Protein 1HI9 (pdb70)

Sequence (1370 aa):
MKLYMSVDMEGISGLPDDTFVDSGKRNYERGRLIMTEEANYCIAEAFNSGCTEVLVNDSHSKMNNLMVEKLHPEADLISGDVKPFSMVEGLDDTFRGALFLGYHARASTPGVMSHSMIFGVRHFYINDRPVGELGLNAYVAGYYDVPVLMVAGDDRAAKEAEELIPNVTTAAVKQTISRSAVKCLSPAKRGRLLTEKTAFALQNKDKVKPLTPPDRPVLSIEFANYGQAEWANLMPGTEIKTGTTTVQFQAKDMLEAYQAMLVMTELAMRTSFCMKLYMSVDMEGISGLPDDTFVDSGKRNYERGRLIMTEEANYCIAEAFNSGCTEVLVNDSHSKMNNLMVEKLHPEADLISGDVKPFSMVEGLDDTFRGALFLGYHARASTPGVMSHSMIFGVRHFYINDRPVGELGLNAYVAGYYDVPVLMVAGDDRAAKEAEELIPNVTTAAVKQTISRSAVKCLSPAKRGRLLTEKTAFALQNKDKVKPLTPPDRPVLSIEFANYGQAEWANLMPGTEIKTGTTTVQFQAKDMLEAYQAMLVMTELAMRTSFCMKLYMSVDMEGISGLPDDTFVDSGKRNYERGRLIMTEEANYCIAEAFNSGCTEVLVNDSHSKMNNLMVEKLHPEADLISGDVKPFSMVEGLDDTFRGALFLGYHARASTPGVMSHSMIFGVRHFYINDRPVGELGLNAYVAGYYDVPVLMVAGDDRAAKEAEELIPNVTTAAVKQTISRSAVKCLSPAKRGRLLTEKTAFALQNKDKVKPLTPPDRPVLSIEFANYGQAEWANLMPGTEIKTGTTTVQFQAKDMLEAYQAMLVMTELAMRTSFCMKLYMSVDMEGISGLPDDTFVDSGKRNYERGRLIMTEEANYCIAEAFNSGCTEVLVNDSHSKMNNLMVEKLHPEADLISGDVKPFSMVEGLDDTFRGALFLGYHARASTPGVMSHSMIFGVRHFYINDRPVGELGLNAYVAGYYDVPVLMVAGDDRAAKEAEELIPNVTTAAVKQTISRSAVKCLSPAKRGRLLTEKTAFALQNKDKVKPLTPPDRPVLSIEFANYGQAEWANLMPGTEIKTGTTTVQFQAKDMLEAYQAMLVMTELAMRTSFCMKLYMSVDMEGISGLPDDTFVDSGKRNYERGRLIMTEEANYCIAEAFNSGCTEVLVNDSHSKMNNLMVEKLHPEADLISGDVKPFSMVEGLDDTFRGALFLGYHARASTPGVMSHSMIFGVRHFYINDRPVGELGLNAYVAGYYDVPVLMVAGDDRAAKEAEELIPNVTTAAVKQTISRSAVKCLSPAKRGRLLTEKTAFALQNKDKVKPLTPPDRPVLSIEFANYGQAEWANLMPGTEIKTGTTTVQFQAKDMLEAYQAMLVMTELAMRTSFC

Secondary structure (DSSP, 8-state):
-EEEEEE-STTSTT--SGGGT-TTSTTHHHHHHHHHHHHHHHHHHHHHTT-SEEEEEE-STTS--S-TTTS-TTSEEEEES--TTGGGTT--TT-SEEEEEEE-PPTTSSSTT--BSBTTEEEEEETTEEE-HHHHHHHHHHHTT--EEEEEEEHHHHHHHHTTSTT-EEEEEEEEEETTEEEE--HHHHHHHHHHHHHHHHHSGGG----PPPSS-EEEEEESSHHHHHHHTTSTTEEE-TTSSEEEEE-SSHHHHHHHHHHHHHHHTT----/-EEEEEE-STTSTT--STTTT-TTSTTHHHHHHHHHHHHHHHHHHHHHTT-SEEEEEE-STTS--S-TTTS-TTSEEEEES--TTGGGTT--TT-SEEEEEEE-PPTTSSSTT--BSBTTEEEEEETTEEE-HHHHHHHHHHHTT--EEEEEEEHHHHHHHHTTSTT-EEEEEEEEEETTEEEE--HHHHHHHHHHHHHHHHHSGGG----PPPSS-EEEEEESSHHHHHHHTTSTTEEE-TTSSEEEEE-SSHHHHHHHHHHHHHHHTT----/-EEEEEE-STTSTT--SGGGT-TTSTTHHHHHHHHHHHHHHHHHHHHHTT-SEEEEEE-STTS--S-TTTS-TTSEEEEES--TTGGGTT--TT-SEEEEEEE-PPTTSSSTT--BSBTTEEEEEETTEEE-HHHHHHHHHHHTT--EEEEEEEHHHHHHHHTTSTT-EEEEEEEEEETTEEEE--HHHHHHHHHHHHHHHHHSGGG----PPPSS-EEEEEESSHHHHHHHTTSTTEEE-TTSSEEEEE-SSHHHHHHHHHHHHHHHTT----/-EEEEEE-STTSTT--SGGGT-TTSTTHHHHHHHHHHHHHHHHHHHHHTT-SEEEEEE-STTS--S-TTTS-TTSEEEEES--TTGGGTT--TT-SEEEEEEE-PPTTSSSTT--BSBTTEEEEEETTEEE-HHHHHHHHHHHTT--EEEEEEEHHHHHHHHTTSTT-EEEEEEEEEETTEEEE--HHHHHHHHHHHHHHHHHSGGG----PPPSS-EEEEEESSHHHHHHHTTSTTEEE-TTSSEEEEE-SSHHHHHHHHHHHHHHHTT----/-EEEEEE-STTSTT--STTTT-TTSTTHHHHHHHHHHHHHHHHHHHHHTT-SEEEEEE-STTS--S-TTTS-TTSEEEEES--TTGGGTT--TT-SEEEEEEE-PPTTSSSTT--BSBTTEEEEEETTEEE-HHHHHHHHHHHTT--EEEEEEEHHHHHHHHTTSTT-EEEEEEEEEETTEEEE--HHHHHHHHHHHHHHHHHSGGG----PPPSS-EEEEEESSHHHHHHHTTSTTEEE-TTSSEEEEE-SSHHHHHHHHHHHHHHHTT----

Radius of gyration: 36.56 Å; Cα contacts (8 Å, |Δi|>4): 3597; chains: 5; bounding box: 94×98×88 Å

Foldseek 3Di:
DEEEEQEEQQQQFPAQACLCVPPPHDNVLVRLVLSQVLVQLLVVLCVVLPHPAYEYFQQYDQQQRNDPVRHDPRYHYDGGDPALQRRQHPAALVHQAYEYHADWADAPDFTAQHYAPDNFFRFKDWQNDTDGNLVLNLQVNLVRFHWHLEYEGAPNVQVVNCVQWPPHQYFHQWYGPGNRGIHGDPSVVSSVSSSVSSNCSVVVVVRTTRNHGDQWIKIKTFTPDLQLLVQLCVDPQWDDDPPGSMIIHTGRGSSRSSSSVVRSVVRSVPDPDD/DEEEEQEEQQQQFPAQACLCVPPPHDNVLVRLVLSLVLVQLLVVLCVVLPHPAYEYFQQYDQQQRNDPVRHDPRYHYDGGDPALQRRQHPQALVHQAYEYHADWADAPDWTAQHYAPDNFFRFKDWQNDTDGNLVLNLQVNLVRFHWHLEHEGAPNVQVVNCVQWPPHQYQHQWYGPGNRGIHGDPSVVSSVSSSVSSNCSVVVVVRTTRNHGDQWIKIKTATPDLQLLVQLCVDPQWDDDPPGSMIIHTGRGSSRSSSSVVRSVVRSVPGPPD/DEEEEQEEQQFQFPAQACLCVPPPHDNVLVRLVLSQVLVQLLVVLCVVLPHPAYEYFQQYDQQQSNDPVRHDPRYHYDGGDPALQRRQHPQALVHQAYEYHADWADAPDWTAQHYAPDNFFRFKDWQNDTDGNLVLNLQVNLVRFHWHLEYEGAPNVQVVNCVQWPPHQYQHQWYGDGNRGIHGDPSVVSSVSSSVSSNCSVVVVVRTTRNHGDQWIKIKTFTPDLQLLVQLCVDPQWDDDPPGSMIIHTGRGSSRSSSSVVRSVVRSVPDPDD/DEEEEQEEQQQQFPAQACLCVPPPHDNVLVRLVLSQVLVQLLVVLCVVLPHPAYEYFQQYDQQQRNDPVRHDPRYHYDGGDPALQRRQHPAALVHQAYEYHADWADAPDATAQHYAPDNFFRFKDWQNDTDGNLVLNLQVNVVRFHWHLEHEGAPNVQVVNCVQWPPHQYFHQWYGDGNRGIHGDPSVVSSVSSSVSSNCSVVVVVRTTRNHGDQWIKIKTFTPDLQLLVQLCVDPQWDDDPPGSMIIHTGRGSSRSSSSVVRSVVRSVPDPDD/DEEEEQEEQQQQFPAQACLCPPPPHDNVLVRLVLSQVLVQLLVVLCVVLPHPAYEYFQQYDQQQRNDPVRHDPRYHYDGGDPALQRRQHPAALVHQAYEYHADWADAPDWTAQHYAPDNFFRFKDWQNDTDGNLVLNLQVNLVRFHWHLEYEGAPNVQVVNCVQWPPHQYFHQWYGDGNRGIHGDPSVVSSVSSSVSSNCSVVVVVRTTRNHGDQWIKIKTFTPDLQLLVQLCVDPQWDDDPPGSMIIHTGRGSSRSSSSVVRSVVRSVPDPDD

Solvent-accessible surface area: 51537 Å² total; per-residue (Å²): 65,57,2,0,0,0,0,3,0,10,0,0,1,4,0,0,14,59,20,5,10,59,39,72,78,101,0,3,121,41,0,12,64,10,0,0,79,0,0,32,76,0,0,48,17,0,48,115,42,48,6,102,73,1,16,0,0,0,4,13,73,114,14,3,3,5,15,9,68,116,11,45,68,82,3,20,4,2,4,0,31,112,8,62,47,8,3,2,20,32,9,51,102,72,15,91,0,0,5,0,0,0,1,5,1,58,7,59,37,84,4,0,22,7,25,0,51,23,173,7,4,104,33,0,50,2,70,127,100,62,5,0,8,1,2,2,1,0,13,1,0,3,97,49,106,1,5,2,3,0,0,0,0,0,37,94,0,7,107,30,0,80,124,19,2,95,97,14,11,19,0,30,0,1,78,30,45,18,133,25,0,0,76,2,49,9,37,48,57,5,0,128,39,0,46,112,70,0,26,104,4,8,133,28,42,121,134,10,165,37,27,100,12,46,128,137,0,47,0,8,0,40,0,62,43,114,22,11,0,90,96,0,55,121,29,116,62,22,112,24,88,124,90,53,35,17,0,60,19,85,0,127,30,1,32,53,1,1,73,6,1,36,69,0,5,107,38,2,120,157,21,91,213,120,65,58,2,0,0,0,0,4,0,11,0,0,2,3,0,0,14,58,21,5,11,61,39,72,80,98,0,3,123,38,0,11,65,9,0,0,80,0,0,33,78,0,0,47,19,0,50,114,43,47,5,102,71,1,18,0,0,0,3,11,74,114,14,5,3,5,16,10,66,114,11,45,64,86,4,22,3,2,5,0,34,114,8,64,46,10,3,2,21,33,9,50,101,72,14,92,0,0,5,0,0,0,2,5,2,57,6,61,37,86,4,0,22,6,22,0,52,22,175,7,5,106,33,0,50,2,71,129,99,61,5,0,9,2,1,1,1,0,13,1,0,3,97,47,105,1,5,2,4,0,0,0,0,0,40,95,0,7,106,29,0,80,124,19,3,95,95,14,12,19,0,29,0,2,79,32,43,18,134,24,0,0,76,2,48,7,33,46,55,4,1,128,38,0,47,112,70,0,27,104,4,7,134,28,44,121,132,10,166,37,27,100,13,43,129,137,0,48,0,8,0,40,0,61,43,115,21,11,0,92,95,0,55,121,29,117,62,23,112,25,89,124,87,51,35,16,0,60,21,84,0,124,30,1,31,54,1,1,73,5,0,37,69,0,4,109,38,2,120,157,22,92,210,121,65,57,2,0,0,0,0,4,0,10,0,0,2,3,0,1,15,60,20,6,10,60,39,72,82,100,0,2,120,42,0,12,64,10,0,0,80,0,0,31,79,0,0,47,18,0,49,115,45,48,5,102,75,0,17,0,0,0,4,12,72,113,15,4,3,4,15,8,70,114,11,45,68,79,3,21,4,2,4,0,32,111,8,61,47,10,3,2,20,33,8,51,102,72,14,88,0,0,5,0,0,0,1,6,2,57,6,60,36,86,4,0,21,6,24,1,50,21,175,7,5,105,34,0,49,2,69,130,100,62,5,0,8,2,2,1,1,0,12,2,0,3,97,50,107,0,5,2,3,0,0,0,0,0,36,94,0,8,109,29,0,80,122,18,1,96,96,13,11,19,0,29,0,1,78,30,43,18,135,25,0,0,70,3,47,8,34,49,53,5,0,130,38,0,46,111,70,1,26,104,4,8,134,28,44,121,133,12,167,37,28,99,13,46,129,137,0,48,0,9,0,39,0,60,43,115,21,12,0,90,97,0,55,120,28,118,62,22,111,25,90,124,88,51,34,16,0,61,20,84,0,126,31,1,31,53,0,1,72,6,0,38,70,0,5,108,38,2,120,157,20,92,210,120,66,58,2,0,0,0,0,4,0,11,0,0,1,3,0,0,14,59,20,5,10,61,38,73,80,99,0,2,120,37,0,11,64,9,0,0,81,0,0,32,78,0,0,47,18,0,49,114,44,48,5,102,72,0,17,0,0,0,4,12,75,114,14,3,3,4,14,9,66,116,11,43,67,82,3,22,3,2,5,0,32,112,8,62,46,9,3,2,20,32,8,50,103,73,14,87,0,0,5,0,0,0,2,5,1,55,7,61,35,85,4,0,22,7,25,1,51,22,175,7,4,105,34,0,50,2,71,129,101,61,5,0,9,1,2,2,1,0,13,2,0,4,95,47,108,1,5,2,3,0,0,0,0,0,38,96,0,9,106,29,0,80,124,19,2,94,96,13,11,20,0,30,0,1,76,31,45,19,134,26,0,0,78,2,48,7,35,46,57,5,0,124,38,0,46,113,71,0,25,103,4,8,132,29,46,119,133,10,167,38,27,100,13,45,127,140,0,47,0,8,0,41,0,61,44,113,22,12,0,91,95,0,55,123,29,115,62,22,112,25,89,124,89,51,36,16,0,58,21,85,0,127,30,1,32,53,0,1,72,6,0,37,69,0,4,107,38,2,119,159,21,92,209,117,64,58,3,0,0,0,0,4,0,11,0,0,2,3,0,0,13,59,20,5,10,60,41,71,79,99,0,3,121,38,0,14,65,9,0,0,81,0,0,32,79,0,0,47,18,0,49,114,43,48,6,102,73,1,17,0,0,0,4,13,72,116,14,5,4,6,16,10,71,114,12,46,69,82,4,20,3,2,4,0,34,112,8,64,45,10,3,2,20,32,8,51,100,73,14,93,0,0,5,0,0,0,1,6,1,56,7,59,38,86,4,0,22,6,23,1,52,23,178,8,4,106,34,0,49,2,71,127,100,63,5,0,9,1,1,1,1,0,13,2,0,4,95,50,107,0,5,2,4,0,0,0,0,0,37,95,0,8,107,30,0,80,124,19,2,95,98,13,11,19,0,30,0,2,79,29,44,18,134,24,0,0,74,2,47,6,33,47,55,5,1,128,38,0,48,113,69,0,26,103,4,8,132,29,42,121,133,10,165,37,28,101,13,45,129,136,0,48,0,8,0,40,0,61,44,113,22,11,0,91,97,0,56,122,29,116,62,21,111,25,91,125,89,53,35,16,0,61,20,85,0,125,30,1,30,54,1,1,72,6,1,38,70,0,4,108,38,2,121,159,21,92,209,119

B-factor: mean 43.77, std 8.84, range [16.66, 75.38]

Organism: Bacillus subtilis (strain 168) (NCBI:txid224308)

CATH classification: 3.40.50.10780 (+1 more: 3.30.1360.130)

InterPro domains:
  IPR007035 Peptidase M55, D-aminopeptidase [PF04951] (1-262)
  IPR007035 Peptidase M55, D-aminopeptidase [PIRSF015853] (1-270)
  IPR027476 D-aminopeptidase, N-terminal [G3DSA:3.40.50.10780] (1-213)
  IPR033824 D-aminopeptidase DppA [cd00281] (1-264)
  IPR036177 Peptidase M55, D-aminopeptidase superfamily [SSF63992] (1-274)

Nearest PDB structures (foldseek):
  1hi9-assembly1_A  TM=1.004E+00  e=4.219E-64  Bacillus subtilis
  5jlt-assembly1_A  TM=4.305E-01  e=3.348E+00  Tequatrovirus T4
  6k4y-assembly1_M  TM=3.274E-01  e=1.906E+00  Tequatrovirus T4
  3e9k-assembly1_A-2  TM=1.609E-01  e=3.305E-01  Homo sapiens
  1hi9-assembly1_A  TM=1.004E+00  e=3.326E-64  Bacillus subtilis

Structure (mmCIF, N/CA/C/O backbone):
data_1HI9
#
_entry.id   1HI9
#
_cell.length_a   145.110
_cell.length_b   165.860
_cell.length_c   109.930
_cell.angle_alpha   90.00
_cell.angle_beta   90.00
_cell.angle_gamma   90.00
#
_symmetry.space_group_name_H-M   'C 2 2 21'
#
loop_
_entity.id
_entity.type
_entity.pdbx_description
1 p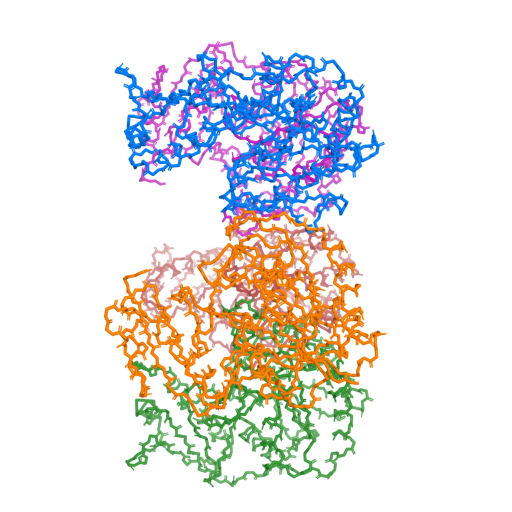olymer 'DIPEPTIDE TRANSPORT PROTEIN DPPA'
2 non-polymer 'ZINC ION'
3 water water
#
loop_
_atom_site.group_PDB
_atom_site.id
_atom_site.type_symbol
_atom_site.label_atom_id
_atom_site.label_alt_id
_atom_site.label_comp_id
_atom_site.label_asym_id
_atom_site.label_entity_id
_atom_site.label_seq_id
_atom_site.pdbx_PDB_ins_code
_atom_site.Cartn_x
_atom_site.Cartn_y
_atom_site.Cartn_z
_atom_site.occupancy
_atom_site.B_iso_or_equiv
_atom_site.auth_seq_id
_atom_site.auth_comp_id
_atom_site.auth_asym_id
_atom_site.auth_atom_id
_atom_site.pdbx_PDB_model_num
ATOM 1 N N . MET A 1 1 ? 19.495 30.432 30.936 1.00 62.97 1 MET A N 1
ATOM 2 C CA . MET A 1 1 ? 19.917 30.949 29.601 1.00 61.54 1 MET A CA 1
ATOM 3 C C . MET A 1 1 ? 21.439 31.061 29.549 1.00 60.13 1 MET A C 1
ATOM 4 O O . MET A 1 1 ? 22.067 31.512 30.504 1.00 59.31 1 MET A O 1
ATOM 9 N N . LYS A 1 2 ? 22.024 30.628 28.436 1.00 58.25 2 LYS A N 1
ATOM 10 C CA . LYS A 1 2 ? 23.473 30.679 28.258 1.00 56.38 2 LYS A CA 1
ATOM 11 C C . LYS A 1 2 ? 23.930 32.000 27.648 1.00 54.54 2 LYS A C 1
ATOM 12 O O . LYS A 1 2 ? 23.394 32.453 26.637 1.00 53.00 2 LYS A O 1
ATOM 18 N N . LEU A 1 3 ? 24.927 32.613 28.274 1.00 53.03 3 LEU A N 1
ATOM 19 C CA . LEU A 1 3 ? 25.468 33.869 27.793 1.00 50.84 3 LEU A CA 1
ATOM 20 C C . LEU A 1 3 ? 26.942 33.684 27.412 1.00 49.10 3 LEU A C 1
ATOM 21 O O . LEU A 1 3 ? 27.718 33.076 28.151 1.00 47.31 3 LEU A O 1
ATOM 26 N N . TYR A 1 4 ? 27.310 34.188 26.237 1.00 47.76 4 TYR A N 1
ATOM 27 C CA . TYR A 1 4 ? 28.680 34.094 25.744 1.00 45.35 4 TYR A CA 1
ATOM 28 C C . TYR A 1 4 ? 29.414 35.411 25.937 1.00 44.64 4 TYR A C 1
ATOM 29 O O . TYR A 1 4 ? 28.887 36.478 25.613 1.00 43.30 4 TYR A O 1
ATOM 38 N N . MET A 1 5 ? 30.645 35.331 26.434 1.00 43.40 5 MET A N 1
ATOM 39 C CA . MET A 1 5 ? 31.452 36.525 26.660 1.00 42.24 5 MET A CA 1
ATOM 40 C C . MET A 1 5 ? 32.809 36.477 25.969 1.00 40.97 5 MET A C 1
ATOM 41 O O . MET A 1 5 ? 33.556 35.512 26.096 1.00 40.89 5 MET A O 1
ATOM 46 N N . SER A 1 6 ? 33.113 37.531 25.224 1.00 40.16 6 SER A N 1
ATOM 47 C CA . SER A 1 6 ? 34.391 37.650 24.543 1.00 37.02 6 SER A CA 1
ATOM 48 C C . SER A 1 6 ? 35.052 38.834 25.217 1.00 36.87 6 SER A C 1
ATOM 49 O O . SER A 1 6 ? 34.526 39.948 25.172 1.00 37.29 6 SER A O 1
ATOM 52 N N . VAL A 1 7 ? 36.197 38.599 25.852 1.00 35.72 7 VAL A N 1
ATOM 53 C CA . VAL A 1 7 ? 36.887 39.676 26.546 1.00 35.48 7 VAL A CA 1
ATOM 54 C C . VAL A 1 7 ? 38.244 40.044 25.954 1.00 36.38 7 VAL A C 1
ATOM 55 O O . VAL A 1 7 ? 39.168 39.230 25.937 1.00 36.11 7 VAL A O 1
ATOM 59 N N . ASP A 1 8 ? 38.349 41.283 25.477 1.00 35.87 8 ASP A N 1
ATOM 60 C CA . ASP A 1 8 ? 39.588 41.808 24.919 1.00 35.08 8 ASP A CA 1
ATOM 61 C C . ASP A 1 8 ? 40.207 42.680 26.016 1.00 34.72 8 ASP A C 1
ATOM 62 O O . ASP A 1 8 ? 39.626 42.823 27.096 1.00 34.21 8 ASP A O 1
ATOM 67 N N . MET A 1 9 ? 41.366 43.274 25.747 1.00 33.39 9 MET A N 1
ATOM 68 C CA . MET A 1 9 ? 42.034 44.101 26.762 1.00 32.44 9 MET A CA 1
ATOM 69 C C . MET A 1 9 ? 42.135 45.602 26.525 1.00 31.94 9 MET A C 1
ATOM 70 O O . MET A 1 9 ? 41.989 46.378 27.464 1.00 32.36 9 MET A O 1
ATOM 75 N N . GLU A 1 10 ? 42.420 46.009 25.290 1.00 30.55 10 GLU A N 1
ATOM 76 C CA . GLU A 1 10 ? 42.599 47.423 24.985 1.00 30.90 10 GLU A CA 1
ATOM 77 C C . GLU A 1 10 ? 41.462 48.321 25.446 1.00 29.39 10 GLU A C 1
ATOM 78 O O . GLU A 1 10 ? 41.682 49.477 25.806 1.00 28.51 10 GLU A O 1
ATOM 84 N N . GLY A 1 11 ? 40.251 47.787 25.435 1.00 28.97 11 GLY A N 1
ATOM 85 C CA . GLY A 1 11 ? 39.106 48.564 25.849 1.00 29.14 11 GLY A CA 1
ATOM 86 C C . GLY A 1 11 ? 38.790 48.475 27.328 1.00 31.74 11 GLY A C 1
ATOM 87 O O . GLY A 1 11 ? 37.856 49.115 27.795 1.00 32.27 11 GLY A O 1
ATOM 88 N N . ILE A 1 12 ? 39.552 47.686 28.081 1.00 33.41 12 ILE A N 1
ATOM 89 C CA . ILE A 1 12 ? 39.305 47.568 29.510 1.00 33.30 12 ILE A CA 1
ATOM 90 C C . ILE A 1 12 ? 39.453 48.939 30.146 1.00 34.78 12 ILE A C 1
ATOM 91 O O . ILE A 1 12 ? 40.240 49.783 29.689 1.00 34.10 12 ILE A O 1
ATOM 96 N N . SER A 1 13 ? 38.699 49.159 31.212 1.00 34.49 13 SER A N 1
ATOM 97 C CA . SER A 1 13 ? 38.727 50.455 31.867 1.00 36.65 13 SER A CA 1
ATOM 98 C C . SER A 1 13 ? 40.045 50.759 32.560 1.00 35.96 13 SER A C 1
ATOM 99 O O . SER A 1 13 ? 40.722 49.857 33.036 1.00 36.58 13 SER A O 1
ATOM 102 N N . GLY A 1 14 ? 40.405 52.038 32.585 1.00 35.72 14 GLY A N 1
ATOM 103 C CA . GLY A 1 14 ? 41.633 52.461 33.228 1.00 35.09 14 GLY A CA 1
ATOM 104 C C . GLY A 1 14 ? 42.914 52.269 32.431 1.00 34.89 14 GLY A C 1
ATOM 105 O O . GLY A 1 14 ? 43.923 52.905 32.732 1.00 35.80 14 GLY A O 1
ATOM 106 N N . LEU A 1 15 ? 42.892 51.409 31.418 1.00 32.88 15 LEU A N 1
ATOM 107 C CA . LEU A 1 15 ? 44.093 51.153 30.622 1.00 32.27 15 LEU A CA 1
ATOM 108 C C . LEU A 1 15 ? 44.291 52.183 29.491 1.00 33.11 15 LEU A C 1
ATOM 109 O O . LEU A 1 15 ? 43.509 52.250 28.553 1.00 32.13 15 LEU A O 1
ATOM 114 N N . PRO A 1 16 ? 45.351 52.997 29.578 1.00 33.15 16 PRO A N 1
ATOM 115 C CA . PRO A 1 16 ? 45.639 54.020 28.569 1.00 34.35 16 PRO A CA 1
ATOM 116 C C . PRO A 1 16 ? 46.539 53.615 27.414 1.00 35.93 16 PRO A C 1
ATOM 117 O O . PRO A 1 16 ? 46.376 54.109 26.298 1.00 37.02 16 PRO A O 1
ATOM 121 N N . ASP A 1 17 ? 47.496 52.730 27.675 1.00 35.86 17 ASP A N 1
ATOM 122 C CA . ASP A 1 17 ? 48.441 52.325 26.633 1.00 35.47 17 ASP A CA 1
ATOM 123 C C . ASP A 1 17 ? 48.834 50.854 26.686 1.00 33.54 17 ASP A C 1
ATOM 124 O O . ASP A 1 17 ? 48.366 50.113 27.540 1.00 34.21 17 ASP A O 1
ATOM 129 N N . ASP A 1 18 ? 49.716 50.443 25.787 1.00 34.36 18 ASP A N 1
ATOM 130 C CA . ASP A 1 18 ? 50.104 49.046 25.718 1.00 34.50 18 ASP A CA 1
ATOM 131 C C . ASP A 1 18 ? 50.974 48.516 26.855 1.00 33.92 18 ASP A C 1
ATOM 132 O O . ASP A 1 18 ? 51.195 47.313 26.937 1.00 33.93 18 ASP A O 1
ATOM 137 N N . THR A 1 19 ? 51.464 49.385 27.733 1.00 32.16 19 THR A N 1
ATOM 138 C CA . THR A 1 19 ? 52.260 48.902 28.847 1.00 32.78 19 THR A CA 1
ATOM 139 C C . THR A 1 19 ? 51.339 48.085 29.765 1.00 33.46 19 THR A C 1
ATOM 140 O O . THR A 1 19 ? 51.812 47.328 30.602 1.00 33.01 19 THR A O 1
ATOM 144 N N . PHE A 1 20 ? 50.026 48.250 29.603 1.00 32.95 20 PHE A N 1
ATOM 145 C CA . PHE A 1 20 ? 49.048 47.519 30.393 1.00 31.90 20 PHE A CA 1
ATOM 146 C C . PHE A 1 20 ? 48.502 46.270 29.674 1.00 32.45 20 PHE A C 1
ATOM 147 O O . PHE A 1 20 ? 47.849 45.441 30.300 1.00 33.42 20 PHE A O 1
ATOM 155 N N . VAL A 1 21 ? 48.748 46.126 28.375 1.00 32.78 21 VAL A N 1
ATOM 156 C CA . VAL A 1 21 ? 48.210 44.973 27.646 1.00 32.73 21 VAL A CA 1
ATOM 157 C C . VAL A 1 21 ? 49.256 44.067 27.012 1.00 33.64 21 VAL A C 1
ATOM 158 O O . VAL A 1 21 ? 48.935 42.991 26.531 1.00 33.94 21 VAL A O 1
ATOM 162 N N . ASP A 1 22 ? 50.504 44.503 27.001 1.00 36.12 22 ASP A N 1
ATOM 163 C CA . ASP A 1 22 ? 51.574 43.711 26.408 1.00 37.89 22 ASP A CA 1
ATOM 164 C C . ASP A 1 22 ? 52.183 42.863 27.528 1.00 38.06 22 ASP A C 1
ATOM 165 O O . ASP A 1 22 ? 52.784 43.415 28.446 1.00 37.14 22 ASP A O 1
ATOM 170 N N . SER A 1 23 ? 52.027 41.538 27.457 1.00 37.27 23 SER A N 1
ATOM 171 C CA . SER A 1 23 ? 52.556 40.652 28.497 1.00 37.74 23 SER A CA 1
ATOM 172 C C . SER A 1 23 ? 54.028 40.901 28.820 1.00 37.80 23 SER A C 1
ATOM 173 O O . SER A 1 23 ? 54.496 40.584 29.916 1.00 38.09 23 SER A O 1
ATOM 176 N N . GLY A 1 24 ? 54.759 41.481 27.875 1.00 37.70 24 GLY A N 1
ATOM 177 C CA . GLY A 1 24 ? 56.161 41.761 28.122 1.00 37.46 24 GLY A CA 1
ATOM 178 C C . GLY A 1 24 ? 56.442 43.136 28.709 1.00 37.55 24 GLY A C 1
ATOM 179 O O . GLY A 1 24 ? 57.605 43.518 28.812 1.00 37.65 24 GLY A O 1
ATOM 180 N N . LYS A 1 25 ? 55.407 43.876 29.110 1.00 37.02 25 LYS A N 1
ATOM 181 C CA . LYS A 1 25 ? 55.622 45.216 29.658 1.00 37.34 25 LYS A CA 1
ATOM 182 C C . LYS A 1 25 ? 55.261 45.428 31.125 1.00 38.49 25 LYS A C 1
ATOM 183 O O . LYS A 1 25 ? 54.432 44.713 31.699 1.00 38.77 25 LYS A O 1
ATOM 189 N N . ARG A 1 26 ? 55.887 46.451 31.700 1.00 39.18 26 ARG A N 1
ATOM 190 C CA . ARG A 1 26 ? 55.761 46.843 33.107 1.00 40.77 26 ARG A CA 1
ATOM 191 C C . ARG A 1 26 ? 54.399 46.872 33.791 1.00 39.10 26 ARG A C 1
ATOM 192 O O . ARG A 1 26 ? 54.288 46.492 34.957 1.00 36.78 26 ARG A O 1
ATOM 200 N N . ASN A 1 27 ? 53.359 47.307 33.090 1.00 37.89 27 ASN A N 1
ATOM 201 C CA . ASN A 1 27 ? 52.055 47.375 33.736 1.00 37.11 27 ASN A CA 1
ATOM 202 C C . ASN A 1 27 ? 51.091 46.267 33.394 1.00 37.19 27 ASN A C 1
ATOM 203 O O . ASN A 1 27 ? 49.908 46.333 33.740 1.00 37.25 27 ASN A O 1
ATOM 208 N N . TYR A 1 28 ? 51.601 45.231 32.734 1.00 38.22 28 TYR A N 1
ATOM 209 C CA . TYR A 1 28 ? 50.763 44.104 32.328 1.00 38.80 28 TYR A CA 1
ATOM 210 C C . TYR A 1 28 ? 50.058 43.384 33.485 1.00 39.91 28 TYR A C 1
ATOM 211 O O . TYR A 1 28 ? 48.851 43.127 33.412 1.00 39.91 28 TYR A O 1
ATOM 220 N N . GLU A 1 29 ? 50.804 43.052 34.539 1.00 40.87 29 GLU A N 1
ATOM 221 C CA . GLU A 1 29 ? 50.219 42.344 35.675 1.00 42.75 29 GLU A CA 1
ATOM 222 C C . GLU A 1 29 ? 49.050 43.101 36.307 1.00 41.90 29 GLU A C 1
ATOM 223 O O . GLU A 1 29 ? 48.063 42.492 36.721 1.00 40.84 29 GLU A O 1
ATOM 229 N N . ARG A 1 30 ? 49.152 44.426 36.373 1.00 40.04 30 ARG A N 1
ATOM 230 C CA . ARG A 1 30 ? 48.060 45.224 36.917 1.00 38.48 30 ARG A CA 1
ATOM 231 C C . ARG A 1 30 ? 46.912 45.181 35.922 1.00 37.37 30 ARG A C 1
ATOM 232 O O . ARG A 1 30 ? 45.745 45.110 36.306 1.00 37.58 30 ARG A O 1
ATOM 240 N N . GLY A 1 31 ? 47.259 45.222 34.639 1.00 36.89 31 GLY A N 1
ATOM 241 C CA . GLY A 1 31 ? 46.259 45.186 33.592 1.00 36.27 31 GLY A CA 1
ATOM 242 C C . GLY A 1 31 ? 45.377 43.953 33.616 1.00 36.78 31 GLY A C 1
ATOM 243 O O . GLY A 1 31 ? 44.157 44.072 33.556 1.00 36.52 31 GLY A O 1
ATOM 244 N N . ARG A 1 32 ? 45.977 42.769 33.705 1.00 37.76 32 ARG A N 1
ATOM 245 C CA . ARG A 1 32 ? 45.180 41.549 33.703 1.00 37.90 32 ARG A CA 1
ATOM 246 C C . ARG A 1 32 ? 44.362 41.401 34.976 1.00 38.21 32 ARG A C 1
ATOM 247 O O . ARG A 1 32 ? 43.348 40.704 34.994 1.00 37.14 32 ARG A O 1
ATOM 255 N N . LEU A 1 33 ? 44.791 42.081 36.033 1.00 39.29 33 LEU A N 1
ATOM 256 C CA . LEU A 1 33 ? 44.065 42.033 37.286 1.00 40.97 33 LEU A CA 1
ATOM 257 C C . LEU A 1 33 ? 42.785 42.837 37.078 1.00 40.56 33 LEU A C 1
ATOM 258 O O . LEU A 1 33 ? 41.679 42.373 37.366 1.00 41.67 33 LEU A O 1
ATOM 263 N N . ILE A 1 34 ? 42.940 44.048 36.559 1.00 40.04 34 ILE A N 1
ATOM 264 C CA . ILE A 1 34 ? 41.793 44.911 36.297 1.00 38.10 34 ILE A CA 1
ATOM 265 C C . ILE A 1 34 ? 40.853 44.242 35.286 1.00 37.20 34 ILE A C 1
ATOM 266 O O . ILE A 1 34 ? 39.631 44.279 35.439 1.00 35.42 34 ILE A O 1
ATOM 271 N N . MET A 1 35 ? 41.436 43.619 34.265 1.00 36.33 35 MET A N 1
ATOM 272 C CA . MET A 1 35 ? 40.671 42.928 33.231 1.00 35.89 35 MET A CA 1
ATOM 273 C C . MET A 1 35 ? 39.808 41.811 33.813 1.00 36.24 35 MET A C 1
ATOM 274 O O . MET A 1 35 ? 38.640 41.671 33.467 1.00 36.03 35 MET A O 1
ATOM 279 N N . THR A 1 36 ? 40.404 41.001 34.682 1.00 37.53 36 THR A N 1
ATOM 280 C CA . THR A 1 36 ? 39.681 39.905 35.300 1.00 37.80 36 THR A CA 1
ATOM 281 C C . THR A 1 36 ? 38.539 40.447 36.152 1.00 38.67 36 THR A C 1
ATOM 282 O O . THR A 1 36 ? 37.417 39.945 36.097 1.00 37.11 36 THR A O 1
ATOM 286 N N . GLU A 1 37 ? 38.814 41.491 36.923 1.00 40.73 37 GLU A N 1
ATOM 287 C CA . GLU A 1 37 ? 37.780 42.066 37.763 1.00 43.25 37 GLU A CA 1
ATOM 288 C C . GLU A 1 37 ? 36.670 42.706 36.949 1.00 42.89 37 GLU A C 1
ATOM 289 O O . GLU A 1 37 ? 35.501 42.613 37.324 1.00 44.03 37 GLU A O 1
ATOM 295 N N . GLU A 1 38 ? 37.031 43.336 35.833 1.00 43.06 38 GLU A N 1
ATOM 296 C CA . GLU A 1 38 ? 36.045 43.966 34.964 1.00 42.43 38 GLU A CA 1
ATOM 297 C C . GLU A 1 38 ? 35.069 42.909 34.466 1.00 41.84 38 GLU A C 1
ATOM 298 O O . GLU A 1 38 ? 33.864 43.122 34.465 1.00 40.78 38 GLU A O 1
ATOM 304 N N . ALA A 1 39 ? 35.605 41.767 34.055 1.00 40.83 39 ALA A N 1
ATOM 305 C CA . ALA A 1 39 ? 34.777 40.678 33.572 1.00 41.21 39 ALA A CA 1
ATOM 306 C C . ALA A 1 39 ? 33.867 40.148 34.684 1.00 41.93 39 ALA A C 1
ATOM 307 O O . ALA A 1 39 ? 32.714 39.792 34.429 1.00 41.40 39 ALA A O 1
ATOM 309 N N . ASN A 1 40 ? 34.385 40.089 35.911 1.00 41.28 40 ASN A N 1
ATOM 310 C CA . ASN A 1 40 ? 33.589 39.595 37.024 1.00 42.00 40 ASN A CA 1
ATOM 311 C C . ASN A 1 40 ? 32.336 40.433 37.224 1.00 41.89 40 ASN A C 1
ATOM 312 O O . ASN A 1 40 ? 31.273 39.891 37.523 1.00 41.22 40 ASN A O 1
ATOM 317 N N . TYR A 1 41 ? 32.441 41.745 37.042 1.00 42.09 41 TYR A N 1
ATOM 318 C CA . TYR A 1 41 ? 31.261 42.584 37.219 1.00 42.90 41 TYR A CA 1
ATOM 319 C C . TYR A 1 41 ? 30.140 42.113 36.294 1.00 43.14 41 TYR A C 1
ATOM 320 O O . TYR A 1 41 ? 28.996 41.949 36.723 1.00 42.87 41 TYR A O 1
ATOM 329 N N . CYS A 1 42 ? 30.474 41.871 35.029 1.00 43.22 42 CYS A N 1
ATOM 330 C CA . CYS A 1 42 ? 29.476 41.418 34.064 1.00 43.62 42 CYS A CA 1
ATOM 331 C C . CYS A 1 42 ? 28.977 40.012 34.357 1.00 43.44 42 CYS A C 1
ATOM 332 O O . CYS A 1 42 ? 27.780 39.734 34.262 1.00 45.79 42 CYS A O 1
ATOM 335 N N . ILE A 1 43 ? 29.893 39.122 34.705 1.00 42.16 43 ILE A N 1
ATOM 336 C CA . ILE A 1 43 ? 29.525 37.756 35.024 1.00 43.11 43 ILE A CA 1
ATOM 337 C C . ILE A 1 43 ? 28.561 37.730 36.215 1.00 43.94 43 ILE A C 1
ATOM 338 O O . ILE A 1 43 ? 27.526 37.071 36.164 1.00 44.14 43 ILE A O 1
ATOM 343 N N . ALA A 1 44 ? 28.910 38.452 37.277 1.00 44.10 44 ALA A N 1
ATOM 344 C CA . ALA A 1 44 ? 28.087 38.515 38.474 1.00 44.04 44 ALA A CA 1
ATOM 345 C C . ALA A 1 44 ? 26.694 38.995 38.132 1.00 45.35 44 ALA A C 1
ATOM 346 O O . ALA A 1 44 ? 25.705 38.411 38.565 1.00 46.67 44 ALA A O 1
ATOM 348 N N . GLU A 1 45 ? 26.607 40.059 37.345 1.00 46.91 45 GLU A N 1
ATOM 349 C CA . GLU A 1 45 ? 25.307 40.588 36.977 1.00 48.08 45 GLU A CA 1
ATOM 350 C C . GLU A 1 45 ? 24.585 39.672 36.005 1.00 48.60 45 GLU A C 1
ATOM 351 O O . GLU A 1 45 ? 23.359 39.659 35.952 1.00 47.76 45 GLU A O 1
ATOM 357 N N . ALA A 1 46 ? 25.340 38.900 35.235 1.00 50.71 46 ALA A N 1
ATOM 358 C CA . ALA A 1 46 ? 24.727 37.979 34.280 1.00 52.33 46 ALA A CA 1
ATOM 359 C C . ALA A 1 46 ? 23.926 36.934 35.040 1.00 53.21 46 ALA A C 1
ATOM 360 O O . ALA A 1 46 ? 22.762 36.683 34.728 1.00 53.16 46 ALA A O 1
ATOM 362 N N . PHE A 1 47 ? 24.569 36.317 36.027 1.00 53.73 47 PHE A N 1
ATOM 363 C CA . PHE A 1 47 ? 23.926 35.303 36.850 1.00 54.55 47 PHE A CA 1
ATOM 364 C C . PHE A 1 47 ? 22.784 35.933 37.633 1.00 55.38 47 PHE A C 1
ATOM 365 O O . PHE A 1 47 ? 21.694 35.368 37.717 1.00 56.74 47 PHE A O 1
ATOM 373 N N . ASN A 1 48 ? 23.037 37.109 38.197 1.00 55.54 48 ASN A N 1
ATOM 374 C CA . ASN A 1 48 ? 22.030 37.811 38.972 1.00 56.65 48 ASN A CA 1
ATOM 375 C C . ASN A 1 48 ? 20.806 38.128 38.133 1.00 57.32 48 ASN A C 1
ATOM 376 O O . ASN A 1 48 ? 19.726 38.344 38.675 1.00 58.03 48 ASN A O 1
ATOM 381 N N . SER A 1 49 ? 20.974 38.155 36.814 1.00 57.79 49 SER A N 1
ATOM 382 C CA . SER A 1 49 ? 19.867 38.465 35.921 1.00 58.29 49 SER A CA 1
ATOM 383 C C . SER A 1 49 ? 19.188 37.239 35.327 1.00 58.87 49 SER A C 1
ATOM 384 O O . SER A 1 49 ? 18.420 37.354 34.370 1.00 59.26 49 SER A O 1
ATOM 387 N N . GLY A 1 50 ? 19.472 36.065 35.882 1.00 59.23 50 GLY A N 1
ATOM 388 C CA . GLY A 1 50 ? 18.832 34.861 35.388 1.00 59.81 50 GLY A CA 1
ATOM 389 C C . GLY A 1 50 ? 19.693 33.868 34.636 1.00 60.79 50 GLY A C 1
ATOM 390 O O . GLY A 1 50 ? 19.382 32.676 34.619 1.00 62.03 50 GLY A O 1
ATOM 391 N N . CYS A 1 51 ? 20.767 34.336 34.008 1.00 60.18 51 CYS A N 1
ATOM 392 C CA . CYS A 1 51 ? 21.639 33.435 33.258 1.00 59.04 51 CYS A CA 1
ATOM 393 C C . CYS A 1 51 ? 22.083 32.241 34.099 1.00 58.29 51 CYS A C 1
ATOM 394 O O . CYS A 1 51 ? 22.460 32.381 35.264 1.00 57.35 51 CYS A O 1
ATOM 397 N N . THR A 1 52 ? 22.025 31.061 33.493 1.00 57.98 52 THR A N 1
ATOM 398 C CA . THR A 1 52 ? 22.409 29.822 34.162 1.00 57.25 52 THR A CA 1
ATOM 399 C C . THR A 1 52 ? 23.822 29.389 33.791 1.00 57.02 52 THR A C 1
ATOM 400 O O . THR A 1 52 ? 24.436 28.579 34.488 1.00 56.86 52 THR A O 1
ATOM 404 N N . GLU A 1 53 ? 24.324 29.931 32.684 1.00 56.53 53 GLU A N 1
ATOM 405 C CA . GLU A 1 53 ? 25.665 29.618 32.192 1.00 55.05 53 GLU A CA 1
ATOM 406 C C . GLU A 1 53 ? 26.326 30.839 31.567 1.00 53.54 53 GLU A C 1
ATOM 407 O O . GLU A 1 53 ? 25.685 31.608 30.847 1.00 54.97 53 GLU A O 1
ATOM 413 N N . VAL A 1 54 ? 27.610 31.017 31.850 1.00 51.13 54 VAL A N 1
ATOM 414 C CA . VAL A 1 54 ? 28.368 32.131 31.296 1.00 47.62 54 VAL A CA 1
ATOM 415 C C . VAL A 1 54 ? 29.727 31.620 30.838 1.00 46.91 54 VAL A C 1
ATOM 416 O O . VAL A 1 54 ? 30.577 31.277 31.658 1.00 45.66 54 VAL A O 1
ATOM 420 N N . LEU A 1 55 ? 29.910 31.556 29.520 1.00 44.80 55 LEU A N 1
ATOM 421 C CA . LEU A 1 55 ? 31.158 31.098 28.925 1.00 43.41 55 LEU A CA 1
ATOM 422 C C . LEU A 1 55 ? 32.015 32.327 28.660 1.00 43.14 55 LEU A C 1
ATOM 423 O O . LEU A 1 55 ? 31.600 33.231 27.926 1.00 42.30 55 LEU A O 1
ATOM 428 N N . VAL A 1 56 ? 33.207 32.353 29.249 1.00 42.07 56 VAL A N 1
ATOM 429 C CA . VAL A 1 56 ? 34.119 33.480 29.093 1.00 41.29 56 VAL A CA 1
ATOM 430 C C . VAL A 1 56 ? 35.338 33.093 28.266 1.00 42.54 56 VAL A C 1
ATOM 431 O O . VAL A 1 56 ? 36.135 32.245 28.670 1.00 43.82 56 VAL A O 1
ATOM 435 N N . ASN A 1 57 ? 35.472 33.729 27.103 1.00 41.95 57 ASN A N 1
ATOM 436 C CA . ASN A 1 57 ? 36.574 33.470 26.181 1.00 40.60 57 ASN A CA 1
ATOM 437 C C . ASN A 1 57 ? 37.580 34.624 26.187 1.00 40.72 57 ASN A C 1
ATOM 438 O O . ASN A 1 57 ? 37.255 35.752 25.801 1.00 41.57 57 ASN A O 1
ATOM 443 N N . ASP A 1 58 ? 38.799 34.339 26.631 1.00 39.12 58 ASP A N 1
ATOM 444 C CA . ASP A 1 58 ? 39.858 35.341 26.666 1.00 36.89 58 ASP A CA 1
ATOM 445 C C . ASP A 1 58 ? 40.165 35.596 25.201 1.00 36.87 58 ASP A C 1
ATOM 446 O O . ASP A 1 58 ? 40.602 34.683 24.492 1.00 33.74 58 ASP A O 1
ATOM 451 N N . SER A 1 59 ? 39.949 36.829 24.746 1.00 36.32 59 SER A N 1
ATOM 452 C CA . SER A 1 59 ? 40.163 37.159 23.332 1.00 37.57 59 SER A CA 1
ATOM 453 C C . SER A 1 59 ? 41.300 38.115 23.021 1.00 37.08 59 SER A C 1
ATOM 454 O O . SER A 1 59 ? 41.288 38.759 21.979 1.00 37.57 59 SER A O 1
ATOM 457 N N . HIS A 1 60 ? 42.294 38.187 23.893 1.00 36.99 60 HIS A N 1
ATOM 458 C CA . HIS A 1 60 ? 43.394 39.109 23.673 1.00 36.38 60 HIS A CA 1
ATOM 459 C C . HIS A 1 60 ? 44.765 38.451 23.515 1.00 36.70 60 HIS A C 1
ATOM 460 O O . HIS A 1 60 ? 45.160 37.624 24.334 1.00 36.37 60 HIS A O 1
ATOM 467 N N . SER A 1 61 ? 45.482 38.827 22.460 1.00 37.32 61 SER A N 1
ATOM 468 C CA . SER A 1 61 ? 46.833 38.322 22.226 1.00 38.53 61 SER A CA 1
ATOM 469 C C . SER A 1 61 ? 46.980 36.800 22.419 1.00 39.93 61 SER A C 1
ATOM 470 O O . SER A 1 61 ? 46.405 36.021 21.653 1.00 39.43 61 SER A O 1
ATOM 473 N N . LYS A 1 62 ? 47.750 36.380 23.427 1.00 40.28 62 LYS A N 1
ATOM 474 C CA . LYS A 1 62 ? 47.954 34.955 23.696 1.00 41.78 62 LYS A CA 1
ATOM 475 C C . LYS A 1 62 ? 46.771 34.367 24.439 1.00 41.30 62 LYS A C 1
ATOM 476 O O . LYS A 1 62 ? 46.756 33.181 24.754 1.00 43.15 62 LYS A O 1
ATOM 482 N N . MET A 1 63 ? 45.793 35.217 24.729 1.00 40.42 63 MET A N 1
ATOM 483 C CA . MET A 1 63 ? 44.559 34.817 25.401 1.00 40.17 63 MET A CA 1
ATOM 484 C C . MET A 1 63 ? 44.748 34.017 26.690 1.00 39.30 63 MET A C 1
ATOM 485 O O . MET A 1 63 ? 43.979 33.106 26.999 1.00 38.30 63 MET A O 1
ATOM 490 N N . ASN A 1 64 ? 45.780 34.379 27.440 1.00 38.82 64 ASN A N 1
ATOM 491 C CA . ASN A 1 64 ? 46.076 33.747 28.717 1.00 38.46 64 ASN A CA 1
ATOM 492 C C . ASN A 1 64 ? 46.207 34.869 29.755 1.00 37.91 64 ASN A C 1
ATOM 493 O O . ASN A 1 64 ? 47.005 34.794 30.702 1.00 36.67 64 ASN A O 1
ATOM 498 N N . ASN A 1 65 ? 45.386 35.900 29.561 1.00 36.64 65 ASN A N 1
ATOM 499 C CA . ASN A 1 65 ? 45.373 37.097 30.404 1.00 36.19 65 ASN A CA 1
ATOM 500 C C . ASN A 1 65 ? 44.431 37.000 31.602 1.00 36.23 65 ASN A C 1
ATOM 501 O O . ASN A 1 65 ? 44.815 37.301 32.733 1.00 34.81 65 ASN A O 1
ATOM 506 N N . LEU A 1 66 ? 43.186 36.609 31.352 1.00 35.44 66 LEU A N 1
ATOM 507 C CA . LEU A 1 66 ? 42.232 36.469 32.443 1.00 35.98 66 LEU A CA 1
ATOM 508 C C . LEU A 1 66 ? 42.822 35.484 33.447 1.00 36.34 66 LEU A C 1
ATOM 509 O O . LEU A 1 66 ? 43.326 34.428 33.065 1.00 35.78 66 LEU A O 1
ATOM 514 N N . MET A 1 67 ? 42.768 35.834 34.726 1.00 37.07 67 MET A N 1
ATOM 515 C CA . MET A 1 67 ? 43.342 34.978 35.763 1.00 40.14 67 MET A CA 1
ATOM 516 C C . MET A 1 67 ? 42.336 33.961 36.265 1.00 40.59 67 MET A C 1
ATOM 517 O O . MET A 1 67 ? 41.367 34.304 36.940 1.00 41.05 67 MET A O 1
ATOM 522 N N . VAL A 1 68 ? 42.581 32.699 35.935 1.00 41.41 68 VAL A N 1
ATOM 523 C CA . VAL A 1 68 ? 41.671 31.626 36.308 1.00 43.47 68 VAL A CA 1
ATOM 524 C C . VAL A 1 68 ? 41.421 31.527 37.815 1.00 43.84 68 VAL A C 1
ATOM 525 O O . VAL A 1 68 ? 40.335 31.143 38.236 1.00 43.13 68 VAL A O 1
ATOM 529 N N . GLU A 1 69 ? 42.414 31.896 38.619 1.00 45.42 69 GLU A N 1
ATOM 530 C CA . GLU A 1 69 ? 42.266 31.833 40.065 1.00 47.53 69 GLU A CA 1
ATOM 531 C C . GLU A 1 69 ? 41.475 32.999 40.666 1.00 47.97 69 GLU A C 1
ATOM 532 O O . GLU A 1 69 ? 41.150 32.987 41.857 1.00 49.31 69 GLU A O 1
ATOM 538 N N . LYS A 1 70 ? 41.158 34.005 39.856 1.00 47.13 70 LYS A N 1
ATOM 539 C CA . LYS A 1 70 ? 40.398 35.151 40.352 1.00 46.10 70 LYS A CA 1
ATOM 540 C C . LYS A 1 70 ? 39.097 35.404 39.606 1.00 45.00 70 LYS A C 1
ATOM 541 O O . LYS A 1 70 ? 38.313 36.261 40.002 1.00 44.53 70 LYS A O 1
ATOM 547 N N . LEU A 1 71 ? 38.860 34.659 38.534 1.00 44.49 71 LEU A N 1
ATOM 548 C CA . LEU A 1 71 ? 37.637 34.837 37.768 1.00 45.70 71 LEU A CA 1
ATOM 549 C C . LEU A 1 71 ? 36.473 34.273 38.571 1.00 46.49 71 LEU A C 1
ATOM 550 O O . LEU A 1 71 ? 36.676 33.432 39.444 1.00 46.64 71 LEU A O 1
ATOM 555 N N . HIS A 1 72 ? 35.261 34.742 38.281 1.00 48.44 72 HIS A N 1
ATOM 556 C CA . HIS A 1 72 ? 34.065 34.275 38.979 1.00 50.53 72 HIS A CA 1
ATOM 557 C C . HIS A 1 72 ? 34.063 32.755 38.896 1.00 52.01 72 HIS A C 1
ATOM 558 O O . HIS A 1 72 ? 34.064 32.182 37.804 1.00 51.37 72 HIS A O 1
ATOM 565 N N . PRO A 1 73 ? 34.053 32.082 40.058 1.00 52.84 73 PRO A N 1
ATOM 566 C CA . PRO A 1 73 ? 34.062 30.621 40.169 1.00 53.68 73 PRO A CA 1
ATOM 567 C C . PRO A 1 73 ? 32.953 29.881 39.426 1.00 54.41 73 PRO A C 1
ATOM 568 O O . PRO A 1 73 ? 33.146 28.744 39.002 1.00 54.87 73 PRO A O 1
ATOM 572 N N . GLU A 1 74 ? 31.801 30.520 39.262 1.00 54.77 74 GLU A N 1
ATOM 573 C CA . GLU A 1 74 ? 30.693 29.887 38.564 1.00 55.70 74 GLU A CA 1
ATOM 574 C C . GLU A 1 74 ? 30.732 30.078 37.051 1.00 55.50 74 GLU A C 1
ATOM 575 O O . GLU A 1 74 ? 29.807 29.681 36.333 1.00 56.09 74 GLU A O 1
ATOM 581 N N . ALA A 1 75 ? 31.801 30.685 36.557 1.00 53.64 75 ALA A N 1
ATOM 582 C CA . ALA A 1 75 ? 31.921 30.900 35.126 1.00 50.89 75 ALA A CA 1
ATOM 583 C C . ALA A 1 75 ? 32.895 29.896 34.540 1.00 49.12 75 ALA A C 1
ATOM 584 O O . ALA A 1 75 ? 33.749 29.371 35.246 1.00 47.44 75 ALA A O 1
ATOM 586 N N . ASP A 1 76 ? 32.748 29.618 33.250 1.00 48.89 76 ASP A N 1
ATOM 587 C CA . ASP A 1 76 ? 33.629 28.690 32.551 1.00 48.76 76 ASP A CA 1
ATOM 588 C C . ASP A 1 76 ? 34.569 29.506 31.673 1.00 47.85 76 ASP A C 1
ATOM 589 O O . ASP A 1 76 ? 34.119 30.252 30.792 1.00 48.19 76 ASP A O 1
ATOM 594 N N . LEU A 1 77 ? 35.872 29.346 31.903 1.00 45.11 77 LEU A N 1
ATOM 595 C CA . LEU A 1 77 ? 36.885 30.096 31.169 1.00 42.97 77 LEU A CA 1
ATOM 596 C C . LEU A 1 77 ? 37.603 29.334 30.073 1.00 41.96 77 LEU A C 1
ATOM 597 O O . LEU A 1 77 ? 38.048 28.210 30.269 1.00 41.58 77 LEU A O 1
ATOM 602 N N . ILE A 1 78 ? 37.702 29.965 28.909 1.00 40.95 78 ILE A N 1
ATOM 603 C CA . ILE A 1 78 ? 38.410 29.387 27.777 1.00 39.79 78 ILE A CA 1
ATOM 604 C C . ILE A 1 78 ? 39.699 30.180 27.734 1.00 40.64 78 ILE A C 1
ATOM 605 O O . ILE A 1 78 ? 39.690 31.378 27.441 1.00 41.54 78 ILE A O 1
ATOM 610 N N . SER A 1 79 ? 40.806 29.515 28.037 1.00 40.29 79 SER A N 1
ATOM 611 C CA . SER A 1 79 ? 42.099 30.174 28.064 1.00 39.32 79 SER A CA 1
ATOM 612 C C . SER A 1 79 ? 43.044 29.507 27.077 1.00 39.22 79 SER A C 1
ATOM 613 O O . SER A 1 79 ? 43.006 28.292 26.890 1.00 38.96 79 SER A O 1
ATOM 616 N N . GLY A 1 80 ? 43.889 30.307 26.437 1.00 39.75 80 GLY A N 1
ATOM 617 C CA . GLY A 1 80 ? 44.823 29.758 25.472 1.00 40.76 80 GLY A CA 1
ATOM 618 C C . GLY A 1 80 ? 44.556 30.225 24.050 1.00 41.74 80 GLY A C 1
ATOM 619 O O . GLY A 1 80 ? 43.477 30.733 23.748 1.00 42.48 80 GLY A O 1
ATOM 620 N N . ASP A 1 81 ? 45.536 30.042 23.171 1.00 42.10 81 ASP A N 1
ATOM 621 C CA . ASP A 1 81 ? 45.400 30.477 21.795 1.00 42.91 81 ASP A CA 1
ATOM 622 C C . ASP A 1 81 ? 45.402 29.318 20.794 1.00 43.38 81 ASP A C 1
ATOM 623 O O . ASP A 1 81 ? 45.324 28.139 21.168 1.00 44.16 81 ASP A O 1
ATOM 628 N N . VAL A 1 82 ? 45.499 29.666 19.517 1.00 41.29 82 VAL A N 1
ATOM 629 C CA . VAL A 1 82 ? 45.466 28.693 18.444 1.00 40.94 82 VAL A CA 1
ATOM 630 C C . VAL A 1 82 ? 44.106 27.982 18.478 1.00 41.17 82 VAL A C 1
ATOM 631 O O . VAL A 1 82 ? 44.004 26.775 18.229 1.00 40.94 82 VAL A O 1
ATOM 635 N N . LYS A 1 83 ? 43.061 28.738 18.812 1.00 40.09 83 LYS A N 1
ATOM 636 C CA . LYS A 1 83 ? 41.700 28.203 18.838 1.00 39.34 83 LYS A CA 1
ATOM 637 C C . LYS A 1 83 ? 41.093 28.377 17.447 1.00 39.13 83 LYS A C 1
ATOM 638 O O . LYS A 1 83 ? 41.221 29.435 16.832 1.00 38.33 83 LYS A O 1
ATOM 644 N N . PRO A 1 84 ? 40.426 27.334 16.936 1.00 38.58 84 PRO A N 1
ATOM 645 C CA . PRO A 1 84 ? 39.793 27.357 15.612 1.00 38.38 84 PRO A CA 1
ATOM 646 C C . PRO A 1 84 ? 39.081 28.682 15.273 1.00 38.45 84 PRO A C 1
ATOM 647 O O . PRO A 1 84 ? 39.174 29.166 14.138 1.00 37.71 84 PRO A O 1
ATOM 651 N N . PHE A 1 85 ? 38.386 29.271 16.247 1.00 36.64 85 PHE A N 1
ATOM 652 C CA . PHE A 1 85 ? 37.683 30.523 15.996 1.00 36.28 85 PHE A CA 1
ATOM 653 C C . PHE A 1 85 ? 38.099 31.725 16.845 1.00 36.32 85 PHE A C 1
ATOM 654 O O . PHE A 1 85 ? 37.308 32.627 17.094 1.00 34.59 85 PHE A O 1
ATOM 662 N N . SER A 1 86 ? 39.356 31.708 17.276 1.00 37.75 86 SER A N 1
ATOM 663 C CA . SER A 1 86 ? 39.969 32.799 18.020 1.00 36.75 86 SER A CA 1
ATOM 664 C C . SER A 1 86 ? 39.070 33.517 19.022 1.00 36.90 86 SER A C 1
ATOM 665 O O . SER A 1 86 ? 38.672 32.929 20.030 1.00 37.54 86 SER A O 1
ATOM 668 N N . MET A 1 87 ? 38.770 34.787 18.744 1.00 33.90 87 MET A N 1
ATOM 669 C CA . MET A 1 87 ? 37.938 35.608 19.614 1.00 34.24 87 MET A CA 1
ATOM 670 C C . MET A 1 87 ? 36.504 35.118 19.847 1.00 34.36 87 MET A C 1
ATOM 671 O O . MET A 1 87 ? 35.870 35.518 20.823 1.00 32.62 87 MET A O 1
ATOM 676 N N . VAL A 1 88 ? 35.984 34.269 18.964 1.00 34.52 88 VAL A N 1
ATOM 677 C CA . VAL A 1 88 ? 34.629 33.760 19.151 1.00 36.49 88 VAL A CA 1
ATOM 678 C C . VAL A 1 88 ? 34.580 32.243 19.355 1.00 37.03 88 VAL A C 1
ATOM 679 O O . VAL A 1 88 ? 33.555 31.606 19.127 1.00 36.62 88 VAL A O 1
ATOM 683 N N . GLU A 1 89 ? 35.698 31.676 19.794 1.00 38.09 89 GLU A N 1
ATOM 684 C CA . GLU A 1 89 ? 35.786 30.252 20.070 1.00 38.64 89 GLU A CA 1
ATOM 685 C C . GLU A 1 89 ? 34.773 29.865 21.151 1.00 39.60 89 GLU A C 1
ATOM 686 O O . GLU A 1 89 ? 34.658 30.532 22.184 1.00 37.24 89 GLU A O 1
ATOM 692 N N . GLY A 1 90 ? 34.031 28.792 20.900 1.00 41.28 90 GLY A N 1
ATOM 693 C CA . GLY A 1 90 ? 33.052 28.329 21.867 1.00 42.78 90 GLY A CA 1
ATOM 694 C C . GLY A 1 90 ? 31.647 28.869 21.677 1.00 43.61 90 GLY A C 1
ATOM 695 O O . GLY A 1 90 ? 30.717 28.447 22.361 1.00 43.79 90 GLY A O 1
ATOM 696 N N . LEU A 1 91 ? 31.482 29.798 20.747 1.00 45.99 91 LEU A N 1
ATOM 697 C CA . LEU A 1 91 ? 30.171 30.388 20.486 1.00 48.15 91 LEU A CA 1
ATOM 698 C C . LEU A 1 91 ? 29.384 29.558 19.457 1.00 48.58 91 LEU A C 1
ATOM 699 O O . LEU A 1 91 ? 29.840 29.374 18.330 1.00 49.19 91 LEU A O 1
ATOM 704 N N . ASP A 1 92 ? 28.218 29.051 19.854 1.00 49.41 92 ASP A N 1
ATOM 705 C CA . ASP A 1 92 ? 27.363 28.274 18.955 1.00 50.77 92 ASP A CA 1
ATOM 706 C C . ASP A 1 92 ? 25.919 28.781 19.047 1.00 51.33 92 ASP A C 1
ATOM 707 O O . ASP A 1 92 ? 25.655 29.776 19.721 1.00 50.72 92 ASP A O 1
ATOM 712 N N . ASP A 1 93 ? 24.991 28.089 18.387 1.00 52.66 93 ASP A N 1
ATOM 713 C CA . ASP A 1 93 ? 23.586 28.499 18.379 1.00 54.47 93 ASP A CA 1
ATOM 714 C C . ASP A 1 93 ? 22.812 28.204 19.661 1.00 52.84 93 ASP A C 1
ATOM 715 O O . ASP A 1 93 ? 21.615 28.459 19.740 1.00 53.14 93 ASP A O 1
ATOM 720 N N . THR A 1 94 ? 23.492 27.678 20.667 1.00 52.69 94 THR A N 1
ATOM 721 C CA . THR A 1 94 ? 22.827 27.360 21.923 1.00 52.52 94 THR A CA 1
ATOM 722 C C . THR A 1 94 ? 22.897 28.520 22.917 1.00 52.38 94 THR A C 1
ATOM 723 O O . THR A 1 94 ? 22.449 28.392 24.052 1.00 52.55 94 THR A O 1
ATOM 727 N N . PHE A 1 95 ? 23.470 29.643 22.496 1.00 51.76 95 PHE A N 1
ATOM 728 C CA . PHE A 1 95 ? 23.576 30.797 23.370 1.00 51.17 95 PHE A CA 1
ATOM 729 C C . PHE A 1 95 ? 22.465 31.814 23.117 1.00 51.87 95 PHE A C 1
ATOM 730 O O . PHE A 1 95 ? 22.075 32.067 21.971 1.00 50.62 95 PHE A O 1
ATOM 738 N N . ARG A 1 96 ? 21.960 32.382 24.208 1.00 51.53 96 ARG A N 1
ATOM 739 C CA . ARG A 1 96 ? 20.890 33.368 24.166 1.00 52.93 96 ARG A CA 1
ATOM 740 C C . ARG A 1 96 ? 21.424 34.695 23.633 1.00 52.29 96 ARG A C 1
ATOM 741 O O . ARG A 1 96 ? 20.706 35.445 22.973 1.00 52.70 96 ARG A O 1
ATOM 749 N N . GLY A 1 97 ? 22.691 34.979 23.912 1.00 50.94 97 GLY A N 1
ATOM 750 C CA . GLY A 1 97 ? 23.271 36.222 23.450 1.00 49.56 97 GLY A CA 1
ATOM 751 C C . GLY A 1 97 ? 24.758 36.296 23.715 1.00 48.74 97 GLY A C 1
ATOM 752 O O . GLY A 1 97 ? 25.326 35.451 24.414 1.00 48.93 97 GLY A O 1
ATOM 753 N N . ALA A 1 98 ? 25.388 37.318 23.151 1.00 47.00 98 ALA A N 1
ATOM 754 C CA . ALA A 1 98 ? 26.812 37.515 23.315 1.00 46.29 98 ALA A CA 1
ATOM 755 C C . ALA A 1 98 ? 27.097 38.872 23.929 1.00 45.30 98 ALA A C 1
ATOM 756 O O . ALA A 1 98 ? 26.341 39.822 23.732 1.00 44.22 98 ALA A O 1
ATOM 758 N N . LEU A 1 99 ? 28.193 38.946 24.681 1.00 44.97 99 LEU A N 1
ATOM 759 C CA . LEU A 1 99 ? 28.608 40.180 25.342 1.00 43.88 99 LEU A CA 1
ATOM 760 C C . LEU A 1 99 ? 30.093 40.415 25.055 1.00 42.61 99 LEU A C 1
ATOM 761 O O . LEU A 1 99 ? 30.939 39.600 25.421 1.00 41.90 99 LEU A O 1
ATOM 766 N N . PHE A 1 100 ? 30.402 41.523 24.388 1.00 40.93 100 PHE A N 1
ATOM 767 C CA . PHE A 1 100 ? 31.789 41.860 24.062 1.00 39.72 100 PHE A CA 1
ATOM 768 C C . PHE A 1 100 ? 32.300 42.842 25.109 1.00 38.40 100 PHE A C 1
ATOM 769 O O . PHE A 1 100 ? 31.721 43.914 25.287 1.00 38.85 100 PHE A O 1
ATOM 777 N N . LEU A 1 101 ? 33.384 42.474 25.788 1.00 38.34 101 LEU A N 1
ATOM 778 C CA . LEU A 1 101 ? 33.967 43.296 26.856 1.00 37.55 101 LEU A CA 1
ATOM 779 C C . LEU A 1 101 ? 35.393 43.734 26.553 1.00 36.35 101 LEU A C 1
ATOM 780 O O . LEU A 1 101 ? 36.184 42.971 26.003 1.00 36.30 101 LEU A O 1
ATOM 785 N N . GLY A 1 102 ? 35.720 44.960 26.942 1.00 34.73 102 GLY A N 1
ATOM 786 C CA . GLY A 1 102 ? 37.053 45.473 26.713 1.00 34.11 102 GLY A CA 1
ATOM 787 C C . GLY A 1 102 ? 37.404 45.631 25.250 1.00 34.24 102 GLY A C 1
ATOM 788 O O . GLY A 1 102 ? 38.571 45.512 24.867 1.00 32.61 102 GLY A O 1
ATOM 789 N N . TYR A 1 103 ? 36.396 45.890 24.422 1.00 33.23 103 TYR A N 1
ATOM 790 C CA . TYR A 1 103 ? 36.643 46.074 23.004 1.00 33.13 103 TYR A CA 1
ATOM 791 C C . TYR A 1 103 ? 37.176 47.462 22.675 1.00 32.79 103 TYR A C 1
ATOM 792 O O . TYR A 1 103 ? 37.091 48.400 23.474 1.00 31.64 103 TYR A O 1
ATOM 801 N N . HIS A 1 104 ? 37.735 47.573 21.478 1.00 33.99 104 HIS A N 1
ATOM 802 C CA . HIS A 1 104 ? 38.331 48.821 21.008 1.00 33.47 104 HIS A CA 1
ATOM 803 C C . HIS A 1 104 ? 37.898 49.112 19.587 1.00 32.55 104 HIS A C 1
ATOM 804 O O . HIS A 1 104 ? 37.306 48.269 18.935 1.00 32.60 104 HIS A O 1
ATOM 811 N N . ALA A 1 105 ? 38.222 50.314 19.121 1.00 33.21 105 ALA A N 1
ATOM 812 C CA . ALA A 1 105 ? 37.880 50.747 17.781 1.00 32.60 105 ALA A CA 1
ATOM 813 C C . ALA A 1 105 ? 38.687 49.987 16.737 1.00 32.83 105 ALA A C 1
ATOM 814 O O . ALA A 1 105 ? 39.811 49.522 17.009 1.00 31.25 105 ALA A O 1
ATOM 816 N N . ARG A 1 106 ? 38.111 49.863 15.541 1.00 32.43 106 ARG A N 1
ATOM 817 C CA . ARG A 1 106 ? 38.776 49.167 14.435 1.00 32.49 106 ARG A CA 1
ATOM 818 C C . ARG A 1 106 ? 39.929 50.025 13.918 1.00 31.77 106 ARG A C 1
ATOM 819 O O . ARG A 1 106 ? 39.991 51.226 14.183 1.00 32.41 106 ARG A O 1
ATOM 827 N N . ALA A 1 107 ? 40.842 49.403 13.189 1.00 32.26 107 ALA A N 1
ATOM 828 C CA . ALA A 1 107 ? 42.012 50.088 12.642 1.00 32.30 107 ALA A CA 1
ATOM 829 C C . ALA A 1 107 ? 41.679 51.304 11.785 1.00 32.08 107 ALA A C 1
ATOM 830 O O . ALA A 1 107 ? 40.608 51.379 11.186 1.00 32.29 107 ALA A O 1
ATOM 832 N N . SER A 1 108 ? 42.603 52.257 11.754 1.00 33.04 108 SER A N 1
ATOM 833 C CA . SER A 1 108 ? 42.459 53.453 10.944 1.00 33.79 108 SER A CA 1
ATOM 834 C C . SER A 1 108 ? 41.388 54.447 11.396 1.00 34.54 108 SER A C 1
ATOM 835 O O . SER A 1 108 ? 41.062 55.369 10.658 1.00 35.69 108 SER A O 1
ATOM 838 N N . THR A 1 109 ? 40.836 54.274 12.592 1.00 34.04 109 THR A N 1
ATOM 839 C CA . THR A 1 109 ? 39.821 55.208 13.076 1.00 33.38 109 THR A CA 1
ATOM 840 C C . THR A 1 109 ? 40.178 55.717 14.484 1.00 34.77 109 THR A C 1
ATOM 841 O O . THR A 1 109 ? 41.044 55.150 15.161 1.00 34.13 109 THR A O 1
ATOM 845 N N . PRO A 1 110 ? 39.526 56.807 14.933 1.00 34.66 110 PRO A N 1
ATOM 846 C CA . PRO A 1 110 ? 39.781 57.374 16.262 1.00 35.07 110 PRO A CA 1
ATOM 847 C C . PRO A 1 110 ? 39.470 56.322 17.323 1.00 34.18 110 PRO A C 1
ATOM 848 O O . PRO A 1 110 ? 38.583 55.500 17.129 1.00 34.27 110 PRO A O 1
ATOM 852 N N . GLY A 1 111 ? 40.186 56.359 18.441 1.00 34.37 111 GLY A N 1
ATOM 853 C CA . GLY A 1 111 ? 39.963 55.381 19.491 1.00 33.43 111 GLY A CA 1
ATOM 854 C C . GLY A 1 111 ? 41.278 54.906 20.084 1.00 34.03 111 GLY A C 1
ATOM 855 O O . GLY A 1 111 ? 42.262 54.680 19.369 1.00 33.01 111 GLY A O 1
ATOM 856 N N . VAL A 1 112 ? 41.301 54.772 21.404 1.00 33.04 112 VAL A N 1
ATOM 857 C CA . VAL A 1 112 ? 42.496 54.319 22.095 1.00 31.18 112 VAL A CA 1
ATOM 858 C C . VAL A 1 112 ? 42.916 52.927 21.606 1.00 31.45 112 VAL A C 1
ATOM 859 O O . VAL A 1 112 ? 42.083 52.033 21.458 1.00 29.84 112 VAL A O 1
ATOM 863 N N . MET A 1 113 ? 44.212 52.766 21.340 1.00 31.62 113 MET A N 1
ATOM 864 C CA . MET A 1 113 ? 44.784 51.505 20.871 1.00 32.73 113 MET A CA 1
ATOM 865 C C . MET A 1 113 ? 44.013 50.863 19.726 1.00 31.96 113 MET A C 1
ATOM 866 O O . MET A 1 113 ? 43.865 49.648 19.673 1.00 31.81 113 MET A O 1
ATOM 871 N N . SER A 1 114 ? 43.532 51.690 18.805 1.00 32.23 114 SER A N 1
ATOM 872 C CA . SER A 1 114 ? 42.773 51.200 17.659 1.00 32.47 114 SER A CA 1
ATOM 873 C C . SER A 1 114 ? 43.604 50.277 16.754 1.00 32.44 114 SER A C 1
ATOM 874 O O . SER A 1 114 ? 44.766 50.556 16.450 1.00 31.75 114 SER A O 1
ATOM 877 N N . HIS A 1 115 ? 42.989 49.176 16.336 1.00 32.41 115 HIS A N 1
ATOM 878 C CA . HIS A 1 115 ? 43.624 48.211 15.438 1.00 33.05 115 HIS A CA 1
ATOM 879 C C . HIS A 1 115 ? 42.629 47.097 15.169 1.00 31.91 115 HIS A C 1
ATOM 880 O O . HIS A 1 115 ? 41.548 47.095 15.746 1.00 30.96 115 HIS A O 1
ATOM 887 N N . SER A 1 116 ? 42.997 46.177 14.281 1.00 32.33 116 SER A N 1
ATOM 888 C CA . SER A 1 116 ? 42.158 45.036 13.923 1.00 32.91 116 SER A CA 1
ATOM 889 C C . SER A 1 116 ? 43.002 43.765 13.809 1.00 32.97 116 SER A C 1
ATOM 890 O O . SER A 1 116 ? 43.642 43.537 12.786 1.00 33.69 116 SER A O 1
ATOM 893 N N . MET A 1 117 ? 42.984 42.950 14.863 1.00 34.41 117 MET A N 1
ATOM 894 C CA . MET A 1 117 ? 43.738 41.694 14.949 1.00 35.50 117 MET A CA 1
ATOM 895 C C . MET A 1 117 ? 45.255 41.894 14.988 1.00 36.21 117 MET A C 1
ATOM 896 O O . MET A 1 117 ? 45.895 41.547 15.973 1.00 35.28 117 MET A O 1
ATOM 901 N N . ILE A 1 118 ? 45.834 42.440 13.921 1.00 36.70 118 ILE A N 1
ATOM 902 C CA . ILE A 1 118 ? 47.278 42.685 13.889 1.00 36.50 118 ILE A CA 1
ATOM 903 C C . ILE A 1 118 ? 47.525 44.127 13.479 1.00 36.84 118 ILE A C 1
ATOM 904 O O . ILE A 1 118 ? 46.660 44.757 12.874 1.00 36.43 118 ILE A O 1
ATOM 909 N N . PHE A 1 119 ? 48.704 44.644 13.809 1.00 37.60 119 PHE A N 1
ATOM 910 C CA . PHE A 1 119 ? 49.055 46.022 13.477 1.00 38.53 119 PHE A CA 1
ATOM 911 C C . PHE A 1 119 ? 49.018 46.255 11.976 1.00 38.85 119 PHE A C 1
ATOM 912 O O . PHE A 1 119 ? 48.738 47.362 11.515 1.00 38.80 119 PHE A O 1
ATOM 920 N N . GLY A 1 120 ? 49.284 45.198 11.217 1.00 37.93 120 GLY A N 1
ATOM 921 C CA . GLY A 1 120 ? 49.314 45.317 9.773 1.00 37.35 120 GLY A CA 1
ATOM 922 C C . GLY A 1 120 ? 48.031 45.557 8.992 1.00 36.75 120 GLY A C 1
ATOM 923 O O . GLY A 1 120 ? 48.099 45.916 7.816 1.00 36.89 120 GLY A O 1
ATOM 924 N N . VAL A 1 121 ? 46.862 45.369 9.593 1.00 35.67 121 VAL A N 1
ATOM 925 C CA . VAL A 1 121 ? 45.654 45.586 8.811 1.00 37.17 121 VAL A CA 1
ATOM 926 C C . VAL A 1 121 ? 45.103 46.992 8.960 1.00 38.01 121 VAL A C 1
ATOM 927 O O . VAL A 1 121 ? 45.129 47.584 10.049 1.00 38.01 121 VAL A O 1
ATOM 931 N N . ARG A 1 122 ? 44.617 47.539 7.854 1.00 36.81 122 ARG A N 1
ATOM 932 C CA . ARG A 1 122 ? 44.029 48.869 7.880 1.00 37.17 122 ARG A CA 1
ATOM 933 C C . ARG A 1 122 ? 42.521 48.760 7.916 1.00 35.81 122 ARG A C 1
ATOM 934 O O . ARG A 1 122 ? 41.869 49.529 8.613 1.00 34.80 122 ARG A O 1
ATOM 942 N N . HIS A 1 123 ? 41.976 47.804 7.166 1.00 34.84 123 HIS A N 1
ATOM 943 C CA . HIS A 1 123 ? 40.532 47.587 7.127 1.00 35.80 123 HIS A CA 1
ATOM 944 C C . HIS A 1 123 ? 40.164 46.136 6.826 1.00 36.21 123 HIS A C 1
ATOM 945 O O . HIS A 1 123 ? 40.876 45.427 6.114 1.00 36.63 123 HIS A O 1
ATOM 952 N N . PHE A 1 124 ? 39.037 45.715 7.382 1.00 36.84 124 PHE A N 1
ATOM 953 C CA . PHE A 1 124 ? 38.470 44.398 7.150 1.00 37.02 124 PHE A CA 1
ATOM 954 C C . PHE A 1 124 ? 37.171 44.700 6.401 1.00 39.48 124 PHE A C 1
ATOM 955 O O . PHE A 1 124 ? 36.500 45.696 6.693 1.00 39.18 124 PHE A O 1
ATOM 963 N N . TYR A 1 125 ? 36.808 43.856 5.442 1.00 41.63 125 TYR A N 1
ATOM 964 C CA . TYR A 1 125 ? 35.574 44.053 4.691 1.00 41.18 125 TYR A CA 1
ATOM 965 C C . TYR A 1 125 ? 34.814 42.742 4.514 1.00 42.55 125 TYR A C 1
ATOM 966 O O . TYR A 1 125 ? 35.379 41.700 4.158 1.00 40.81 125 TYR A O 1
ATOM 975 N N . ILE A 1 126 ? 33.519 42.810 4.772 1.00 43.14 126 ILE A N 1
ATOM 976 C CA . ILE A 1 126 ? 32.641 41.674 4.583 1.00 43.58 126 ILE A CA 1
ATOM 977 C C . ILE A 1 126 ? 31.618 42.195 3.583 1.00 44.95 126 ILE A C 1
ATOM 978 O O . ILE A 1 126 ? 30.687 42.909 3.957 1.00 43.51 126 ILE A O 1
ATOM 983 N N . ASN A 1 127 ? 31.827 41.856 2.310 1.00 46.45 127 ASN A N 1
ATOM 984 C CA . ASN A 1 127 ? 30.960 42.314 1.225 1.00 49.22 127 ASN A CA 1
ATOM 985 C C . ASN A 1 127 ? 30.945 43.852 1.177 1.00 49.80 127 ASN A C 1
ATOM 986 O O . ASN A 1 127 ? 29.891 44.490 1.234 1.00 50.80 127 ASN A O 1
ATOM 991 N N . ASP A 1 128 ? 32.130 44.440 1.101 1.00 50.14 128 ASP A N 1
ATOM 992 C CA . ASP A 1 128 ? 32.265 45.892 1.022 1.00 52.41 128 ASP A CA 1
ATOM 993 C C . ASP A 1 128 ? 31.897 46.693 2.268 1.00 52.07 128 ASP A C 1
ATOM 994 O O . ASP A 1 128 ? 31.989 47.920 2.264 1.00 51.87 128 ASP A O 1
ATOM 999 N N . ARG A 1 129 ? 31.476 46.026 3.335 1.00 50.69 129 ARG A N 1
ATOM 1000 C CA . ARG A 1 129 ? 31.154 46.772 4.534 1.00 49.35 129 ARG A CA 1
ATOM 1001 C C . ARG A 1 129 ? 32.321 46.815 5.518 1.00 48.36 129 ARG A C 1
ATOM 1002 O O . ARG A 1 129 ? 32.805 45.776 5.969 1.00 48.05 129 ARG A O 1
ATOM 1010 N N . PRO A 1 130 ? 32.779 48.029 5.875 1.00 46.31 130 PRO A N 1
ATOM 1011 C CA . PRO A 1 130 ? 33.890 48.238 6.806 1.00 43.86 130 PRO A CA 1
ATOM 1012 C C . PRO A 1 130 ? 33.620 47.660 8.190 1.00 42.39 130 PRO A C 1
ATOM 1013 O O . PRO A 1 130 ? 32.617 47.995 8.815 1.00 42.99 130 PRO A O 1
ATOM 1017 N N . VAL A 1 131 ? 34.498 46.780 8.660 1.00 41.14 131 VAL A N 1
ATOM 1018 C CA . VAL A 1 131 ? 34.362 46.212 10.003 1.00 38.56 131 VAL A CA 1
ATOM 1019 C C . VAL A 1 131 ? 35.724 45.921 10.638 1.00 38.01 131 VAL A C 1
ATOM 1020 O O . VAL A 1 131 ? 36.749 45.813 9.958 1.00 35.82 131 VAL A O 1
ATOM 1024 N N . GLY A 1 132 ? 35.721 45.809 11.958 1.00 39.17 132 GLY A N 1
ATOM 1025 C CA . GLY A 1 132 ? 36.935 45.491 12.680 1.00 38.01 132 GLY A CA 1
ATOM 1026 C C . GLY A 1 132 ? 36.656 44.204 13.420 1.00 37.68 132 GLY A C 1
ATOM 1027 O O . GLY A 1 132 ? 35.788 43.425 13.009 1.00 38.24 132 GLY A O 1
ATOM 1028 N N . GLU A 1 133 ? 37.380 43.974 14.508 1.00 37.13 133 GLU A N 1
ATOM 1029 C CA . GLU A 1 133 ? 37.174 42.774 15.316 1.00 36.05 133 GLU A CA 1
ATOM 1030 C C . GLU A 1 133 ? 35.713 42.700 15.749 1.00 36.89 133 GLU A C 1
ATOM 1031 O O . GLU A 1 133 ? 35.079 41.646 15.690 1.00 35.96 133 GLU A O 1
ATOM 1037 N N . LEU A 1 134 ? 35.189 43.841 16.181 1.00 36.73 134 LEU A N 1
ATOM 1038 C CA . LEU A 1 134 ? 33.814 43.932 16.642 1.00 37.50 134 LEU A CA 1
ATOM 1039 C C . LEU A 1 134 ? 32.842 43.424 15.584 1.00 37.35 134 LEU A C 1
ATOM 1040 O O . LEU A 1 134 ? 31.995 42.575 15.865 1.00 36.62 134 LEU A O 1
ATOM 1045 N N . GLY A 1 135 ? 32.992 43.934 14.367 1.00 36.94 135 GLY A N 1
ATOM 1046 C CA . GLY A 1 135 ? 32.120 43.545 13.280 1.00 36.94 135 GLY A CA 1
ATOM 1047 C C . GLY A 1 135 ? 32.264 42.095 12.900 1.00 36.65 135 GLY A C 1
ATOM 1048 O O . GLY A 1 135 ? 31.266 41.386 12.809 1.00 37.63 135 GLY A O 1
ATOM 1049 N N . LEU A 1 136 ? 33.492 41.642 12.672 1.00 36.72 136 LEU A N 1
ATOM 1050 C CA . LEU A 1 136 ? 33.697 40.248 12.308 1.00 36.82 136 LEU A CA 1
ATOM 1051 C C . LEU A 1 136 ? 33.126 39.307 13.366 1.00 37.52 136 LEU A C 1
ATOM 1052 O O . LEU A 1 136 ? 32.471 38.323 13.028 1.00 36.84 136 LEU A O 1
ATOM 1057 N N . ASN A 1 137 ? 33.371 39.601 14.641 1.00 36.76 137 ASN A N 1
ATOM 1058 C CA . ASN A 1 137 ? 32.867 38.728 15.693 1.00 36.92 137 ASN A CA 1
ATOM 1059 C C . ASN A 1 137 ? 31.334 38.757 15.752 1.00 37.71 137 ASN A C 1
ATOM 1060 O O . ASN A 1 137 ? 30.691 37.737 16.036 1.00 36.09 137 ASN A O 1
ATOM 1065 N N . ALA A 1 138 ? 30.751 39.916 15.452 1.00 36.07 138 ALA A N 1
ATOM 1066 C CA . ALA A 1 138 ? 29.304 40.045 15.462 1.00 35.62 138 ALA A CA 1
ATOM 1067 C C . ALA A 1 138 ? 28.733 39.195 14.334 1.00 35.88 138 ALA A C 1
ATOM 1068 O O . ALA A 1 138 ? 27.725 38.507 14.508 1.00 34.42 138 ALA A O 1
ATOM 1070 N N . TYR A 1 139 ? 29.396 39.226 13.179 1.00 37.07 139 TYR A N 1
ATOM 1071 C CA . TYR A 1 139 ? 28.949 38.444 12.033 1.00 36.31 139 TYR A CA 1
ATOM 1072 C C . TYR A 1 139 ? 29.017 36.947 12.319 1.00 37.63 139 TYR A C 1
ATOM 1073 O O . TYR A 1 139 ? 28.141 36.193 11.887 1.00 37.34 139 TYR A O 1
ATOM 1082 N N . VAL A 1 140 ? 30.053 36.504 13.033 1.00 37.27 140 VAL A N 1
ATOM 1083 C CA . VAL A 1 140 ? 30.156 35.083 13.351 1.00 36.68 140 VAL A CA 1
ATOM 1084 C C . VAL A 1 140 ? 29.038 34.742 14.331 1.00 36.49 140 VAL A C 1
ATOM 1085 O O . VAL A 1 140 ? 28.480 33.659 14.284 1.00 37.89 140 VAL A O 1
ATOM 1089 N N . ALA A 1 141 ? 28.716 35.676 15.214 1.00 36.23 141 ALA A N 1
ATOM 1090 C CA . ALA A 1 141 ? 27.644 35.461 16.166 1.00 37.79 141 ALA A CA 1
ATOM 1091 C C . ALA A 1 141 ? 26.346 35.334 15.366 1.00 41.25 141 ALA A C 1
ATOM 1092 O O . ALA A 1 141 ? 25.484 34.509 15.680 1.00 41.60 141 ALA A O 1
ATOM 1094 N N . GLY A 1 142 ? 26.224 36.154 14.322 1.00 40.92 142 GLY A N 1
ATOM 1095 C CA . GLY A 1 142 ? 25.043 36.134 13.481 1.00 42.07 142 GLY A CA 1
ATOM 1096 C C . GLY A 1 142 ? 24.847 34.801 12.786 1.00 42.99 142 GLY A C 1
ATOM 1097 O O . GLY A 1 142 ? 23.722 34.331 12.631 1.00 42.70 142 GLY A O 1
ATOM 1098 N N . TYR A 1 143 ? 25.949 34.191 12.365 1.00 43.29 143 TYR A N 1
ATOM 1099 C CA . TYR A 1 143 ? 25.902 32.901 11.697 1.00 43.54 143 TYR A CA 1
ATOM 1100 C C . TYR A 1 143 ? 25.167 31.888 12.562 1.00 43.78 143 TYR A C 1
ATOM 1101 O O . TYR A 1 143 ? 24.504 30.998 12.047 1.00 43.38 143 TYR A O 1
ATOM 1110 N N . TYR A 1 144 ? 25.300 32.019 13.879 1.00 45.38 144 TYR A N 1
ATOM 1111 C CA . TYR A 1 144 ? 24.641 31.104 14.802 1.00 46.56 144 TYR A CA 1
ATOM 1112 C C . TYR A 1 144 ? 23.335 31.683 15.320 1.00 47.06 144 TYR A C 1
ATOM 1113 O O . TYR A 1 144 ? 22.743 31.145 16.250 1.00 47.57 144 TYR A O 1
ATOM 1122 N N . ASP A 1 145 ? 22.890 32.776 14.707 1.00 48.03 145 ASP A N 1
ATOM 1123 C CA . ASP A 1 145 ? 21.656 33.439 15.107 1.00 48.90 145 ASP A CA 1
ATOM 1124 C C . ASP A 1 145 ? 21.696 33.924 16.539 1.00 47.54 145 ASP A C 1
ATOM 1125 O O . ASP A 1 145 ? 20.677 33.939 17.229 1.00 47.58 145 ASP A O 1
ATOM 1130 N N . VAL A 1 146 ? 22.882 34.316 16.983 1.00 45.78 146 VAL A N 1
ATOM 1131 C CA . VAL A 1 146 ? 23.039 34.819 18.331 1.00 43.89 146 VAL A CA 1
ATOM 1132 C C . VAL A 1 146 ? 23.265 36.310 18.238 1.00 43.53 146 VAL A C 1
ATOM 1133 O O . VAL A 1 146 ? 24.118 36.775 17.493 1.00 43.98 146 VAL A O 1
ATOM 1137 N N . PRO A 1 147 ? 22.470 37.085 18.975 1.00 43.86 147 PRO A N 1
ATOM 1138 C CA . PRO A 1 147 ? 22.589 38.545 18.971 1.00 43.10 147 PRO A CA 1
ATOM 1139 C C . PRO A 1 147 ? 23.622 39.080 19.965 1.00 42.77 147 PRO A C 1
ATOM 1140 O O . PRO A 1 147 ? 23.828 38.511 21.037 1.00 41.97 147 PRO A O 1
ATOM 1144 N N . VAL A 1 148 ? 24.270 40.177 19.588 1.00 42.16 148 VAL A N 1
ATOM 1145 C CA . VAL A 1 148 ? 25.257 40.813 20.436 1.00 42.12 148 VAL A CA 1
ATOM 1146 C C . VAL A 1 148 ? 24.465 41.783 21.307 1.00 43.28 148 VAL A C 1
ATOM 1147 O O . VAL A 1 148 ? 24.120 42.887 20.883 1.00 43.56 148 VAL A O 1
ATOM 1151 N N . LEU A 1 149 ? 24.170 41.358 22.528 1.00 43.71 149 LEU A N 1
ATOM 1152 C CA . LEU A 1 149 ? 23.376 42.156 23.447 1.00 43.64 149 LEU A CA 1
ATOM 1153 C C . LEU A 1 149 ? 24.065 43.391 23.993 1.00 42.45 149 LEU A C 1
ATOM 1154 O O . LEU A 1 149 ? 23.439 44.438 24.165 1.00 42.40 149 LEU A O 1
ATOM 1159 N N . MET A 1 150 ? 25.358 43.269 24.265 1.00 42.09 150 MET A N 1
ATOM 1160 C CA . MET A 1 150 ? 26.112 44.372 24.839 1.00 39.86 150 MET A CA 1
ATOM 1161 C C . MET A 1 150 ? 27.555 44.415 24.347 1.00 38.87 150 MET A C 1
ATOM 1162 O O . MET A 1 150 ? 28.147 43.387 24.024 1.00 39.63 150 MET A O 1
ATOM 1167 N N . VAL A 1 151 ? 28.109 45.619 24.307 1.00 37.21 151 VAL A N 1
ATOM 1168 C CA . VAL A 1 151 ? 29.485 45.837 23.897 1.00 36.85 151 VAL A CA 1
ATOM 1169 C C . VAL A 1 151 ? 30.060 46.906 24.824 1.00 37.36 151 VAL A C 1
ATOM 1170 O O . VAL A 1 151 ? 29.507 47.999 24.923 1.00 35.96 151 VAL A O 1
ATOM 1174 N N . ALA A 1 152 ? 31.151 46.580 25.518 1.00 36.56 152 ALA A N 1
ATOM 1175 C CA . ALA A 1 152 ? 31.792 47.521 26.428 1.00 36.10 152 ALA A CA 1
ATOM 1176 C C . ALA A 1 152 ? 33.215 47.810 25.977 1.00 37.00 152 ALA A C 1
ATOM 1177 O O . ALA A 1 152 ? 33.892 46.951 25.407 1.00 37.40 152 ALA A O 1
ATOM 1179 N N . GLY A 1 153 ? 33.663 49.031 26.236 1.00 35.88 153 GLY A N 1
ATOM 1180 C CA . GLY A 1 153 ? 35.000 49.437 25.849 1.00 35.76 153 GLY A CA 1
ATOM 1181 C C . GLY A 1 153 ? 35.069 50.946 25.954 1.00 36.10 153 GLY A C 1
ATOM 1182 O O . GLY A 1 153 ? 34.440 51.532 26.837 1.00 38.95 153 GLY A O 1
ATOM 1183 N N . ASP A 1 154 ? 35.829 51.588 25.075 1.00 35.03 154 ASP A N 1
ATOM 1184 C CA . ASP A 1 154 ? 35.917 53.041 25.103 1.00 35.49 154 ASP A CA 1
ATOM 1185 C C . ASP A 1 154 ? 34.708 53.621 24.362 1.00 36.30 154 ASP A C 1
ATOM 1186 O O . ASP A 1 154 ? 33.899 52.881 23.806 1.00 33.64 154 ASP A O 1
ATOM 1191 N N . ASP A 1 155 ? 34.591 54.944 24.357 1.00 37.39 155 ASP A N 1
ATOM 1192 C CA . ASP A 1 155 ? 33.480 55.602 23.696 1.00 38.67 155 ASP A CA 1
ATOM 1193 C C . ASP A 1 155 ? 33.468 55.331 22.204 1.00 38.96 155 ASP A C 1
ATOM 1194 O O . ASP A 1 155 ? 32.399 55.230 21.625 1.00 39.68 155 ASP A O 1
ATOM 1199 N N . ARG A 1 156 ? 34.639 55.202 21.579 1.00 39.58 156 ARG A N 1
ATOM 1200 C CA . ARG A 1 156 ? 34.681 54.945 20.136 1.00 40.49 156 ARG A CA 1
ATOM 1201 C C . ARG A 1 156 ? 34.220 53.540 19.755 1.00 39.94 156 ARG A C 1
ATOM 1202 O O . ARG A 1 156 ? 33.618 53.342 18.694 1.00 39.30 156 ARG A O 1
ATOM 1210 N N . ALA A 1 157 ? 34.513 52.563 20.607 1.00 39.29 157 ALA A N 1
ATOM 1211 C CA . ALA A 1 157 ? 34.102 51.188 20.338 1.00 37.89 157 ALA A CA 1
ATOM 1212 C C . ALA A 1 157 ? 32.596 51.114 20.488 1.00 37.67 157 ALA A C 1
ATOM 1213 O O . ALA A 1 157 ? 31.921 50.400 19.749 1.00 36.95 157 ALA A O 1
ATOM 1215 N N . ALA A 1 158 ? 32.072 51.866 21.450 1.00 37.03 158 ALA A N 1
ATOM 1216 C CA . ALA A 1 158 ? 30.639 51.877 21.699 1.00 38.60 158 ALA A CA 1
ATOM 1217 C C . ALA A 1 158 ? 29.918 52.452 20.486 1.00 37.86 158 ALA A C 1
ATOM 1218 O O . ALA A 1 158 ? 28.927 51.901 20.031 1.00 35.81 158 ALA A O 1
ATOM 1220 N N . LYS A 1 159 ? 30.439 53.563 19.973 1.00 40.24 159 LYS A N 1
ATOM 1221 C CA . LYS A 1 159 ? 29.864 54.237 18.819 1.00 42.23 159 LYS A CA 1
ATOM 1222 C C . LYS A 1 159 ? 29.901 53.308 17.616 1.00 41.89 159 LYS A C 1
ATOM 1223 O O . LYS A 1 159 ? 28.937 53.217 16.853 1.00 40.11 159 LYS A O 1
ATOM 1229 N N . GLU A 1 160 ? 31.029 52.622 17.452 1.00 41.26 160 GLU A N 1
ATOM 1230 C CA . GLU A 1 160 ? 31.203 51.691 16.344 1.00 42.28 160 GLU A CA 1
ATOM 1231 C C . GLU A 1 160 ? 30.182 50.553 16.458 1.00 42.03 160 GLU A C 1
ATOM 1232 O O . GLU A 1 160 ? 29.588 50.141 15.462 1.00 41.89 160 GLU A O 1
ATOM 1238 N N . ALA A 1 161 ? 29.957 50.072 17.679 1.00 42.14 161 ALA A N 1
ATOM 1239 C CA . ALA A 1 161 ? 29.004 48.989 17.913 1.00 42.25 161 ALA A CA 1
ATOM 1240 C C . ALA A 1 161 ? 27.579 49.385 17.543 1.00 42.85 161 ALA A C 1
ATOM 1241 O O . ALA A 1 161 ? 26.913 48.703 16.765 1.00 40.89 161 ALA A O 1
ATOM 1243 N N . GLU A 1 162 ? 27.115 50.497 18.093 1.00 45.65 162 GLU A N 1
ATOM 1244 C CA . GLU A 1 162 ? 25.758 50.931 17.817 1.00 49.70 162 GLU A CA 1
ATOM 1245 C C . GLU A 1 162 ? 25.478 51.330 16.364 1.00 50.28 162 GLU A C 1
ATOM 1246 O O . GLU A 1 162 ? 24.326 51.321 15.935 1.00 50.04 162 GLU A O 1
ATOM 1252 N N . GLU A 1 163 ? 26.521 51.657 15.607 1.00 50.62 163 GLU A N 1
ATOM 1253 C CA . GLU A 1 163 ? 26.345 52.023 14.209 1.00 51.01 163 GLU A CA 1
ATOM 1254 C C . GLU A 1 163 ? 26.248 50.774 13.352 1.00 50.83 163 GLU A C 1
ATOM 1255 O O . GLU A 1 163 ? 25.946 50.851 12.162 1.00 52.23 163 GLU A O 1
ATOM 1261 N N . LEU A 1 164 ? 26.496 49.622 13.966 1.00 49.50 164 LEU A N 1
ATOM 1262 C CA . LEU A 1 164 ? 26.455 48.348 13.271 1.00 47.69 164 LEU A CA 1
ATOM 1263 C C . LEU A 1 164 ? 25.303 47.476 13.749 1.00 47.54 164 LEU A C 1
ATOM 1264 O O . LEU A 1 164 ? 24.640 46.825 12.949 1.00 47.76 164 LEU A O 1
ATOM 1269 N N . ILE A 1 165 ? 25.066 47.472 15.055 1.00 47.92 165 ILE A N 1
ATOM 1270 C CA . ILE A 1 165 ? 24.008 46.663 15.648 1.00 46.93 165 ILE A CA 1
ATOM 1271 C C . ILE A 1 165 ? 22.906 47.528 16.263 1.00 47.26 165 ILE A C 1
ATOM 1272 O O . ILE A 1 165 ? 23.101 48.168 17.297 1.00 45.89 165 ILE A O 1
ATOM 1277 N N . PRO A 1 166 ? 21.726 47.545 15.638 1.00 46.96 166 PRO A N 1
ATOM 1278 C CA . PRO A 1 166 ? 20.595 48.336 16.136 1.00 47.23 166 PRO A CA 1
ATOM 1279 C C . PRO A 1 166 ? 20.140 47.961 17.554 1.00 47.94 166 PRO A C 1
ATOM 1280 O O . PRO A 1 166 ? 19.995 46.780 17.884 1.00 48.07 166 PRO A O 1
ATOM 1284 N N . ASN A 1 167 ? 19.911 48.978 18.382 1.00 46.61 167 ASN A N 1
ATOM 1285 C CA . ASN A 1 167 ? 19.453 48.802 19.760 1.00 45.65 167 ASN A CA 1
ATOM 1286 C C . ASN A 1 167 ? 20.445 48.123 20.693 1.00 45.35 167 ASN A C 1
ATOM 1287 O O . ASN A 1 167 ? 20.108 47.799 21.832 1.00 46.00 167 ASN A O 1
ATOM 1292 N N . VAL A 1 168 ? 21.664 47.900 20.225 1.00 44.25 168 VAL A N 1
ATOM 1293 C CA . VAL A 1 168 ? 22.660 47.254 21.062 1.00 43.20 168 VAL A CA 1
ATOM 1294 C C . VAL A 1 168 ? 22.959 48.135 22.272 1.00 43.40 168 VAL A C 1
ATOM 1295 O O . VAL A 1 168 ? 22.909 49.361 22.184 1.00 43.55 168 VAL A O 1
ATOM 1299 N N . THR A 1 169 ? 23.244 47.514 23.410 1.00 42.53 169 THR A N 1
ATOM 1300 C CA . THR A 1 169 ? 23.568 48.269 24.613 1.00 41.31 169 THR A CA 1
ATOM 1301 C C . THR A 1 169 ? 25.089 48.421 24.681 1.00 41.08 169 THR A C 1
ATOM 1302 O O . THR A 1 169 ? 25.830 47.454 24.501 1.00 39.49 169 THR A O 1
ATOM 1306 N N . THR A 1 170 ? 25.550 49.639 24.932 1.00 40.71 170 THR A N 1
ATOM 1307 C CA . THR A 1 170 ? 26.978 49.888 25.007 1.00 40.75 170 THR A CA 1
ATOM 1308 C C . THR A 1 170 ? 27.358 50.497 26.346 1.00 41.91 170 THR A C 1
ATOM 1309 O O . THR A 1 170 ? 26.568 51.210 26.970 1.00 41.90 170 THR A O 1
ATOM 1313 N N . ALA A 1 171 ? 28.581 50.211 26.781 1.00 41.38 171 ALA A N 1
ATOM 1314 C CA . ALA A 1 171 ? 29.085 50.726 28.044 1.00 40.80 171 ALA A CA 1
ATOM 1315 C C . ALA A 1 171 ? 30.468 51.319 27.816 1.00 40.90 171 ALA A C 1
ATOM 1316 O O . ALA A 1 171 ? 31.443 50.594 27.623 1.00 40.57 171 ALA A O 1
ATOM 1318 N N . ALA A 1 172 ? 30.539 52.645 27.836 1.00 40.60 172 ALA A N 1
ATOM 1319 C CA . ALA A 1 172 ? 31.790 53.354 27.623 1.00 39.77 172 ALA A CA 1
ATOM 1320 C C . ALA A 1 172 ? 32.507 53.561 28.944 1.00 39.29 172 ALA A C 1
ATOM 1321 O O . ALA A 1 172 ? 32.289 54.554 29.631 1.00 39.38 172 ALA A O 1
ATOM 1323 N N . VAL A 1 173 ? 33.386 52.632 29.292 1.00 38.95 173 VAL A N 1
ATOM 1324 C CA . VAL A 1 173 ? 34.095 52.728 30.560 1.00 38.81 173 VAL A CA 1
ATOM 1325 C C . VAL A 1 173 ? 35.167 53.808 30.567 1.00 38.55 173 VAL A C 1
ATOM 1326 O O . VAL A 1 173 ? 35.696 54.159 31.618 1.00 38.16 173 VAL A O 1
ATOM 1330 N N . LYS A 1 174 ? 35.499 54.332 29.394 1.00 38.29 174 LYS A N 1
ATOM 1331 C CA . LYS A 1 174 ? 36.497 55.388 29.321 1.00 37.42 174 LYS A CA 1
ATOM 1332 C C . LYS A 1 174 ? 36.325 56.205 28.041 1.00 36.91 174 LYS A C 1
ATOM 1333 O O . LYS A 1 174 ? 35.744 55.728 27.071 1.00 36.00 174 LYS A O 1
ATOM 1339 N N . GLN A 1 175 ? 36.830 57.435 28.057 1.00 35.96 175 GLN A N 1
ATOM 1340 C CA . GLN A 1 175 ? 36.745 58.331 26.911 1.00 37.61 175 GLN A CA 1
ATOM 1341 C C . GLN A 1 175 ? 38.098 58.448 26.221 1.00 37.34 175 GLN A C 1
ATOM 1342 O O . GLN A 1 175 ? 39.115 58.704 26.869 1.00 34.76 175 GLN A O 1
ATOM 1348 N N . THR A 1 176 ? 38.107 58.268 24.902 1.00 37.20 176 THR A N 1
ATOM 1349 C CA . THR A 1 176 ? 39.341 58.352 24.128 1.00 36.58 176 THR A CA 1
ATOM 1350 C C . THR A 1 176 ? 39.780 59.798 23.884 1.00 36.47 176 THR A C 1
ATOM 1351 O O . THR A 1 176 ? 38.979 60.630 23.473 1.00 36.88 176 THR A O 1
ATOM 1355 N N . ILE A 1 177 ? 41.048 60.088 24.155 1.00 36.40 177 ILE A N 1
ATOM 1356 C CA . ILE A 1 177 ? 41.605 61.411 23.914 1.00 35.63 177 ILE A CA 1
ATOM 1357 C C . ILE A 1 177 ? 42.608 61.301 22.752 1.00 36.54 177 ILE A C 1
ATOM 1358 O O . ILE A 1 177 ? 42.705 62.202 21.915 1.00 38.14 177 ILE A O 1
ATOM 1363 N N . SER A 1 178 ? 43.343 60.189 22.706 1.00 34.14 178 SER A N 1
ATOM 1364 C CA . SER A 1 178 ? 44.310 59.908 21.639 1.00 32.56 178 SER A CA 1
ATOM 1365 C C . SER A 1 178 ? 44.438 58.390 21.542 1.00 32.90 178 SER A C 1
ATOM 1366 O O . SER A 1 178 ? 43.784 57.654 22.287 1.00 32.03 178 SER A O 1
ATOM 1369 N N . ARG A 1 179 ? 45.267 57.910 20.628 1.00 32.49 179 ARG A N 1
ATOM 1370 C CA . ARG A 1 179 ? 45.421 56.471 20.490 1.00 32.30 179 ARG A CA 1
ATOM 1371 C C . ARG A 1 179 ? 46.106 55.861 21.725 1.00 31.66 179 ARG A C 1
ATOM 1372 O O . ARG A 1 179 ? 46.069 54.652 21.923 1.00 31.16 179 ARG A O 1
ATOM 1380 N N . SER A 1 180 ? 46.715 56.696 22.563 1.00 31.81 180 SER A N 1
ATOM 1381 C CA . SER A 1 180 ? 47.380 56.200 23.764 1.00 32.77 180 SER A CA 1
ATOM 1382 C C . SER A 1 180 ? 47.074 57.059 24.983 1.00 33.50 180 SER A C 1
ATOM 1383 O O . SER A 1 180 ? 47.937 57.282 25.839 1.00 32.79 180 SER A O 1
ATOM 1386 N N . ALA A 1 181 ? 45.843 57.555 25.054 1.00 34.15 181 ALA A N 1
ATOM 1387 C CA . ALA A 1 181 ? 45.428 58.410 26.169 1.00 33.95 181 ALA A CA 1
ATOM 1388 C C . ALA A 1 181 ? 43.920 58.398 26.329 1.00 34.96 181 ALA A C 1
ATOM 1389 O O . ALA A 1 181 ? 43.178 58.436 25.348 1.00 36.01 181 ALA A O 1
ATOM 1391 N N . VAL A 1 182 ? 43.465 58.352 27.569 1.00 36.31 182 VAL A N 1
ATOM 1392 C CA . VAL A 1 182 ? 42.038 58.334 27.822 1.00 38.88 182 VAL A CA 1
ATOM 1393 C C . VAL A 1 182 ? 41.665 59.003 29.135 1.00 39.22 182 VAL A C 1
ATOM 1394 O O . VAL A 1 182 ? 42.508 59.229 30.002 1.00 40.29 182 VAL A O 1
ATOM 1398 N N . LYS A 1 183 ? 40.396 59.355 29.249 1.00 40.90 183 LYS A N 1
ATOM 1399 C CA . LYS A 1 183 ? 39.859 59.936 30.462 1.00 44.03 183 LYS A CA 1
ATOM 1400 C C . LYS A 1 183 ? 38.996 58.781 30.935 1.00 44.62 183 LYS A C 1
ATOM 1401 O O . LYS A 1 183 ? 38.035 58.401 30.256 1.00 43.86 183 LYS A O 1
ATOM 1407 N N . CYS A 1 184 ? 39.350 58.209 32.079 1.00 46.20 184 CYS A N 1
ATOM 1408 C CA . CYS A 1 184 ? 38.623 57.053 32.587 1.00 49.06 184 CYS A CA 1
ATOM 1409 C C . CYS A 1 184 ? 37.908 57.211 33.911 1.00 49.43 184 CYS A C 1
ATOM 1410 O O . CYS A 1 184 ? 38.142 58.154 34.657 1.00 50.51 184 CYS A O 1
ATOM 1413 N N . LEU A 1 185 ? 37.005 56.273 34.169 1.00 49.97 185 LEU A N 1
ATOM 1414 C CA . LEU A 1 185 ? 36.229 56.232 35.395 1.00 50.09 185 LEU A CA 1
ATOM 1415 C C . LEU A 1 185 ? 37.007 55.374 36.393 1.00 51.27 185 LEU A C 1
ATOM 1416 O O . LEU A 1 185 ? 37.821 54.530 36.000 1.00 49.21 185 LEU A O 1
ATOM 1421 N N . SER A 1 186 ? 36.762 55.588 37.680 1.00 53.53 186 SER A N 1
ATOM 1422 C CA . SER A 1 186 ? 37.442 54.801 38.696 1.00 55.96 186 SER A CA 1
ATOM 1423 C C . SER A 1 186 ? 36.976 53.359 38.541 1.00 57.42 186 SER A C 1
ATOM 1424 O O . SER A 1 186 ? 35.877 53.103 38.054 1.00 57.72 186 SER A O 1
ATOM 1427 N N . PRO A 1 187 ? 37.816 52.394 38.938 1.00 58.83 187 PRO A N 1
ATOM 1428 C CA . PRO A 1 187 ? 37.462 50.978 38.834 1.00 58.99 187 PRO A CA 1
ATOM 1429 C C . PRO A 1 187 ? 36.079 50.660 39.404 1.00 58.28 187 PRO A C 1
ATOM 1430 O O . PRO A 1 187 ? 35.341 49.854 38.847 1.00 57.17 187 PRO A O 1
ATOM 1434 N N . ALA A 1 188 ? 35.730 51.297 40.514 1.00 58.69 188 ALA A N 1
ATOM 1435 C CA . ALA A 1 188 ? 34.434 51.063 41.140 1.00 58.27 188 ALA A CA 1
ATOM 1436 C C . ALA A 1 188 ? 33.306 51.696 40.333 1.00 56.98 188 ALA A C 1
ATOM 1437 O O . ALA A 1 188 ? 32.221 51.133 40.235 1.00 56.96 188 ALA A O 1
ATOM 1439 N N . LYS A 1 189 ? 33.577 52.867 39.761 1.00 55.53 189 LYS A N 1
ATOM 1440 C CA . LYS A 1 189 ? 32.591 53.601 38.975 1.00 54.15 189 LYS A CA 1
ATOM 1441 C C . LYS A 1 189 ? 32.249 52.838 37.697 1.00 52.96 189 LYS A C 1
ATOM 1442 O O . LYS A 1 189 ? 31.089 52.739 37.307 1.00 52.97 189 LYS A O 1
ATOM 1448 N N . ARG A 1 190 ? 33.273 52.306 37.047 1.00 51.07 190 ARG A N 1
ATOM 1449 C CA . ARG A 1 190 ? 33.088 51.547 35.825 1.00 51.97 190 ARG A CA 1
ATOM 1450 C C . ARG A 1 190 ? 32.292 50.285 36.157 1.00 50.46 190 ARG A C 1
ATOM 1451 O O . ARG A 1 190 ? 31.518 49.782 35.339 1.00 48.98 190 ARG A O 1
ATOM 1459 N N . GLY A 1 191 ? 32.515 49.773 37.365 1.00 49.53 191 GLY A N 1
ATOM 1460 C CA . GLY A 1 191 ? 31.838 48.573 37.818 1.00 49.04 191 GLY A CA 1
ATOM 1461 C C . GLY A 1 191 ? 30.337 48.751 37.838 1.00 48.28 191 GLY A C 1
ATOM 1462 O O . GLY A 1 191 ? 29.592 47.880 37.388 1.00 47.90 191 GLY A O 1
ATOM 1463 N N . ARG A 1 192 ? 29.889 49.881 38.373 1.00 48.38 192 ARG A N 1
ATOM 1464 C CA . ARG A 1 192 ? 28.462 50.161 38.429 1.00 50.07 192 ARG A CA 1
ATOM 1465 C C . ARG A 1 192 ? 27.939 50.253 37.006 1.00 48.35 192 ARG A C 1
ATOM 1466 O O . ARG A 1 192 ? 26.951 49.607 36.656 1.00 46.63 192 ARG A O 1
ATOM 1474 N N . LEU A 1 193 ? 28.618 51.053 36.187 1.00 46.77 193 LEU A N 1
ATOM 1475 C CA . LEU A 1 193 ? 28.228 51.223 34.799 1.00 45.29 193 LEU A CA 1
ATOM 1476 C C . LEU A 1 193 ? 28.045 49.867 34.125 1.00 44.78 193 LEU A C 1
ATOM 1477 O O . LEU A 1 193 ? 27.012 49.605 33.506 1.00 44.32 193 LEU A O 1
ATOM 1482 N N . LEU A 1 194 ? 29.045 49.004 34.256 1.00 45.12 194 LEU A N 1
ATOM 1483 C CA . LEU A 1 194 ? 28.985 47.677 33.647 1.00 44.90 194 LEU A CA 1
ATOM 1484 C C . LEU A 1 194 ? 27.840 46.857 34.231 1.00 45.85 194 LEU A C 1
ATOM 1485 O O . LEU A 1 194 ? 27.132 46.160 33.503 1.00 44.50 194 LEU A O 1
ATOM 1490 N N . THR A 1 195 ? 27.660 46.948 35.548 1.00 47.12 195 THR A N 1
ATOM 1491 C CA . THR A 1 195 ? 26.592 46.226 36.228 1.00 47.79 195 THR A CA 1
ATOM 1492 C C . THR A 1 195 ? 25.216 46.636 35.699 1.00 48.98 195 THR A C 1
ATOM 1493 O O . THR A 1 195 ? 24.405 45.784 35.327 1.00 47.91 195 THR A O 1
ATOM 1497 N N . GLU A 1 196 ? 24.961 47.943 35.668 1.00 50.35 196 GLU A N 1
ATOM 1498 C CA . GLU A 1 196 ? 23.687 48.467 35.179 1.00 50.69 196 GLU A CA 1
ATOM 1499 C C . GLU A 1 196 ? 23.486 48.110 33.709 1.00 49.96 196 GLU A C 1
ATOM 1500 O O . GLU A 1 196 ? 22.447 47.573 33.328 1.00 50.27 196 GLU A O 1
ATOM 1506 N N . LYS A 1 197 ? 24.491 48.402 32.890 1.00 47.95 197 LYS A N 1
ATOM 1507 C CA . LYS A 1 197 ? 24.411 48.121 31.467 1.00 45.63 197 LYS A CA 1
ATOM 1508 C C . LYS A 1 197 ? 24.188 46.642 31.163 1.00 44.23 197 LYS A C 1
ATOM 1509 O O . LYS A 1 197 ? 23.438 46.295 30.254 1.00 42.21 197 LYS A O 1
ATOM 1515 N N . THR A 1 198 ? 24.842 45.767 31.916 1.00 43.77 198 THR A N 1
ATOM 1516 C CA . THR A 1 198 ? 24.680 44.340 31.684 1.00 43.61 198 THR A CA 1
ATOM 1517 C C . THR A 1 198 ? 23.250 43.937 32.023 1.00 44.69 198 THR A C 1
ATOM 1518 O O . THR A 1 198 ? 22.631 43.141 31.306 1.00 44.95 198 THR A O 1
ATOM 1522 N N . ALA A 1 199 ? 22.724 44.487 33.115 1.00 44.01 199 ALA A N 1
ATOM 1523 C CA . ALA A 1 199 ? 21.356 44.183 33.523 1.00 45.38 199 ALA A CA 1
ATOM 1524 C C . ALA A 1 199 ? 20.364 44.629 32.449 1.00 45.88 199 ALA A C 1
ATOM 1525 O O . ALA A 1 199 ? 19.501 43.857 32.024 1.00 45.85 199 ALA A O 1
ATOM 1527 N N . PHE A 1 200 ? 20.497 45.872 32.002 1.00 46.34 200 PHE A N 1
ATOM 1528 C CA . PHE A 1 200 ? 19.602 46.395 30.985 1.00 47.40 200 PHE A CA 1
ATOM 1529 C C . PHE A 1 200 ? 19.689 45.601 29.690 1.00 48.37 200 PHE A C 1
ATOM 1530 O O . PHE A 1 200 ? 18.670 45.316 29.059 1.00 48.04 200 PHE A O 1
ATOM 1538 N N . ALA A 1 201 ? 20.908 45.249 29.297 1.00 48.65 201 ALA A N 1
ATOM 1539 C CA . ALA A 1 201 ? 21.124 44.504 28.066 1.00 49.51 201 ALA A CA 1
ATOM 1540 C C . ALA A 1 201 ? 20.410 43.161 28.072 1.00 50.76 201 ALA A C 1
ATOM 1541 O O . ALA A 1 201 ? 19.815 42.769 27.073 1.00 50.67 201 ALA A O 1
ATOM 1543 N N . LEU A 1 202 ? 20.472 42.457 29.198 1.00 52.39 202 LEU A N 1
ATOM 1544 C CA . LEU A 1 202 ? 19.836 41.152 29.304 1.00 54.73 202 LEU A CA 1
ATOM 1545 C C . LEU A 1 202 ? 18.309 41.216 29.298 1.00 56.63 202 LEU A C 1
ATOM 1546 O O . LEU A 1 202 ? 17.647 40.317 28.773 1.00 57.27 202 LEU A O 1
ATOM 1551 N N . GLN A 1 203 ? 17.744 42.276 29.864 1.00 58.17 203 GLN A N 1
ATOM 1552 C CA . GLN A 1 203 ? 16.293 42.402 29.900 1.00 60.36 203 GLN A CA 1
ATOM 1553 C C . GLN A 1 203 ? 15.733 43.057 28.644 1.00 59.96 203 GLN A C 1
ATOM 1554 O O . GLN A 1 203 ? 14.549 42.925 28.345 1.00 59.76 203 GLN A O 1
ATOM 1560 N N . ASN A 1 204 ? 16.586 43.756 27.905 1.00 59.15 204 ASN A N 1
ATOM 1561 C CA . ASN A 1 204 ? 16.156 44.430 26.687 1.00 58.76 204 ASN A CA 1
ATOM 1562 C C . ASN A 1 204 ? 16.588 43.620 25.466 1.00 59.00 204 ASN A C 1
ATOM 1563 O O . ASN A 1 204 ? 16.499 44.089 24.330 1.00 58.69 204 ASN A O 1
ATOM 1568 N N . LYS A 1 205 ? 17.031 42.390 25.712 1.00 59.87 205 LYS A N 1
ATOM 1569 C CA . LYS A 1 205 ? 17.519 41.501 24.658 1.00 61.21 205 LYS A CA 1
ATOM 1570 C C . LYS A 1 205 ? 16.609 41.295 23.456 1.00 62.12 205 LYS A C 1
ATOM 1571 O O . LYS A 1 205 ? 17.084 41.123 22.330 1.00 61.53 205 LYS A O 1
ATOM 1577 N N . ASP A 1 206 ? 15.304 41.298 23.690 1.00 62.94 206 ASP A N 1
ATOM 1578 C CA . ASP A 1 206 ? 14.355 41.094 22.603 1.00 63.97 206 ASP A CA 1
ATOM 1579 C C . ASP A 1 206 ? 14.448 42.152 21.501 1.00 62.78 206 ASP A C 1
ATOM 1580 O O . ASP A 1 206 ? 14.083 41.890 20.355 1.00 61.67 206 ASP A O 1
ATOM 1585 N N . LYS A 1 207 ? 14.946 43.337 21.842 1.00 61.78 207 LYS A N 1
ATOM 1586 C CA . LYS A 1 207 ? 15.059 44.408 20.860 1.00 61.72 207 LYS A CA 1
ATOM 1587 C C . LYS A 1 207 ? 16.305 44.329 19.983 1.00 60.45 207 LYS A C 1
ATOM 1588 O O . LYS A 1 207 ? 16.490 45.142 19.072 1.00 59.91 207 LYS A O 1
ATOM 1594 N N . VAL A 1 208 ? 17.153 43.340 20.246 1.00 58.73 208 VAL A N 1
ATOM 1595 C CA . VAL A 1 208 ? 18.377 43.178 19.472 1.00 56.82 208 VAL A CA 1
ATOM 1596 C C . VAL A 1 208 ? 18.349 41.938 18.595 1.00 56.00 208 VAL A C 1
ATOM 1597 O O . VAL A 1 208 ? 18.028 40.844 19.058 1.00 54.83 208 VAL A O 1
ATOM 1601 N N . LYS A 1 209 ? 18.699 42.115 17.326 1.00 55.23 209 LYS A N 1
ATOM 1602 C CA . LYS A 1 209 ? 18.704 41.004 16.387 1.00 55.58 209 LYS A CA 1
ATOM 1603 C C . LYS A 1 209 ? 20.105 40.607 15.959 1.00 54.49 209 LYS A C 1
ATOM 1604 O O . LYS A 1 209 ? 21.019 41.429 15.943 1.00 54.45 209 LYS A O 1
ATOM 1610 N N . PRO A 1 210 ? 20.290 39.329 15.608 1.00 53.51 210 PRO A N 1
ATOM 1611 C CA . PRO A 1 210 ? 21.588 38.812 15.173 1.00 52.71 210 PRO A CA 1
ATOM 1612 C C . PRO A 1 210 ? 22.053 39.523 13.910 1.00 52.16 210 PRO A C 1
ATOM 1613 O O . PRO A 1 210 ? 21.247 39.842 13.041 1.00 51.45 210 PRO A O 1
ATOM 1617 N N . LEU A 1 211 ? 23.354 39.781 13.823 1.00 51.19 211 LEU A N 1
ATOM 1618 C CA . LEU A 1 211 ? 23.916 40.444 12.660 1.00 49.76 211 LEU A CA 1
ATOM 1619 C C . LEU A 1 211 ? 24.132 39.378 11.588 1.00 49.80 211 LEU A C 1
ATOM 1620 O O . LEU A 1 211 ? 25.241 38.866 11.415 1.00 49.46 211 LEU A O 1
ATOM 1625 N N . THR A 1 212 ? 23.066 39.042 10.874 1.00 49.04 212 THR A N 1
ATOM 1626 C CA . THR A 1 212 ? 23.134 38.019 9.844 1.00 48.16 212 THR A CA 1
ATOM 1627 C C . THR A 1 212 ? 24.136 38.354 8.746 1.00 48.46 212 THR A C 1
ATOM 1628 O O . THR A 1 212 ? 24.076 39.427 8.134 1.00 47.86 212 THR A O 1
ATOM 1632 N N . PRO A 1 213 ? 25.086 37.440 8.492 1.00 47.49 213 PRO A N 1
ATOM 1633 C CA . PRO A 1 213 ? 26.099 37.650 7.461 1.00 47.61 213 PRO A CA 1
ATOM 1634 C C . PRO A 1 213 ? 25.649 37.074 6.128 1.00 48.10 213 PRO A C 1
ATOM 1635 O O . PRO A 1 213 ? 24.762 36.228 6.077 1.00 48.16 213 PRO A O 1
ATOM 1639 N N . PRO A 1 214 ? 26.255 37.533 5.027 1.00 49.22 214 PRO A N 1
ATOM 1640 C CA . PRO A 1 214 ? 25.909 37.042 3.690 1.00 49.73 214 PRO A CA 1
ATOM 1641 C C . PRO A 1 214 ? 26.152 35.534 3.614 1.00 51.42 214 PRO A C 1
ATOM 1642 O O . PRO A 1 214 ? 26.937 34.991 4.390 1.00 50.41 214 PRO A O 1
ATOM 1646 N N . ASP A 1 215 ? 25.487 34.867 2.672 1.00 53.72 215 ASP A N 1
ATOM 1647 C CA . ASP A 1 215 ? 25.634 33.426 2.483 1.00 54.61 215 ASP A CA 1
ATOM 1648 C C . ASP A 1 215 ? 27.051 33.052 2.069 1.00 54.02 215 ASP A C 1
ATOM 1649 O O . ASP A 1 215 ? 27.657 32.162 2.656 1.00 54.47 215 ASP A O 1
ATOM 1654 N N . ARG A 1 216 ? 27.566 33.716 1.040 1.00 53.22 216 ARG A N 1
ATOM 1655 C CA . ARG A 1 216 ? 28.920 33.453 0.553 1.00 51.99 216 ARG A CA 1
ATOM 1656 C C . ARG A 1 216 ? 29.676 34.765 0.609 1.00 49.65 216 ARG A C 1
ATOM 1657 O O . ARG A 1 216 ? 29.964 35.379 -0.415 1.00 48.91 216 ARG A O 1
ATOM 1665 N N . PRO A 1 217 ? 30.017 35.204 1.823 1.00 47.52 217 PRO A N 1
ATOM 1666 C CA . PRO A 1 217 ? 30.736 36.457 2.040 1.00 46.27 217 PRO A CA 1
ATOM 1667 C C . PRO A 1 217 ? 32.093 36.563 1.368 1.00 44.84 217 PRO A C 1
ATOM 1668 O O . PRO A 1 217 ? 32.826 35.586 1.240 1.00 44.57 217 PRO A O 1
ATOM 1672 N N . VAL A 1 218 ? 32.401 37.770 0.922 1.00 42.80 218 VAL A N 1
ATOM 1673 C CA . VAL A 1 218 ? 33.673 38.046 0.293 1.00 41.94 218 VAL A CA 1
ATOM 1674 C C . VAL A 1 218 ? 34.477 38.833 1.316 1.00 42.44 218 VAL A C 1
ATOM 1675 O O . VAL A 1 218 ? 34.114 39.955 1.697 1.00 43.05 218 VAL A O 1
ATOM 1679 N N . LEU A 1 219 ? 35.566 38.226 1.773 1.00 40.50 219 LEU A N 1
ATOM 1680 C CA . LEU A 1 219 ? 36.436 38.852 2.745 1.00 38.69 219 LEU A CA 1
ATOM 1681 C C . LEU A 1 219 ? 37.473 39.699 2.035 1.00 37.97 219 LEU A C 1
ATOM 1682 O O . LEU A 1 219 ? 38.100 39.249 1.084 1.00 39.27 219 LEU A O 1
ATOM 1687 N N . SER A 1 220 ? 37.633 40.934 2.484 1.00 37.68 220 SER A N 1
ATOM 1688 C CA . SER A 1 220 ? 38.625 41.827 1.909 1.00 38.20 220 SER A CA 1
ATOM 1689 C C . SER A 1 220 ? 39.452 42.370 3.066 1.00 37.31 220 SER A C 1
ATOM 1690 O O . SER A 1 220 ? 38.911 42.782 4.095 1.00 34.89 220 SER A O 1
ATOM 1693 N N . ILE A 1 221 ? 40.766 42.344 2.900 1.00 35.99 221 ILE A N 1
ATOM 1694 C CA . ILE A 1 221 ? 41.654 42.849 3.923 1.00 35.48 221 ILE A CA 1
ATOM 1695 C C . ILE A 1 221 ? 42.620 43.818 3.286 1.00 35.88 221 ILE A C 1
ATOM 1696 O O . ILE A 1 221 ? 43.345 43.464 2.362 1.00 35.70 221 ILE A O 1
ATOM 1701 N N . GLU A 1 222 ? 42.609 45.053 3.763 1.00 37.07 222 GLU A N 1
ATOM 1702 C CA . GLU A 1 222 ? 43.529 46.049 3.249 1.00 37.29 222 GLU A CA 1
ATOM 1703 C C . GLU A 1 222 ? 44.669 46.122 4.259 1.00 36.83 222 GLU A C 1
ATOM 1704 O O . GLU A 1 222 ? 44.443 46.422 5.434 1.00 36.90 222 GLU A O 1
ATOM 1710 N N . PHE A 1 223 ? 45.887 45.838 3.808 1.00 35.33 223 PHE A N 1
ATOM 1711 C CA . PHE A 1 223 ? 47.055 45.871 4.682 1.00 33.26 223 PHE A CA 1
ATOM 1712 C C . PHE A 1 223 ? 47.792 47.204 4.589 1.00 34.23 223 PHE A C 1
ATOM 1713 O O . PHE A 1 223 ? 47.597 47.975 3.646 1.00 33.16 223 PHE A O 1
ATOM 1721 N N . ALA A 1 224 ? 48.643 47.472 5.574 1.00 34.01 224 ALA A N 1
ATOM 1722 C CA . ALA A 1 224 ? 49.396 48.720 5.608 1.00 34.74 224 ALA A CA 1
ATOM 1723 C C . ALA A 1 224 ? 50.377 48.862 4.446 1.00 35.43 224 ALA A C 1
ATOM 1724 O O . ALA A 1 224 ? 50.494 49.948 3.873 1.00 36.15 224 ALA A O 1
ATOM 1726 N N . ASN A 1 225 ? 51.081 47.778 4.104 1.00 34.45 225 ASN A N 1
ATOM 1727 C CA . ASN A 1 225 ? 52.047 47.815 2.997 1.00 33.70 225 ASN A CA 1
ATOM 1728 C C . ASN A 1 225 ? 51.851 46.650 2.032 1.00 33.78 225 ASN A C 1
ATOM 1729 O O . ASN A 1 225 ? 51.132 45.697 2.325 1.00 35.23 225 ASN A O 1
ATOM 1734 N N . TYR A 1 226 ? 52.491 46.730 0.874 1.00 34.04 226 TYR A N 1
ATOM 1735 C CA . TYR A 1 226 ? 52.354 45.688 -0.132 1.00 34.58 226 TYR A CA 1
ATOM 1736 C C . TYR A 1 226 ? 52.967 44.339 0.284 1.00 33.95 226 TYR A C 1
ATOM 1737 O O . TYR A 1 226 ? 52.501 43.269 -0.131 1.00 33.67 226 TYR A O 1
ATOM 1746 N N . GLY A 1 227 ? 54.021 44.390 1.089 1.00 32.24 227 GLY A N 1
ATOM 1747 C CA . GLY A 1 227 ? 54.627 43.162 1.562 1.00 31.86 227 GLY A CA 1
ATOM 1748 C C . GLY A 1 227 ? 53.637 42.278 2.320 1.00 31.80 227 GLY A C 1
ATOM 1749 O O . GLY A 1 227 ? 53.599 41.060 2.133 1.00 33.25 227 GLY A O 1
ATOM 1750 N N . GLN A 1 228 ? 52.815 42.878 3.170 1.00 31.43 228 GLN A N 1
ATOM 1751 C CA . GLN A 1 228 ? 51.855 42.100 3.940 1.00 32.90 228 GLN A CA 1
ATOM 1752 C C . GLN A 1 228 ? 50.804 41.523 3.015 1.00 33.86 228 GLN A C 1
ATOM 1753 O O . GLN A 1 228 ? 50.290 40.428 3.250 1.00 34.16 228 GLN A O 1
ATOM 1759 N N . ALA A 1 229 ? 50.480 42.259 1.960 1.00 33.97 229 ALA A N 1
ATOM 1760 C CA . ALA A 1 229 ? 49.507 41.768 1.000 1.00 34.87 229 ALA A CA 1
ATOM 1761 C C . ALA A 1 229 ? 50.090 40.551 0.264 1.00 34.00 229 ALA A C 1
ATOM 1762 O O . ALA A 1 229 ? 49.402 39.555 0.075 1.00 32.66 229 ALA A O 1
ATOM 1764 N N . GLU A 1 230 ? 51.355 40.627 -0.143 1.00 34.67 230 GLU A N 1
ATOM 1765 C CA . GLU A 1 230 ? 51.981 39.500 -0.840 1.00 35.69 230 GLU A CA 1
ATOM 1766 C C . GLU A 1 230 ? 51.961 38.241 0.019 1.00 35.89 230 GLU A C 1
ATOM 1767 O O . GLU A 1 230 ? 51.679 37.159 -0.479 1.00 36.12 230 GLU A O 1
ATOM 1773 N N . TRP A 1 231 ? 52.279 38.379 1.305 1.00 36.82 231 TRP A N 1
ATOM 1774 C CA . TRP A 1 231 ? 52.267 37.232 2.207 1.00 37.17 231 TRP A CA 1
ATOM 1775 C C . TRP A 1 231 ? 50.882 36.578 2.226 1.00 38.29 231 TRP A C 1
ATOM 1776 O O . TRP A 1 231 ? 50.751 35.370 2.027 1.00 38.52 231 TRP A O 1
ATOM 1787 N N . ALA A 1 232 ? 49.851 37.379 2.471 1.00 38.80 232 ALA A N 1
ATOM 1788 C CA . ALA A 1 232 ? 48.487 36.859 2.523 1.00 39.12 232 ALA A CA 1
ATOM 1789 C C . ALA A 1 232 ? 48.066 36.256 1.179 1.00 40.53 232 ALA A C 1
ATOM 1790 O O . ALA A 1 232 ? 47.368 35.236 1.127 1.00 39.80 232 ALA A O 1
ATOM 1792 N N . ASN A 1 233 ? 48.500 36.889 0.096 1.00 39.78 233 ASN A N 1
ATOM 1793 C CA . ASN A 1 233 ? 48.161 36.434 -1.238 1.00 40.70 233 ASN A CA 1
ATOM 1794 C C . ASN A 1 233 ? 48.778 35.076 -1.579 1.00 41.57 233 ASN A C 1
ATOM 1795 O O . ASN A 1 233 ? 48.608 34.559 -2.683 1.00 41.62 233 ASN A O 1
ATOM 1800 N N . LEU A 1 234 ? 49.490 34.500 -0.620 1.00 41.59 234 LEU A N 1
ATOM 1801 C CA . LEU A 1 234 ? 50.108 33.194 -0.799 1.00 42.04 234 LEU A CA 1
ATOM 1802 C C . LEU A 1 234 ? 49.047 32.122 -0.553 1.00 42.74 234 LEU A C 1
ATOM 1803 O O . LEU A 1 234 ? 49.121 31.023 -1.093 1.00 42.91 234 LEU A O 1
ATOM 1808 N N . MET A 1 235 ? 48.057 32.447 0.270 1.00 42.67 235 MET A N 1
ATOM 1809 C CA . MET A 1 235 ? 47.002 31.496 0.583 1.00 41.82 235 MET A CA 1
ATOM 1810 C C . MET A 1 235 ? 46.135 31.204 -0.633 1.00 43.03 235 MET A C 1
ATOM 1811 O O . MET A 1 235 ? 45.676 32.120 -1.317 1.00 43.46 235 MET A O 1
ATOM 1816 N N . PRO A 1 236 ? 45.894 29.914 -0.918 1.00 42.92 236 PRO A N 1
ATOM 1817 C CA . PRO A 1 236 ? 45.068 29.542 -2.068 1.00 42.71 236 PRO A CA 1
ATOM 1818 C C . PRO A 1 236 ? 43.689 30.192 -1.994 1.00 42.72 236 PRO A C 1
ATOM 1819 O O . PRO A 1 236 ? 43.106 30.308 -0.916 1.00 43.90 236 PRO A O 1
ATOM 1823 N N . GLY A 1 237 ? 43.171 30.612 -3.141 1.00 41.93 237 GLY A N 1
ATOM 1824 C CA . GLY A 1 237 ? 41.861 31.237 -3.168 1.00 42.37 237 GLY A CA 1
ATOM 1825 C C . GLY A 1 237 ? 41.865 32.743 -2.955 1.00 43.88 237 GLY A C 1
ATOM 1826 O O . GLY A 1 237 ? 40.801 33.359 -2.910 1.00 43.25 237 GLY A O 1
ATOM 1827 N N . THR A 1 238 ? 43.050 33.339 -2.830 1.00 43.75 238 THR A N 1
ATOM 1828 C CA . THR A 1 238 ? 43.162 34.778 -2.625 1.00 45.04 238 THR A CA 1
ATOM 1829 C C . THR A 1 238 ? 43.623 35.493 -3.883 1.00 46.43 238 THR A C 1
ATOM 1830 O O . THR A 1 238 ? 44.157 34.878 -4.802 1.00 45.28 238 THR A O 1
ATOM 1834 N N . GLU A 1 239 ? 43.427 36.808 -3.904 1.00 48.94 239 GLU A N 1
ATOM 1835 C CA . GLU A 1 239 ? 43.839 37.630 -5.036 1.00 51.09 239 GLU A CA 1
ATOM 1836 C C . GLU A 1 239 ? 44.033 39.076 -4.568 1.00 50.56 239 GLU A C 1
ATOM 1837 O O . GLU A 1 239 ? 43.288 39.575 -3.722 1.00 49.46 239 GLU A O 1
ATOM 1843 N N . ILE A 1 240 ? 45.049 39.737 -5.109 1.00 50.42 240 ILE A N 1
ATOM 1844 C CA . ILE A 1 240 ? 45.312 41.124 -4.767 1.00 50.59 240 ILE A CA 1
ATOM 1845 C C . ILE A 1 240 ? 44.648 42.031 -5.793 1.00 51.73 240 ILE A C 1
ATOM 1846 O O . ILE A 1 240 ? 44.780 41.819 -6.998 1.00 53.09 240 ILE A O 1
ATOM 1851 N N . LYS A 1 241 ? 43.926 43.036 -5.311 1.00 53.07 241 LYS A N 1
ATOM 1852 C CA . LYS A 1 241 ? 43.251 43.988 -6.184 1.00 53.85 241 LYS A CA 1
ATOM 1853 C C . LYS A 1 241 ? 44.331 44.925 -6.720 1.00 53.45 241 LYS A C 1
ATOM 1854 O O . LYS A 1 241 ? 44.914 45.706 -5.962 1.00 53.53 241 LYS A O 1
ATOM 1860 N N . THR A 1 242 ? 44.613 44.835 -8.017 1.00 53.90 242 THR A N 1
ATOM 1861 C CA . THR A 1 242 ? 45.634 45.682 -8.642 1.00 53.49 242 THR A CA 1
ATOM 1862 C C . THR A 1 242 ? 45.534 47.150 -8.221 1.00 52.15 242 THR A C 1
ATOM 1863 O O . THR A 1 242 ? 44.443 47.706 -8.116 1.00 51.19 242 THR A O 1
ATOM 1867 N N . GLY A 1 243 ? 46.686 47.763 -7.964 1.00 52.25 243 GLY A N 1
ATOM 1868 C CA . GLY A 1 243 ? 46.712 49.155 -7.560 1.00 50.38 243 GLY A CA 1
ATOM 1869 C C . GLY A 1 243 ? 46.395 49.372 -6.093 1.00 49.34 243 GLY A C 1
ATOM 1870 O O . GLY A 1 243 ? 46.206 50.511 -5.671 1.00 49.19 243 GLY A O 1
ATOM 1871 N N . THR A 1 244 ? 46.335 48.291 -5.315 1.00 47.98 244 THR A N 1
ATOM 1872 C CA . THR A 1 244 ? 46.027 48.389 -3.885 1.00 45.72 244 THR A CA 1
ATOM 1873 C C . THR A 1 244 ? 46.854 47.405 -3.055 1.00 45.54 244 THR A C 1
ATOM 1874 O O . THR A 1 244 ? 47.675 46.653 -3.582 1.00 45.90 244 THR A O 1
ATOM 1878 N N . THR A 1 245 ? 46.622 47.420 -1.748 1.00 43.50 245 THR A N 1
ATOM 1879 C CA . THR A 1 245 ? 47.305 46.522 -0.833 1.00 41.39 245 THR A CA 1
ATOM 1880 C C . THR A 1 245 ? 46.221 45.668 -0.198 1.00 40.99 245 THR A C 1
ATOM 1881 O O . THR A 1 245 ? 46.367 45.160 0.919 1.00 40.56 245 THR A O 1
ATOM 1885 N N . THR A 1 246 ? 45.128 45.514 -0.935 1.00 39.62 246 THR A N 1
ATOM 1886 C CA . THR A 1 246 ? 43.983 44.745 -0.480 1.00 38.97 246 THR A CA 1
ATOM 1887 C C . THR A 1 246 ? 43.968 43.361 -1.117 1.00 39.58 246 THR A C 1
ATOM 1888 O O . THR A 1 246 ? 44.197 43.219 -2.319 1.00 38.66 246 THR A O 1
ATOM 1892 N N . VAL A 1 247 ? 43.706 42.345 -0.296 1.00 38.51 247 VAL A N 1
ATOM 1893 C CA . VAL A 1 247 ? 43.643 40.966 -0.759 1.00 37.03 247 VAL A CA 1
ATOM 1894 C C . VAL A 1 247 ? 42.230 40.463 -0.500 1.00 38.23 247 VAL A C 1
ATOM 1895 O O . VAL A 1 247 ? 41.675 40.700 0.569 1.00 38.36 247 VAL A O 1
ATOM 1899 N N . GLN A 1 248 ? 41.642 39.790 -1.485 1.00 39.79 248 GLN A N 1
ATOM 1900 C CA . GLN A 1 248 ? 40.281 39.298 -1.337 1.00 41.84 248 GLN A CA 1
ATOM 1901 C C . GLN A 1 248 ? 40.202 37.775 -1.325 1.00 42.06 248 GLN A C 1
ATOM 1902 O O . GLN A 1 248 ? 41.041 37.078 -1.900 1.00 42.16 248 GLN A O 1
ATOM 1908 N N . PHE A 1 249 ? 39.173 37.270 -0.663 1.00 40.81 249 PHE A N 1
ATOM 1909 C CA . PHE A 1 249 ? 38.956 35.844 -0.555 1.00 40.00 249 PHE A CA 1
ATOM 1910 C C . PHE A 1 249 ? 37.460 35.533 -0.550 1.00 40.65 249 PHE A C 1
ATOM 1911 O O . PHE A 1 249 ? 36.738 35.958 0.356 1.00 39.02 249 PHE A O 1
ATOM 1919 N N . GLN A 1 250 ? 37.002 34.795 -1.561 1.00 40.67 250 GLN A N 1
ATOM 1920 C CA . GLN A 1 250 ? 35.599 34.406 -1.655 1.00 40.74 250 GLN A CA 1
ATOM 1921 C C . GLN A 1 250 ? 35.432 33.176 -0.766 1.00 41.64 250 GLN A C 1
ATOM 1922 O O . GLN A 1 250 ? 36.047 32.136 -1.010 1.00 41.83 250 GLN A O 1
ATOM 1928 N N . ALA A 1 251 ? 34.619 33.308 0.277 1.00 42.51 251 ALA A N 1
ATOM 1929 C CA . ALA A 1 251 ? 34.387 32.223 1.227 1.00 43.64 251 ALA A CA 1
ATOM 1930 C C . ALA A 1 251 ? 33.057 31.518 0.989 1.00 45.42 251 ALA A C 1
ATOM 1931 O O . ALA A 1 251 ? 32.161 32.069 0.353 1.00 45.39 251 ALA A O 1
ATOM 1933 N N . LYS A 1 252 ? 32.940 30.301 1.512 1.00 47.01 252 LYS A N 1
ATOM 1934 C CA . LYS A 1 252 ? 31.722 29.509 1.377 1.00 49.76 252 LYS A CA 1
ATOM 1935 C C . LYS A 1 252 ? 30.674 29.969 2.385 1.00 49.30 252 LYS A C 1
ATOM 1936 O O . LYS A 1 252 ? 29.476 29.873 2.129 1.00 49.59 252 LYS A O 1
ATOM 1942 N N . ASP A 1 253 ? 31.146 30.448 3.533 1.00 48.90 253 ASP A N 1
ATOM 1943 C CA . ASP A 1 253 ? 30.293 30.951 4.603 1.00 47.60 253 ASP A CA 1
ATOM 1944 C C . ASP A 1 253 ? 31.101 31.839 5.546 1.00 46.56 253 ASP A C 1
ATOM 1945 O O . ASP A 1 253 ? 32.319 31.964 5.407 1.00 44.44 253 ASP A O 1
ATOM 1950 N N . MET A 1 254 ? 30.422 32.453 6.511 1.00 44.97 254 MET A N 1
ATOM 1951 C CA . MET A 1 254 ? 31.097 33.342 7.451 1.00 42.36 254 MET A CA 1
ATOM 1952 C C . MET A 1 254 ? 32.190 32.619 8.241 1.00 41.97 254 MET A C 1
ATOM 1953 O O . MET A 1 254 ? 33.233 33.197 8.536 1.00 41.21 254 MET A O 1
ATOM 1958 N N . LEU A 1 255 ? 31.953 31.355 8.577 1.00 40.36 255 LEU A N 1
ATOM 1959 C CA . LEU A 1 255 ? 32.938 30.603 9.326 1.00 40.70 255 LEU A CA 1
ATOM 1960 C C . LEU A 1 255 ? 34.249 30.434 8.552 1.00 41.79 255 LEU A C 1
ATOM 1961 O O . LEU A 1 255 ? 35.333 30.556 9.128 1.00 43.19 255 LEU A O 1
ATOM 1966 N N . GLU A 1 256 ? 34.159 30.156 7.254 1.00 40.46 256 GLU A N 1
ATOM 1967 C CA . GLU A 1 256 ? 35.361 29.995 6.450 1.00 39.47 256 GLU A CA 1
ATOM 1968 C C . GLU A 1 256 ? 36.026 31.360 6.275 1.00 38.54 256 GLU A C 1
ATOM 1969 O O . GLU A 1 256 ? 37.259 31.478 6.228 1.00 38.45 256 GLU A O 1
ATOM 1975 N N . ALA A 1 257 ? 35.201 32.396 6.192 1.00 37.27 257 ALA A N 1
ATOM 1976 C CA . ALA A 1 257 ? 35.704 33.752 6.021 1.00 37.10 257 ALA A CA 1
ATOM 1977 C C . ALA A 1 257 ? 36.500 34.157 7.256 1.00 36.45 257 ALA A C 1
ATOM 1978 O O . ALA A 1 257 ? 37.532 34.817 7.144 1.00 35.11 257 ALA A O 1
ATOM 1980 N N . TYR A 1 258 ? 36.025 33.741 8.426 1.00 34.80 258 TYR A N 1
ATOM 1981 C CA . TYR A 1 258 ? 36.702 34.085 9.663 1.00 35.82 258 TYR A CA 1
ATOM 1982 C C . TYR A 1 258 ? 38.069 33.428 9.714 1.00 35.57 258 TYR A C 1
ATOM 1983 O O . TYR A 1 258 ? 39.081 34.082 9.981 1.00 35.80 258 TYR A O 1
ATOM 1992 N N . GLN A 1 259 ? 38.105 32.130 9.446 1.00 35.80 259 GLN A N 1
ATOM 1993 C CA . GLN A 1 259 ? 39.376 31.416 9.457 1.00 37.02 259 GLN A CA 1
ATOM 1994 C C . GLN A 1 259 ? 40.337 31.913 8.383 1.00 35.90 259 GLN A C 1
ATOM 1995 O O . GLN A 1 259 ? 41.550 31.910 8.586 1.00 34.80 259 GLN A O 1
ATOM 2001 N N . ALA A 1 260 ? 39.799 32.353 7.252 1.00 35.76 260 ALA A N 1
ATOM 2002 C CA . ALA A 1 260 ? 40.648 32.876 6.201 1.00 35.50 260 ALA A CA 1
ATOM 2003 C C . ALA A 1 260 ? 41.313 34.133 6.759 1.00 35.51 260 ALA A C 1
ATOM 2004 O O . ALA A 1 260 ? 42.475 34.411 6.466 1.00 35.63 260 ALA A O 1
ATOM 2006 N N . MET A 1 261 ? 40.574 34.888 7.571 1.00 34.01 261 MET A N 1
ATOM 2007 C CA . MET A 1 261 ? 41.109 36.105 8.174 1.00 32.73 261 MET A CA 1
ATOM 2008 C 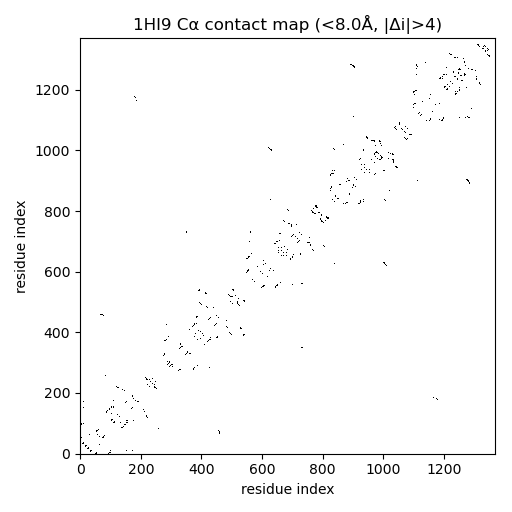C . MET A 1 261 ? 42.266 35.741 9.096 1.00 31.74 261 MET A C 1
ATOM 2009 O O . MET A 1 261 ? 43.317 36.372 9.059 1.00 32.65 261 MET A O 1
ATOM 2014 N N . LEU A 1 262 ? 42.074 34.706 9.908 1.00 32.10 262 LEU A N 1
ATOM 2015 C CA . LEU A 1 262 ? 43.106 34.260 10.838 1.00 31.69 262 LEU A CA 1
ATOM 2016 C C . LEU A 1 262 ? 44.401 33.908 10.127 1.00 32.33 262 LEU A C 1
ATOM 2017 O O . LEU A 1 262 ? 45.482 34.343 10.532 1.00 35.38 262 LEU A O 1
ATOM 2022 N N . VAL A 1 263 ? 44.296 33.114 9.070 1.00 32.49 263 VAL A N 1
ATOM 2023 C CA . VAL A 1 263 ? 45.462 32.709 8.296 1.00 31.97 263 VAL A CA 1
ATOM 2024 C C . VAL A 1 263 ? 46.131 33.874 7.561 1.00 32.57 263 VAL A C 1
ATOM 2025 O O . VAL A 1 263 ? 47.347 34.040 7.653 1.00 33.79 263 VAL A O 1
ATOM 2029 N N . MET A 1 264 ? 45.343 34.664 6.830 1.00 32.63 264 MET A N 1
ATOM 2030 C CA . MET A 1 264 ? 45.868 35.809 6.092 1.00 32.26 264 MET A CA 1
ATOM 2031 C C . MET A 1 264 ? 46.567 36.817 6.995 1.00 32.47 264 MET A C 1
ATOM 2032 O O . MET A 1 264 ? 47.617 37.340 6.631 1.00 31.60 264 MET A O 1
ATOM 2037 N N . THR A 1 265 ? 45.998 37.104 8.163 1.00 31.39 265 THR A N 1
ATOM 2038 C CA . THR A 1 265 ? 46.646 38.048 9.062 1.00 30.64 265 THR A CA 1
ATOM 2039 C C . T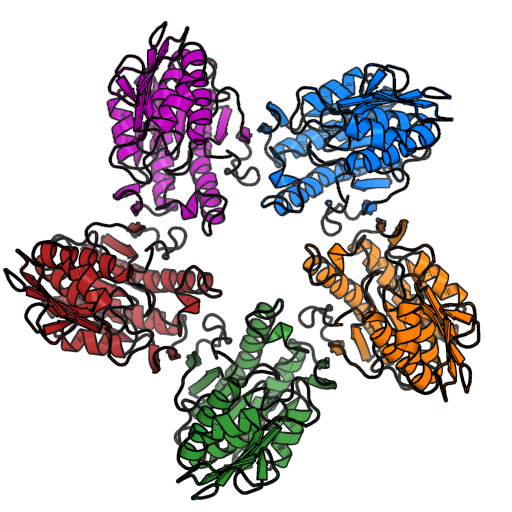HR A 1 265 ? 47.895 37.403 9.672 1.00 31.87 265 THR A C 1
ATOM 2040 O O . THR A 1 265 ? 48.909 38.070 9.892 1.00 31.10 265 THR A O 1
ATOM 2044 N N . GLU A 1 266 ? 47.817 36.102 9.942 1.00 32.57 266 GLU A N 1
ATOM 2045 C CA . GLU A 1 266 ? 48.956 35.384 10.508 1.00 33.12 266 GLU A CA 1
ATOM 2046 C C . GLU A 1 266 ? 50.140 35.452 9.528 1.00 33.29 266 GLU A C 1
ATOM 2047 O O . GLU A 1 266 ? 51.293 35.623 9.928 1.00 31.48 266 GLU A O 1
ATOM 2053 N N . LEU A 1 267 ? 49.846 35.318 8.241 1.00 33.62 267 LEU A N 1
ATOM 2054 C CA . LEU A 1 267 ? 50.883 35.385 7.225 1.00 33.43 267 LEU A CA 1
ATOM 2055 C C . LEU A 1 267 ? 51.436 36.798 7.137 1.00 34.12 267 LEU A C 1
ATOM 2056 O O . LEU A 1 267 ? 52.649 37.005 7.018 1.00 36.18 267 LEU A O 1
ATOM 2061 N N . ALA A 1 268 ? 50.542 37.773 7.188 1.00 34.43 268 ALA A N 1
ATOM 2062 C CA . ALA A 1 268 ? 50.939 39.167 7.092 1.00 37.28 268 ALA A CA 1
ATOM 2063 C C . ALA A 1 268 ? 51.845 39.560 8.250 1.00 37.96 268 ALA A C 1
ATOM 2064 O O . ALA A 1 268 ? 52.730 40.398 8.095 1.00 38.46 268 ALA A O 1
ATOM 2066 N N . MET A 1 269 ? 51.632 38.940 9.404 1.00 41.21 269 MET A N 1
ATOM 2067 C CA . MET A 1 269 ? 52.432 39.229 10.592 1.00 46.36 269 MET A CA 1
ATOM 2068 C C . MET A 1 269 ? 53.928 38.971 10.398 1.00 47.65 269 MET A C 1
ATOM 2069 O O . MET A 1 269 ? 54.757 39.565 11.083 1.00 47.79 269 MET A O 1
ATOM 2074 N N . ARG A 1 270 ? 54.267 38.092 9.461 1.00 49.48 270 ARG A N 1
ATOM 2075 C CA . ARG A 1 270 ? 55.661 37.744 9.193 1.00 51.75 270 ARG A CA 1
ATOM 2076 C C . ARG A 1 270 ? 56.412 38.788 8.370 1.00 50.97 270 ARG A C 1
ATOM 2077 O O . ARG A 1 270 ? 57.636 38.742 8.270 1.00 49.86 270 ARG A O 1
ATOM 2085 N N . THR A 1 271 ? 55.677 39.722 7.773 1.00 51.43 271 THR A N 1
ATOM 2086 C CA . THR A 1 271 ? 56.289 40.759 6.940 1.00 51.03 271 THR A CA 1
ATOM 2087 C C . THR A 1 271 ? 57.411 41.533 7.637 1.00 52.24 271 THR A C 1
ATOM 2088 O O . THR A 1 271 ? 57.254 42.033 8.753 1.00 51.74 271 THR A O 1
ATOM 2092 N N . SER A 1 272 ? 58.544 41.631 6.952 1.00 52.39 272 SER A N 1
ATOM 2093 C CA . SER A 1 272 ? 59.698 42.343 7.476 1.00 53.07 272 SER A CA 1
ATOM 2094 C C . SER A 1 272 ? 59.807 43.733 6.840 1.00 52.57 272 SER A C 1
ATOM 2095 O O . SER A 1 272 ? 59.072 44.064 5.906 1.00 53.26 272 SER A O 1
ATOM 2098 N N . PHE A 1 273 ? 60.737 44.536 7.348 1.00 52.52 273 PHE A N 1
ATOM 2099 C CA . PHE A 1 273 ? 60.968 45.889 6.843 1.00 53.18 273 PHE A CA 1
ATOM 2100 C C . PHE A 1 273 ? 59.713 46.749 6.982 1.00 53.30 273 PHE A C 1
ATOM 2101 O O . PHE A 1 273 ? 59.214 47.311 6.008 1.00 52.62 273 PHE A O 1
ATOM 2109 N N . CYS A 1 274 ? 59.204 46.830 8.207 1.00 54.24 274 CYS A N 1
ATOM 2110 C CA . CYS A 1 274 ? 58.020 47.632 8.502 1.00 55.21 274 CYS A CA 1
ATOM 2111 C C . CYS A 1 274 ? 57.855 47.772 10.015 1.00 54.61 274 CYS A C 1
ATOM 2112 O O . CYS A 1 274 ? 56.826 48.230 10.495 1.00 56.07 274 CYS A O 1
ATOM 2115 N N . MET B 1 1 ? 46.345 2.170 54.598 1.00 65.73 1 MET B N 1
ATOM 2116 C CA . MET B 1 1 ? 46.707 1.789 53.203 1.00 65.63 1 MET B CA 1
ATOM 2117 C C . MET B 1 1 ? 47.581 2.874 52.569 1.00 64.40 1 MET B C 1
ATOM 2118 O O . MET B 1 1 ? 47.313 4.066 52.720 1.00 65.18 1 MET B O 1
ATOM 2123 N N . LYS B 1 2 ? 48.634 2.453 51.875 1.00 62.19 2 LYS B N 1
ATOM 2124 C CA . LYS B 1 2 ? 49.546 3.386 51.227 1.00 60.26 2 LYS B CA 1
ATOM 2125 C C . LYS B 1 2 ? 49.090 3.727 49.814 1.00 58.64 2 LYS B C 1
ATOM 2126 O O . LYS B 1 2 ? 48.774 2.844 49.016 1.00 58.66 2 LYS B O 1
ATOM 2132 N N . LEU B 1 3 ? 49.056 5.020 49.510 1.00 56.37 3 LEU B N 1
ATOM 2133 C CA . LEU B 1 3 ? 48.653 5.481 48.191 1.00 53.17 3 LEU B CA 1
ATOM 2134 C C . LEU B 1 3 ? 49.820 6.238 47.548 1.00 50.81 3 LEU B C 1
ATOM 2135 O O . LEU B 1 3 ? 50.463 7.078 48.184 1.00 49.06 3 LEU B O 1
ATOM 2140 N N . TYR B 1 4 ? 50.109 5.902 46.296 1.00 48.11 4 TYR B N 1
ATOM 2141 C CA . TYR B 1 4 ? 51.187 6.551 45.552 1.00 48.06 4 TYR B CA 1
ATOM 2142 C C . TYR B 1 4 ? 50.619 7.610 44.598 1.00 47.40 4 TYR B C 1
ATOM 2143 O O . TYR B 1 4 ? 49.627 7.365 43.910 1.00 46.63 4 TYR B O 1
ATOM 2152 N N . MET B 1 5 ? 51.265 8.773 44.552 1.00 46.55 5 MET B N 1
ATOM 2153 C CA . MET B 1 5 ? 50.835 9.866 43.689 1.00 44.51 5 MET B CA 1
ATOM 2154 C C . MET B 1 5 ? 51.943 10.387 42.778 1.00 42.82 5 MET B C 1
ATOM 2155 O O . MET B 1 5 ? 53.036 10.719 43.238 1.00 42.63 5 MET B O 1
ATOM 2160 N N . SER B 1 6 ? 51.656 10.427 41.478 1.00 41.72 6 SER B N 1
ATOM 2161 C CA . SER B 1 6 ? 52.587 10.946 40.480 1.00 39.08 6 SER B CA 1
ATOM 2162 C C . SER B 1 6 ? 51.902 12.202 39.954 1.00 39.20 6 SER B C 1
ATOM 2163 O O . SER B 1 6 ? 50.828 12.121 39.353 1.00 38.37 6 SER B O 1
ATOM 2166 N N . VAL B 1 7 ? 52.517 13.359 40.183 1.00 38.97 7 VAL B N 1
ATOM 2167 C CA . VAL B 1 7 ? 51.928 14.629 39.760 1.00 37.14 7 VAL B CA 1
ATOM 2168 C C . VAL B 1 7 ? 52.694 15.345 38.656 1.00 37.82 7 VAL B C 1
ATOM 2169 O O . VAL B 1 7 ? 53.823 15.764 38.862 1.00 37.45 7 VAL B O 1
ATOM 2173 N N . ASP B 1 8 ? 52.070 15.472 37.483 1.00 38.36 8 ASP B N 1
ATOM 2174 C CA . ASP B 1 8 ? 52.674 16.174 36.346 1.00 37.89 8 ASP B CA 1
ATOM 2175 C C . ASP B 1 8 ? 52.061 17.581 36.353 1.00 38.07 8 ASP B C 1
ATOM 2176 O O . ASP B 1 8 ? 51.234 17.890 37.215 1.00 37.84 8 ASP B O 1
ATOM 2181 N N . MET B 1 9 ? 52.432 18.420 35.389 1.00 37.85 9 MET B N 1
ATOM 2182 C CA . MET B 1 9 ? 51.909 19.791 35.344 1.00 36.68 9 MET B CA 1
ATOM 2183 C C . MET B 1 9 ? 50.994 20.171 34.181 1.00 35.59 9 MET B C 1
ATOM 2184 O O . MET B 1 9 ? 50.019 20.886 34.384 1.00 34.86 9 MET B O 1
ATOM 2189 N N . GLU B 1 10 ? 51.317 19.718 32.972 1.00 34.36 10 GLU B N 1
ATOM 2190 C CA . GLU B 1 10 ? 50.531 20.079 31.798 1.00 33.07 10 GLU B CA 1
ATOM 2191 C C . GLU B 1 10 ? 49.051 19.821 31.916 1.00 33.37 10 GLU B C 1
ATOM 2192 O O . GLU B 1 10 ? 48.247 20.531 31.314 1.00 31.49 10 GLU B O 1
ATOM 2198 N N . GLY B 1 11 ? 48.688 18.804 32.687 1.00 33.27 11 GLY B N 1
ATOM 2199 C CA . GLY B 1 11 ? 47.289 18.462 32.837 1.00 32.11 11 GLY B CA 1
ATOM 2200 C C . GLY B 1 11 ? 46.639 19.140 34.011 1.00 33.23 11 GLY B C 1
ATOM 2201 O O . GLY B 1 11 ? 45.446 18.948 34.257 1.00 34.87 11 GLY B O 1
ATOM 2202 N N . ILE B 1 12 ? 47.400 19.939 34.749 1.00 33.81 12 ILE B N 1
ATOM 2203 C CA . ILE B 1 12 ? 46.818 20.621 35.904 1.00 35.45 12 ILE B CA 1
ATOM 2204 C C . ILE B 1 12 ? 45.705 21.534 35.425 1.00 37.02 12 ILE B C 1
ATOM 2205 O O . ILE B 1 12 ? 45.741 22.064 34.311 1.00 36.47 12 ILE B O 1
ATOM 2210 N N . SER B 1 13 ? 44.710 21.720 36.277 1.00 38.16 13 SER B N 1
ATOM 2211 C CA . SER B 1 13 ? 43.572 22.539 35.915 1.00 40.01 13 SER B CA 1
ATOM 2212 C C . SER B 1 13 ? 43.916 24.018 35.771 1.00 41.03 13 SER B C 1
ATOM 2213 O O . SER B 1 13 ? 44.773 24.538 36.486 1.00 41.09 13 SER B O 1
ATOM 2216 N N . GLY B 1 14 ? 43.245 24.678 34.825 1.00 40.49 14 GLY B N 1
ATOM 2217 C CA . GLY B 1 14 ? 43.455 26.095 34.593 1.00 40.05 14 GLY B CA 1
ATOM 2218 C C . GLY B 1 14 ? 44.651 26.442 33.731 1.00 39.62 14 GLY B C 1
ATOM 2219 O O . GLY B 1 14 ? 44.697 27.539 33.188 1.00 42.15 14 GLY B O 1
ATOM 2220 N N . LEU B 1 15 ? 45.606 25.524 33.591 1.00 37.79 15 LEU B N 1
ATOM 2221 C CA . LEU B 1 15 ? 46.803 25.791 32.793 1.00 35.77 15 LEU B CA 1
ATOM 2222 C C . LEU B 1 15 ? 46.592 25.534 31.300 1.00 35.84 15 LEU B C 1
ATOM 2223 O O . LEU B 1 15 ? 46.402 24.397 30.874 1.00 36.89 15 LEU B O 1
ATOM 2228 N N . PRO B 1 16 ? 46.629 26.597 30.480 1.00 35.50 16 PRO B N 1
ATOM 2229 C CA . PRO B 1 16 ? 46.436 26.483 29.028 1.00 35.49 16 PRO B CA 1
ATOM 2230 C C . PRO B 1 16 ? 47.675 26.274 28.181 1.00 36.42 16 PRO B C 1
ATOM 2231 O O . PRO B 1 16 ? 47.619 25.600 27.155 1.00 36.93 16 PRO B O 1
ATOM 2235 N N . ASP B 1 17 ? 48.793 26.859 28.599 1.00 37.19 17 ASP B N 1
ATOM 2236 C CA . ASP B 1 17 ? 50.019 26.749 27.817 1.00 37.00 17 ASP B CA 1
ATOM 2237 C C . ASP B 1 17 ? 51.273 26.606 28.660 1.00 36.41 17 ASP B C 1
ATOM 2238 O O . ASP B 1 17 ? 51.207 26.571 29.886 1.00 38.01 17 ASP B O 1
ATOM 2243 N N . ASP B 1 18 ? 52.422 26.548 27.999 1.00 36.71 18 ASP B N 1
ATOM 2244 C CA . ASP B 1 18 ? 53.673 26.364 28.715 1.00 37.37 18 ASP B CA 1
ATOM 2245 C C . ASP B 1 18 ? 54.181 27.559 29.528 1.00 36.53 18 ASP B C 1
ATOM 2246 O O . ASP B 1 18 ? 55.172 27.432 30.239 1.00 37.24 18 ASP B O 1
ATOM 2251 N N . THR B 1 19 ? 53.522 28.712 29.447 1.00 34.99 19 THR B N 1
ATOM 2252 C CA . THR B 1 19 ? 53.985 29.845 30.243 1.00 34.18 19 THR B CA 1
ATOM 2253 C C . THR B 1 19 ? 53.692 29.529 31.696 1.00 34.24 19 THR B C 1
ATOM 2254 O O . THR B 1 19 ? 54.202 30.197 32.594 1.00 33.50 19 THR B O 1
ATOM 2258 N N . PHE B 1 20 ? 52.852 28.517 31.920 1.00 33.71 20 PHE B N 1
ATOM 2259 C CA . PHE B 1 20 ? 52.487 28.096 33.273 1.00 32.89 20 PHE B CA 1
ATOM 2260 C C . PHE B 1 20 ? 53.291 26.883 33.763 1.00 33.84 20 PHE B C 1
ATOM 2261 O O . PHE B 1 20 ? 53.296 26.596 34.955 1.00 34.11 20 PHE B O 1
ATOM 2269 N N . VAL B 1 21 ? 53.976 26.182 32.861 1.00 33.47 21 VAL B N 1
ATOM 2270 C CA . VAL B 1 21 ? 54.725 24.998 33.262 1.00 33.67 21 VAL B CA 1
ATOM 2271 C C . VAL B 1 21 ? 56.244 25.065 33.070 1.00 35.60 21 VAL B C 1
ATOM 2272 O O . VAL B 1 21 ? 56.973 24.213 33.573 1.00 35.85 21 VAL B O 1
ATOM 2276 N N . ASP B 1 22 ? 56.715 26.060 32.336 1.00 36.86 22 ASP B N 1
ATOM 2277 C CA . ASP B 1 22 ? 58.137 26.228 32.072 1.00 38.58 22 ASP B CA 1
ATOM 2278 C C . ASP B 1 22 ? 58.715 27.127 33.172 1.00 39.94 22 ASP B C 1
ATOM 2279 O O . ASP B 1 22 ? 58.376 28.308 33.247 1.00 40.86 22 ASP B O 1
ATOM 2284 N N . SER B 1 23 ? 59.578 26.574 34.022 1.00 39.81 23 SER B N 1
ATOM 2285 C CA . SER B 1 23 ? 60.157 27.343 35.123 1.00 40.17 23 SER B CA 1
ATOM 2286 C C . SER B 1 23 ? 60.758 28.685 34.690 1.00 40.04 23 SER B C 1
ATOM 2287 O O . SER B 1 23 ? 60.889 29.616 35.490 1.00 38.45 23 SER B O 1
ATOM 2290 N N . GLY B 1 24 ? 61.126 28.789 33.420 1.00 40.10 24 GLY B N 1
ATOM 2291 C CA . GLY B 1 24 ? 61.702 30.033 32.940 1.00 41.13 24 GLY B CA 1
ATOM 2292 C C . GLY B 1 24 ? 60.692 31.016 32.364 1.00 41.82 24 GLY B C 1
ATOM 2293 O O . GLY B 1 24 ? 61.086 32.023 31.779 1.00 42.04 24 GLY B O 1
ATOM 2294 N N . LYS B 1 25 ? 59.396 30.746 32.523 1.00 41.25 25 LYS B N 1
ATOM 2295 C CA . LYS B 1 25 ? 58.385 31.647 31.972 1.00 40.81 25 LYS B CA 1
ATOM 2296 C C . LYS B 1 25 ? 57.513 32.385 32.984 1.00 40.62 25 LYS B C 1
ATOM 2297 O O . LYS B 1 25 ? 57.366 31.974 34.135 1.00 40.13 25 LYS B O 1
ATOM 2303 N N . ARG B 1 26 ? 56.949 33.491 32.511 1.00 41.02 26 ARG B N 1
ATOM 2304 C CA . ARG B 1 26 ? 56.114 34.411 33.285 1.00 42.83 26 ARG B CA 1
ATOM 2305 C C . ARG B 1 26 ? 55.017 33.883 34.215 1.00 42.00 26 ARG B C 1
ATOM 2306 O O . ARG B 1 26 ? 54.808 34.431 35.305 1.00 41.88 26 ARG B O 1
ATOM 2314 N N . ASN B 1 27 ? 54.312 32.834 33.812 1.00 40.18 27 ASN B N 1
ATOM 2315 C CA . ASN B 1 27 ? 53.238 32.334 34.659 1.00 38.62 27 ASN B CA 1
ATOM 2316 C C . ASN B 1 27 ? 53.552 31.078 35.456 1.00 37.58 27 ASN B C 1
ATOM 2317 O O . ASN B 1 27 ? 52.654 30.473 36.050 1.00 35.42 27 ASN B O 1
ATOM 2322 N N . TYR B 1 28 ? 54.827 30.705 35.485 1.00 38.53 28 TYR B N 1
ATOM 2323 C CA . TYR B 1 28 ? 55.264 29.515 36.208 1.00 39.64 28 TYR B CA 1
ATOM 2324 C C . TYR B 1 28 ? 54.943 29.529 37.698 1.00 40.11 28 TYR B C 1
ATOM 2325 O O . TYR B 1 28 ? 54.393 28.561 38.213 1.00 39.80 28 TYR B O 1
ATOM 2334 N N . GLU B 1 29 ? 55.281 30.616 38.385 1.00 42.40 29 GLU B N 1
ATOM 2335 C CA . GLU B 1 29 ? 55.027 30.705 39.816 1.00 43.92 29 GLU B CA 1
ATOM 2336 C C . GLU B 1 29 ? 53.561 30.492 40.162 1.00 44.16 29 GLU B C 1
ATOM 2337 O O . GLU B 1 29 ? 53.250 29.862 41.174 1.00 45.08 29 GLU B O 1
ATOM 2343 N N . ARG B 1 30 ? 52.655 31.002 39.332 1.00 42.67 30 ARG B N 1
ATOM 2344 C CA . ARG B 1 30 ? 51.230 30.803 39.592 1.00 41.31 30 ARG B CA 1
ATOM 2345 C C . ARG B 1 30 ? 50.922 29.329 39.312 1.00 40.46 30 ARG B C 1
ATOM 2346 O O . ARG B 1 30 ? 50.129 28.696 40.009 1.00 41.07 30 ARG B O 1
ATOM 2354 N N . GLY B 1 31 ? 51.569 28.789 38.289 1.00 39.17 31 GLY B N 1
ATOM 2355 C CA . GLY B 1 31 ? 51.337 27.409 37.924 1.00 39.86 31 GLY B CA 1
ATOM 2356 C C . GLY B 1 31 ? 51.650 26.424 39.034 1.00 41.30 31 GLY B C 1
ATOM 2357 O O . GLY B 1 31 ? 50.834 25.552 39.356 1.00 41.44 31 GLY B O 1
ATOM 2358 N N . ARG B 1 32 ? 52.827 26.555 39.639 1.00 40.71 32 ARG B N 1
ATOM 2359 C CA . ARG B 1 32 ? 53.204 25.624 40.687 1.00 40.52 32 ARG B CA 1
ATOM 2360 C C . ARG B 1 32 ? 52.355 25.789 41.941 1.00 40.95 32 ARG B C 1
ATOM 2361 O O . ARG B 1 32 ? 52.215 24.854 42.737 1.00 40.12 32 ARG B O 1
ATOM 2369 N N . LEU B 1 33 ? 51.776 26.970 42.112 1.00 41.36 33 LEU B N 1
ATOM 2370 C CA . LEU B 1 33 ? 50.913 27.226 43.256 1.00 41.93 33 LEU B CA 1
ATOM 2371 C C . LEU B 1 33 ? 49.624 26.433 43.037 1.00 41.60 33 LEU B C 1
ATOM 2372 O O . LEU B 1 33 ? 49.164 25.701 43.908 1.00 41.03 33 LEU B O 1
ATOM 2377 N N . ILE B 1 34 ? 49.051 26.576 41.850 1.00 42.73 34 ILE B N 1
ATOM 2378 C CA . ILE B 1 34 ? 47.825 25.863 41.509 1.00 41.88 34 ILE B CA 1
ATOM 2379 C C . ILE B 1 34 ? 48.079 24.356 41.530 1.00 40.88 34 ILE B C 1
ATOM 2380 O O . ILE B 1 34 ? 47.226 23.589 41.958 1.00 40.81 34 ILE B O 1
ATOM 2385 N N . MET B 1 35 ? 49.256 23.946 41.058 1.00 40.22 35 MET B N 1
ATOM 2386 C CA . MET B 1 35 ? 49.633 22.535 41.020 1.00 40.37 35 MET B CA 1
ATOM 2387 C C . MET B 1 35 ? 49.681 21.936 42.422 1.00 41.45 35 MET B C 1
ATOM 2388 O O . MET B 1 35 ? 49.162 20.845 42.660 1.00 40.70 35 MET B O 1
ATOM 2393 N N . THR B 1 36 ? 50.314 22.652 43.343 1.00 41.71 36 THR B N 1
ATOM 2394 C CA . THR B 1 36 ? 50.431 22.191 44.712 1.00 42.16 36 THR B CA 1
ATOM 2395 C C . THR B 1 36 ? 49.043 22.078 45.326 1.00 43.79 36 THR B C 1
ATOM 2396 O O . THR B 1 36 ? 48.717 21.078 45.963 1.00 43.25 36 THR B O 1
ATOM 2400 N N . GLU B 1 37 ? 48.209 23.092 45.120 1.00 45.41 37 GLU B N 1
ATOM 2401 C CA . GLU B 1 37 ? 46.866 23.051 45.687 1.00 46.44 37 GLU B CA 1
ATOM 2402 C C . GLU B 1 37 ? 46.019 21.943 45.090 1.00 45.01 37 GLU B C 1
ATOM 2403 O O . GLU B 1 37 ? 45.236 21.317 45.799 1.00 44.59 37 GLU B O 1
ATOM 2409 N N . GLU B 1 38 ? 46.183 21.697 43.793 1.00 44.73 38 GLU B N 1
ATOM 2410 C CA . GLU B 1 38 ? 45.438 20.630 43.139 1.00 45.05 38 GLU B CA 1
ATOM 2411 C C . GLU B 1 38 ? 45.792 19.284 43.787 1.00 46.20 38 GLU B C 1
ATOM 2412 O O . GLU B 1 38 ? 44.917 18.451 44.044 1.00 47.41 38 GLU B O 1
ATOM 2418 N N . ALA B 1 39 ? 47.074 19.078 44.067 1.00 45.22 39 ALA B N 1
ATOM 2419 C CA . ALA B 1 39 ? 47.506 17.840 44.684 1.00 44.72 39 ALA B CA 1
ATOM 2420 C C . ALA B 1 39 ? 46.936 17.726 46.091 1.00 44.92 39 ALA B C 1
ATOM 2421 O O . ALA B 1 39 ? 46.571 16.632 46.522 1.00 44.80 39 ALA B O 1
ATOM 2423 N N . ASN B 1 40 ? 46.857 18.851 46.802 1.00 44.72 40 ASN B N 1
ATOM 2424 C CA . ASN B 1 40 ? 46.324 18.848 48.162 1.00 43.90 40 ASN B CA 1
ATOM 2425 C C . ASN B 1 40 ? 44.890 18.348 48.217 1.00 45.00 40 ASN B C 1
ATOM 2426 O O . ASN B 1 40 ? 44.509 17.671 49.168 1.00 46.10 40 ASN B O 1
ATOM 2431 N N . TYR B 1 41 ? 44.089 18.678 47.208 1.00 44.84 41 TYR B N 1
ATOM 2432 C CA . TYR B 1 41 ? 42.711 18.214 47.204 1.00 45.21 41 TYR B CA 1
ATOM 2433 C C . TYR B 1 41 ? 42.682 16.692 47.237 1.00 45.70 41 TYR B C 1
ATOM 2434 O O . TYR B 1 41 ? 41.934 16.102 48.007 1.00 46.97 41 TYR B O 1
ATOM 2443 N N . CYS B 1 42 ? 43.495 16.057 46.403 1.00 46.04 42 CYS B N 1
ATOM 2444 C CA . CYS B 1 42 ? 43.541 14.604 46.362 1.00 47.01 42 CYS B CA 1
ATOM 2445 C C . CYS B 1 42 ? 44.127 14.007 47.636 1.00 47.56 42 CYS B C 1
ATOM 2446 O O . CYS B 1 42 ? 43.616 13.017 48.161 1.00 48.92 42 CYS B O 1
ATOM 2449 N N . ILE B 1 43 ? 45.198 14.610 48.134 1.00 47.69 43 ILE B N 1
ATOM 2450 C CA . ILE B 1 43 ? 45.841 14.125 49.348 1.00 47.51 43 ILE B CA 1
ATOM 2451 C C . ILE B 1 43 ? 44.852 14.170 50.506 1.00 48.52 43 ILE B C 1
ATOM 2452 O O . ILE B 1 43 ? 44.679 13.187 51.227 1.00 48.52 43 ILE B O 1
ATOM 2457 N N . ALA B 1 44 ? 44.204 15.320 50.676 1.00 48.70 44 ALA B N 1
ATOM 2458 C CA . ALA B 1 44 ? 43.232 15.508 51.746 1.00 48.52 44 ALA B CA 1
ATOM 2459 C C . ALA B 1 44 ? 42.136 14.457 51.693 1.00 49.58 44 ALA B C 1
ATOM 2460 O O . ALA B 1 44 ? 41.759 13.885 52.718 1.00 51.03 44 ALA B O 1
ATOM 2462 N N . GLU B 1 45 ? 41.618 14.201 50.500 1.00 50.07 45 GLU B N 1
ATOM 2463 C CA . GLU B 1 45 ? 40.566 13.214 50.359 1.00 51.51 45 GLU B CA 1
ATOM 2464 C C . GLU B 1 45 ? 41.114 11.801 50.520 1.00 52.80 45 GLU B C 1
ATOM 2465 O O . GLU B 1 45 ? 40.389 10.894 50.911 1.00 52.60 45 GLU B O 1
ATOM 2471 N N . ALA B 1 46 ? 42.394 11.612 50.218 1.00 54.16 46 ALA B N 1
ATOM 2472 C CA . ALA B 1 46 ? 43.003 10.293 50.340 1.00 55.02 46 ALA B CA 1
ATOM 2473 C C . ALA B 1 46 ? 42.984 9.893 51.807 1.00 56.84 46 ALA B C 1
ATOM 2474 O O . ALA B 1 46 ? 42.521 8.806 52.164 1.00 56.79 46 ALA B O 1
ATOM 2476 N N . PHE B 1 47 ? 43.493 10.783 52.655 1.00 57.70 47 PHE B N 1
ATOM 2477 C CA . PHE B 1 47 ? 43.526 10.542 54.090 1.00 58.09 47 PHE B CA 1
ATOM 2478 C C . PHE B 1 47 ? 42.113 10.403 54.619 1.00 59.36 47 PHE B C 1
ATOM 2479 O O . PHE B 1 47 ? 41.822 9.503 55.413 1.00 61.03 47 PHE B O 1
ATOM 2487 N N . ASN B 1 48 ? 41.235 11.293 54.168 1.00 59.90 48 ASN B N 1
ATOM 2488 C CA . ASN B 1 48 ? 39.839 11.276 54.597 1.00 60.95 48 ASN B CA 1
ATOM 2489 C C . ASN B 1 48 ? 39.148 9.967 54.226 1.00 61.13 48 ASN B C 1
ATOM 2490 O O . ASN B 1 48 ? 38.129 9.608 54.819 1.00 61.26 48 ASN B O 1
ATOM 2495 N N . SER B 1 49 ? 39.702 9.257 53.248 1.00 61.19 49 SER B N 1
ATOM 2496 C CA . SER B 1 49 ? 39.113 7.997 52.813 1.00 61.54 49 SER B CA 1
ATOM 2497 C C . SER B 1 49 ? 39.789 6.772 53.418 1.00 61.35 49 SER B C 1
ATOM 2498 O O . SER B 1 49 ? 39.580 5.655 52.951 1.00 61.36 49 SER B O 1
ATOM 2501 N N . GLY B 1 50 ? 40.601 6.982 54.449 1.00 61.29 50 GLY B N 1
ATOM 2502 C CA . GLY B 1 50 ? 41.249 5.860 55.095 1.00 61.28 50 GLY B CA 1
ATOM 2503 C C . GLY B 1 50 ? 42.742 5.701 54.903 1.00 61.36 50 GLY B C 1
ATOM 2504 O O . GLY B 1 50 ? 43.408 5.113 55.757 1.00 61.98 50 GLY B O 1
ATOM 2505 N N . CYS B 1 51 ? 43.285 6.207 53.802 1.00 61.38 51 CYS B N 1
ATOM 2506 C CA . CYS B 1 51 ? 44.720 6.079 53.554 1.00 61.05 51 CYS B CA 1
ATOM 2507 C C . CYS B 1 51 ? 45.540 6.555 54.743 1.00 60.45 51 CYS B C 1
ATOM 2508 O O . CYS B 1 51 ? 45.262 7.603 55.328 1.00 60.41 51 CYS B O 1
ATOM 2511 N N . THR B 1 52 ? 46.555 5.774 55.097 1.00 59.95 52 THR B N 1
ATOM 2512 C CA . THR B 1 52 ? 47.423 6.108 56.223 1.00 59.25 52 THR B CA 1
ATOM 2513 C C . THR B 1 52 ? 48.716 6.759 55.751 1.00 58.87 52 THR B C 1
ATOM 2514 O O . THR B 1 52 ? 49.409 7.427 56.522 1.00 59.05 52 THR B O 1
ATOM 2518 N N . GLU B 1 53 ? 49.031 6.557 54.476 1.00 58.00 53 GLU B N 1
ATOM 2519 C CA . GLU B 1 53 ? 50.238 7.115 53.883 1.00 56.57 53 GLU B CA 1
ATOM 2520 C C . GLU B 1 53 ? 49.999 7.557 52.448 1.00 54.93 53 GLU B C 1
ATOM 2521 O O . GLU B 1 53 ? 49.318 6.879 51.680 1.00 54.11 53 GLU B O 1
ATOM 2527 N N . VAL B 1 54 ? 50.569 8.704 52.096 1.00 52.98 54 VAL B N 1
ATOM 2528 C CA . VAL B 1 54 ? 50.447 9.238 50.747 1.00 50.46 54 VAL B CA 1
ATOM 2529 C C . VAL B 1 54 ? 51.810 9.763 50.282 1.00 49.26 54 VAL B C 1
ATOM 2530 O O . VAL B 1 54 ? 52.300 10.789 50.767 1.00 48.11 54 VAL B O 1
ATOM 2534 N N . LEU B 1 55 ? 52.421 9.037 49.353 1.00 47.16 55 LEU B N 1
ATOM 2535 C CA . LEU B 1 55 ? 53.715 9.420 48.808 1.00 46.90 55 LEU B CA 1
ATOM 2536 C C . LEU B 1 55 ? 53.462 10.252 47.548 1.00 46.23 55 LEU B C 1
ATOM 2537 O O . LEU B 1 55 ? 52.827 9.774 46.602 1.00 46.23 55 LEU B O 1
ATOM 2542 N N . VAL B 1 56 ? 53.956 11.489 47.538 1.00 44.64 56 VAL B N 1
ATOM 2543 C CA . VAL B 1 56 ? 53.769 12.387 46.394 1.00 42.80 56 VAL B CA 1
ATOM 2544 C C . VAL B 1 56 ? 55.072 12.612 45.635 1.00 41.38 56 VAL B C 1
ATOM 2545 O O . VAL B 1 56 ? 56.015 13.185 46.165 1.00 41.99 56 VAL B O 1
ATOM 2549 N N . ASN B 1 57 ? 55.106 12.160 44.388 1.00 41.07 57 ASN B N 1
ATOM 2550 C CA . ASN B 1 57 ? 56.278 12.291 43.541 1.00 41.52 57 ASN B CA 1
ATOM 2551 C C . ASN B 1 57 ? 56.091 13.369 42.468 1.00 42.14 57 ASN B C 1
ATOM 2552 O O . ASN B 1 57 ? 55.252 13.228 41.574 1.00 42.49 57 ASN B O 1
ATOM 2557 N N . ASP B 1 58 ? 56.873 14.442 42.562 1.00 41.31 58 ASP B N 1
ATOM 2558 C CA . ASP B 1 58 ? 56.820 15.513 41.576 1.00 39.33 58 ASP B CA 1
ATOM 2559 C C . ASP B 1 58 ? 57.322 14.858 40.294 1.00 40.38 58 ASP B C 1
ATOM 2560 O O . ASP B 1 58 ? 58.461 14.390 40.242 1.00 40.83 58 ASP B O 1
ATOM 2565 N N . SER B 1 59 ? 56.497 14.832 39.253 1.00 39.77 59 SER B N 1
ATOM 2566 C CA . SER B 1 59 ? 56.908 14.166 38.021 1.00 39.38 59 SER B CA 1
ATOM 2567 C C . SER B 1 59 ? 57.041 15.055 36.810 1.00 40.20 59 SER B C 1
ATOM 2568 O O . SER B 1 59 ? 56.974 14.574 35.672 1.00 41.64 59 SER B O 1
ATOM 2571 N N . HIS B 1 60 ? 57.269 16.344 37.039 1.00 39.34 60 HIS B N 1
ATOM 2572 C CA . HIS B 1 60 ? 57.365 17.286 35.929 1.00 39.09 60 HIS B CA 1
ATOM 2573 C C . HIS B 1 60 ? 58.710 17.986 35.753 1.00 38.71 60 HIS B C 1
ATOM 2574 O O . HIS B 1 60 ? 59.222 18.589 36.682 1.00 37.51 60 HIS B O 1
ATOM 2581 N N . SER B 1 61 ? 59.267 17.902 34.549 1.00 40.37 61 SER B N 1
ATOM 2582 C CA . SER B 1 61 ? 60.527 18.571 34.229 1.00 41.51 61 SER B CA 1
ATOM 2583 C C . SER B 1 61 ? 61.614 18.344 35.304 1.00 42.77 61 SER B C 1
ATOM 2584 O O . SER B 1 61 ? 62.054 17.208 35.522 1.00 43.93 61 SER B O 1
ATOM 2587 N N . LYS B 1 62 ? 62.042 19.411 35.978 1.00 43.36 62 LYS B N 1
ATOM 2588 C CA . LYS B 1 62 ? 63.076 19.291 37.009 1.00 43.57 62 LYS B CA 1
ATOM 2589 C C . LYS B 1 62 ? 62.515 18.722 38.305 1.00 42.51 62 LYS B C 1
ATOM 2590 O O . LYS B 1 62 ? 63.237 18.527 39.284 1.00 42.63 62 LYS B O 1
ATOM 2596 N N . MET B 1 63 ? 61.213 18.476 38.301 1.00 41.42 63 MET B N 1
ATOM 2597 C CA . MET B 1 63 ? 60.515 17.898 39.440 1.00 40.14 63 MET B CA 1
ATOM 2598 C C . MET B 1 63 ? 60.750 18.608 40.767 1.00 40.17 63 MET B C 1
ATOM 2599 O O . MET B 1 63 ? 60.814 17.982 41.823 1.00 41.20 63 MET B O 1
ATOM 2604 N N . ASN B 1 64 ? 60.864 19.929 40.698 1.00 39.18 64 ASN B N 1
ATOM 2605 C CA . ASN B 1 64 ? 61.037 20.761 41.881 1.00 40.21 64 ASN B CA 1
ATOM 2606 C C . ASN B 1 64 ? 59.961 21.862 41.843 1.00 40.35 64 ASN B C 1
ATOM 2607 O O . ASN B 1 64 ? 60.191 23.002 42.270 1.00 39.51 64 ASN B O 1
ATOM 2612 N N . ASN B 1 65 ? 58.787 21.479 41.332 1.00 38.81 65 ASN B N 1
ATOM 2613 C CA . ASN B 1 65 ? 57.625 22.354 41.157 1.00 37.51 65 ASN B CA 1
ATOM 2614 C C . ASN B 1 65 ? 56.706 22.400 42.375 1.00 38.11 65 ASN B C 1
ATOM 2615 O O . ASN B 1 65 ? 56.371 23.478 42.865 1.00 38.54 65 ASN B O 1
ATOM 2620 N N . LEU B 1 66 ? 56.285 21.237 42.858 1.00 38.06 66 LEU B N 1
ATOM 2621 C CA . LEU B 1 66 ? 55.422 21.202 44.024 1.00 39.09 66 LEU B CA 1
ATOM 2622 C C . LEU B 1 66 ? 56.127 21.954 45.137 1.00 40.52 66 LEU B C 1
ATOM 2623 O O . LEU B 1 66 ? 57.326 21.767 45.354 1.00 42.30 66 LEU B O 1
ATOM 2628 N N . MET B 1 67 ? 55.390 22.810 45.836 1.00 42.44 67 MET B N 1
ATOM 2629 C CA . MET B 1 67 ? 55.970 23.604 46.914 1.00 44.00 67 MET B CA 1
ATOM 2630 C C . MET B 1 67 ? 55.909 22.893 48.255 1.00 44.44 67 MET B C 1
ATOM 2631 O O . MET B 1 67 ? 54.840 22.741 48.851 1.00 44.79 67 MET B O 1
ATOM 2636 N N . VAL B 1 68 ? 57.074 22.470 48.735 1.00 44.85 68 VAL B N 1
ATOM 2637 C CA . VAL B 1 68 ? 57.150 21.747 49.999 1.00 45.37 68 VAL B CA 1
ATOM 2638 C C . VAL B 1 68 ? 56.547 22.511 51.183 1.00 46.80 68 VAL B C 1
ATOM 2639 O O . VAL B 1 68 ? 56.016 21.898 52.111 1.00 48.18 68 VAL B O 1
ATOM 2643 N N . GLU B 1 69 ? 56.596 23.840 51.145 1.00 47.51 69 GLU B N 1
ATOM 2644 C CA . GLU B 1 69 ? 56.058 24.627 52.248 1.00 49.32 69 GLU B CA 1
ATOM 2645 C C . GLU B 1 69 ? 54.545 24.803 52.202 1.00 49.82 69 GLU B C 1
ATOM 2646 O O . GLU B 1 69 ? 53.957 25.353 53.136 1.00 50.80 69 GLU B O 1
ATOM 2652 N N . LYS B 1 70 ? 53.909 24.331 51.130 1.00 49.71 70 LYS B N 1
ATOM 2653 C CA . LYS B 1 70 ? 52.452 24.462 50.998 1.00 49.00 70 LYS B CA 1
ATOM 2654 C C . LYS B 1 70 ? 51.736 23.140 50.746 1.00 48.58 70 LYS B C 1
ATOM 2655 O O . LYS B 1 70 ? 50.507 23.092 50.720 1.00 47.06 70 LYS B O 1
ATOM 2661 N N . LEU B 1 71 ? 52.499 22.069 50.559 1.00 48.47 71 LEU B N 1
ATOM 2662 C CA . LEU B 1 71 ? 51.890 20.769 50.325 1.00 48.86 71 LEU B CA 1
ATOM 2663 C C . LEU B 1 71 ? 51.289 20.280 51.639 1.00 50.50 71 LEU B C 1
ATOM 2664 O O . LEU B 1 71 ? 51.690 20.727 52.718 1.00 50.06 71 LEU B O 1
ATOM 2669 N N . HIS B 1 72 ? 50.319 19.374 51.545 1.00 51.55 72 HIS B N 1
ATOM 2670 C CA . HIS B 1 72 ? 49.676 18.823 52.735 1.00 53.19 72 HIS B CA 1
ATOM 2671 C C . HIS B 1 72 ? 50.794 18.316 53.639 1.00 53.90 72 HIS B C 1
ATOM 2672 O O . HIS B 1 72 ? 51.603 17.479 53.228 1.00 54.15 72 HIS B O 1
ATOM 2679 N N . PRO B 1 73 ? 50.850 18.823 54.882 1.00 55.30 73 PRO B N 1
ATOM 2680 C CA . PRO B 1 73 ? 51.863 18.458 55.880 1.00 56.08 73 PRO B CA 1
ATOM 2681 C C . PRO B 1 73 ? 51.982 16.966 56.203 1.00 57.48 73 PRO B C 1
ATOM 2682 O O . PRO B 1 73 ? 53.073 16.479 56.521 1.00 58.81 73 PRO B O 1
ATOM 2686 N N . GLU B 1 74 ? 50.873 16.239 56.114 1.00 57.40 74 GLU B N 1
ATOM 2687 C CA . GLU B 1 74 ? 50.889 14.809 56.410 1.00 58.03 74 GLU B CA 1
ATOM 2688 C C . GLU B 1 74 ? 51.292 13.939 55.230 1.00 57.73 74 GLU B C 1
ATOM 2689 O O . GLU B 1 74 ? 51.227 12.705 55.302 1.00 57.99 74 GLU B O 1
ATOM 2695 N N . ALA B 1 75 ? 51.709 14.574 54.140 1.00 55.94 75 ALA B N 1
ATOM 2696 C CA . ALA B 1 75 ? 52.125 13.827 52.958 1.00 53.69 75 ALA B CA 1
ATOM 2697 C C . ALA B 1 75 ? 53.635 13.848 52.842 1.00 52.73 75 ALA B C 1
ATOM 2698 O O . ALA B 1 75 ? 54.286 14.752 53.353 1.00 52.07 75 ALA B O 1
ATOM 2700 N N . ASP B 1 76 ? 54.188 12.839 52.178 1.00 52.03 76 ASP B N 1
ATOM 2701 C CA . ASP B 1 76 ? 55.630 12.755 51.988 1.00 51.62 76 ASP B CA 1
ATOM 2702 C C . ASP B 1 76 ? 55.950 13.133 50.549 1.00 50.27 76 ASP B C 1
ATOM 2703 O O . ASP B 1 76 ? 55.466 12.495 49.614 1.00 50.70 76 ASP B O 1
ATOM 2708 N N . LEU B 1 77 ? 56.765 14.168 50.375 1.00 48.24 77 LEU B N 1
ATOM 2709 C CA . LEU B 1 77 ? 57.120 14.635 49.039 1.00 45.44 77 LEU B CA 1
ATOM 2710 C C . LEU B 1 77 ? 58.492 14.205 48.530 1.00 44.81 77 LEU B C 1
ATOM 2711 O O . LEU B 1 77 ? 59.488 14.270 49.249 1.00 45.42 77 LEU B O 1
ATOM 2716 N N . ILE B 1 78 ? 58.522 13.762 47.278 1.00 42.47 78 ILE B N 1
ATOM 2717 C CA . ILE B 1 78 ? 59.756 13.375 46.617 1.00 41.79 78 ILE B CA 1
ATOM 2718 C C . ILE B 1 78 ? 60.012 14.509 45.638 1.00 42.72 78 ILE B C 1
ATOM 2719 O O . ILE B 1 78 ? 59.284 14.681 44.655 1.00 43.37 78 ILE B O 1
ATOM 2724 N N . SER B 1 79 ? 61.042 15.291 45.915 1.00 43.12 79 SER B N 1
ATOM 2725 C CA . SER B 1 79 ? 61.366 16.437 45.088 1.00 42.17 79 SER B CA 1
ATOM 2726 C C . SER B 1 79 ? 62.767 16.284 44.513 1.00 42.52 79 SER B C 1
ATOM 2727 O O . SER B 1 79 ? 63.674 15.796 45.190 1.00 42.73 79 SER B O 1
ATOM 2730 N N . GLY B 1 80 ? 62.942 16.690 43.258 1.00 41.04 80 GLY B N 1
ATOM 2731 C CA . GLY B 1 80 ? 64.247 16.587 42.637 1.00 40.78 80 GLY B CA 1
ATOM 2732 C C . GLY B 1 80 ? 64.240 15.657 41.446 1.00 41.39 80 GLY B C 1
ATOM 2733 O O . GLY B 1 80 ? 63.320 14.854 41.300 1.00 42.30 80 GLY B O 1
ATOM 2734 N N . ASP B 1 81 ? 65.267 15.756 40.602 1.00 40.95 81 ASP B N 1
ATOM 2735 C CA . ASP B 1 81 ? 65.357 14.924 39.414 1.00 42.73 81 ASP B CA 1
ATOM 2736 C C . ASP B 1 81 ? 66.514 13.919 39.455 1.00 41.47 81 ASP B C 1
ATOM 2737 O O . ASP B 1 81 ? 67.128 13.705 40.498 1.00 41.50 81 ASP B O 1
ATOM 2742 N N . VAL B 1 82 ? 66.801 13.314 38.307 1.00 41.16 82 VAL B N 1
ATOM 2743 C CA . VAL B 1 82 ? 67.840 12.304 38.201 1.00 41.52 82 VAL B CA 1
ATOM 2744 C C . VAL B 1 82 ? 67.491 11.138 39.141 1.00 42.65 82 VAL B C 1
ATOM 2745 O O . VAL B 1 82 ? 68.361 10.547 39.785 1.00 43.61 82 VAL B O 1
ATOM 2749 N N . LYS B 1 83 ? 66.201 10.824 39.235 1.00 42.90 83 LYS B N 1
ATOM 2750 C CA . LYS B 1 83 ? 65.746 9.709 40.071 1.00 41.32 83 LYS B CA 1
ATOM 2751 C C . LYS B 1 83 ? 65.744 8.450 39.204 1.00 41.98 83 LYS B C 1
ATOM 2752 O O . LYS B 1 83 ? 65.303 8.478 38.050 1.00 40.73 83 LYS B O 1
ATOM 2758 N N . PRO B 1 84 ? 66.247 7.329 39.750 1.00 42.02 84 PRO B N 1
ATOM 2759 C CA . PRO B 1 84 ? 66.316 6.047 39.036 1.00 41.28 84 PRO B CA 1
ATOM 2760 C C . PRO B 1 84 ? 65.072 5.748 38.197 1.00 40.56 84 PRO B C 1
ATOM 2761 O O . PRO B 1 84 ? 65.181 5.279 37.060 1.00 39.47 84 PRO B O 1
ATOM 2765 N N . PHE B 1 85 ? 63.891 6.028 38.745 1.00 40.03 85 PHE B N 1
ATOM 2766 C CA . PHE B 1 85 ? 62.662 5.757 38.000 1.00 40.78 85 PHE B CA 1
ATOM 2767 C C . PHE B 1 85 ? 61.764 6.960 37.681 1.00 41.41 85 PHE B C 1
ATOM 2768 O O . PHE B 1 85 ? 60.530 6.836 37.579 1.00 42.62 85 PHE B O 1
ATOM 2776 N N . SER B 1 86 ? 62.406 8.116 37.526 1.00 40.74 86 SER B N 1
ATOM 2777 C CA . SER B 1 86 ? 61.754 9.379 37.157 1.00 40.86 86 SER B CA 1
ATOM 2778 C C . SER B 1 86 ? 60.326 9.584 37.703 1.00 40.22 86 SER B C 1
ATOM 2779 O O . SER B 1 86 ? 60.110 9.726 38.907 1.00 40.54 86 SER B O 1
ATOM 2782 N N . MET B 1 87 ? 59.350 9.579 36.802 1.00 40.44 87 MET B N 1
ATOM 2783 C CA . MET B 1 87 ? 57.951 9.780 37.178 1.00 41.18 87 MET B CA 1
ATOM 2784 C C . MET B 1 87 ? 57.352 8.757 38.160 1.00 42.60 87 MET B C 1
ATOM 2785 O O . MET B 1 87 ? 56.373 9.057 38.853 1.00 43.40 87 MET B O 1
ATOM 2790 N N . VAL B 1 88 ? 57.927 7.557 38.233 1.00 41.74 88 VAL B N 1
ATOM 2791 C CA . VAL B 1 88 ? 57.395 6.552 39.154 1.00 42.03 88 VAL B CA 1
ATOM 2792 C C . VAL B 1 88 ? 58.352 6.180 40.297 1.00 44.13 88 VAL B C 1
ATOM 2793 O O . VAL B 1 88 ? 58.241 5.111 40.917 1.00 42.69 88 VAL B O 1
ATOM 2797 N N . GLU B 1 89 ? 59.273 7.092 40.589 1.00 44.72 89 GLU B N 1
ATOM 2798 C CA . GLU B 1 89 ? 60.241 6.891 41.647 1.00 43.88 89 GLU B CA 1
ATOM 2799 C C . GLU B 1 89 ? 59.523 6.712 42.973 1.00 45.33 89 GLU B C 1
ATOM 2800 O O . GLU B 1 89 ? 58.605 7.468 43.292 1.00 46.20 89 GLU B O 1
ATOM 2806 N N . GLY B 1 90 ? 59.938 5.704 43.743 1.00 46.26 90 GLY B N 1
ATOM 2807 C CA . GLY B 1 90 ? 59.335 5.459 45.050 1.00 47.48 90 GLY B CA 1
ATOM 2808 C C . GLY B 1 90 ? 58.141 4.522 45.057 1.00 48.31 90 GLY B C 1
ATOM 2809 O O . GLY B 1 90 ? 57.605 4.203 46.117 1.00 48.81 90 GLY B O 1
ATOM 2810 N N . LEU B 1 91 ? 57.726 4.075 43.876 1.00 49.56 91 LEU B N 1
ATOM 2811 C CA . LEU B 1 91 ? 56.585 3.170 43.757 1.00 51.03 91 LEU B CA 1
ATOM 2812 C C . LEU B 1 91 ? 57.043 1.713 43.836 1.00 51.73 91 LEU B C 1
ATOM 2813 O O . LEU B 1 91 ? 57.833 1.264 43.005 1.00 51.97 91 LEU B O 1
ATOM 2818 N N . ASP B 1 92 ? 56.549 0.983 44.833 1.00 53.22 92 ASP B N 1
ATOM 2819 C CA . ASP B 1 92 ? 56.890 -0.431 45.001 1.00 53.97 92 ASP B CA 1
ATOM 2820 C C . ASP B 1 92 ? 55.615 -1.246 45.240 1.00 55.52 92 ASP B C 1
ATOM 2821 O O . ASP B 1 92 ? 54.505 -0.709 45.189 1.00 54.47 92 ASP B O 1
ATOM 2826 N N . ASP B 1 93 ? 55.782 -2.536 45.529 1.00 56.90 93 ASP B N 1
ATOM 2827 C CA . ASP B 1 93 ? 54.644 -3.427 45.747 1.00 57.26 93 ASP B CA 1
ATOM 2828 C C . ASP B 1 93 ? 53.945 -3.256 47.095 1.00 56.65 93 ASP B C 1
ATOM 2829 O O . ASP B 1 93 ? 53.031 -4.010 47.423 1.00 56.56 93 ASP B O 1
ATOM 2834 N N . THR B 1 94 ? 54.363 -2.267 47.875 1.00 55.72 94 THR B N 1
ATOM 2835 C CA . THR B 1 94 ? 53.744 -2.053 49.176 1.00 55.47 94 THR B CA 1
ATOM 2836 C C . THR B 1 94 ? 52.620 -1.031 49.112 1.00 55.75 94 THR B C 1
ATOM 2837 O O . THR B 1 94 ? 52.041 -0.667 50.144 1.00 56.17 94 THR B O 1
ATOM 2841 N N . PHE B 1 95 ? 52.307 -0.564 47.906 1.00 55.62 95 PHE B N 1
ATOM 2842 C CA . PHE B 1 95 ? 51.241 0.421 47.740 1.00 55.17 95 PHE B CA 1
ATOM 2843 C C . PHE B 1 95 ? 49.933 -0.208 47.300 1.00 54.65 95 PHE B C 1
ATOM 2844 O O . PHE B 1 95 ? 49.910 -1.117 46.472 1.00 55.17 95 PHE B O 1
ATOM 2852 N N . ARG B 1 96 ? 48.843 0.293 47.873 1.00 55.74 96 ARG B N 1
ATOM 2853 C CA . ARG B 1 96 ? 47.495 -0.200 47.582 1.00 56.83 96 ARG B CA 1
ATOM 2854 C C . ARG B 1 96 ? 47.064 0.231 46.190 1.00 55.96 96 ARG B C 1
ATOM 2855 O O . ARG B 1 96 ? 46.319 -0.476 45.510 1.00 56.53 96 ARG B O 1
ATOM 2863 N N . GLY B 1 97 ? 47.548 1.391 45.762 1.00 55.22 97 GLY B N 1
ATOM 2864 C CA . GLY B 1 97 ? 47.196 1.884 44.443 1.00 53.62 97 GLY B CA 1
ATOM 2865 C C . GLY B 1 97 ? 47.938 3.147 44.073 1.00 51.95 97 GLY B C 1
ATOM 2866 O O . GLY B 1 97 ? 48.608 3.765 44.907 1.00 51.31 97 GLY B O 1
ATOM 2867 N N . ALA B 1 98 ? 47.812 3.534 42.810 1.00 50.88 98 ALA B N 1
ATOM 2868 C CA . ALA B 1 98 ? 48.478 4.733 42.319 1.00 50.23 98 ALA B CA 1
ATOM 2869 C C . ALA B 1 98 ? 47.473 5.742 41.780 1.00 49.32 98 ALA B C 1
ATOM 2870 O O . ALA B 1 98 ? 46.403 5.373 41.295 1.00 50.02 98 ALA B O 1
ATOM 2872 N N . LEU B 1 99 ? 47.836 7.016 41.871 1.00 47.88 99 LEU B N 1
ATOM 2873 C CA . LEU B 1 99 ? 46.986 8.106 41.415 1.00 46.50 99 LEU B CA 1
ATOM 2874 C C . LEU B 1 99 ? 47.818 9.077 40.578 1.00 45.51 99 LEU B C 1
ATOM 2875 O O . LEU B 1 99 ? 48.748 9.700 41.088 1.00 45.62 99 LEU B O 1
ATOM 2880 N N . PHE B 1 100 ? 47.493 9.185 39.291 1.00 43.54 100 PHE B N 1
ATOM 2881 C CA . PHE B 1 100 ? 48.199 10.083 38.380 1.00 40.89 100 PHE B CA 1
ATOM 2882 C C . PHE B 1 100 ? 47.453 11.406 38.302 1.00 40.38 100 PHE B C 1
ATOM 2883 O O . PHE B 1 100 ? 46.291 11.434 37.909 1.00 40.32 100 PHE B O 1
ATOM 2891 N N . LEU B 1 101 ? 48.126 12.493 38.675 1.00 40.16 101 LEU B N 1
ATOM 2892 C CA . LEU B 1 101 ? 47.521 13.825 38.675 1.00 40.18 101 LEU B CA 1
ATOM 2893 C C . LEU B 1 101 ? 48.184 14.762 37.673 1.00 39.20 101 LEU B C 1
ATOM 2894 O O . LEU B 1 101 ? 49.395 14.696 37.459 1.00 38.60 101 LEU B O 1
ATOM 2899 N N . GLY B 1 102 ? 47.383 15.638 37.073 1.00 38.32 102 GLY B N 1
ATOM 2900 C CA . GLY B 1 102 ? 47.902 16.594 36.114 1.00 36.26 102 GLY B CA 1
ATOM 2901 C C . GLY B 1 102 ? 48.500 15.957 34.886 1.00 35.96 102 GLY B C 1
ATOM 2902 O O . GLY B 1 102 ? 49.434 16.491 34.293 1.00 36.59 102 GLY B O 1
ATOM 2903 N N . TYR B 1 103 ? 47.973 14.809 34.490 1.00 35.27 103 TYR B N 1
ATOM 2904 C CA . TYR B 1 103 ? 48.503 14.140 33.315 1.00 35.73 103 TYR B CA 1
ATOM 2905 C C . TYR B 1 103 ? 47.974 14.730 32.005 1.00 35.73 103 TYR B C 1
ATOM 2906 O O . TYR B 1 103 ? 46.972 15.449 31.985 1.00 35.22 103 TYR B O 1
ATOM 2915 N N . HIS B 1 104 ? 48.660 14.415 30.915 1.00 34.73 104 HIS B N 1
ATOM 2916 C CA . HIS B 1 104 ? 48.311 14.934 29.610 1.00 34.40 104 HIS B CA 1
ATOM 2917 C C . HIS B 1 104 ? 48.355 13.819 28.582 1.00 36.13 104 HIS B C 1
ATOM 2918 O O . HIS B 1 104 ? 48.842 12.723 28.863 1.00 37.98 104 HIS B O 1
ATOM 2925 N N . ALA B 1 105 ? 47.865 14.109 27.380 1.00 36.31 105 ALA B N 1
ATOM 2926 C CA . ALA B 1 105 ? 47.830 13.121 26.313 1.00 35.34 105 ALA B CA 1
ATOM 2927 C C . ALA B 1 105 ? 49.216 12.794 25.786 1.00 36.95 105 ALA B C 1
ATOM 2928 O O . ALA B 1 105 ? 50.146 13.599 25.906 1.00 37.92 105 ALA B O 1
ATOM 2930 N N . ARG B 1 106 ? 49.351 11.609 25.196 1.00 37.32 106 ARG B N 1
ATOM 2931 C CA . ARG B 1 106 ? 50.630 11.186 24.641 1.00 38.02 106 ARG B CA 1
ATOM 2932 C C . ARG B 1 106 ? 50.923 11.944 23.342 1.00 37.95 106 ARG B C 1
ATOM 2933 O O . ARG B 1 106 ? 50.028 12.523 22.728 1.00 37.99 106 ARG B O 1
ATOM 2941 N N . ALA B 1 107 ? 52.187 11.932 22.932 1.00 36.44 107 ALA B N 1
ATOM 2942 C CA . ALA B 1 107 ? 52.616 12.635 21.737 1.00 35.82 107 ALA B CA 1
ATOM 2943 C C . ALA B 1 107 ? 51.860 12.235 20.480 1.00 36.99 107 ALA B C 1
ATOM 2944 O O . ALA B 1 107 ? 51.394 11.100 20.355 1.00 39.17 107 ALA B O 1
ATOM 2946 N N . SER B 1 108 ? 51.744 13.178 19.550 1.00 36.47 108 SER B N 1
ATOM 2947 C CA . SER B 1 108 ? 51.094 12.920 18.282 1.00 37.12 108 SER B CA 1
ATOM 2948 C C . SER B 1 108 ? 49.569 12.741 18.324 1.00 37.98 108 SER B C 1
ATOM 2949 O O . SER B 1 108 ? 48.975 12.303 17.335 1.00 38.24 108 SER B O 1
ATOM 2952 N N . THR B 1 109 ? 48.933 13.066 19.449 1.00 36.85 109 THR B N 1
ATOM 2953 C CA . THR B 1 109 ? 47.483 12.934 19.550 1.00 36.12 109 THR B CA 1
ATOM 2954 C C . THR B 1 109 ? 46.858 14.219 20.079 1.00 37.17 109 THR B C 1
ATOM 2955 O O . THR B 1 109 ? 47.553 15.083 20.616 1.00 38.66 109 THR B O 1
ATOM 2959 N N . PRO B 1 110 ? 45.535 14.371 19.906 1.00 37.05 110 PRO B N 1
ATOM 2960 C CA . PRO B 1 110 ? 44.826 15.562 20.380 1.00 36.89 110 PRO B CA 1
ATOM 2961 C C . PRO B 1 110 ? 45.019 15.685 21.885 1.00 36.01 110 PRO B C 1
ATOM 2962 O O . PRO B 1 110 ? 45.169 14.675 22.563 1.00 37.26 110 PRO B O 1
ATOM 2966 N N . GLY B 1 111 ? 45.006 16.910 22.403 1.00 35.54 111 GLY B N 1
ATOM 2967 C CA . GLY B 1 111 ? 45.185 17.119 23.833 1.00 33.80 111 GLY B CA 1
ATOM 2968 C C . GLY B 1 111 ? 46.116 18.285 24.109 1.00 34.88 111 GLY B C 1
ATOM 2969 O O . GLY B 1 111 ? 47.141 18.461 23.438 1.00 35.33 111 GLY B O 1
ATOM 2970 N N . VAL B 1 112 ? 45.764 19.094 25.098 1.00 33.97 112 VAL B N 1
ATOM 2971 C CA . VAL B 1 112 ? 46.573 20.247 25.441 1.00 32.45 112 VAL B CA 1
ATOM 2972 C C . VAL B 1 112 ? 47.989 19.829 25.852 1.00 35.74 112 VAL B C 1
ATOM 2973 O O . VAL B 1 112 ? 48.180 18.891 26.634 1.00 36.29 112 VAL B O 1
ATOM 2977 N N . MET B 1 113 ? 48.983 20.518 25.298 1.00 36.93 113 MET B N 1
ATOM 2978 C CA . MET B 1 113 ? 50.399 20.257 25.586 1.00 36.71 113 MET B CA 1
ATOM 2979 C C . MET B 1 113 ? 50.798 18.782 25.453 1.00 36.18 113 MET B C 1
ATOM 2980 O O . MET B 1 113 ? 51.612 18.281 26.210 1.00 36.98 113 MET B O 1
ATOM 2985 N N . SER B 1 114 ? 50.234 18.107 24.463 1.00 35.72 114 SER B N 1
ATOM 2986 C CA . SER B 1 114 ? 50.527 16.707 24.234 1.00 35.32 114 SER B CA 1
ATOM 2987 C C . SER B 1 114 ? 51.996 16.451 23.908 1.00 36.92 114 SER B C 1
ATOM 2988 O O . SER B 1 114 ? 52.600 17.164 23.103 1.00 34.93 114 SER B O 1
ATOM 2991 N N . HIS B 1 115 ? 52.553 15.411 24.528 1.00 38.00 115 HIS B N 1
ATOM 2992 C CA . HIS B 1 115 ? 53.943 15.016 24.316 1.00 37.54 115 HIS B CA 1
ATOM 2993 C C . HIS B 1 115 ? 54.229 13.801 25.174 1.00 37.41 115 HIS B C 1
ATOM 2994 O O . HIS B 1 115 ? 53.389 13.395 25.971 1.00 39.13 115 HIS B O 1
ATOM 3001 N N . SER B 1 116 ? 55.418 13.227 25.011 1.00 38.08 116 SER B N 1
ATOM 3002 C CA . SER B 1 116 ? 55.836 12.056 25.789 1.00 38.66 116 SER B CA 1
ATOM 3003 C C . SER B 1 116 ? 57.295 12.225 26.223 1.00 38.26 116 SER B C 1
ATOM 3004 O O . SER B 1 116 ? 58.217 12.001 25.443 1.00 37.63 116 SER B O 1
ATOM 3007 N N . MET B 1 117 ? 57.476 12.631 27.478 1.00 39.49 117 MET B N 1
ATOM 3008 C CA . MET B 1 117 ? 58.790 12.848 28.088 1.00 38.82 117 MET B CA 1
ATOM 3009 C C . MET B 1 117 ? 59.561 14.009 27.481 1.00 38.08 117 MET B C 1
ATOM 3010 O O . MET B 1 117 ? 59.860 14.976 28.173 1.00 38.07 117 MET B O 1
ATOM 3015 N N . ILE B 1 118 ? 59.891 13.919 26.198 1.00 37.23 118 ILE B N 1
ATOM 3016 C CA . ILE B 1 118 ? 60.616 14.983 25.534 1.00 36.08 118 ILE B CA 1
ATOM 3017 C C . ILE B 1 118 ? 59.888 15.332 24.240 1.00 38.85 118 ILE B C 1
ATOM 3018 O O . ILE B 1 118 ? 59.116 14.521 23.714 1.00 39.39 118 ILE B O 1
ATOM 3023 N N . PHE B 1 119 ? 60.139 16.533 23.725 1.00 38.19 119 PHE B N 1
ATOM 3024 C CA . PHE B 1 119 ? 59.501 16.989 22.497 1.00 39.52 119 PHE B CA 1
ATOM 3025 C C . PHE B 1 119 ? 59.858 16.091 21.323 1.00 40.17 119 PHE B C 1
ATOM 3026 O O . PHE B 1 119 ? 59.091 15.955 20.369 1.00 42.01 119 PHE B O 1
ATOM 3034 N N . GLY B 1 120 ? 61.024 15.466 21.403 1.00 39.62 120 GLY B N 1
ATOM 3035 C CA . GLY B 1 120 ? 61.477 14.619 20.321 1.00 39.65 120 GLY B CA 1
ATOM 3036 C C . GLY B 1 120 ? 60.800 13.284 20.063 1.00 39.29 120 GLY B C 1
ATOM 3037 O O . GLY B 1 120 ? 61.005 12.689 18.999 1.00 40.88 120 GLY B O 1
ATOM 3038 N N . VAL B 1 121 ? 60.010 12.781 20.997 1.00 37.61 121 VAL B N 1
ATOM 3039 C CA . VAL B 1 121 ? 59.377 11.494 20.734 1.00 40.16 121 VAL B CA 1
ATOM 3040 C C . VAL B 1 121 ? 57.984 11.636 20.129 1.00 40.70 121 VAL B C 1
ATOM 3041 O O . VAL B 1 121 ? 57.218 12.529 20.499 1.00 40.63 121 VAL B O 1
ATOM 3045 N N . ARG B 1 122 ? 57.673 10.755 19.186 1.00 40.21 122 ARG B N 1
ATOM 3046 C CA . ARG B 1 122 ? 56.365 10.751 18.552 1.00 41.52 122 ARG B CA 1
ATOM 3047 C C . ARG B 1 122 ? 55.518 9.648 19.157 1.00 41.67 122 ARG B C 1
ATOM 3048 O O . ARG B 1 122 ? 54.327 9.839 19.397 1.00 42.48 122 ARG B O 1
ATOM 3056 N N . HIS B 1 123 ? 56.139 8.497 19.412 1.00 41.19 123 HIS B N 1
ATOM 3057 C CA . HIS B 1 123 ? 55.437 7.364 20.012 1.00 39.56 123 HIS B CA 1
ATOM 3058 C C . HIS B 1 123 ? 56.330 6.456 20.842 1.00 40.29 123 HIS B C 1
ATOM 3059 O O . HIS B 1 123 ? 57.499 6.260 20.525 1.00 40.07 123 HIS B O 1
ATOM 3066 N N . PHE B 1 124 ? 55.745 5.902 21.901 1.00 41.62 124 PHE B N 1
ATOM 3067 C CA . PHE B 1 124 ? 56.400 4.944 22.785 1.00 42.27 124 PHE B CA 1
ATOM 3068 C C . PHE B 1 124 ? 55.656 3.629 22.507 1.00 43.97 124 PHE B C 1
ATOM 3069 O O . PHE B 1 124 ? 54.441 3.635 22.287 1.00 43.67 124 PHE B O 1
ATOM 3077 N N . TYR B 1 125 ? 56.377 2.513 22.500 1.00 44.97 125 TYR B N 1
ATOM 3078 C CA . TYR B 1 125 ? 55.756 1.211 22.269 1.00 44.40 125 TYR B CA 1
ATOM 3079 C C . TYR B 1 125 ? 56.270 0.142 23.219 1.00 45.17 125 TYR B C 1
ATOM 3080 O O . TYR B 1 125 ? 57.477 -0.043 23.388 1.00 44.84 125 TYR B O 1
ATOM 3089 N N . ILE B 1 126 ? 55.335 -0.570 23.829 1.00 46.45 126 ILE B N 1
ATOM 3090 C CA . ILE B 1 126 ? 55.668 -1.670 24.721 1.00 46.84 126 ILE B CA 1
ATOM 3091 C C . ILE B 1 126 ? 55.037 -2.880 24.048 1.00 48.74 126 ILE B C 1
ATOM 3092 O O . ILE B 1 126 ? 53.842 -3.127 24.189 1.00 50.01 126 ILE B O 1
ATOM 3097 N N . ASN B 1 127 ? 55.850 -3.618 23.296 1.00 50.70 127 ASN B N 1
ATOM 3098 C CA . ASN B 1 127 ? 55.368 -4.792 22.565 1.00 53.61 127 ASN B CA 1
ATOM 3099 C C . ASN B 1 127 ? 54.285 -4.372 21.561 1.00 54.58 127 ASN B C 1
ATOM 3100 O O . ASN B 1 127 ? 53.171 -4.904 21.555 1.00 55.52 127 ASN B O 1
ATOM 3105 N N . ASP B 1 128 ? 54.624 -3.405 20.715 1.00 55.10 128 ASP B N 1
ATOM 3106 C CA . ASP B 1 128 ? 53.705 -2.915 19.691 1.00 56.26 128 ASP B CA 1
ATOM 3107 C C . ASP B 1 128 ? 52.477 -2.134 20.175 1.00 55.20 128 ASP B C 1
ATOM 3108 O O . ASP B 1 128 ? 51.677 -1.679 19.357 1.00 56.06 128 ASP B O 1
ATOM 3113 N N . ARG B 1 129 ? 52.305 -1.978 21.481 1.00 53.14 129 ARG B N 1
ATOM 3114 C CA . ARG B 1 129 ? 51.159 -1.215 21.946 1.00 51.84 129 ARG B CA 1
ATOM 3115 C C . ARG B 1 129 ? 51.505 0.251 22.199 1.00 51.52 129 ARG B C 1
ATOM 3116 O O . ARG B 1 129 ? 52.393 0.564 22.999 1.00 51.96 129 ARG B O 1
ATOM 3124 N N . PRO B 1 130 ? 50.797 1.170 21.520 1.00 49.75 130 PRO B N 1
ATOM 3125 C CA . PRO B 1 130 ? 50.999 2.617 21.644 1.00 48.11 130 PRO B CA 1
ATOM 3126 C C . PRO B 1 130 ? 50.763 3.122 23.062 1.00 46.75 130 PRO B C 1
ATOM 3127 O O . PRO B 1 130 ? 49.701 2.890 23.630 1.00 47.57 130 PRO B O 1
ATOM 3131 N N . VAL B 1 131 ? 51.751 3.803 23.635 1.00 45.41 131 VAL B N 1
ATOM 3132 C CA . VAL B 1 131 ? 51.611 4.356 24.982 1.00 43.42 131 VAL B CA 1
ATOM 3133 C C . VAL B 1 131 ? 52.444 5.624 25.158 1.00 42.74 131 VAL B C 1
ATOM 3134 O O . VAL B 1 131 ? 53.386 5.885 24.403 1.00 42.46 131 VAL B O 1
ATOM 3138 N N . GLY B 1 132 ? 52.079 6.420 26.152 1.00 42.35 132 GLY B N 1
ATOM 3139 C CA . GLY B 1 132 ? 52.814 7.636 26.428 1.00 40.02 132 GLY B CA 1
ATOM 3140 C C . GLY B 1 132 ? 53.256 7.525 27.863 1.00 41.37 132 GLY B C 1
ATOM 3141 O O . GLY B 1 132 ? 53.388 6.413 28.388 1.00 42.40 132 GLY B O 1
ATOM 3142 N N . GLU B 1 133 ? 53.470 8.663 28.511 1.00 40.68 133 GLU B N 1
ATOM 3143 C CA . GLU B 1 133 ? 53.886 8.662 29.904 1.00 39.79 133 GLU B CA 1
ATOM 3144 C C . GLU B 1 133 ? 52.885 7.873 30.738 1.00 40.19 133 GLU B C 1
ATOM 3145 O O . GLU B 1 133 ? 53.256 7.063 31.587 1.00 41.65 133 GLU B O 1
ATOM 3151 N N . LEU B 1 134 ? 51.608 8.119 30.489 1.00 40.38 134 LEU B N 1
ATOM 3152 C CA . LEU B 1 134 ? 50.546 7.449 31.226 1.00 40.70 134 LEU B CA 1
ATOM 3153 C C . LEU B 1 134 ? 50.689 5.925 31.143 1.00 40.56 134 LEU B C 1
ATOM 3154 O O . LEU B 1 134 ? 50.685 5.217 32.158 1.00 38.77 134 LEU B O 1
ATOM 3159 N N . GLY B 1 135 ? 50.827 5.435 29.917 1.00 41.36 135 GLY B N 1
ATOM 3160 C CA . GLY B 1 135 ? 50.976 4.011 29.694 1.00 40.84 135 GLY B CA 1
ATOM 3161 C C . GLY B 1 135 ? 52.220 3.438 30.354 1.00 41.14 135 GLY B C 1
ATOM 3162 O O . GLY B 1 135 ? 52.133 2.481 31.128 1.00 40.76 135 GLY B O 1
ATOM 3163 N N . LEU B 1 136 ? 53.382 4.013 30.049 1.00 40.95 136 LEU B N 1
ATOM 3164 C CA . LEU B 1 136 ? 54.623 3.526 30.629 1.00 39.65 136 LEU B CA 1
ATOM 3165 C C . LEU B 1 136 ? 54.563 3.514 32.154 1.00 40.70 136 LEU B C 1
ATOM 3166 O O . LEU B 1 136 ? 54.959 2.530 32.791 1.00 41.95 136 LEU B O 1
ATOM 3171 N N . ASN B 1 137 ? 54.070 4.588 32.758 1.00 39.68 137 ASN B N 1
ATOM 3172 C CA . ASN B 1 137 ? 54.006 4.617 34.213 1.00 39.73 137 ASN B CA 1
ATOM 3173 C C . ASN B 1 137 ? 53.026 3.566 34.737 1.00 40.84 137 ASN B C 1
ATOM 3174 O O . ASN B 1 137 ? 53.248 2.964 35.797 1.00 42.12 137 ASN B O 1
ATOM 3179 N N . ALA B 1 138 ? 51.941 3.333 34.003 1.00 40.72 138 ALA B N 1
ATOM 3180 C CA . ALA B 1 138 ? 50.976 2.320 34.435 1.00 41.09 138 ALA B CA 1
ATOM 3181 C C . ALA B 1 138 ? 51.653 0.940 34.399 1.00 41.62 138 ALA B C 1
ATOM 3182 O O . ALA B 1 138 ? 51.498 0.134 35.323 1.00 42.06 138 ALA B O 1
ATOM 3184 N N . TYR B 1 139 ? 52.404 0.676 33.331 1.00 40.98 139 TYR B N 1
ATOM 3185 C CA . TYR B 1 139 ? 53.100 -0.594 33.196 1.00 40.69 139 TYR B CA 1
ATOM 3186 C C . TYR B 1 139 ? 54.093 -0.825 34.328 1.00 42.15 139 TYR B C 1
ATOM 3187 O O . TYR B 1 139 ? 54.225 -1.950 34.820 1.00 43.14 139 TYR B O 1
ATOM 3196 N N . VAL B 1 140 ? 54.806 0.223 34.738 1.00 41.71 140 VAL B N 1
ATOM 3197 C CA . VAL B 1 140 ? 55.760 0.080 35.842 1.00 41.46 140 VAL B CA 1
ATOM 3198 C C . VAL B 1 140 ? 54.979 -0.189 37.127 1.00 41.47 140 VAL B C 1
ATOM 3199 O O . VAL B 1 140 ? 55.431 -0.936 37.995 1.00 42.08 140 VAL B O 1
ATOM 3203 N N . ALA B 1 141 ? 53.805 0.419 37.242 1.00 41.48 141 ALA B N 1
ATOM 3204 C CA . ALA B 1 141 ? 52.970 0.193 38.408 1.00 42.87 141 ALA B CA 1
ATOM 3205 C C . ALA B 1 141 ? 52.521 -1.267 38.383 1.00 45.25 141 ALA B C 1
ATOM 3206 O O . ALA B 1 141 ? 52.420 -1.911 39.429 1.00 46.75 141 ALA B O 1
ATOM 3208 N N . GLY B 1 142 ? 52.261 -1.778 37.179 1.00 46.14 142 GLY B N 1
ATOM 3209 C CA . GLY B 1 142 ? 51.827 -3.154 37.013 1.00 47.66 142 GLY B CA 1
ATOM 3210 C C . GLY B 1 142 ? 52.886 -4.152 37.445 1.00 49.57 142 GLY B C 1
ATOM 3211 O O . GLY B 1 142 ? 52.572 -5.205 38.006 1.00 51.34 142 GLY B O 1
ATOM 3212 N N . TYR B 1 143 ? 54.145 -3.816 37.180 1.00 49.53 143 TYR B N 1
ATOM 3213 C CA . TYR B 1 143 ? 55.269 -4.664 37.549 1.00 49.05 143 TYR B CA 1
ATOM 3214 C C . TYR B 1 143 ? 55.242 -4.940 39.047 1.00 49.98 143 TYR B C 1
ATOM 3215 O O . TYR B 1 143 ? 55.661 -6.006 39.491 1.00 50.88 143 TYR B O 1
ATOM 3224 N N . TYR B 1 144 ? 54.760 -3.972 39.824 1.00 50.05 144 TYR B N 1
ATOM 3225 C CA . TYR B 1 144 ? 54.678 -4.128 41.271 1.00 49.53 144 TYR B CA 1
ATOM 3226 C C . TYR B 1 144 ? 53.275 -4.536 41.692 1.00 50.60 144 TYR B C 1
ATOM 3227 O O . TYR B 1 144 ? 52.921 -4.471 42.871 1.00 49.83 144 TYR B O 1
ATOM 3236 N N . ASP B 1 145 ? 52.473 -4.956 40.721 1.00 51.67 145 ASP B N 1
ATOM 3237 C CA . ASP B 1 145 ? 51.108 -5.377 41.002 1.00 52.83 145 ASP B CA 1
ATOM 3238 C C . ASP B 1 145 ? 50.286 -4.299 41.673 1.00 51.77 145 ASP B C 1
ATOM 3239 O O . ASP B 1 145 ? 49.409 -4.592 42.490 1.00 51.46 145 ASP B O 1
ATOM 3244 N N . VAL B 1 146 ? 50.582 -3.050 41.337 1.00 51.76 146 VAL B N 1
ATOM 3245 C CA . VAL B 1 146 ? 49.842 -1.931 41.894 1.00 50.20 146 VAL B CA 1
ATOM 3246 C C . VAL B 1 146 ? 48.951 -1.381 40.800 1.00 48.41 146 VAL B C 1
ATOM 3247 O O . VAL B 1 146 ? 49.402 -1.107 39.695 1.00 49.36 146 VAL B O 1
ATOM 3251 N N . PRO B 1 147 ? 47.655 -1.253 41.087 1.00 48.53 147 PRO B N 1
ATOM 3252 C CA . PRO B 1 147 ? 46.699 -0.732 40.106 1.00 47.68 147 PRO B CA 1
ATOM 3253 C C . PRO B 1 147 ? 46.608 0.802 40.103 1.00 46.95 147 PRO B C 1
ATOM 3254 O O . PRO B 1 147 ? 46.758 1.462 41.142 1.00 46.18 147 PRO B O 1
ATOM 3258 N N . VAL B 1 148 ? 46.364 1.356 38.921 1.00 46.18 148 VAL B N 1
ATOM 3259 C CA . VAL B 1 148 ? 46.213 2.793 38.767 1.00 45.73 148 VAL B CA 1
ATOM 3260 C C . VAL B 1 148 ? 44.739 3.062 39.025 1.00 45.10 148 VAL B C 1
ATOM 3261 O O . VAL B 1 148 ? 43.903 2.880 38.138 1.00 44.09 148 VAL B O 1
ATOM 3265 N N . LEU B 1 149 ? 44.426 3.487 40.244 1.00 44.94 149 LEU B N 1
ATOM 3266 C CA . LEU B 1 149 ? 43.043 3.744 40.637 1.00 45.92 149 LEU B CA 1
ATOM 3267 C C . LEU B 1 149 ? 42.392 4.967 39.989 1.00 46.63 149 LEU B C 1
ATOM 3268 O O . LEU B 1 149 ? 41.214 4.928 39.613 1.00 47.63 149 LEU B O 1
ATOM 3273 N N . MET B 1 150 ? 43.165 6.042 39.848 1.00 46.60 150 MET B N 1
ATOM 3274 C CA . MET B 1 150 ? 42.662 7.288 39.283 1.00 44.12 150 MET B CA 1
ATOM 3275 C C . MET B 1 150 ? 43.680 8.018 38.417 1.00 43.95 150 MET B C 1
ATOM 3276 O O . MET B 1 150 ? 44.889 7.936 38.639 1.00 43.80 150 MET B O 1
ATOM 3281 N N . VAL B 1 151 ? 43.172 8.737 37.423 1.00 43.12 151 VAL B N 1
ATOM 3282 C CA . VAL B 1 151 ? 44.004 9.522 36.519 1.00 41.75 151 VAL B CA 1
ATOM 3283 C C . VAL B 1 151 ? 43.268 10.843 36.276 1.00 42.61 151 VAL B C 1
ATOM 3284 O O . VAL B 1 151 ? 42.123 10.843 35.819 1.00 44.23 151 VAL B O 1
ATOM 3288 N N . ALA B 1 152 ? 43.926 11.958 36.588 1.00 41.82 152 ALA B N 1
ATOM 3289 C CA . ALA B 1 152 ? 43.350 13.289 36.416 1.00 40.98 152 ALA B CA 1
ATOM 3290 C C . ALA B 1 152 ? 44.162 14.107 35.419 1.00 41.15 152 ALA B C 1
ATOM 3291 O O . ALA B 1 152 ? 45.377 13.959 35.326 1.00 41.53 152 ALA B O 1
ATOM 3293 N N . GLY B 1 153 ? 43.477 14.973 34.676 1.00 40.26 153 GLY B N 1
ATOM 3294 C CA . GLY B 1 153 ? 44.132 15.806 33.683 1.00 38.98 153 GLY B CA 1
ATOM 3295 C C . GLY B 1 153 ? 43.072 16.388 32.774 1.00 40.14 153 GLY B C 1
ATOM 3296 O O . GLY B 1 153 ? 41.969 16.694 33.231 1.00 41.48 153 GLY B O 1
ATOM 3297 N N . ASP B 1 154 ? 43.383 16.549 31.492 1.00 40.60 154 ASP B N 1
ATOM 3298 C CA . ASP B 1 154 ? 42.398 17.082 30.557 1.00 41.78 154 ASP B CA 1
ATOM 3299 C C . ASP B 1 154 ? 41.522 15.920 30.100 1.00 43.40 154 ASP B C 1
ATOM 3300 O O . ASP B 1 154 ? 41.756 14.767 30.473 1.00 42.72 154 ASP B O 1
ATOM 3305 N N . ASP B 1 155 ? 40.524 16.225 29.280 1.00 43.22 155 ASP B N 1
ATOM 3306 C CA . ASP B 1 155 ? 39.613 15.206 28.791 1.00 43.82 155 ASP B CA 1
ATOM 3307 C C . ASP B 1 155 ? 40.330 14.162 27.936 1.00 44.17 155 ASP B C 1
ATOM 3308 O O . ASP B 1 155 ? 39.954 12.991 27.929 1.00 45.34 155 ASP B O 1
ATOM 3313 N N . ARG B 1 156 ? 41.371 14.578 27.224 1.00 43.75 156 ARG B N 1
ATOM 3314 C CA . ARG B 1 156 ? 42.112 13.660 26.369 1.00 42.88 156 ARG B CA 1
ATOM 3315 C C . ARG B 1 156 ? 42.929 12.639 27.134 1.00 42.18 156 ARG B C 1
ATOM 3316 O O . ARG B 1 156 ? 43.048 11.488 26.717 1.00 40.14 156 ARG B O 1
ATOM 3324 N N . ALA B 1 157 ? 43.499 13.070 28.251 1.00 42.19 157 ALA B N 1
ATOM 3325 C CA . ALA B 1 157 ? 44.296 12.181 29.079 1.00 42.52 157 ALA B CA 1
ATOM 3326 C C . ALA B 1 157 ? 43.359 11.168 29.726 1.00 42.59 157 ALA B C 1
ATOM 3327 O O . ALA B 1 157 ? 43.682 9.985 29.852 1.00 41.59 157 ALA B O 1
ATOM 3329 N N . ALA B 1 158 ? 42.194 11.646 30.140 1.00 42.63 158 ALA B N 1
ATOM 3330 C CA . ALA B 1 158 ? 41.205 10.791 30.769 1.00 43.27 158 ALA B CA 1
ATOM 3331 C C . ALA B 1 158 ? 40.787 9.686 29.801 1.00 44.14 158 ALA B C 1
ATOM 3332 O O . ALA B 1 158 ? 40.737 8.516 30.168 1.00 43.20 158 ALA B O 1
ATOM 3334 N N . LYS B 1 159 ? 40.491 10.069 28.564 1.00 45.45 159 LYS B N 1
ATOM 3335 C CA . LYS B 1 159 ? 40.068 9.126 27.539 1.00 47.42 159 LYS B CA 1
ATOM 3336 C C . LYS B 1 159 ? 41.165 8.100 27.293 1.00 48.38 159 LYS B C 1
ATOM 3337 O O . LYS B 1 159 ? 40.897 6.900 27.188 1.00 48.90 159 LYS B O 1
ATOM 3343 N N . GLU B 1 160 ? 42.401 8.585 27.200 1.00 48.34 160 GLU B N 1
ATOM 3344 C CA . GLU B 1 160 ? 43.560 7.735 26.965 1.00 46.63 160 GLU B CA 1
ATOM 3345 C C . GLU B 1 160 ? 43.737 6.746 28.115 1.00 46.76 160 GLU B C 1
ATOM 3346 O O . GLU B 1 160 ? 44.091 5.580 27.892 1.00 46.63 160 GLU B O 1
ATOM 3352 N N . ALA B 1 161 ? 43.474 7.206 29.337 1.00 46.14 161 ALA B N 1
ATOM 3353 C CA . ALA B 1 161 ? 43.589 6.361 30.526 1.00 45.93 161 ALA B CA 1
ATOM 3354 C C . ALA B 1 161 ? 42.577 5.217 30.513 1.00 48.13 161 ALA B C 1
ATOM 3355 O O . ALA B 1 161 ? 42.942 4.034 30.617 1.00 46.65 161 ALA B O 1
ATOM 3357 N N . GLU B 1 162 ? 41.305 5.571 30.363 1.00 50.03 162 GLU B N 1
ATOM 3358 C CA . GLU B 1 162 ? 40.255 4.567 30.365 1.00 51.91 162 GLU B CA 1
ATOM 3359 C C . GLU B 1 162 ? 40.319 3.580 29.207 1.00 51.38 162 GLU B C 1
ATOM 3360 O O . GLU B 1 162 ? 39.798 2.478 29.326 1.00 51.57 162 GLU B O 1
ATOM 3366 N N . GLU B 1 163 ? 40.978 3.954 28.113 1.00 51.10 163 GLU B N 1
ATOM 3367 C CA . GLU B 1 163 ? 41.101 3.057 26.968 1.00 52.26 163 GLU B CA 1
ATOM 3368 C C . GLU B 1 163 ? 42.236 2.060 27.192 1.00 52.16 163 GLU B C 1
ATOM 3369 O O . GLU B 1 163 ? 42.437 1.131 26.405 1.00 52.24 163 GLU B O 1
ATOM 3375 N N . LEU B 1 164 ? 42.965 2.255 28.282 1.00 51.43 164 LEU B N 1
ATOM 3376 C CA . LEU B 1 164 ? 44.094 1.403 28.618 1.00 50.62 164 LEU B CA 1
ATOM 3377 C C . LEU B 1 164 ? 43.859 0.612 29.901 1.00 50.91 164 LEU B C 1
ATOM 3378 O O . LEU B 1 164 ? 44.225 -0.562 29.998 1.00 50.80 164 LEU B O 1
ATOM 3383 N N . ILE B 1 165 ? 43.257 1.269 30.887 1.00 50.34 165 ILE B N 1
ATOM 3384 C CA . ILE B 1 165 ? 42.985 0.653 32.180 1.00 49.78 165 ILE B CA 1
ATOM 3385 C C . ILE B 1 165 ? 41.489 0.518 32.458 1.00 50.98 165 ILE B C 1
ATOM 3386 O O . ILE B 1 165 ? 40.814 1.501 32.765 1.00 52.12 165 ILE B O 1
ATOM 3391 N N . PRO B 1 166 ? 40.955 -0.710 32.367 1.00 51.17 166 PRO B N 1
ATOM 3392 C CA . PRO B 1 166 ? 39.533 -0.976 32.610 1.00 51.27 166 PRO B CA 1
ATOM 3393 C C . PRO B 1 166 ? 39.024 -0.512 33.979 1.00 51.12 166 PRO B C 1
ATOM 3394 O O . PRO B 1 166 ? 39.671 -0.737 35.006 1.00 51.66 166 PRO B O 1
ATOM 3398 N N . ASN B 1 167 ? 37.860 0.138 33.975 1.00 50.20 167 ASN B N 1
ATOM 3399 C CA . ASN B 1 167 ? 37.202 0.643 35.193 1.00 49.63 167 ASN B CA 1
ATOM 3400 C C . ASN B 1 167 ? 37.963 1.740 35.938 1.00 49.31 167 ASN B C 1
ATOM 3401 O O . ASN B 1 167 ? 37.573 2.128 37.046 1.00 47.98 167 ASN B O 1
ATOM 3406 N N . VAL B 1 168 ? 39.051 2.231 35.347 1.00 48.64 168 VAL B N 1
ATOM 3407 C CA . VAL B 1 168 ? 39.831 3.282 35.988 1.00 46.90 168 VAL B CA 1
ATOM 3408 C C . VAL B 1 168 ? 38.965 4.531 36.153 1.00 45.81 168 VAL B C 1
ATOM 3409 O O . VAL B 1 168 ? 38.110 4.819 35.323 1.00 45.41 168 VAL B O 1
ATOM 3413 N N . THR B 1 169 ? 39.167 5.249 37.248 1.00 45.16 169 THR B N 1
ATOM 3414 C CA . THR B 1 169 ? 38.419 6.472 37.483 1.00 44.84 169 THR B CA 1
ATOM 3415 C C . THR B 1 169 ? 39.227 7.641 36.890 1.00 45.48 169 THR B C 1
ATOM 3416 O O . THR B 1 169 ? 40.442 7.741 37.101 1.00 43.96 169 THR B O 1
ATOM 3420 N N . THR B 1 170 ? 38.555 8.508 36.134 1.00 44.33 170 THR B N 1
ATOM 3421 C CA . THR B 1 170 ? 39.225 9.658 35.535 1.00 43.56 170 THR B CA 1
ATOM 3422 C C . THR B 1 170 ? 38.543 10.949 35.952 1.00 42.68 170 THR B C 1
ATOM 3423 O O . THR B 1 170 ? 37.337 10.975 36.181 1.00 43.20 170 THR B O 1
ATOM 3427 N N . ALA B 1 171 ? 39.330 12.014 36.060 1.00 43.20 171 ALA B N 1
ATOM 3428 C CA . ALA B 1 171 ? 38.817 13.327 36.439 1.00 42.96 171 ALA B CA 1
ATOM 3429 C C . ALA B 1 171 ? 39.316 14.353 35.431 1.00 42.27 171 ALA B C 1
ATOM 3430 O O . ALA B 1 171 ? 40.493 14.725 35.449 1.00 42.05 171 ALA B O 1
ATOM 3432 N N . ALA B 1 172 ? 38.425 14.795 34.547 1.00 41.55 172 ALA B N 1
ATOM 3433 C CA . ALA B 1 172 ? 38.781 15.775 33.518 1.00 41.34 172 ALA B CA 1
ATOM 3434 C C . ALA B 1 172 ? 38.580 17.186 34.054 1.00 40.85 172 ALA B C 1
ATOM 3435 O O . ALA B 1 172 ? 37.482 17.736 33.985 1.00 41.41 172 ALA B O 1
ATOM 3437 N N . VAL B 1 173 ? 39.649 17.767 34.587 1.00 40.91 173 VAL B N 1
ATOM 3438 C CA . VAL B 1 173 ? 39.580 19.109 35.158 1.00 41.46 173 VAL B CA 1
ATOM 3439 C C . VAL B 1 173 ? 39.464 20.212 34.099 1.00 41.01 173 VAL B C 1
ATOM 3440 O O . VAL B 1 173 ? 39.151 21.359 34.411 1.00 40.32 173 VAL B O 1
ATOM 3444 N N . LYS B 1 174 ? 39.702 19.857 32.845 1.00 40.22 174 LYS B N 1
ATOM 3445 C CA . LYS B 1 174 ? 39.602 20.830 31.781 1.00 41.15 174 LYS B CA 1
ATOM 3446 C C . LYS B 1 174 ? 39.373 20.144 30.442 1.00 41.31 174 LYS B C 1
ATOM 3447 O O . LYS B 1 174 ? 39.696 18.966 30.273 1.00 43.09 174 LYS B O 1
ATOM 3453 N N . GLN B 1 175 ? 38.800 20.887 29.499 1.00 41.64 175 GLN B N 1
ATOM 3454 C CA . GLN B 1 175 ? 38.518 20.380 28.157 1.00 41.89 175 GLN B CA 1
ATOM 3455 C C . GLN B 1 175 ? 39.503 20.964 27.156 1.00 41.47 175 GLN B C 1
ATOM 3456 O O . GLN B 1 175 ? 39.695 22.180 27.090 1.00 41.73 175 GLN B O 1
ATOM 3462 N N . THR B 1 176 ? 40.104 20.095 26.356 1.00 40.89 176 THR B N 1
ATOM 3463 C CA . THR B 1 176 ? 41.065 20.523 25.352 1.00 39.55 176 THR B CA 1
ATOM 3464 C C . THR B 1 176 ? 40.402 21.117 24.113 1.00 38.19 176 THR B C 1
ATOM 3465 O O . THR B 1 176 ? 39.468 20.537 23.566 1.00 37.87 176 THR B O 1
ATOM 3469 N N . ILE B 1 177 ? 40.894 22.274 23.676 1.00 37.85 177 ILE B N 1
ATOM 3470 C CA . ILE B 1 177 ? 40.375 22.929 22.475 1.00 36.32 177 ILE B CA 1
ATOM 3471 C C . ILE B 1 177 ? 41.468 22.867 21.412 1.00 36.31 177 ILE B C 1
ATOM 3472 O O . ILE B 1 177 ? 41.189 22.669 20.226 1.00 37.88 177 ILE B O 1
ATOM 3477 N N . SER B 1 178 ? 42.717 23.034 21.849 1.00 35.36 178 SER B N 1
ATOM 3478 C CA . SER B 1 178 ? 43.886 22.960 20.965 1.00 33.14 178 SER B CA 1
ATOM 3479 C C . SER B 1 178 ? 45.084 22.524 21.805 1.00 33.26 178 SER B C 1
ATOM 3480 O O . SER B 1 178 ? 44.968 22.317 23.010 1.00 31.07 178 SER B O 1
ATOM 3483 N N . ARG B 1 179 ? 46.244 22.385 21.181 1.00 33.51 179 ARG B N 1
ATOM 3484 C CA . ARG B 1 179 ? 47.401 21.964 21.943 1.00 34.55 179 ARG B CA 1
ATOM 3485 C C . ARG B 1 179 ? 47.823 23.035 22.966 1.00 35.48 179 ARG B C 1
ATOM 3486 O O . ARG B 1 179 ? 48.594 22.747 23.874 1.00 33.77 179 ARG B O 1
ATOM 3494 N N . SER B 1 180 ? 47.304 24.257 22.830 1.00 35.18 180 SER B N 1
ATOM 3495 C CA . SER B 1 180 ? 47.652 25.339 23.750 1.00 35.65 180 SER B CA 1
ATOM 3496 C C . SER B 1 180 ? 46.437 26.161 24.156 1.00 36.94 180 SER B C 1
ATOM 3497 O O . SER B 1 180 ? 46.534 27.379 24.333 1.00 37.37 180 SER B O 1
ATOM 3500 N N . ALA B 1 181 ? 45.298 25.495 24.300 1.00 36.75 181 ALA B N 1
ATOM 3501 C CA . ALA B 1 181 ? 44.054 26.163 24.666 1.00 37.44 181 ALA B CA 1
ATOM 3502 C C . ALA B 1 181 ? 43.086 25.171 25.277 1.00 37.92 181 ALA B C 1
ATOM 3503 O O . ALA B 1 181 ? 42.959 24.043 24.805 1.00 36.76 181 ALA B O 1
ATOM 3505 N N . VAL B 1 182 ? 42.395 25.597 26.324 1.00 38.53 182 VAL B N 1
ATOM 3506 C CA . VAL B 1 182 ? 41.440 24.729 26.978 1.00 40.53 182 VAL B CA 1
ATOM 3507 C C . VAL B 1 182 ? 40.281 25.496 27.587 1.00 42.30 182 VAL B C 1
ATOM 3508 O O . VAL B 1 182 ? 40.342 26.711 27.768 1.00 43.18 182 VAL B O 1
ATOM 3512 N N . LYS B 1 183 ? 39.218 24.765 27.893 1.00 44.42 183 LYS B N 1
ATOM 3513 C CA . LYS B 1 183 ? 38.049 25.330 28.552 1.00 46.22 183 LYS B CA 1
ATOM 3514 C C . LYS B 1 183 ? 38.175 24.670 29.920 1.00 46.48 183 LYS B C 1
ATOM 3515 O O . LYS B 1 183 ? 38.099 23.445 30.035 1.00 45.05 183 LYS B O 1
ATOM 3521 N N . CYS B 1 184 ? 38.392 25.474 30.949 1.00 46.94 184 CYS B N 1
ATOM 3522 C CA . CYS B 1 184 ? 38.577 24.918 32.272 1.00 50.43 184 CYS B CA 1
ATOM 3523 C C . CYS B 1 184 ? 37.553 25.287 33.314 1.00 50.46 184 CYS B C 1
ATOM 3524 O O . CYS B 1 184 ? 36.749 26.197 33.128 1.00 50.33 184 CYS B O 1
ATOM 3527 N N . LEU B 1 185 ? 37.590 24.540 34.411 1.00 51.33 185 LEU B N 1
ATOM 3528 C CA . LEU B 1 185 ? 36.703 24.747 35.544 1.00 52.62 185 LEU B CA 1
ATOM 3529 C C . LEU B 1 185 ? 37.431 25.667 36.520 1.00 53.18 185 LEU B C 1
ATOM 3530 O O . LEU B 1 185 ? 38.662 25.731 36.518 1.00 52.34 185 LEU B O 1
ATOM 3535 N N . SER B 1 186 ? 36.678 26.384 37.347 1.00 55.24 186 SER B N 1
ATOM 3536 C CA . SER B 1 186 ? 37.294 27.269 38.329 1.00 57.06 186 SER B CA 1
ATOM 3537 C C . SER B 1 186 ? 38.094 26.404 39.309 1.00 58.86 186 SER B C 1
ATOM 3538 O O . SER B 1 186 ? 37.778 25.230 39.526 1.00 58.30 186 SER B O 1
ATOM 3541 N N . PRO B 1 187 ? 39.152 26.969 39.908 1.00 60.19 187 PRO B N 1
ATOM 3542 C CA . PRO B 1 187 ? 39.972 26.216 40.859 1.00 60.18 187 PRO B CA 1
ATOM 3543 C C . PRO B 1 187 ? 39.141 25.481 41.917 1.00 60.16 187 PRO B C 1
ATOM 3544 O O . PRO B 1 187 ? 39.435 24.341 42.270 1.00 59.68 187 PRO B O 1
ATOM 3548 N N . ALA B 1 188 ? 38.098 26.133 42.417 1.00 60.26 188 ALA B N 1
ATOM 3549 C CA . ALA B 1 188 ? 37.244 25.526 43.433 1.00 58.74 188 ALA B CA 1
ATOM 3550 C C . ALA B 1 188 ? 36.397 24.410 42.844 1.00 57.65 188 ALA B C 1
ATOM 3551 O O . ALA B 1 188 ? 36.167 23.397 43.497 1.00 58.45 188 ALA B O 1
ATOM 3553 N N . LYS B 1 189 ? 35.936 24.601 41.613 1.00 56.49 189 LYS B N 1
ATOM 3554 C CA . LYS B 1 189 ? 35.093 23.615 40.944 1.00 56.16 189 LYS B CA 1
ATOM 3555 C C . LYS B 1 189 ? 35.871 22.328 40.670 1.00 54.83 189 LYS B C 1
ATOM 3556 O O . LYS B 1 189 ? 35.369 21.222 40.879 1.00 54.47 189 LYS B O 1
ATOM 3562 N N . ARG B 1 190 ? 37.098 22.483 40.193 1.00 53.67 190 ARG B N 1
ATOM 3563 C CA . ARG B 1 190 ? 37.953 21.345 39.891 1.00 53.17 190 ARG B CA 1
ATOM 3564 C C . ARG B 1 190 ? 38.243 20.602 41.196 1.00 52.21 190 ARG B C 1
ATOM 3565 O O . ARG B 1 190 ? 38.401 19.384 41.206 1.00 51.15 190 ARG B O 1
ATOM 3573 N N . GLY B 1 191 ? 38.327 21.363 42.287 1.00 50.92 191 GLY B N 1
ATOM 3574 C CA . GLY B 1 191 ? 38.607 20.793 43.587 1.00 50.12 191 GLY B CA 1
ATOM 3575 C C . GLY B 1 191 ? 37.550 19.795 44.004 1.00 50.73 191 GLY B C 1
ATOM 3576 O O . GLY B 1 191 ? 37.872 18.714 44.502 1.00 50.99 191 GLY B O 1
ATOM 3577 N N . ARG B 1 192 ? 36.287 20.158 43.807 1.00 49.95 192 ARG B N 1
ATOM 3578 C CA . ARG B 1 192 ? 35.181 19.277 44.154 1.00 49.48 192 ARG B CA 1
ATOM 3579 C C . ARG B 1 192 ? 35.272 18.033 43.278 1.00 48.57 192 ARG B C 1
ATOM 3580 O O . ARG B 1 192 ? 35.203 16.905 43.770 1.00 49.21 192 ARG B O 1
ATOM 3588 N N . LEU B 1 193 ? 35.453 18.241 41.982 1.00 46.85 193 LEU B N 1
ATOM 3589 C CA . LEU B 1 193 ? 35.566 17.129 41.054 1.00 46.80 193 LEU B CA 1
ATOM 3590 C C . LEU B 1 193 ? 36.647 16.163 41.518 1.00 46.41 193 LEU B C 1
ATOM 3591 O O . LEU B 1 193 ? 36.411 14.960 41.616 1.00 46.80 193 LEU B O 1
ATOM 3596 N N . LEU B 1 194 ? 37.830 16.697 41.803 1.00 45.94 194 LEU B N 1
ATOM 3597 C CA . LEU B 1 194 ? 38.953 15.883 42.259 1.00 46.83 194 LEU B CA 1
ATOM 3598 C C . LEU B 1 194 ? 38.641 15.205 43.594 1.00 47.76 194 LEU B C 1
ATOM 3599 O O . LEU B 1 194 ? 38.989 14.045 43.807 1.00 47.82 194 LEU B O 1
ATOM 3604 N N . THR B 1 195 ? 37.987 15.932 44.494 1.00 48.57 195 THR B N 1
ATOM 3605 C CA . THR B 1 195 ? 37.626 15.372 45.788 1.00 49.93 195 THR B CA 1
ATOM 3606 C C . THR B 1 195 ? 36.676 14.176 45.619 1.00 51.51 195 THR B C 1
ATOM 3607 O O . THR B 1 195 ? 36.907 13.106 46.182 1.00 52.44 195 THR B O 1
ATOM 3611 N N . GLU B 1 196 ? 35.614 14.361 44.841 1.00 51.64 196 GLU B N 1
ATOM 3612 C CA . GLU B 1 196 ? 34.642 13.305 44.612 1.00 52.09 196 GLU B CA 1
ATOM 3613 C C . GLU B 1 196 ? 35.295 12.136 43.899 1.00 51.42 196 GLU B C 1
ATOM 3614 O O . GLU B 1 196 ? 35.192 10.997 44.346 1.00 52.64 196 GLU B O 1
ATOM 3620 N N . LYS B 1 197 ? 35.978 12.420 42.795 1.00 49.98 197 LYS B N 1
ATOM 3621 C CA . LYS B 1 197 ? 36.632 11.373 42.018 1.00 49.39 197 LYS B CA 1
ATOM 3622 C C . LYS B 1 197 ? 37.645 10.564 42.826 1.00 49.38 197 LYS B C 1
ATOM 3623 O O . LYS B 1 197 ? 37.742 9.343 42.673 1.00 49.65 197 LYS B O 1
ATOM 3629 N N . THR B 1 198 ? 38.401 11.240 43.682 1.00 49.59 198 THR B N 1
ATOM 3630 C CA . THR B 1 198 ? 39.393 10.552 44.500 1.00 50.10 198 THR B CA 1
ATOM 3631 C C . THR B 1 198 ? 38.685 9.624 45.491 1.00 51.35 198 THR B C 1
ATOM 3632 O O . THR B 1 198 ? 39.131 8.495 45.721 1.00 50.81 198 THR B O 1
ATOM 3636 N N . ALA B 1 199 ? 37.585 10.102 46.076 1.00 50.96 199 ALA B N 1
ATOM 3637 C CA . ALA B 1 199 ? 36.818 9.292 47.025 1.00 51.38 199 ALA B CA 1
ATOM 3638 C C . ALA B 1 199 ? 36.266 8.033 46.344 1.00 51.15 199 ALA B C 1
ATOM 3639 O O . ALA B 1 199 ? 36.415 6.920 46.855 1.00 50.66 199 ALA B O 1
ATOM 3641 N N . PHE B 1 200 ? 35.645 8.214 45.183 1.00 51.55 200 PHE B N 1
ATOM 3642 C CA . PHE B 1 200 ? 35.082 7.093 44.449 1.00 51.84 200 PHE B CA 1
ATOM 3643 C C . PHE B 1 200 ? 36.160 6.108 44.024 1.00 52.24 200 PHE B C 1
ATOM 3644 O O . PHE B 1 200 ? 35.964 4.893 44.100 1.00 53.16 200 PHE B O 1
ATOM 3652 N N . ALA B 1 201 ? 37.297 6.632 43.574 1.00 52.11 201 ALA B N 1
ATOM 3653 C CA . ALA B 1 201 ? 38.400 5.788 43.116 1.00 52.15 201 ALA B CA 1
ATOM 3654 C C . ALA B 1 201 ? 38.919 4.858 44.203 1.00 52.43 201 ALA B C 1
ATOM 3655 O O . ALA B 1 201 ? 39.200 3.687 43.946 1.00 51.80 201 ALA B O 1
ATOM 3657 N N . LEU B 1 202 ? 39.050 5.388 45.414 1.00 53.96 202 LEU B N 1
ATOM 3658 C CA . LEU B 1 202 ? 39.545 4.610 46.536 1.00 55.93 202 LEU B CA 1
ATOM 3659 C C . LEU B 1 202 ? 38.569 3.538 47.013 1.00 58.89 202 LEU B C 1
ATOM 3660 O O . LEU B 1 202 ? 38.987 2.462 47.446 1.00 59.59 202 LEU B O 1
ATOM 3665 N N . GLN B 1 203 ? 37.273 3.819 46.936 1.00 60.69 203 GLN B N 1
ATOM 3666 C CA . GLN B 1 203 ? 36.286 2.845 47.373 1.00 62.00 203 GLN B CA 1
ATOM 3667 C C . GLN B 1 203 ? 35.923 1.846 46.279 1.00 61.94 203 GLN B C 1
ATOM 3668 O O . GLN B 1 203 ? 35.413 0.765 46.570 1.00 62.70 203 GLN B O 1
ATOM 3674 N N . ASN B 1 204 ? 36.192 2.201 45.026 1.00 60.67 204 ASN B N 1
ATOM 3675 C CA . ASN B 1 204 ? 35.877 1.327 43.898 1.00 60.17 204 ASN B CA 1
ATOM 3676 C C . ASN B 1 204 ? 37.146 0.627 43.411 1.00 60.60 204 ASN B C 1
ATOM 3677 O O . ASN B 1 204 ? 37.159 0.005 42.349 1.00 60.14 204 ASN B O 1
ATOM 3682 N N . LYS B 1 205 ? 38.203 0.717 44.215 1.00 61.80 205 LYS B N 1
ATOM 3683 C CA . LYS B 1 205 ? 39.505 0.140 43.882 1.00 62.64 205 LYS B CA 1
ATOM 3684 C C . LYS B 1 205 ? 39.526 -1.333 43.504 1.00 63.97 205 LYS B C 1
ATOM 3685 O O . LYS B 1 205 ? 40.365 -1.766 42.706 1.00 64.33 205 LYS B O 1
ATOM 3691 N N . ASP B 1 206 ? 38.622 -2.110 44.090 1.00 64.60 206 ASP B N 1
ATOM 3692 C CA . ASP B 1 206 ? 38.568 -3.536 43.802 1.00 64.60 206 ASP B CA 1
ATOM 3693 C C . ASP B 1 206 ? 38.267 -3.847 42.339 1.00 63.55 206 ASP B C 1
ATOM 3694 O O . ASP B 1 206 ? 38.644 -4.907 41.836 1.00 62.92 206 ASP B O 1
ATOM 3699 N N . LYS B 1 207 ? 37.609 -2.921 41.650 1.00 62.62 207 LYS B N 1
ATOM 3700 C CA . LYS B 1 207 ? 37.268 -3.138 40.249 1.00 62.16 207 LYS B CA 1
ATOM 3701 C C . LYS B 1 207 ? 38.399 -2.825 39.271 1.00 60.81 207 LYS B C 1
ATOM 3702 O O . LYS B 1 207 ? 38.263 -3.033 38.062 1.00 60.19 207 LYS B O 1
ATOM 3708 N N . VAL B 1 208 ? 39.521 -2.346 39.795 1.00 59.11 208 VAL B N 1
ATOM 3709 C CA . VAL B 1 208 ? 40.654 -2.010 38.948 1.00 58.21 208 VAL B CA 1
ATOM 3710 C C . VAL B 1 208 ? 41.822 -2.965 39.149 1.00 57.82 208 VAL B C 1
ATOM 3711 O O . VAL B 1 208 ? 42.227 -3.241 40.276 1.00 57.08 208 VAL B O 1
ATOM 3715 N N . LYS B 1 209 ? 42.361 -3.464 38.043 1.00 57.70 209 LYS B N 1
ATOM 3716 C CA . LYS B 1 209 ? 43.484 -4.385 38.096 1.00 57.50 209 LYS B CA 1
ATOM 3717 C C . LYS B 1 209 ? 44.780 -3.773 37.562 1.00 56.97 209 LYS B C 1
ATOM 3718 O O . LYS B 1 209 ? 44.761 -2.886 36.702 1.00 56.37 209 LYS B O 1
ATOM 3724 N N . PRO B 1 210 ? 45.928 -4.251 38.068 1.00 55.68 210 PRO B N 1
ATOM 3725 C CA . PRO B 1 210 ? 47.241 -3.761 37.651 1.00 54.56 210 PRO B CA 1
ATOM 3726 C C . PRO B 1 210 ? 47.468 -3.999 36.167 1.00 54.60 210 PRO B C 1
ATOM 3727 O O . PRO B 1 210 ? 47.060 -5.028 35.622 1.00 55.03 210 PRO B O 1
ATOM 3731 N N . LEU B 1 211 ? 48.114 -3.043 35.510 1.00 53.89 211 LEU B N 1
ATOM 3732 C CA . LEU B 1 211 ? 48.390 -3.173 34.086 1.00 53.06 211 LEU B CA 1
ATOM 3733 C C . LEU B 1 211 ? 49.655 -4.005 33.959 1.00 52.90 211 LEU B C 1
ATOM 3734 O O . LEU B 1 211 ? 50.749 -3.472 33.783 1.00 53.16 211 LEU B O 1
ATOM 3739 N N . THR B 1 212 ? 49.496 -5.320 34.055 1.00 51.73 212 THR B N 1
ATOM 3740 C CA . THR B 1 212 ? 50.623 -6.230 33.972 1.00 48.99 212 THR B CA 1
ATOM 3741 C C . THR B 1 212 ? 51.356 -6.111 32.644 1.00 49.66 212 THR B C 1
ATOM 3742 O O . THR B 1 212 ? 50.745 -6.204 31.571 1.00 48.16 212 THR B O 1
ATOM 3746 N N . PRO B 1 213 ? 52.680 -5.880 32.702 1.00 49.15 213 PRO B N 1
ATOM 3747 C CA . PRO B 1 213 ? 53.515 -5.745 31.505 1.00 50.27 213 PRO B CA 1
ATOM 3748 C C . PRO B 1 213 ? 54.111 -7.081 31.099 1.00 51.63 213 PRO B C 1
ATOM 3749 O O . PRO B 1 213 ? 54.162 -8.018 31.903 1.00 52.65 213 PRO B O 1
ATOM 3753 N N . PRO B 1 214 ? 54.561 -7.190 29.843 1.00 51.93 214 PRO B N 1
ATOM 3754 C CA . PRO B 1 214 ? 55.167 -8.426 29.336 1.00 53.41 214 PRO B CA 1
ATOM 3755 C C . PRO B 1 214 ? 56.405 -8.769 30.165 1.00 55.25 214 PRO B C 1
ATOM 3756 O O . PRO B 1 214 ? 57.003 -7.888 30.794 1.00 55.68 214 PRO B O 1
ATOM 3760 N N . ASP B 1 215 ? 56.794 -10.043 30.154 1.00 56.67 215 ASP B N 1
ATOM 3761 C CA . ASP B 1 215 ? 57.967 -10.508 30.902 1.00 58.18 215 ASP B CA 1
ATOM 3762 C C . ASP B 1 215 ? 59.262 -9.872 30.384 1.00 57.90 215 ASP B C 1
ATOM 3763 O O . ASP B 1 215 ? 60.067 -9.352 31.164 1.00 58.27 215 ASP B O 1
ATOM 3768 N N . ARG B 1 216 ? 59.467 -9.944 29.072 1.00 55.29 216 ARG B N 1
ATOM 3769 C CA . ARG B 1 216 ? 60.648 -9.365 28.441 1.00 53.93 216 ARG B CA 1
ATOM 3770 C C . ARG B 1 216 ? 60.157 -8.374 27.397 1.00 51.44 216 ARG B C 1
ATOM 3771 O O . ARG B 1 216 ? 60.258 -8.610 26.192 1.00 50.94 216 ARG B O 1
ATOM 3779 N N . PRO B 1 217 ? 59.617 -7.241 27.856 1.00 49.30 217 PRO B N 1
ATOM 3780 C CA . PRO B 1 217 ? 59.101 -6.216 26.948 1.00 48.24 217 PRO B CA 1
ATOM 3781 C C . PRO B 1 217 ? 60.112 -5.640 25.957 1.00 47.41 217 PRO B C 1
ATOM 3782 O O . PRO B 1 217 ? 61.299 -5.500 26.250 1.00 46.49 217 PRO B O 1
ATOM 3786 N N . VAL B 1 218 ? 59.607 -5.340 24.769 1.00 45.94 218 VAL B N 1
ATOM 3787 C CA . VAL B 1 218 ? 60.389 -4.746 23.714 1.00 45.53 218 VAL B CA 1
ATOM 37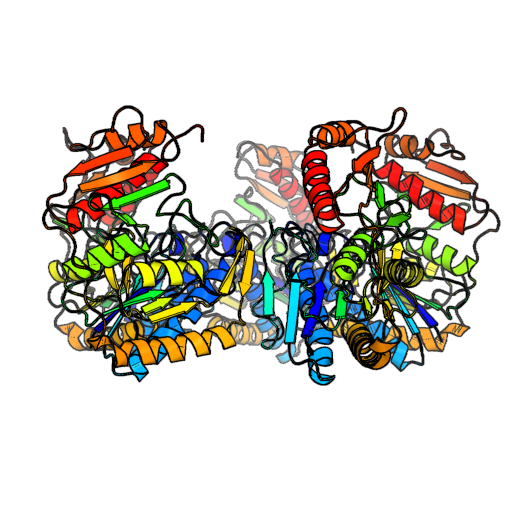88 C C . VAL B 1 218 ? 59.963 -3.285 23.627 1.00 46.88 218 VAL B C 1
ATOM 3789 O O . VAL B 1 218 ? 58.820 -2.968 23.259 1.00 47.05 218 VAL B O 1
ATOM 3793 N N . LEU B 1 219 ? 60.881 -2.396 23.992 1.00 46.94 219 LEU B N 1
ATOM 3794 C CA . LEU B 1 219 ? 60.622 -0.965 23.960 1.00 44.19 219 LEU B CA 1
ATOM 3795 C C . LEU B 1 219 ? 60.918 -0.435 22.569 1.00 43.21 219 LEU B C 1
ATOM 3796 O O . LEU B 1 219 ? 61.954 -0.740 21.981 1.00 43.65 219 LEU B O 1
ATOM 3801 N N . SER B 1 220 ? 59.985 0.336 22.032 1.00 42.20 220 SER B N 1
ATOM 3802 C CA . SER B 1 220 ? 60.165 0.950 20.729 1.00 41.46 220 SER B CA 1
ATOM 3803 C C . SER B 1 220 ? 59.876 2.443 20.880 1.00 41.29 220 SER B C 1
ATOM 3804 O O . SER B 1 220 ? 58.868 2.839 21.477 1.00 40.23 220 SER B O 1
ATOM 3807 N N . ILE B 1 221 ? 60.771 3.269 20.354 1.00 40.63 221 ILE B N 1
ATOM 3808 C CA . ILE B 1 221 ? 60.599 4.710 20.432 1.00 39.73 221 ILE B CA 1
ATOM 3809 C C . ILE B 1 221 ? 60.723 5.305 19.056 1.00 39.36 221 ILE B C 1
ATOM 3810 O O . ILE B 1 221 ? 61.748 5.147 18.388 1.00 40.27 221 ILE B O 1
ATOM 3815 N N . GLU B 1 222 ? 59.664 5.961 18.610 1.00 39.10 222 GLU B N 1
ATOM 3816 C CA . GLU B 1 222 ? 59.703 6.609 17.310 1.00 39.83 222 GLU B CA 1
ATOM 3817 C C . GLU B 1 222 ? 59.996 8.079 17.599 1.00 38.60 222 GLU B C 1
ATOM 3818 O O . GLU B 1 222 ? 59.277 8.723 18.368 1.00 37.60 222 GLU B O 1
ATOM 3824 N N . PHE B 1 223 ? 61.071 8.589 17.011 1.00 37.29 223 PHE B N 1
ATOM 3825 C CA . PHE B 1 223 ? 61.473 9.982 17.204 1.00 36.07 223 PHE B CA 1
ATOM 3826 C C . PHE B 1 223 ? 61.036 10.867 16.035 1.00 36.94 223 PHE B C 1
ATOM 3827 O O . PHE B 1 223 ? 60.757 10.381 14.934 1.00 37.42 223 PHE B O 1
ATOM 3835 N N . ALA B 1 224 ? 60.995 12.174 16.271 1.00 36.19 224 ALA B N 1
ATOM 3836 C CA . ALA B 1 224 ? 60.583 13.120 15.243 1.00 35.57 224 ALA B CA 1
ATOM 3837 C C . ALA B 1 224 ? 61.485 13.103 14.019 1.00 36.69 224 ALA B C 1
ATOM 3838 O O . ALA B 1 224 ? 60.999 13.131 12.884 1.00 38.95 224 ALA B O 1
ATOM 3840 N N . ASN B 1 225 ? 62.800 13.076 14.234 1.00 36.09 225 ASN B N 1
ATOM 3841 C CA . ASN B 1 225 ? 63.741 13.058 13.106 1.00 35.94 225 ASN B CA 1
ATOM 3842 C C . ASN B 1 225 ? 64.771 11.942 13.244 1.00 35.71 225 ASN B C 1
ATOM 3843 O O . ASN B 1 225 ? 64.886 11.319 14.294 1.00 35.84 225 ASN B O 1
ATOM 3848 N N . TYR B 1 226 ? 65.527 11.699 12.176 1.00 36.49 226 TYR B N 1
ATOM 3849 C CA . TYR B 1 226 ? 66.535 10.643 12.191 1.00 36.78 226 TYR B CA 1
ATOM 3850 C C . TYR B 1 226 ? 67.711 10.953 13.133 1.00 36.92 226 TYR B C 1
ATOM 3851 O O . TYR B 1 226 ? 68.335 10.046 13.698 1.00 37.82 226 TYR B O 1
ATOM 3860 N N . GLY B 1 227 ? 68.009 12.236 13.308 1.00 35.85 227 GLY B N 1
ATOM 3861 C CA . GLY B 1 227 ? 69.093 12.611 14.192 1.00 34.91 227 GLY B CA 1
ATOM 3862 C C . GLY B 1 227 ? 68.854 12.117 15.605 1.00 35.33 227 GLY B C 1
ATOM 3863 O O . GLY B 1 227 ? 69.770 11.615 16.250 1.00 37.51 227 GLY B O 1
ATOM 3864 N N . GLN B 1 228 ? 67.627 12.236 16.096 1.00 34.12 228 GLN B N 1
ATOM 3865 C CA . GLN B 1 228 ? 67.324 11.794 17.448 1.00 34.61 228 GLN B CA 1
ATOM 3866 C C . GLN B 1 228 ? 67.414 10.287 17.546 1.00 36.03 228 GLN B C 1
ATOM 3867 O O . GLN B 1 228 ? 67.759 9.737 18.592 1.00 35.20 228 GLN B O 1
ATOM 3873 N N . ALA B 1 229 ? 67.104 9.613 16.446 1.00 37.88 229 ALA B N 1
ATOM 3874 C CA . ALA B 1 229 ? 67.172 8.158 16.431 1.00 38.43 229 ALA B CA 1
ATOM 3875 C C . ALA B 1 229 ? 68.650 7.745 16.488 1.00 38.91 229 ALA B C 1
ATOM 3876 O O . ALA B 1 229 ? 69.001 6.818 17.212 1.00 38.32 229 ALA B O 1
ATOM 3878 N N . GLU B 1 230 ? 69.515 8.427 15.729 1.00 38.67 230 GLU B N 1
ATOM 3879 C CA . GLU B 1 230 ? 70.947 8.091 15.760 1.00 38.71 230 GLU B CA 1
ATOM 3880 C C . GLU B 1 230 ? 71.508 8.221 17.180 1.00 38.78 230 GLU B C 1
ATOM 3881 O O . GLU B 1 230 ? 72.238 7.341 17.654 1.00 40.06 230 GLU B O 1
ATOM 3887 N N . TRP B 1 231 ? 71.161 9.308 17.868 1.00 38.84 231 TRP B N 1
ATOM 3888 C CA . TRP B 1 231 ? 71.645 9.518 19.232 1.00 37.97 231 TRP B CA 1
ATOM 3889 C C . TRP B 1 231 ? 71.269 8.347 20.125 1.00 39.47 231 TRP B C 1
ATOM 3890 O O . TRP B 1 231 ? 72.121 7.772 20.797 1.00 40.98 231 TRP B O 1
ATOM 3901 N N . ALA B 1 232 ? 69.986 7.999 20.138 1.00 40.04 232 ALA B N 1
ATOM 3902 C CA . ALA B 1 232 ? 69.510 6.902 20.971 1.00 39.91 232 ALA B CA 1
ATOM 3903 C C . ALA B 1 232 ? 70.127 5.568 20.557 1.00 40.91 232 ALA B C 1
ATOM 3904 O O . ALA B 1 232 ? 70.407 4.707 21.399 1.00 42.07 232 ALA B O 1
ATOM 3906 N N . ASN B 1 233 ? 70.345 5.398 19.261 1.00 40.59 233 ASN B N 1
ATOM 3907 C CA . ASN B 1 233 ? 70.912 4.159 18.750 1.00 42.41 233 ASN B CA 1
ATOM 3908 C C . ASN B 1 233 ? 72.374 3.966 19.176 1.00 43.91 233 ASN B C 1
ATOM 3909 O O . ASN B 1 233 ? 73.025 2.991 18.790 1.00 44.03 233 ASN B O 1
ATOM 3914 N N . LEU B 1 234 ? 72.881 4.903 19.970 1.00 44.12 234 LEU B N 1
ATOM 3915 C CA . LEU B 1 234 ? 74.250 4.843 20.465 1.00 44.89 234 LEU B CA 1
ATOM 3916 C C . LEU B 1 234 ? 74.268 3.921 21.673 1.00 45.29 234 LEU B C 1
ATOM 3917 O O . LEU B 1 234 ? 75.276 3.282 21.973 1.00 46.20 234 LEU B O 1
ATOM 3922 N N . MET B 1 235 ? 73.145 3.856 22.377 1.00 44.81 235 MET B N 1
ATOM 3923 C CA . MET B 1 235 ? 73.062 3.014 23.567 1.00 45.23 235 MET B CA 1
ATOM 3924 C C . MET B 1 235 ? 73.171 1.527 23.219 1.00 46.12 235 MET B C 1
ATOM 3925 O O . MET B 1 235 ? 72.491 1.037 22.317 1.00 46.29 235 MET B O 1
ATOM 3930 N N . PRO B 1 236 ? 74.031 0.784 23.934 1.00 46.85 236 PRO B N 1
ATOM 3931 C CA . PRO B 1 236 ? 74.183 -0.648 23.648 1.00 46.73 236 PRO B CA 1
ATOM 3932 C C . PRO B 1 236 ? 72.858 -1.411 23.724 1.00 46.76 236 PRO B C 1
ATOM 3933 O O . PRO B 1 236 ? 72.027 -1.146 24.596 1.00 47.12 236 PRO B O 1
ATOM 3937 N N . GLY B 1 237 ? 72.663 -2.348 22.801 1.00 45.59 237 GLY B N 1
ATOM 3938 C CA . GLY B 1 237 ? 71.451 -3.145 22.805 1.00 45.09 237 GLY B CA 1
ATOM 3939 C C . GLY B 1 237 ? 70.297 -2.555 22.020 1.00 45.49 237 GLY B C 1
ATOM 3940 O O . GLY B 1 237 ? 69.192 -3.093 22.042 1.00 43.98 237 GLY B O 1
ATOM 3941 N N . THR B 1 238 ? 70.549 -1.458 21.316 1.00 45.76 238 THR B N 1
ATOM 3942 C CA . THR B 1 238 ? 69.515 -0.803 20.530 1.00 46.19 238 THR B CA 1
ATOM 3943 C C . THR B 1 238 ? 69.750 -1.033 19.051 1.00 47.20 238 THR B C 1
ATOM 3944 O O . THR B 1 238 ? 70.851 -1.380 18.632 1.00 46.58 238 THR B O 1
ATOM 3948 N N . GLU B 1 239 ? 68.709 -0.806 18.259 1.00 48.40 239 GLU B N 1
ATOM 3949 C CA . GLU B 1 239 ? 68.797 -0.965 16.816 1.00 50.47 239 GLU B CA 1
ATOM 3950 C C . GLU B 1 239 ? 67.720 -0.110 16.153 1.00 50.17 239 GLU B C 1
ATOM 3951 O O . GLU B 1 239 ? 66.610 0.026 16.675 1.00 49.90 239 GLU B O 1
ATOM 3957 N N . ILE B 1 240 ? 68.056 0.475 15.011 1.00 50.33 240 ILE B N 1
ATOM 3958 C CA . ILE B 1 240 ? 67.104 1.296 14.279 1.00 51.23 240 ILE B CA 1
ATOM 3959 C C . ILE B 1 240 ? 66.414 0.457 13.217 1.00 52.04 240 ILE B C 1
ATOM 3960 O O . ILE B 1 240 ? 67.066 -0.263 12.461 1.00 52.80 240 ILE B O 1
ATOM 3965 N N . LYS B 1 241 ? 65.090 0.548 13.169 1.00 53.15 241 LYS B N 1
ATOM 3966 C CA . LYS B 1 241 ? 64.299 -0.189 12.187 1.00 54.76 241 LYS B CA 1
ATOM 3967 C C . LYS B 1 241 ? 64.466 0.519 10.833 1.00 54.36 241 LYS B C 1
ATOM 3968 O O . LYS B 1 241 ? 63.969 1.628 10.641 1.00 54.42 241 LYS B O 1
ATOM 3974 N N . THR B 1 242 ? 65.172 -0.116 9.905 1.00 55.07 242 THR B N 1
ATOM 3975 C CA . THR B 1 242 ? 65.409 0.468 8.582 1.00 55.70 242 THR B CA 1
ATOM 3976 C C . THR B 1 242 ? 64.172 1.103 7.959 1.00 55.26 242 THR B C 1
ATOM 3977 O O . THR B 1 242 ? 63.079 0.539 8.001 1.00 56.14 242 THR B O 1
ATOM 3981 N N . GLY B 1 243 ? 64.355 2.282 7.374 1.00 55.00 243 GLY B N 1
ATOM 3982 C CA . GLY B 1 243 ? 63.241 2.976 6.755 1.00 52.41 243 GLY B CA 1
ATOM 3983 C C . GLY B 1 243 ? 62.382 3.731 7.752 1.00 50.63 243 GLY B C 1
ATOM 3984 O O . GLY B 1 243 ? 61.296 4.192 7.401 1.00 52.16 243 GLY B O 1
ATOM 3985 N N . THR B 1 244 ? 62.852 3.859 8.993 1.00 48.68 244 THR B N 1
ATOM 3986 C CA . THR B 1 244 ? 62.093 4.571 10.028 1.00 46.35 244 THR B CA 1
ATOM 3987 C C . THR B 1 244 ? 62.995 5.382 10.944 1.00 45.09 244 THR B C 1
ATOM 3988 O O . THR B 1 244 ? 64.213 5.395 10.785 1.00 45.11 244 THR B O 1
ATOM 3992 N N . THR B 1 245 ? 62.381 6.052 11.914 1.00 44.02 245 THR B N 1
ATOM 3993 C CA . THR B 1 245 ? 63.111 6.851 12.890 1.00 42.06 245 THR B CA 1
ATOM 3994 C C . THR B 1 245 ? 62.820 6.223 14.234 1.00 41.16 245 THR B C 1
ATOM 3995 O O . THR B 1 245 ? 62.843 6.879 15.275 1.00 41.29 245 THR B O 1
ATOM 3999 N N . THR B 1 246 ? 62.532 4.931 14.188 1.00 40.26 246 THR B N 1
ATOM 4000 C CA . THR B 1 246 ? 62.214 4.172 15.380 1.00 41.35 246 THR B CA 1
ATOM 4001 C C . THR B 1 246 ? 63.404 3.343 15.864 1.00 41.50 246 THR B C 1
ATOM 4002 O O . THR B 1 246 ? 64.093 2.699 15.069 1.00 41.42 246 THR B O 1
ATOM 4006 N N . VAL B 1 247 ? 63.639 3.363 17.168 1.00 39.85 247 VAL B N 1
ATOM 4007 C CA . VAL B 1 247 ? 64.742 2.610 17.746 1.00 40.68 247 VAL B CA 1
ATOM 4008 C C . VAL B 1 247 ? 64.170 1.616 18.743 1.00 41.49 247 VAL B C 1
ATOM 4009 O O . VAL B 1 247 ? 63.342 1.974 19.584 1.00 40.33 247 VAL B O 1
ATOM 4013 N N . GLN B 1 248 ? 64.604 0.363 18.642 1.00 42.76 248 GLN B N 1
ATOM 4014 C CA . GLN B 1 248 ? 64.095 -0.676 19.530 1.00 44.89 248 GLN B CA 1
ATOM 4015 C C . GLN B 1 248 ? 65.124 -1.189 20.527 1.00 43.40 248 GLN B C 1
ATOM 4016 O O . GLN B 1 248 ? 66.328 -1.163 20.275 1.00 43.03 248 GLN B O 1
ATOM 4022 N N . PHE B 1 249 ? 64.621 -1.662 21.660 1.00 41.82 249 PHE B N 1
ATOM 4023 C CA . PHE B 1 249 ? 65.462 -2.185 22.720 1.00 42.58 249 PHE B CA 1
ATOM 4024 C C . PHE B 1 249 ? 64.785 -3.340 23.453 1.00 43.89 249 PHE B C 1
ATOM 4025 O O . PHE B 1 249 ? 63.744 -3.160 24.094 1.00 42.67 249 PHE B O 1
ATOM 4033 N N . GLN B 1 250 ? 65.384 -4.524 23.364 1.00 43.59 250 GLN B N 1
ATOM 4034 C CA . GLN B 1 250 ? 64.839 -5.692 24.036 1.00 45.00 250 GLN B CA 1
ATOM 4035 C C . GLN B 1 250 ? 65.275 -5.612 25.502 1.00 45.81 250 GLN B C 1
ATOM 4036 O O . GLN B 1 250 ? 66.465 -5.643 25.803 1.00 46.16 250 GLN B O 1
ATOM 4042 N N . ALA B 1 251 ? 64.312 -5.493 26.406 1.00 46.04 251 ALA B N 1
ATOM 4043 C CA . ALA B 1 251 ? 64.613 -5.390 27.822 1.00 47.59 251 ALA B CA 1
ATOM 4044 C C . ALA B 1 251 ? 64.402 -6.718 28.555 1.00 50.80 251 ALA B C 1
ATOM 4045 O O . ALA B 1 251 ? 63.717 -7.615 28.055 1.00 52.66 251 ALA B O 1
ATOM 4047 N N . LYS B 1 252 ? 64.997 -6.831 29.741 1.00 52.16 252 LYS B N 1
ATOM 4048 C CA . LYS B 1 252 ? 64.873 -8.024 30.560 1.00 53.84 252 LYS B CA 1
ATOM 4049 C C . LYS B 1 252 ? 63.539 -7.990 31.297 1.00 53.96 252 LYS B C 1
ATOM 4050 O O . LYS B 1 252 ? 62.932 -9.032 31.544 1.00 54.97 252 LYS B O 1
ATOM 4056 N N . ASP B 1 253 ? 63.101 -6.783 31.648 1.00 53.14 253 ASP B N 1
ATOM 4057 C CA . ASP B 1 253 ? 61.842 -6.568 32.355 1.00 51.55 253 ASP B CA 1
ATOM 4058 C C . ASP B 1 253 ? 61.360 -5.128 32.158 1.00 50.82 253 ASP B C 1
ATOM 4059 O O . ASP B 1 253 ? 62.049 -4.304 31.548 1.00 50.52 253 ASP B O 1
ATOM 4064 N N . MET B 1 254 ? 60.174 -4.825 32.676 1.00 48.72 254 MET B N 1
ATOM 4065 C CA . MET B 1 254 ? 59.617 -3.490 32.528 1.00 46.73 254 MET B CA 1
ATOM 4066 C C . MET B 1 254 ? 60.526 -2.423 33.143 1.00 46.41 254 MET B C 1
ATOM 4067 O O . MET B 1 254 ? 60.672 -1.326 32.590 1.00 46.50 254 MET B O 1
ATOM 4072 N N . LEU B 1 255 ? 61.145 -2.750 34.274 1.00 44.75 255 LEU B N 1
ATOM 4073 C CA . LEU B 1 255 ? 62.027 -1.805 34.945 1.00 42.94 255 LEU B CA 1
ATOM 4074 C C . LEU B 1 255 ? 63.225 -1.422 34.086 1.00 42.59 255 LEU B C 1
ATOM 4075 O O . LEU B 1 255 ? 63.617 -0.258 34.062 1.00 44.22 255 LEU B O 1
ATOM 4080 N N . GLU B 1 256 ? 63.804 -2.387 33.380 1.00 42.26 256 GLU B N 1
ATOM 4081 C CA . GLU B 1 256 ? 64.949 -2.090 32.527 1.00 43.32 256 GLU B CA 1
ATOM 4082 C C . GLU B 1 256 ? 64.465 -1.317 31.302 1.00 41.69 256 GLU B C 1
ATOM 4083 O O . GLU B 1 256 ? 65.171 -0.459 30.767 1.00 41.86 256 GLU B O 1
ATOM 4089 N N . ALA B 1 257 ? 63.257 -1.634 30.857 1.00 40.56 257 ALA B N 1
ATOM 4090 C CA . ALA B 1 257 ? 62.683 -0.960 29.698 1.00 38.98 257 ALA B CA 1
ATOM 4091 C C . ALA B 1 257 ? 62.432 0.509 30.035 1.00 38.34 257 ALA B C 1
ATOM 4092 O O . ALA B 1 257 ? 62.604 1.377 29.189 1.00 36.41 257 ALA B O 1
ATOM 4094 N N . TYR B 1 258 ? 62.019 0.780 31.270 1.00 37.31 258 TYR B N 1
ATOM 4095 C CA . TYR B 1 258 ? 61.750 2.152 31.675 1.00 39.20 258 TYR B CA 1
ATOM 4096 C C . TYR B 1 258 ? 63.045 2.969 31.664 1.00 40.97 258 TYR B C 1
ATOM 4097 O O . TYR B 1 258 ? 63.116 4.054 31.073 1.00 41.33 258 TYR B O 1
ATOM 4106 N N . GLN B 1 259 ? 64.081 2.445 32.304 1.00 41.34 259 GLN B N 1
ATOM 4107 C CA . GLN B 1 259 ? 65.346 3.152 32.335 1.00 40.58 259 GLN B CA 1
ATOM 4108 C C . GLN B 1 259 ? 65.926 3.298 30.947 1.00 39.28 259 GLN B C 1
ATOM 4109 O O . GLN B 1 259 ? 66.563 4.300 30.640 1.00 41.44 259 GLN B O 1
ATOM 4115 N N . ALA B 1 260 ? 65.693 2.319 30.086 1.00 39.29 260 ALA B N 1
ATOM 4116 C CA . ALA B 1 260 ? 66.213 2.421 28.720 1.00 38.53 260 ALA B CA 1
ATOM 4117 C C . ALA B 1 260 ? 65.532 3.613 28.035 1.00 39.19 260 ALA B C 1
ATOM 4118 O O . ALA B 1 260 ? 66.119 4.283 27.178 1.00 40.84 260 ALA B O 1
ATOM 4120 N N . MET B 1 261 ? 64.282 3.858 28.415 1.00 37.97 261 MET B N 1
ATOM 4121 C CA . MET B 1 261 ? 63.516 4.966 27.869 1.00 37.64 261 MET B CA 1
ATOM 4122 C C . MET B 1 261 ? 64.157 6.277 28.330 1.00 37.13 261 MET B C 1
ATOM 4123 O O . MET B 1 261 ? 64.376 7.192 27.529 1.00 36.03 261 MET B O 1
ATOM 4128 N N . LEU B 1 262 ? 64.460 6.352 29.623 1.00 35.95 262 LEU B N 1
ATOM 4129 C CA . LEU B 1 262 ? 65.091 7.532 30.205 1.00 34.90 262 LEU B CA 1
ATOM 4130 C C . LEU B 1 262 ? 66.385 7.878 29.478 1.00 36.01 262 LEU B C 1
ATOM 4131 O O . LEU B 1 262 ? 66.584 9.021 29.064 1.00 37.65 262 LEU B O 1
ATOM 4136 N N . VAL B 1 263 ? 67.260 6.890 29.313 1.00 35.49 263 VAL B N 1
ATOM 4137 C CA . VAL B 1 263 ? 68.533 7.120 28.642 1.00 34.64 263 VAL B CA 1
ATOM 4138 C C . VAL B 1 263 ? 68.391 7.477 27.166 1.00 35.44 263 VAL B C 1
ATOM 4139 O O . VAL B 1 263 ? 69.020 8.428 26.708 1.00 39.07 263 VAL B O 1
ATOM 4143 N N . MET B 1 264 ? 67.583 6.719 26.426 1.00 35.73 264 MET B N 1
ATOM 4144 C CA . MET B 1 264 ? 67.379 6.970 25.002 1.00 35.96 264 MET B CA 1
ATOM 4145 C C . MET B 1 264 ? 66.770 8.355 24.739 1.00 35.20 264 MET B C 1
ATOM 4146 O O . MET B 1 264 ? 67.147 9.032 23.780 1.00 35.09 264 MET B O 1
ATOM 4151 N N . THR B 1 265 ? 65.827 8.777 25.573 1.00 34.12 265 THR B N 1
ATOM 4152 C CA . THR B 1 265 ? 65.235 10.088 25.375 1.00 34.03 265 THR B CA 1
ATOM 4153 C C . THR B 1 265 ? 66.237 11.156 25.782 1.00 36.01 265 THR B C 1
ATOM 4154 O O . THR B 1 265 ? 66.329 12.219 25.147 1.00 36.99 265 THR B O 1
ATOM 4158 N N . GLU B 1 266 ? 67.009 10.874 26.826 1.00 35.91 266 GLU B N 1
ATOM 4159 C CA . GLU B 1 266 ? 68.016 11.825 27.278 1.00 35.88 266 GLU B CA 1
ATOM 4160 C C . GLU B 1 266 ? 69.006 12.065 26.140 1.00 35.98 266 GLU B C 1
ATOM 4161 O O . GLU B 1 266 ? 69.397 13.198 25.887 1.00 36.96 266 GLU B O 1
ATOM 4167 N N . LEU B 1 267 ? 69.403 11.004 25.447 1.00 35.82 267 LEU B N 1
ATOM 4168 C CA . LEU B 1 267 ? 70.347 11.143 24.348 1.00 36.81 267 LEU B CA 1
ATOM 4169 C C . LEU B 1 267 ? 69.728 11.915 23.201 1.00 39.26 267 LEU B C 1
ATOM 4170 O O . LEU B 1 267 ? 70.367 12.777 22.598 1.00 41.22 267 LEU B O 1
ATOM 4175 N N . ALA B 1 268 ? 68.479 11.589 22.886 1.00 41.22 268 ALA B N 1
ATOM 4176 C CA . ALA B 1 268 ? 67.763 12.240 21.793 1.00 41.70 268 ALA B CA 1
ATOM 4177 C C . ALA B 1 268 ? 67.620 13.744 22.033 1.00 43.33 268 ALA B C 1
ATOM 4178 O O . ALA B 1 268 ? 67.591 14.539 21.084 1.00 42.42 268 ALA B O 1
ATOM 4180 N N . MET B 1 269 ? 67.523 14.125 23.304 1.00 44.72 269 MET B N 1
ATOM 4181 C CA . MET B 1 269 ? 67.391 15.526 23.691 1.00 48.02 269 MET B CA 1
ATOM 4182 C C . MET B 1 269 ? 68.564 16.385 23.227 1.00 48.40 269 MET B C 1
ATOM 4183 O O . MET B 1 269 ? 68.424 17.591 23.072 1.00 48.01 269 MET B O 1
ATOM 4188 N N . ARG B 1 270 ? 69.715 15.761 23.002 1.00 50.59 270 ARG B N 1
ATOM 4189 C CA . ARG B 1 270 ? 70.913 16.481 22.579 1.00 53.10 270 ARG B CA 1
ATOM 4190 C C . ARG B 1 270 ? 70.926 16.818 21.096 1.00 53.10 270 ARG B C 1
ATOM 4191 O O . ARG B 1 270 ? 71.764 17.602 20.649 1.00 52.90 270 ARG B O 1
ATOM 4199 N N . THR B 1 271 ? 70.004 16.228 20.336 1.00 52.51 271 THR B N 1
ATOM 4200 C CA . THR B 1 271 ? 69.944 16.451 18.891 1.00 51.48 271 THR B CA 1
ATOM 4201 C C . THR B 1 271 ? 69.842 17.921 18.503 1.00 51.45 271 THR B C 1
ATOM 4202 O O . THR B 1 271 ? 69.026 18.673 19.043 1.00 50.86 271 THR B O 1
ATOM 4206 N N . SER B 1 272 ? 70.694 18.316 17.565 1.00 50.80 272 SER B N 1
ATOM 4207 C CA . SER B 1 272 ? 70.728 19.685 17.079 1.00 52.04 272 SER B CA 1
ATOM 4208 C C . SER B 1 272 ? 70.045 19.787 15.712 1.00 52.61 272 SER B C 1
ATOM 4209 O O . SER B 1 272 ? 69.706 18.768 15.105 1.00 53.12 272 SER B O 1
ATOM 4212 N N . PHE B 1 273 ? 69.851 21.019 15.239 1.00 52.89 273 PHE B N 1
ATOM 4213 C CA . PHE B 1 273 ? 69.208 21.288 13.950 1.00 52.93 273 PHE B CA 1
ATOM 4214 C C . PHE B 1 273 ? 67.777 20.746 13.925 1.00 53.81 273 PHE B C 1
ATOM 4215 O O . PHE B 1 273 ? 67.412 19.961 13.050 1.00 53.00 273 PHE B O 1
ATOM 4223 N N . CYS B 1 274 ? 66.979 21.161 14.907 1.00 54.39 274 CYS B N 1
ATOM 4224 C CA . CYS B 1 274 ? 65.588 20.737 15.002 1.00 55.51 274 CYS B CA 1
ATOM 4225 C C . CYS B 1 274 ? 64.851 21.595 16.025 1.00 55.09 274 CYS B C 1
ATOM 4226 O O . CYS B 1 274 ? 63.733 21.278 16.420 1.00 56.03 274 CYS B O 1
ATOM 4229 N N . MET C 1 1 ? 74.630 27.830 79.916 1.00 64.52 1 MET C N 1
ATOM 4230 C CA . MET C 1 1 ? 75.590 27.069 79.065 1.00 63.54 1 MET C CA 1
ATOM 4231 C C . MET C 1 1 ? 75.569 27.612 77.639 1.00 61.93 1 MET C C 1
ATOM 4232 O O . MET C 1 1 ? 74.499 27.882 77.082 1.00 61.38 1 MET C O 1
ATOM 4237 N N . LYS C 1 2 ? 76.756 27.775 77.058 1.00 59.58 2 LYS C N 1
ATOM 4238 C CA . LYS C 1 2 ? 76.888 28.303 75.701 1.00 56.72 2 LYS C CA 1
ATOM 4239 C C . LYS C 1 2 ? 76.851 27.194 74.672 1.00 54.66 2 LYS C C 1
ATOM 4240 O O . LYS C 1 2 ? 77.551 26.196 74.803 1.00 55.08 2 LYS C O 1
ATOM 4246 N N . LEU C 1 3 ? 76.022 27.374 73.651 1.00 52.69 3 LEU C N 1
ATOM 4247 C CA . LEU C 1 3 ? 75.900 26.392 72.585 1.00 50.63 3 LEU C CA 1
ATOM 4248 C C . LEU C 1 3 ? 76.313 27.048 71.261 1.00 49.27 3 LEU C C 1
ATOM 4249 O O . LEU C 1 3 ? 75.927 28.180 70.965 1.00 47.91 3 LEU C O 1
ATOM 4254 N N . TYR C 1 4 ? 77.127 26.334 70.487 1.00 47.50 4 TYR C N 1
ATOM 4255 C CA . TYR C 1 4 ? 77.600 26.819 69.200 1.00 44.24 4 TYR C CA 1
ATOM 4256 C C . TYR C 1 4 ? 76.829 26.151 68.075 1.00 44.68 4 TYR C C 1
ATOM 4257 O O . TYR C 1 4 ? 76.608 24.937 68.097 1.00 44.26 4 TYR C O 1
ATOM 4266 N N . MET C 1 5 ? 76.431 26.942 67.081 1.00 43.78 5 MET C N 1
ATOM 4267 C CA . MET C 1 5 ? 75.692 26.406 65.940 1.00 42.91 5 MET C CA 1
ATOM 4268 C C . MET C 1 5 ? 76.331 26.762 64.602 1.00 41.34 5 MET C C 1
ATOM 4269 O O . MET C 1 5 ? 76.634 27.916 64.340 1.00 41.60 5 MET C O 1
ATOM 4274 N N . SER C 1 6 ? 76.541 25.755 63.767 1.00 39.70 6 SER C N 1
ATOM 4275 C CA . SER C 1 6 ? 77.093 25.952 62.439 1.00 37.52 6 SER C CA 1
ATOM 4276 C C . SER C 1 6 ? 75.967 25.540 61.507 1.00 38.75 6 SER C C 1
ATOM 4277 O O . SER C 1 6 ? 75.552 24.382 61.513 1.00 40.65 6 SER C O 1
ATOM 4280 N N . VAL C 1 7 ? 75.460 26.482 60.715 1.00 37.42 7 VAL C N 1
ATOM 4281 C CA . VAL C 1 7 ? 74.361 26.181 59.814 1.00 35.95 7 VAL C CA 1
ATOM 4282 C C . VAL C 1 7 ? 74.732 26.244 58.334 1.00 36.36 7 VAL C C 1
ATOM 4283 O O . VAL C 1 7 ? 75.118 27.294 57.819 1.00 36.09 7 VAL C O 1
ATOM 4287 N N . ASP C 1 8 ? 74.609 25.107 57.658 1.00 36.26 8 ASP C N 1
ATOM 4288 C CA . ASP C 1 8 ? 74.881 25.018 56.229 1.00 36.32 8 ASP C CA 1
ATOM 4289 C C . ASP C 1 8 ? 73.505 25.019 55.535 1.00 36.35 8 ASP C C 1
ATOM 4290 O O . ASP C 1 8 ? 72.467 25.098 56.200 1.00 35.78 8 ASP C O 1
ATOM 4295 N N . MET C 1 9 ? 73.486 24.915 54.212 1.00 36.01 9 MET C N 1
ATOM 4296 C CA . MET C 1 9 ? 72.219 24.943 53.491 1.00 37.16 9 MET C CA 1
ATOM 4297 C C . MET C 1 9 ? 71.780 23.678 52.770 1.00 36.44 9 MET C C 1
ATOM 4298 O O . MET C 1 9 ? 70.605 23.325 52.808 1.00 37.38 9 MET C O 1
ATOM 4303 N N . GLU C 1 10 ? 72.707 23.014 52.092 1.00 35.22 10 GLU C N 1
ATOM 4304 C CA . GLU C 1 10 ? 72.351 21.821 51.330 1.00 36.21 10 GLU C CA 1
ATOM 4305 C C . GLU C 1 10 ? 71.541 20.793 52.090 1.00 35.13 10 GLU C C 1
ATOM 4306 O O . GLU C 1 10 ? 70.704 20.111 51.504 1.00 32.64 10 GLU C O 1
ATOM 4312 N N . GLY C 1 11 ? 71.795 20.687 53.390 1.00 35.83 11 GLY C N 1
ATOM 4313 C CA . GLY C 1 11 ? 71.096 19.710 54.198 1.00 35.31 11 GLY C CA 1
ATOM 4314 C C . GLY C 1 11 ? 69.807 20.204 54.800 1.00 35.81 11 GLY C C 1
ATOM 4315 O O . GLY C 1 11 ? 69.112 19.451 55.476 1.00 36.22 11 GLY C O 1
ATOM 4316 N N . ILE C 1 12 ? 69.466 21.463 54.561 1.00 36.23 12 ILE C N 1
ATOM 4317 C CA . ILE C 1 12 ? 68.232 21.994 55.127 1.00 36.44 12 ILE C CA 1
ATOM 4318 C C . ILE C 1 12 ? 67.062 21.192 54.592 1.00 36.79 12 ILE C C 1
ATOM 4319 O O . ILE C 1 12 ? 67.108 20.667 53.479 1.00 37.38 12 ILE C O 1
ATOM 4324 N N . SER C 1 13 ? 66.020 21.087 55.398 1.00 37.58 13 SER C N 1
ATOM 4325 C CA . SER C 1 13 ? 64.845 20.326 55.007 1.00 38.10 13 SER C CA 1
ATOM 4326 C C . SER C 1 13 ? 64.064 20.951 53.850 1.00 38.25 13 SER C C 1
ATOM 4327 O O . SER C 1 13 ? 63.978 22.171 53.727 1.00 38.90 13 SER C O 1
ATOM 4330 N N . GLY C 1 14 ? 63.514 20.090 53.002 1.00 39.15 14 GLY C N 1
ATOM 4331 C CA . GLY C 1 14 ? 62.738 20.539 51.867 1.00 40.21 14 GLY C CA 1
ATOM 4332 C C . GLY C 1 14 ? 63.531 20.916 50.634 1.00 40.76 14 GLY C C 1
ATOM 4333 O O . GLY C 1 14 ? 62.985 20.904 49.533 1.00 42.89 14 GLY C O 1
ATOM 4334 N N . LEU C 1 15 ? 64.812 21.236 50.798 1.00 39.64 15 LEU C N 1
ATOM 4335 C CA . LEU C 1 15 ? 65.636 21.644 49.663 1.00 36.67 15 LEU C CA 1
ATOM 4336 C C . LEU C 1 15 ? 66.190 20.459 48.877 1.00 36.52 15 LEU C C 1
ATOM 4337 O O . LEU C 1 15 ? 67.009 19.705 49.374 1.00 36.11 15 LEU C O 1
ATOM 4342 N N . PRO C 1 16 ? 65.745 20.291 47.624 1.00 37.60 16 PRO C N 1
ATOM 4343 C CA . PRO C 1 16 ? 66.190 19.193 46.756 1.00 37.12 16 PRO C CA 1
ATOM 4344 C C . PRO C 1 16 ? 67.396 19.448 45.853 1.00 37.64 16 PRO C C 1
ATOM 4345 O O . PRO C 1 16 ? 68.147 18.523 45.541 1.00 38.00 16 PRO C O 1
ATOM 4349 N N . ASP C 1 17 ? 67.568 20.688 45.411 1.00 37.79 17 ASP C N 1
ATOM 4350 C CA . ASP C 1 17 ? 68.663 21.005 44.515 1.00 37.78 17 ASP C CA 1
ATOM 4351 C C . ASP C 1 17 ? 69.264 22.390 44.759 1.00 38.50 17 ASP C C 1
ATOM 4352 O O . ASP C 1 17 ? 68.827 23.125 45.656 1.00 39.67 17 ASP C O 1
ATOM 4357 N N . ASP C 1 18 ? 70.255 22.756 43.949 1.00 38.30 18 ASP C N 1
ATOM 4358 C CA . ASP C 1 18 ? 70.931 24.035 44.126 1.00 38.50 18 ASP C CA 1
ATOM 4359 C C . ASP C 1 18 ? 70.130 25.274 43.754 1.00 37.78 18 ASP C C 1
ATOM 4360 O O . ASP C 1 18 ? 70.592 26.381 44.006 1.00 39.14 18 ASP C O 1
ATOM 4365 N N . THR C 1 19 ? 68.946 25.118 43.167 1.00 35.49 19 THR C N 1
ATOM 4366 C CA . THR C 1 19 ? 68.160 26.306 42.850 1.00 36.47 19 THR C CA 1
ATOM 4367 C C . THR C 1 19 ? 67.696 26.922 44.158 1.00 35.66 19 THR C C 1
ATOM 4368 O O . THR C 1 19 ? 67.264 28.072 44.182 1.00 37.39 19 THR C O 1
ATOM 4372 N N . PHE C 1 20 ? 67.794 26.156 45.246 1.00 34.85 20 PHE C N 1
ATOM 4373 C CA . PHE C 1 20 ? 67.398 26.650 46.567 1.00 33.59 20 PHE C CA 1
ATOM 4374 C C . PHE C 1 20 ? 68.575 27.147 47.401 1.00 33.30 20 PHE C C 1
ATOM 4375 O O . PHE C 1 20 ? 68.369 27.801 48.418 1.00 33.79 20 PHE C O 1
ATOM 4383 N N . VAL C 1 21 ? 69.801 26.848 46.980 1.00 33.96 21 VAL C N 1
ATOM 4384 C CA . VAL C 1 21 ? 70.969 27.258 47.763 1.00 35.32 21 VAL C CA 1
ATOM 4385 C C . VAL C 1 21 ? 71.928 28.224 47.051 1.00 37.51 21 VAL C C 1
ATOM 4386 O O . VAL C 1 21 ? 72.804 28.819 47.681 1.00 38.70 21 VAL C O 1
ATOM 4390 N N . ASP C 1 22 ? 71.778 28.367 45.743 1.00 38.51 22 ASP C N 1
ATOM 4391 C CA . ASP C 1 22 ? 72.636 29.263 44.975 1.00 40.33 22 ASP C CA 1
ATOM 4392 C C . ASP C 1 22 ? 71.997 30.663 44.964 1.00 40.51 22 ASP C C 1
ATOM 4393 O O . ASP C 1 22 ? 70.950 30.855 44.355 1.00 39.76 22 ASP C O 1
ATOM 4398 N N . SER C 1 23 ? 72.628 31.632 45.627 1.00 41.13 23 SER C N 1
ATOM 4399 C CA . SER C 1 23 ? 72.085 32.989 45.698 1.00 41.43 23 SER C CA 1
ATOM 4400 C C . SER C 1 23 ? 71.671 33.569 44.340 1.00 41.44 23 SER C C 1
ATOM 4401 O O . SER C 1 23 ? 70.843 34.478 44.270 1.00 41.43 23 SER C O 1
ATOM 4404 N N . GLY C 1 24 ? 72.241 33.042 43.264 1.00 42.24 24 GLY C N 1
ATOM 4405 C CA . GLY C 1 24 ? 71.893 33.540 41.948 1.00 42.19 24 GLY C CA 1
ATOM 4406 C C . GLY C 1 24 ? 70.767 32.775 41.280 1.00 42.93 24 GLY C C 1
ATOM 4407 O O . GLY C 1 24 ? 70.490 33.005 40.101 1.00 43.35 24 GLY C O 1
ATOM 4408 N N . LYS C 1 25 ? 70.103 31.879 42.011 1.00 41.59 25 LYS C N 1
ATOM 4409 C CA . LYS C 1 25 ? 69.025 31.091 41.415 1.00 41.09 25 LYS C CA 1
ATOM 4410 C C . LYS C 1 25 ? 67.613 31.351 41.929 1.00 41.79 25 LYS C C 1
ATOM 4411 O O . LYS C 1 25 ? 67.410 31.834 43.042 1.00 41.30 25 LYS C O 1
ATOM 4417 N N . ARG C 1 26 ? 66.645 31.006 41.081 1.00 42.27 26 ARG C N 1
ATOM 4418 C CA . ARG C 1 26 ? 65.214 31.202 41.312 1.00 43.61 26 ARG C CA 1
ATOM 4419 C C . ARG C 1 26 ? 64.599 30.852 42.666 1.00 42.49 26 ARG C C 1
ATOM 4420 O O . ARG C 1 26 ? 63.727 31.575 43.150 1.00 43.01 26 ARG C O 1
ATOM 4428 N N . ASN C 1 27 ? 65.030 29.764 43.291 1.00 41.41 27 ASN C N 1
ATOM 4429 C CA . ASN C 1 27 ? 64.419 29.401 44.568 1.00 41.05 27 ASN C CA 1
ATOM 4430 C C . ASN C 1 27 ? 65.219 29.749 45.803 1.00 41.10 27 ASN C C 1
ATOM 4431 O O . ASN C 1 27 ? 64.852 29.347 46.905 1.00 42.08 27 ASN C O 1
ATOM 4436 N N . TYR C 1 28 ? 66.285 30.526 45.627 1.00 41.59 28 TYR C N 1
ATOM 4437 C CA . TYR C 1 28 ? 67.136 30.917 46.742 1.00 41.32 28 TYR C CA 1
ATOM 4438 C C . TYR C 1 28 ? 66.418 31.660 47.856 1.00 42.77 28 TYR C C 1
ATOM 4439 O O . TYR C 1 28 ? 66.598 31.334 49.031 1.00 44.88 28 TYR C O 1
ATOM 4448 N N . GLU C 1 29 ? 65.625 32.670 47.511 1.00 43.09 29 GLU C N 1
ATOM 4449 C CA . GLU C 1 29 ? 64.930 33.434 48.548 1.00 44.84 29 GLU C CA 1
ATOM 4450 C C . GLU C 1 29 ? 64.035 32.558 49.439 1.00 44.65 29 GLU C C 1
ATOM 4451 O O . GLU C 1 29 ? 63.919 32.799 50.645 1.00 43.61 29 GLU C O 1
ATOM 4457 N N . ARG C 1 30 ? 63.404 31.545 48.851 1.00 43.19 30 ARG C N 1
ATOM 4458 C CA . ARG C 1 30 ? 62.567 30.646 49.636 1.00 42.10 30 ARG C CA 1
ATOM 4459 C C . ARG C 1 30 ? 63.496 29.794 50.495 1.00 41.80 30 ARG C C 1
ATOM 4460 O O . ARG C 1 30 ? 63.215 29.510 51.665 1.00 42.12 30 ARG C O 1
ATOM 4468 N N . GLY C 1 31 ? 64.612 29.395 49.897 1.00 39.98 31 GLY C N 1
ATOM 4469 C CA . GLY C 1 31 ? 65.581 28.585 50.600 1.00 38.44 31 GLY C CA 1
ATOM 4470 C C . GLY C 1 31 ? 66.107 29.204 51.882 1.00 38.13 31 GLY C C 1
ATOM 4471 O O . GLY C 1 31 ? 66.132 28.545 52.923 1.00 36.33 31 GLY C O 1
ATOM 4472 N N . ARG C 1 32 ? 66.529 30.464 51.824 1.00 37.75 32 ARG C N 1
ATOM 4473 C CA . ARG C 1 32 ? 67.075 31.102 53.017 1.00 39.07 32 ARG C CA 1
ATOM 4474 C C . ARG C 1 32 ? 66.012 31.379 54.062 1.00 40.11 32 ARG C C 1
ATOM 4475 O O . ARG C 1 32 ? 66.320 31.561 55.244 1.00 41.06 32 ARG C O 1
ATOM 4483 N N . LEU C 1 33 ? 64.755 31.403 53.630 1.00 40.83 33 LEU C N 1
ATOM 4484 C CA . LEU C 1 33 ? 63.653 31.636 54.552 1.00 41.34 33 LEU C CA 1
ATOM 4485 C C . LEU C 1 33 ? 63.501 30.343 55.349 1.00 41.33 33 LEU C C 1
ATOM 4486 O O . LEU C 1 33 ? 63.457 30.346 56.582 1.00 40.50 33 LEU C O 1
ATOM 4491 N N . ILE C 1 34 ? 63.439 29.230 54.627 1.00 40.76 34 ILE C N 1
ATOM 4492 C CA . ILE C 1 34 ? 63.299 27.926 55.265 1.00 40.55 34 ILE C CA 1
ATOM 4493 C C . ILE C 1 34 ? 64.511 27.654 56.167 1.00 41.21 34 ILE C C 1
ATOM 4494 O O . ILE C 1 34 ? 64.375 27.136 57.279 1.00 40.98 34 ILE C O 1
ATOM 4499 N N . MET C 1 35 ? 65.691 28.040 55.688 1.00 41.30 35 MET C N 1
ATOM 4500 C CA . MET C 1 35 ? 66.927 27.858 56.435 1.00 39.79 35 MET C CA 1
ATOM 4501 C C . MET C 1 35 ? 66.890 28.606 57.762 1.00 40.48 35 MET C C 1
ATOM 4502 O O . MET C 1 35 ? 67.236 28.060 58.813 1.00 41.35 35 MET C O 1
ATOM 4507 N N . THR C 1 36 ? 66.485 29.868 57.715 1.00 40.31 36 THR C N 1
ATOM 4508 C CA . THR C 1 36 ? 66.407 30.670 58.925 1.00 41.48 36 THR C CA 1
ATOM 4509 C C . THR C 1 36 ? 65.409 30.064 59.908 1.00 42.82 36 THR C C 1
ATOM 4510 O O . THR C 1 36 ? 65.687 29.961 61.100 1.00 42.49 36 THR C O 1
ATOM 4514 N N . GLU C 1 37 ? 64.249 29.653 59.410 1.00 44.43 37 GLU C N 1
ATOM 4515 C CA . GLU C 1 37 ? 63.248 29.073 60.284 1.00 46.18 37 GLU C CA 1
ATOM 4516 C C . GLU C 1 37 ? 63.711 27.747 60.878 1.00 45.70 37 GLU C C 1
ATOM 4517 O O . GLU C 1 37 ? 63.442 27.460 62.049 1.00 44.40 37 GLU C O 1
ATOM 4523 N N . GLU C 1 38 ? 64.419 26.950 60.079 1.00 44.82 38 GLU C N 1
ATOM 4524 C CA . GLU C 1 38 ? 64.935 25.670 60.556 1.00 44.16 38 GLU C CA 1
ATOM 4525 C C . GLU C 1 38 ? 65.884 25.900 61.727 1.00 44.15 38 GLU C C 1
ATOM 4526 O O . GLU C 1 38 ? 65.861 25.161 62.715 1.00 44.60 38 GLU C O 1
ATOM 4532 N N . ALA C 1 39 ? 66.714 26.932 61.619 1.00 42.70 39 ALA C N 1
ATOM 4533 C CA . ALA C 1 39 ? 67.652 27.242 62.684 1.00 42.94 39 ALA C CA 1
ATOM 4534 C C . ALA C 1 39 ? 66.906 27.707 63.928 1.00 42.89 39 ALA C C 1
ATOM 4535 O O . ALA C 1 39 ? 67.320 27.407 65.046 1.00 44.87 39 ALA C O 1
ATOM 4537 N N . ASN C 1 40 ? 65.809 28.436 63.737 1.00 42.70 40 ASN C N 1
ATOM 4538 C CA . ASN C 1 40 ? 65.031 28.928 64.869 1.00 42.05 40 ASN C CA 1
ATOM 4539 C C . ASN C 1 40 ? 64.460 27.797 65.711 1.00 41.33 40 ASN C C 1
ATOM 4540 O O . ASN C 1 40 ? 64.378 27.913 66.932 1.00 40.21 40 ASN C O 1
ATOM 4545 N N . TYR C 1 41 ? 64.063 26.704 65.072 1.00 41.32 41 TYR C N 1
ATOM 4546 C CA . TYR C 1 41 ? 63.531 25.588 65.835 1.00 42.82 41 TYR C CA 1
ATOM 4547 C C . TYR C 1 41 ? 64.571 25.119 66.851 1.00 43.11 41 TYR C C 1
ATOM 4548 O O . TYR C 1 41 ? 64.255 24.935 68.029 1.00 42.11 41 TYR C O 1
ATOM 4557 N N . CYS C 1 42 ? 65.813 24.949 66.397 1.00 43.29 42 CYS C N 1
ATOM 4558 C CA . CYS C 1 42 ? 66.898 24.503 67.273 1.00 43.29 42 CYS C CA 1
ATOM 4559 C C . CYS C 1 42 ? 67.266 25.535 68.329 1.00 43.65 42 CYS C C 1
ATOM 4560 O O . CYS C 1 42 ? 67.501 25.187 69.484 1.00 45.34 42 CYS C O 1
ATOM 4563 N N . ILE C 1 43 ? 67.319 26.798 67.932 1.00 42.95 43 ILE C N 1
ATOM 4564 C CA . ILE C 1 43 ? 67.661 27.867 68.850 1.00 42.90 43 ILE C CA 1
ATOM 4565 C C . ILE C 1 43 ? 66.620 27.930 69.951 1.00 43.51 43 ILE C C 1
ATOM 4566 O O . ILE C 1 43 ? 66.960 27.996 71.129 1.00 43.58 43 ILE C O 1
ATOM 4571 N N . ALA C 1 44 ? 65.349 27.915 69.555 1.00 44.58 44 ALA C N 1
ATOM 4572 C CA . ALA C 1 44 ? 64.240 27.990 70.502 1.00 46.20 44 ALA C CA 1
ATOM 4573 C C . ALA C 1 44 ? 64.315 26.870 71.520 1.00 46.57 44 ALA C C 1
ATOM 4574 O O . ALA C 1 44 ? 64.142 27.098 72.716 1.00 45.99 44 ALA C O 1
ATOM 4576 N N . GLU C 1 45 ? 64.573 25.659 71.042 1.00 47.30 45 GLU C N 1
ATOM 4577 C CA . GLU C 1 45 ? 64.664 24.519 71.930 1.00 49.56 45 GLU C CA 1
ATOM 4578 C C . GLU C 1 45 ? 65.946 24.565 72.752 1.00 51.38 45 GLU C C 1
ATOM 4579 O O . GLU C 1 45 ? 65.994 24.023 73.849 1.00 52.50 45 GLU C O 1
ATOM 4585 N N . ALA C 1 46 ? 66.980 25.213 72.224 1.00 52.24 46 ALA C N 1
ATOM 4586 C CA . ALA C 1 46 ? 68.247 25.315 72.936 1.00 53.41 46 ALA C CA 1
ATOM 4587 C C . ALA C 1 46 ? 68.027 26.117 74.203 1.00 54.70 46 ALA C C 1
ATOM 4588 O O . ALA C 1 46 ? 68.416 25.695 75.293 1.00 54.37 46 ALA C O 1
ATOM 4590 N N . PHE C 1 47 ? 67.405 27.283 74.051 1.00 55.72 47 PHE C N 1
ATOM 4591 C CA . PHE C 1 47 ? 67.114 28.148 75.188 1.00 57.45 47 PHE C CA 1
ATOM 4592 C C . PHE C 1 47 ? 66.144 27.455 76.135 1.00 58.34 47 PHE C C 1
ATOM 4593 O O . PHE C 1 47 ? 66.319 27.480 77.358 1.00 59.11 47 PHE C O 1
ATOM 4601 N N . ASN C 1 48 ? 65.122 26.830 75.560 1.00 58.91 48 ASN C N 1
ATOM 4602 C CA . ASN C 1 48 ? 64.121 26.126 76.345 1.00 58.71 48 ASN C CA 1
ATOM 4603 C C . ASN C 1 48 ? 64.739 24.985 77.142 1.00 59.11 48 ASN C C 1
ATOM 4604 O O . ASN C 1 48 ? 64.151 24.519 78.115 1.00 59.60 48 ASN C O 1
ATOM 4609 N N . SER C 1 49 ? 65.922 24.536 76.730 1.00 58.41 49 SER C N 1
ATOM 4610 C CA . SER C 1 49 ? 66.595 23.452 77.431 1.00 58.37 49 SER C CA 1
ATOM 4611 C C . SER C 1 49 ? 67.666 23.926 78.407 1.00 58.70 49 SER C C 1
ATOM 4612 O O . SER C 1 49 ? 68.480 23.127 78.869 1.00 60.59 49 SER C O 1
ATOM 4615 N N . GLY C 1 50 ? 67.678 25.220 78.714 1.00 57.90 50 GLY C N 1
ATOM 4616 C CA . GLY C 1 50 ? 68.655 25.729 79.658 1.00 57.09 50 GLY C CA 1
ATOM 4617 C C . GLY C 1 50 ? 69.764 26.603 79.113 1.00 57.10 50 GLY C C 1
ATOM 4618 O O . GLY C 1 50 ? 70.278 27.440 79.843 1.00 57.15 50 GLY C O 1
ATOM 4619 N N . CYS C 1 51 ? 70.150 26.417 77.853 1.00 58.03 51 CYS C N 1
ATOM 4620 C CA . CYS C 1 51 ? 71.212 27.231 77.268 1.00 57.69 51 CYS C CA 1
ATOM 4621 C C . CYS C 1 51 ? 70.969 28.718 77.505 1.00 57.73 51 CYS C C 1
ATOM 4622 O O . CYS C 1 51 ? 69.850 29.215 77.354 1.00 57.82 51 CYS C O 1
ATOM 4625 N N . THR C 1 52 ? 72.028 29.420 77.882 1.00 58.03 52 THR C N 1
ATOM 4626 C CA . THR C 1 52 ? 71.957 30.849 78.158 1.00 57.64 52 THR C CA 1
ATOM 4627 C C . THR C 1 52 ? 72.462 31.675 76.985 1.00 57.15 52 THR C C 1
ATOM 4628 O O . THR C 1 52 ? 72.182 32.870 76.892 1.00 56.61 52 THR C O 1
ATOM 4632 N N . GLU C 1 53 ? 73.223 31.028 76.104 1.00 57.04 53 GLU C N 1
ATOM 4633 C CA . GLU C 1 53 ? 73.789 31.683 74.929 1.00 55.82 53 GLU C CA 1
ATOM 4634 C C . GLU C 1 53 ? 73.816 30.737 73.742 1.00 54.06 53 GLU C C 1
ATOM 4635 O O . GLU C 1 53 ? 74.122 29.556 73.891 1.00 54.49 53 GLU C O 1
ATOM 4641 N N . VAL C 1 54 ? 73.489 31.261 72.566 1.00 51.33 54 VAL C N 1
ATOM 4642 C CA . VAL C 1 54 ? 73.503 30.462 71.348 1.00 48.70 54 VAL C CA 1
ATOM 4643 C C . VAL C 1 54 ? 74.138 31.284 70.237 1.00 47.82 54 VAL C C 1
ATOM 4644 O O . VAL C 1 54 ? 73.567 32.274 69.783 1.00 47.71 54 VAL C O 1
ATOM 4648 N N . LEU C 1 55 ? 75.334 30.879 69.822 1.00 46.77 55 LEU C N 1
ATOM 4649 C CA . LEU C 1 55 ? 76.055 31.564 68.755 1.00 45.36 55 LEU C CA 1
ATOM 4650 C C . LEU C 1 55 ? 75.740 30.848 67.450 1.00 44.90 55 LEU C C 1
ATOM 4651 O O . LEU C 1 55 ? 75.996 29.646 67.317 1.00 45.95 55 LEU C O 1
ATOM 4656 N N . VAL C 1 56 ? 75.192 31.582 66.487 1.00 42.99 56 VAL C N 1
ATOM 4657 C CA . VAL C 1 56 ? 74.832 30.998 65.198 1.00 41.79 56 VAL C CA 1
ATOM 4658 C C . VAL C 1 56 ? 75.747 31.524 64.100 1.00 42.94 56 VAL C C 1
ATOM 4659 O O . VAL C 1 56 ? 75.785 32.730 63.820 1.00 43.75 56 VAL C O 1
ATOM 4663 N N . ASN C 1 57 ? 76.472 30.599 63.474 1.00 41.59 57 ASN C N 1
ATOM 4664 C CA . ASN C 1 57 ? 77.413 30.926 62.415 1.00 40.84 57 ASN C CA 1
ATOM 4665 C C . ASN C 1 57 ? 76.912 30.439 61.075 1.00 40.55 57 ASN C C 1
ATOM 4666 O O . ASN C 1 57 ? 76.761 29.233 60.865 1.00 41.55 57 ASN C O 1
ATOM 4671 N N . ASP C 1 58 ? 76.647 31.377 60.171 1.00 38.80 58 ASP C N 1
ATOM 4672 C CA . ASP C 1 58 ? 76.176 31.042 58.832 1.00 37.83 58 ASP C CA 1
ATOM 4673 C C . ASP C 1 58 ? 77.373 30.372 58.179 1.00 36.66 58 ASP C C 1
ATOM 4674 O O . ASP C 1 58 ? 78.419 30.994 58.024 1.00 37.20 58 ASP C O 1
ATOM 4679 N N . SER C 1 59 ? 77.233 29.111 57.794 1.00 36.73 59 SER C N 1
ATOM 4680 C CA . SER C 1 59 ? 78.360 28.392 57.210 1.00 36.76 59 SER C CA 1
ATOM 4681 C C . SER C 1 59 ? 78.220 27.995 55.754 1.00 37.92 59 SER C C 1
ATOM 4682 O O . SER C 1 59 ? 78.874 27.056 55.305 1.00 37.11 59 SER C O 1
ATOM 4685 N N . HIS C 1 60 ? 77.393 28.719 55.006 1.00 38.81 60 HIS C N 1
ATOM 4686 C CA . HIS C 1 60 ? 77.171 28.381 53.606 1.00 39.17 60 HIS C CA 1
ATOM 4687 C C . HIS C 1 60 ? 77.578 29.451 52.597 1.00 40.36 60 HIS C C 1
ATOM 4688 O O . HIS C 1 60 ? 77.190 30.610 52.720 1.00 40.90 60 HIS C O 1
ATOM 4695 N N . SER C 1 61 ? 78.357 29.044 51.600 1.00 40.72 61 SER C N 1
ATOM 4696 C CA . SER C 1 61 ? 78.780 29.930 50.522 1.00 41.74 61 SER C CA 1
ATOM 4697 C C . SER C 1 61 ? 79.266 31.294 51.011 1.00 43.20 61 SER C C 1
ATOM 4698 O O . SER C 1 61 ? 80.298 31.379 51.684 1.00 44.52 61 SER C O 1
ATOM 4701 N N . LYS C 1 62 ? 78.534 32.361 50.678 1.00 42.28 62 LYS C N 1
ATOM 4702 C CA . LYS C 1 62 ? 78.927 33.707 51.107 1.00 42.51 62 LYS C CA 1
ATOM 4703 C C . LYS C 1 62 ? 78.551 33.962 52.560 1.00 42.09 62 LYS C C 1
ATOM 4704 O O . LYS C 1 62 ? 78.830 35.029 53.111 1.00 43.06 62 LYS C O 1
ATOM 4710 N N . MET C 1 63 ? 77.899 32.974 53.166 1.00 40.95 63 MET C N 1
ATOM 4711 C CA . MET C 1 63 ? 77.501 33.032 54.570 1.00 39.95 63 MET C CA 1
ATOM 4712 C C . MET C 1 63 ? 76.697 34.277 54.949 1.00 39.54 63 MET C C 1
ATOM 4713 O O . MET C 1 63 ? 76.841 34.833 56.039 1.00 38.64 63 MET C O 1
ATOM 4718 N N . ASN C 1 64 ? 75.848 34.708 54.027 1.00 39.38 64 ASN C N 1
ATOM 4719 C CA . ASN C 1 64 ? 74.978 35.852 54.252 1.00 39.57 64 ASN C CA 1
ATOM 4720 C C . ASN C 1 64 ? 73.554 35.408 53.889 1.00 39.19 64 ASN C C 1
ATOM 4721 O O . ASN C 1 64 ? 72.748 36.185 53.376 1.00 39.36 64 ASN C O 1
ATOM 4726 N N . ASN C 1 65 ? 73.273 34.138 54.179 1.00 38.52 65 ASN C N 1
ATOM 4727 C CA . ASN C 1 65 ? 71.993 33.497 53.900 1.00 37.80 65 ASN C CA 1
ATOM 4728 C C . ASN C 1 65 ? 70.965 33.656 55.021 1.00 38.26 65 ASN C C 1
ATOM 4729 O O . ASN C 1 65 ? 69.824 34.055 54.780 1.00 37.08 65 ASN C O 1
ATOM 4734 N N . LEU C 1 66 ? 71.364 33.319 56.244 1.00 38.06 66 LEU C N 1
ATOM 4735 C CA . LEU C 1 66 ? 70.466 33.451 57.377 1.00 38.45 66 LEU C CA 1
ATOM 4736 C C . LEU C 1 66 ? 69.995 34.894 57.425 1.00 39.37 66 LEU C C 1
ATOM 4737 O O . LEU C 1 66 ? 70.796 35.822 57.295 1.00 39.01 66 LEU C O 1
ATOM 4742 N N . MET C 1 67 ? 68.691 35.084 57.602 1.00 40.45 67 MET C N 1
ATOM 4743 C CA . MET C 1 67 ? 68.123 36.426 57.639 1.00 41.46 67 MET C CA 1
ATOM 4744 C C . MET C 1 67 ? 68.129 37.008 59.042 1.00 41.55 67 MET C C 1
ATOM 4745 O O . MET C 1 67 ? 67.371 36.589 59.916 1.00 41.23 67 MET C O 1
ATOM 4750 N N . VAL C 1 68 ? 68.998 37.991 59.246 1.00 42.14 68 VAL C N 1
ATOM 4751 C CA . VAL C 1 68 ? 69.137 38.618 60.548 1.00 42.20 68 VAL C CA 1
ATOM 4752 C C . VAL C 1 68 ? 67.829 39.179 61.102 1.00 43.08 68 VAL C C 1
ATOM 4753 O O . VAL C 1 68 ? 67.625 39.181 62.316 1.00 42.81 68 VAL C O 1
ATOM 4757 N N . GLU C 1 69 ? 66.939 39.631 60.223 1.00 44.19 69 GLU C N 1
ATOM 4758 C CA . GLU C 1 69 ? 65.673 40.206 60.669 1.00 46.48 69 GLU C CA 1
ATOM 4759 C C . GLU C 1 69 ? 64.609 39.165 61.051 1.00 47.13 69 GLU C C 1
ATOM 4760 O O . GLU C 1 69 ? 63.555 39.521 61.580 1.00 47.67 69 GLU C O 1
ATOM 4766 N N . LYS C 1 70 ? 64.884 37.888 60.803 1.00 46.84 70 LYS C N 1
ATOM 4767 C CA . LYS C 1 70 ? 63.934 36.830 61.137 1.00 47.15 70 LYS C CA 1
ATOM 4768 C C . LYS C 1 70 ? 64.511 35.758 62.056 1.00 46.72 70 LYS C C 1
ATOM 4769 O O . LYS C 1 70 ? 63.793 34.872 62.500 1.00 46.82 70 LYS C O 1
ATOM 4775 N N . LEU C 1 71 ? 65.804 35.828 62.341 1.00 47.34 71 LEU C N 1
ATOM 4776 C CA . LEU C 1 71 ? 66.419 34.837 63.216 1.00 47.52 71 LEU C CA 1
ATOM 4777 C C . LEU C 1 71 ? 65.951 35.102 64.642 1.00 47.58 71 LEU C C 1
ATOM 4778 O O . LEU C 1 71 ? 65.548 36.220 64.956 1.00 47.84 71 LEU C O 1
ATOM 4783 N N . HIS C 1 72 ? 65.997 34.079 65.494 1.00 47.84 72 HIS C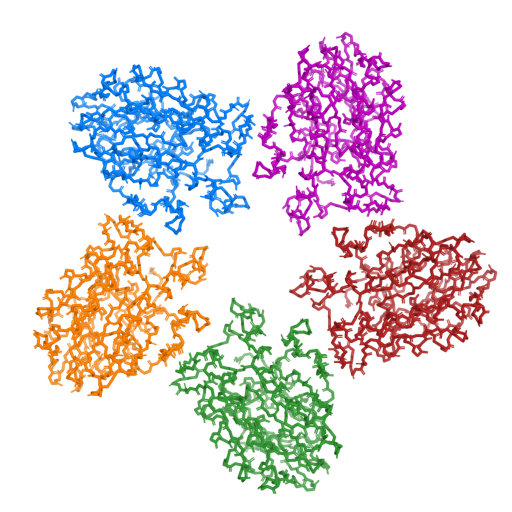 N 1
ATOM 4784 C CA . HIS C 1 72 ? 65.586 34.221 66.885 1.00 49.38 72 HIS C CA 1
ATOM 4785 C C . HIS C 1 72 ? 66.324 35.426 67.464 1.00 50.76 72 HIS C C 1
ATOM 4786 O O . HIS C 1 72 ? 67.549 35.481 67.461 1.00 52.31 72 HIS C O 1
ATOM 4793 N N . PRO C 1 73 ? 65.581 36.411 67.969 1.00 52.24 73 PRO C N 1
ATOM 4794 C CA . PRO C 1 73 ? 66.140 37.636 68.550 1.00 53.25 73 PRO C CA 1
ATOM 4795 C C . PRO C 1 73 ? 67.145 37.465 69.682 1.00 54.14 73 PRO C C 1
ATOM 4796 O O . PRO C 1 73 ? 68.033 38.305 69.859 1.00 54.56 73 PRO C O 1
ATOM 4800 N N . GLU C 1 74 ? 67.019 36.384 70.442 1.00 54.39 74 GLU C N 1
ATOM 4801 C CA . GLU C 1 74 ? 67.936 36.147 71.552 1.00 55.10 74 GLU C CA 1
ATOM 4802 C C . GLU C 1 74 ? 69.213 35.420 71.154 1.00 54.46 74 GLU C C 1
ATOM 4803 O O . GLU C 1 74 ? 70.037 35.092 72.005 1.00 55.39 74 GLU C O 1
ATOM 4809 N N . ALA C 1 75 ? 69.379 35.166 69.863 1.00 52.84 75 ALA C N 1
ATOM 4810 C CA . ALA C 1 75 ? 70.575 34.486 69.387 1.00 51.62 75 ALA C CA 1
ATOM 4811 C C . ALA C 1 75 ? 71.537 35.490 68.763 1.00 51.29 75 ALA C C 1
ATOM 4812 O O . ALA C 1 75 ? 71.127 36.558 68.306 1.00 52.08 75 ALA C O 1
ATOM 4814 N N . ASP C 1 76 ? 72.818 35.148 68.757 1.00 49.88 76 ASP C N 1
ATOM 4815 C CA . ASP C 1 76 ? 73.837 36.013 68.174 1.00 49.54 76 ASP C CA 1
ATOM 4816 C C . ASP C 1 76 ? 74.254 35.422 66.830 1.00 47.14 76 ASP C C 1
ATOM 4817 O O . ASP C 1 76 ? 74.695 34.275 66.754 1.00 46.09 76 ASP C O 1
ATOM 4822 N N . LEU C 1 77 ? 74.117 36.216 65.774 1.00 44.93 77 LEU C N 1
ATOM 4823 C CA . LEU C 1 77 ? 74.445 35.754 64.434 1.00 43.30 77 LEU C CA 1
ATOM 4824 C C . LEU C 1 77 ? 75.771 36.254 63.890 1.00 42.10 77 LEU C C 1
ATOM 4825 O O . LEU C 1 77 ? 76.111 37.431 64.012 1.00 41.67 77 LEU C O 1
ATOM 4830 N N . ILE C 1 78 ? 76.518 35.334 63.294 1.00 39.98 78 ILE C N 1
ATOM 4831 C CA . ILE C 1 78 ? 77.786 35.663 62.674 1.00 40.31 78 ILE C CA 1
ATOM 4832 C C . ILE C 1 78 ? 77.473 35.582 61.192 1.00 39.64 78 ILE C C 1
ATOM 4833 O O . ILE C 1 78 ? 77.202 34.505 60.666 1.00 39.35 78 ILE C O 1
ATOM 4838 N N . SER C 1 79 ? 77.491 36.727 60.527 1.00 38.81 79 SER C N 1
ATOM 4839 C CA . SER C 1 79 ? 77.165 36.770 59.112 1.00 39.44 79 SER C CA 1
ATOM 4840 C C . SER C 1 79 ? 78.332 37.344 58.319 1.00 37.97 79 SER C C 1
ATOM 4841 O O . SER C 1 79 ? 78.994 38.278 58.772 1.00 35.43 79 SER C O 1
ATOM 4844 N N . GLY C 1 80 ? 78.584 36.770 57.145 1.00 38.16 80 GLY C N 1
ATOM 4845 C CA . GLY C 1 80 ? 79.662 37.248 56.300 1.00 40.10 80 GLY C CA 1
ATOM 4846 C C . GLY C 1 80 ? 80.728 36.201 56.073 1.00 40.90 80 GLY C C 1
ATOM 4847 O O . GLY C 1 80 ? 80.786 35.197 56.787 1.00 41.50 80 GLY C O 1
ATOM 4848 N N . ASP C 1 81 ? 81.583 36.441 55.085 1.00 41.18 81 ASP C N 1
ATOM 4849 C CA . ASP C 1 81 ? 82.638 35.498 54.763 1.00 43.09 81 ASP C CA 1
ATOM 4850 C C . ASP C 1 81 ? 84.052 36.020 55.015 1.00 42.14 81 ASP C C 1
ATOM 4851 O O . ASP C 1 81 ? 84.236 37.068 55.635 1.00 41.40 81 ASP C O 1
ATOM 4856 N N . VAL C 1 82 ? 85.044 35.277 54.526 1.00 41.63 82 VAL C N 1
ATOM 4857 C CA . VAL C 1 82 ? 86.452 35.608 54.733 1.00 41.13 82 VAL C CA 1
ATOM 4858 C C . VAL C 1 82 ? 86.745 35.589 56.246 1.00 40.96 82 VAL C C 1
ATOM 4859 O O . VAL C 1 82 ? 87.494 36.416 56.762 1.00 41.41 82 VAL C O 1
ATOM 4863 N N . LYS C 1 83 ? 86.119 34.652 56.957 1.00 40.57 83 LYS C N 1
ATOM 4864 C CA . LYS C 1 83 ? 86.331 34.514 58.394 1.00 39.64 83 LYS C CA 1
ATOM 4865 C C . LYS C 1 83 ? 87.520 33.588 58.593 1.00 39.42 83 LYS C C 1
ATOM 4866 O O . LYS C 1 83 ? 87.653 32.577 57.901 1.00 37.74 83 LYS C O 1
ATOM 4872 N N . PRO C 1 84 ? 88.410 33.936 59.537 1.00 39.17 84 PRO C N 1
ATOM 4873 C CA . PRO C 1 84 ? 89.603 33.136 59.837 1.00 40.23 84 PRO C CA 1
ATOM 4874 C C . PRO C 1 84 ? 89.323 31.625 59.881 1.00 39.77 84 PRO C C 1
ATOM 4875 O O . PRO C 1 84 ? 90.116 30.829 59.369 1.00 39.22 84 PRO C O 1
ATOM 4879 N N . PHE C 1 85 ? 88.197 31.229 60.478 1.00 38.74 85 PHE C N 1
ATOM 4880 C CA . PHE C 1 85 ? 87.875 29.809 60.552 1.00 39.14 85 PHE C CA 1
ATOM 4881 C C . PHE C 1 85 ? 86.582 29.353 59.876 1.00 39.70 85 PHE C C 1
ATOM 4882 O O . PHE C 1 85 ? 85.955 28.372 60.292 1.00 39.93 85 PHE C O 1
ATOM 4890 N N . SER C 1 86 ? 86.204 30.078 58.826 1.00 38.06 86 SER C N 1
ATOM 4891 C CA . SER C 1 86 ? 85.040 29.758 58.007 1.00 37.07 86 SER C CA 1
ATOM 4892 C C . SER C 1 86 ? 83.831 29.165 58.763 1.00 36.44 86 SER C C 1
ATOM 4893 O O . SER C 1 86 ? 83.218 29.825 59.604 1.00 34.09 86 SER C O 1
ATOM 4896 N N . MET C 1 87 ? 83.513 27.908 58.458 1.00 36.35 87 MET C N 1
ATOM 4897 C CA . MET C 1 87 ? 82.384 27.214 59.063 1.00 36.74 87 MET C CA 1
ATOM 4898 C C . MET C 1 87 ? 82.400 27.102 60.594 1.00 38.46 87 MET C C 1
ATOM 4899 O O . MET C 1 87 ? 81.343 26.958 61.213 1.00 39.88 87 MET C O 1
ATOM 4904 N N . VAL C 1 88 ? 83.574 27.183 61.215 1.00 39.03 88 VAL C N 1
ATOM 4905 C CA . VAL C 1 88 ? 83.639 27.089 62.672 1.00 39.32 88 VAL C CA 1
ATOM 4906 C C . VAL C 1 88 ? 84.105 28.368 63.365 1.00 39.77 88 VAL C C 1
ATOM 4907 O O . VAL C 1 88 ? 84.549 28.356 64.519 1.00 39.07 88 VAL C O 1
ATOM 4911 N N . GLU C 1 89 ? 83.969 29.482 62.660 1.00 39.39 89 GLU C N 1
ATOM 4912 C CA . GLU C 1 89 ? 84.348 30.774 63.194 1.00 38.92 89 GLU C CA 1
ATOM 4913 C C . GLU C 1 89 ? 83.576 31.082 64.477 1.00 40.10 89 GLU C C 1
ATOM 4914 O O . GLU C 1 89 ? 82.355 30.903 64.540 1.00 40.13 89 GLU C O 1
ATOM 4920 N N . GLY C 1 90 ? 84.292 31.546 65.496 1.00 41.22 90 GLY C N 1
ATOM 4921 C CA . GLY C 1 90 ? 83.660 31.889 66.759 1.00 43.20 90 GLY C CA 1
ATOM 4922 C C . GLY C 1 90 ? 83.568 30.757 67.770 1.00 44.05 90 GLY C C 1
ATOM 4923 O O . GLY C 1 90 ? 83.102 30.958 68.891 1.00 44.38 90 GLY C O 1
ATOM 4924 N N . LEU C 1 91 ? 84.012 29.567 67.385 1.00 45.72 91 LEU C N 1
ATOM 4925 C CA . LEU C 1 91 ? 83.963 28.412 68.279 1.00 48.51 91 LEU C CA 1
ATOM 4926 C C . LEU C 1 91 ? 85.248 28.329 69.106 1.00 49.16 91 LEU C C 1
ATOM 4927 O O . LEU C 1 91 ? 86.341 28.243 68.549 1.00 50.15 91 LEU C O 1
ATOM 4932 N N . ASP C 1 92 ? 85.114 28.374 70.430 1.00 50.28 92 ASP C N 1
ATOM 4933 C CA . ASP C 1 92 ? 86.270 28.277 71.326 1.00 50.98 92 ASP C CA 1
ATOM 4934 C C . ASP C 1 92 ? 85.968 27.283 72.444 1.00 50.85 92 ASP C C 1
ATOM 4935 O O . ASP C 1 92 ? 84.917 26.646 72.446 1.00 49.69 92 ASP C O 1
ATOM 4940 N N . ASP C 1 93 ? 86.881 27.175 73.406 1.00 51.86 93 ASP C N 1
ATOM 4941 C CA . ASP C 1 93 ? 86.722 26.226 74.507 1.00 53.94 93 ASP C CA 1
ATOM 4942 C C . ASP C 1 93 ? 85.706 26.637 75.576 1.00 53.94 93 ASP C C 1
ATOM 4943 O O . ASP C 1 93 ? 85.537 25.950 76.584 1.00 53.42 93 ASP C O 1
ATOM 4948 N N . THR C 1 94 ? 85.020 27.749 75.356 1.00 53.39 94 THR C N 1
ATOM 4949 C CA . THR C 1 94 ? 84.047 28.215 76.328 1.00 52.57 94 THR C CA 1
ATOM 4950 C C . THR C 1 94 ? 82.650 27.701 76.011 1.00 52.71 94 THR C C 1
ATOM 4951 O O . THR C 1 94 ? 81.686 28.058 76.688 1.00 53.96 94 THR C O 1
ATOM 4955 N N . PHE C 1 95 ? 82.534 26.871 74.980 1.00 52.81 95 PHE C N 1
ATOM 4956 C CA . PHE C 1 95 ? 81.233 26.332 74.601 1.00 54.01 95 PHE C CA 1
ATOM 4957 C C . PHE C 1 95 ? 81.009 24.930 75.138 1.00 54.65 95 PHE C C 1
ATOM 4958 O O . PHE C 1 95 ? 81.913 24.092 75.140 1.00 53.17 95 PHE C O 1
ATOM 4966 N N . ARG C 1 96 ? 79.782 24.699 75.591 1.00 54.86 96 ARG C N 1
ATOM 4967 C CA . ARG C 1 96 ? 79.374 23.428 76.152 1.00 54.79 96 ARG C CA 1
ATOM 4968 C C . ARG C 1 96 ? 79.269 22.362 75.071 1.00 53.38 96 ARG C C 1
ATOM 4969 O O . ARG C 1 96 ? 79.516 21.180 75.312 1.00 54.47 96 ARG C O 1
ATOM 4977 N N . GLY C 1 97 ? 78.906 22.787 73.871 1.00 51.46 97 GLY C N 1
ATOM 4978 C CA . GLY C 1 97 ? 78.777 21.840 72.786 1.00 50.09 97 GLY C CA 1
ATOM 4979 C C . GLY C 1 97 ? 78.485 22.522 71.468 1.00 49.68 97 GLY C C 1
ATOM 4980 O O . GLY C 1 97 ? 78.213 23.726 71.419 1.00 48.53 97 GLY C O 1
ATOM 4981 N N . ALA C 1 98 ? 78.538 21.743 70.395 1.00 47.73 98 ALA C N 1
ATOM 4982 C CA . ALA C 1 98 ? 78.290 22.269 69.070 1.00 47.32 98 ALA C CA 1
ATOM 4983 C C . ALA C 1 98 ? 77.134 21.547 68.408 1.00 47.07 98 ALA C C 1
ATOM 4984 O O . ALA C 1 98 ? 76.875 20.377 68.695 1.00 47.89 98 ALA C O 1
ATOM 4986 N N . LEU C 1 99 ? 76.435 22.260 67.529 1.00 46.54 99 LEU C N 1
ATOM 4987 C CA . LEU C 1 99 ? 75.291 21.715 66.807 1.00 44.72 99 LEU C CA 1
ATOM 4988 C C . LEU C 1 99 ? 75.434 22.063 65.324 1.00 43.37 99 LEU C C 1
ATOM 4989 O O . LEU C 1 99 ? 75.459 23.232 64.947 1.00 43.19 99 LEU C O 1
ATOM 4994 N N . PHE C 1 100 ? 75.547 21.039 64.488 1.00 43.11 100 PHE C N 1
ATOM 4995 C CA . PHE C 1 100 ? 75.678 21.233 63.050 1.00 42.30 100 PHE C CA 1
ATOM 4996 C C . PHE C 1 100 ? 74.298 21.082 62.409 1.00 43.26 100 PHE C C 1
ATOM 4997 O O . PHE C 1 100 ? 73.663 20.031 62.533 1.00 44.20 100 PHE C O 1
ATOM 5005 N N . LEU C 1 101 ? 73.849 22.128 61.717 1.00 42.52 101 LEU C N 1
ATOM 5006 C CA . LEU C 1 101 ? 72.532 22.134 61.083 1.00 41.81 101 LEU C CA 1
ATOM 5007 C C . LEU C 1 101 ? 72.605 22.260 59.569 1.00 40.67 101 LEU C C 1
ATOM 5008 O O . LEU C 1 101 ? 73.443 22.985 59.038 1.00 40.94 101 LEU C O 1
ATOM 5013 N N . GLY C 1 102 ? 71.720 21.552 58.878 1.00 40.14 102 GLY C N 1
ATOM 5014 C CA . GLY C 1 102 ? 71.682 21.629 57.430 1.00 37.54 102 GLY C CA 1
ATOM 5015 C C . GLY C 1 102 ? 72.920 21.083 56.771 1.00 37.71 102 GLY C C 1
ATOM 5016 O O . GLY C 1 102 ? 73.309 21.543 55.693 1.00 37.54 102 GLY C O 1
ATOM 5017 N N . TYR C 1 103 ? 73.543 20.093 57.401 1.00 36.59 103 TYR C N 1
ATOM 5018 C CA . TYR C 1 103 ? 74.752 19.507 56.832 1.00 35.72 103 TYR C CA 1
ATOM 5019 C C . TYR C 1 103 ? 74.441 18.491 55.753 1.00 35.73 103 TYR C C 1
ATOM 5020 O O . TYR C 1 103 ? 73.316 18.014 55.638 1.00 37.11 103 TYR C O 1
ATOM 5029 N N . HIS C 1 104 ? 75.455 18.163 54.967 1.00 35.57 104 HIS C N 1
ATOM 5030 C CA . HIS C 1 104 ? 75.307 17.240 53.854 1.00 35.60 104 HIS C CA 1
ATOM 5031 C C . HIS C 1 104 ? 76.453 16.248 53.852 1.00 36.87 104 HIS C C 1
ATOM 5032 O O . HIS C 1 104 ? 77.424 16.410 54.587 1.00 38.91 104 HIS C O 1
ATOM 5039 N N . ALA C 1 105 ? 76.351 15.239 52.996 1.00 37.68 105 ALA C N 1
ATOM 5040 C CA . ALA C 1 105 ? 77.380 14.212 52.910 1.00 38.24 105 ALA C CA 1
ATOM 5041 C C . ALA C 1 105 ? 78.646 14.767 52.277 1.00 39.44 105 ALA C C 1
ATOM 5042 O O . ALA C 1 105 ? 78.589 15.744 51.531 1.00 41.12 105 ALA C O 1
ATOM 5044 N N . ARG C 1 106 ? 79.780 14.124 52.560 1.00 39.34 106 ARG C N 1
ATOM 5045 C CA . ARG C 1 106 ? 81.063 14.544 52.013 1.00 38.60 106 ARG C CA 1
ATOM 5046 C C . ARG C 1 106 ? 81.148 14.159 50.541 1.00 38.78 106 ARG C C 1
ATOM 5047 O O . ARG C 1 106 ? 80.373 13.332 50.056 1.00 40.11 106 ARG C O 1
ATOM 5055 N N . ALA C 1 107 ? 82.097 14.758 49.831 1.00 37.61 107 ALA C N 1
ATOM 5056 C CA . ALA C 1 107 ? 82.271 14.513 48.409 1.00 35.31 107 ALA C CA 1
ATOM 5057 C C . ALA C 1 107 ? 82.508 13.058 48.050 1.00 37.27 107 ALA C C 1
ATOM 5058 O O . ALA C 1 107 ? 83.085 12.299 48.828 1.00 38.42 107 ALA C O 1
ATOM 5060 N N . SER C 1 108 ? 82.067 12.681 46.855 1.00 37.88 108 SER C N 1
ATOM 5061 C CA . SER C 1 108 ? 82.270 11.326 46.357 1.00 40.22 108 SER C CA 1
ATOM 5062 C C . SER C 1 108 ? 81.432 10.233 47.030 1.00 39.89 108 SER C C 1
ATOM 5063 O O . SER C 1 108 ? 81.692 9.052 46.830 1.00 40.52 108 SER C O 1
ATOM 5066 N N . THR C 1 109 ? 80.436 10.612 47.823 1.00 40.01 109 THR C N 1
ATOM 5067 C CA . THR C 1 109 ? 79.600 9.613 48.480 1.00 39.75 109 THR C CA 1
ATOM 5068 C C . THR C 1 109 ? 78.114 9.918 48.253 1.00 41.03 109 THR C C 1
ATOM 5069 O O . THR C 1 109 ? 77.752 11.030 47.862 1.00 41.86 109 THR C O 1
ATOM 5073 N N . PRO C 1 110 ? 77.237 8.922 48.486 1.00 40.04 110 PRO C N 1
ATOM 5074 C CA . PRO C 1 110 ? 75.796 9.111 48.301 1.00 38.57 110 PRO C CA 1
ATOM 5075 C C . PRO C 1 110 ? 75.331 10.243 49.201 1.00 38.52 110 PRO C C 1
ATOM 5076 O O . PRO C 1 110 ? 75.899 10.468 50.267 1.00 40.02 110 PRO C O 1
ATOM 5080 N N . GLY C 1 111 ? 74.297 10.950 48.775 1.00 38.01 111 GLY C N 1
ATOM 5081 C CA . GLY C 1 111 ? 73.791 12.061 49.561 1.00 36.81 111 GLY C CA 1
ATOM 5082 C C . GLY C 1 111 ? 73.447 13.240 48.672 1.00 36.98 111 GLY C C 1
ATOM 5083 O O . GLY C 1 111 ? 74.175 13.558 47.719 1.00 35.65 111 GLY C O 1
ATOM 5084 N N . VAL C 1 112 ? 72.325 13.882 48.974 1.00 35.33 112 VAL C N 1
ATOM 5085 C CA . VAL C 1 112 ? 71.885 15.033 48.200 1.00 35.36 112 VAL C CA 1
ATOM 5086 C C . VAL C 1 112 ? 72.925 16.167 48.269 1.00 37.07 112 VAL C C 1
ATOM 5087 O O . VAL C 1 112 ? 73.425 16.511 49.346 1.00 36.17 112 VAL C O 1
ATOM 5091 N N . MET C 1 113 ? 73.252 16.724 47.105 1.00 36.94 113 MET C N 1
ATOM 5092 C CA . MET C 1 113 ? 74.219 17.819 46.986 1.00 37.12 113 MET C CA 1
ATOM 5093 C C . MET C 1 113 ? 75.538 17.556 47.716 1.00 36.70 113 MET C C 1
ATOM 5094 O O . MET C 1 113 ? 76.122 18.456 48.323 1.00 36.34 113 MET C O 1
ATOM 5099 N N . SER C 1 114 ? 76.008 16.319 47.646 1.00 36.74 114 SER C N 1
ATOM 5100 C CA . SER C 1 114 ? 77.253 15.942 48.293 1.00 36.34 114 SER C CA 1
ATOM 5101 C C . SER C 1 114 ? 78.454 16.691 47.716 1.00 37.17 114 SER C C 1
ATOM 5102 O O . SER C 1 114 ? 78.588 16.841 46.501 1.00 35.52 114 SER C O 1
ATOM 5105 N N . HIS C 1 115 ? 79.326 17.157 48.608 1.00 38.41 115 HIS C N 1
ATOM 5106 C CA . HIS C 1 115 ? 80.550 17.852 48.217 1.00 38.23 115 HIS C CA 1
ATOM 5107 C C . HIS C 1 115 ? 81.285 18.222 49.487 1.00 38.52 115 HIS C C 1
ATOM 5108 O O . HIS C 1 115 ? 80.758 18.043 50.586 1.00 39.66 115 HIS C O 1
ATOM 5115 N N . SER C 1 116 ? 82.498 18.744 49.329 1.00 38.39 116 SER C N 1
ATOM 5116 C CA . SER C 1 116 ? 83.322 19.171 50.460 1.00 38.84 116 SER C CA 1
ATOM 5117 C C . SER C 1 116 ? 83.973 20.526 50.165 1.00 37.86 116 SER C C 1
ATOM 5118 O O . SER C 1 116 ? 84.979 20.597 49.464 1.00 36.61 116 SER C O 1
ATOM 5121 N N . MET C 1 117 ? 83.381 21.585 50.710 1.00 38.68 117 MET C N 1
ATOM 5122 C CA . MET C 1 117 ? 83.853 22.961 50.546 1.00 40.12 117 MET C CA 1
ATOM 5123 C C . MET C 1 117 ? 83.731 23.486 49.119 1.00 38.78 117 MET C C 1
ATOM 5124 O O . MET C 1 117 ? 83.010 24.448 48.878 1.00 39.77 117 MET C O 1
ATOM 5129 N N . ILE C 1 118 ? 84.429 22.867 48.175 1.00 38.54 118 ILE C N 1
ATOM 5130 C CA . ILE C 1 118 ? 84.345 23.292 46.784 1.00 38.23 118 ILE C CA 1
ATOM 5131 C C . ILE C 1 118 ? 84.075 22.073 45.915 1.00 40.11 118 ILE C C 1
ATOM 5132 O O . ILE C 1 118 ? 84.334 20.941 46.332 1.00 41.81 118 ILE C O 1
ATOM 5137 N N . PHE C 1 119 ? 83.551 22.300 44.713 1.00 40.09 119 PHE C N 1
ATOM 5138 C CA . PHE C 1 119 ? 83.249 21.208 43.787 1.00 41.06 119 PHE C CA 1
ATOM 5139 C C . PHE C 1 119 ? 84.500 20.418 43.415 1.00 41.38 119 PHE C C 1
ATOM 5140 O O . PHE C 1 119 ? 84.428 19.232 43.087 1.00 41.08 119 PHE C O 1
ATOM 5148 N N . GLY C 1 120 ? 85.647 21.083 43.482 1.00 41.09 120 GLY C N 1
ATOM 5149 C CA . GLY C 1 120 ? 86.894 20.445 43.110 1.00 40.28 120 GLY C CA 1
ATOM 5150 C C . GLY C 1 120 ? 87.496 19.385 44.005 1.00 39.31 120 GLY C C 1
ATOM 5151 O O . GLY C 1 120 ? 88.381 18.659 43.557 1.00 39.78 120 GLY C O 1
ATOM 5152 N N . VAL C 1 121 ? 87.058 19.274 45.253 1.00 38.89 121 VAL C N 1
ATOM 5153 C CA . VAL C 1 121 ? 87.652 18.255 46.110 1.00 39.58 121 VAL C CA 1
ATOM 5154 C C . VAL C 1 121 ? 86.885 16.937 46.091 1.00 40.92 121 VAL C C 1
ATOM 5155 O O . VAL C 1 121 ? 85.652 16.911 46.061 1.00 42.19 121 VAL C O 1
ATOM 5159 N N . ARG C 1 122 ? 87.627 15.839 46.095 1.00 41.60 122 ARG C N 1
ATOM 5160 C CA . ARG C 1 122 ? 87.025 14.514 46.124 1.00 40.29 122 ARG C CA 1
ATOM 5161 C C . ARG C 1 122 ? 87.065 13.964 47.541 1.00 39.92 122 ARG C C 1
ATOM 5162 O O . ARG C 1 122 ? 86.123 13.316 47.979 1.00 40.24 122 ARG C O 1
ATOM 5170 N N . HIS C 1 123 ? 88.159 14.219 48.252 1.00 39.66 123 HIS C N 1
ATOM 5171 C CA . HIS C 1 123 ? 88.300 13.745 49.625 1.00 39.46 123 HIS C CA 1
ATOM 5172 C C . HIS C 1 123 ? 89.215 14.621 50.466 1.00 39.50 123 HIS C C 1
ATOM 5173 O O . HIS C 1 123 ? 90.182 15.202 49.972 1.00 39.98 123 HIS C O 1
ATOM 5180 N N . PHE C 1 124 ? 88.891 14.699 51.747 1.00 40.17 124 PHE C N 1
ATOM 5181 C CA . PHE C 1 124 ? 89.692 15.416 52.727 1.00 41.40 124 PHE C CA 1
ATOM 5182 C C . PHE C 1 124 ? 90.255 14.306 53.621 1.00 42.20 124 PHE C C 1
ATOM 5183 O O . PHE C 1 124 ? 89.570 13.315 53.892 1.00 40.06 124 PHE C O 1
ATOM 5191 N N . TYR C 1 125 ? 91.497 14.463 54.075 1.00 43.81 125 TYR C N 1
ATOM 5192 C CA . TYR C 1 125 ? 92.113 13.474 54.958 1.00 43.29 125 TYR C CA 1
ATOM 5193 C C . TYR C 1 125 ? 92.847 14.107 56.121 1.00 44.04 125 TYR C C 1
ATOM 5194 O O . TYR C 1 125 ? 93.635 15.034 55.948 1.00 45.24 125 TYR C O 1
ATOM 5203 N N . ILE C 1 126 ? 92.575 13.597 57.312 1.00 45.61 126 ILE C N 1
ATOM 5204 C CA . ILE C 1 126 ? 93.247 14.055 58.514 1.00 46.19 126 ILE C CA 1
ATOM 5205 C C . ILE C 1 126 ? 93.919 12.791 59.041 1.00 48.34 126 ILE C C 1
ATOM 5206 O O . ILE C 1 126 ? 93.284 11.960 59.694 1.00 47.00 126 ILE C O 1
ATOM 5211 N N . ASN C 1 127 ? 95.204 12.645 58.722 1.00 50.37 127 ASN C N 1
ATOM 5212 C CA . ASN C 1 127 ? 95.978 11.478 59.135 1.00 52.13 127 ASN C CA 1
ATOM 5213 C C . ASN C 1 127 ? 95.348 10.215 58.546 1.00 53.23 127 ASN C C 1
ATOM 5214 O O . ASN C 1 127 ? 95.014 9.266 59.259 1.00 54.66 127 ASN C O 1
ATOM 5219 N N . ASP C 1 128 ? 95.172 10.217 57.234 1.00 53.93 128 ASP C N 1
ATOM 5220 C CA . ASP C 1 128 ? 94.597 9.072 56.533 1.00 54.50 128 ASP C CA 1
ATOM 5221 C C . ASP C 1 128 ? 93.121 8.759 56.794 1.00 52.27 128 ASP C C 1
ATOM 5222 O O . ASP C 1 128 ? 92.583 7.812 56.229 1.00 51.29 128 ASP C O 1
ATOM 5227 N N . ARG C 1 129 ? 92.460 9.538 57.639 1.00 50.94 129 ARG C N 1
ATOM 5228 C CA . ARG C 1 129 ? 91.058 9.274 57.870 1.00 50.55 129 ARG C CA 1
ATOM 5229 C C . ARG C 1 129 ? 90.154 10.144 56.987 1.00 50.32 129 ARG C C 1
ATOM 5230 O O . ARG C 1 129 ? 90.223 11.377 57.028 1.00 48.92 129 ARG C O 1
ATOM 5238 N N . PRO C 1 130 ? 89.285 9.501 56.180 1.00 48.76 130 PRO C N 1
ATOM 5239 C CA . PRO C 1 130 ? 88.349 10.175 55.273 1.00 47.48 130 PRO C CA 1
ATOM 5240 C C . PRO C 1 130 ? 87.354 11.067 56.003 1.00 46.44 130 PRO C C 1
ATOM 5241 O O . PRO C 1 130 ? 86.632 10.601 56.879 1.00 48.32 130 PRO C O 1
ATOM 5245 N N . VAL C 1 131 ? 87.310 12.344 55.645 1.00 44.17 131 VAL C N 1
ATOM 5246 C CA . VAL C 1 131 ? 86.357 13.260 56.269 1.00 41.76 131 VAL C CA 1
ATOM 5247 C C . VAL C 1 131 ? 85.908 14.355 55.296 1.00 41.83 131 VAL C C 1
ATOM 5248 O O . VAL C 1 131 ? 86.552 14.628 54.275 1.00 40.17 131 VAL C O 1
ATOM 5252 N N . GLY C 1 132 ? 84.786 14.975 55.622 1.00 40.83 132 GLY C N 1
ATOM 5253 C CA . GLY C 1 132 ? 84.284 16.049 54.795 1.00 40.64 132 GLY C CA 1
ATOM 5254 C C . GLY C 1 132 ? 84.177 17.253 55.691 1.00 38.99 132 GLY C C 1
ATOM 5255 O O . GLY C 1 132 ? 84.878 17.331 56.701 1.00 39.38 132 GLY C O 1
ATOM 5256 N N . GLU C 1 133 ? 83.305 18.185 55.332 1.00 39.37 133 GLU C N 1
ATOM 5257 C CA . GLU C 1 133 ? 83.104 19.388 56.130 1.00 39.25 133 GLU C CA 1
ATOM 5258 C C . GLU C 1 133 ? 82.742 18.999 57.556 1.00 40.15 133 GLU C C 1
ATOM 5259 O O . GLU C 1 133 ? 83.223 19.601 58.524 1.00 41.59 133 GLU C O 1
ATOM 5265 N N . LEU C 1 134 ? 81.886 17.990 57.670 1.00 38.98 134 LEU C N 1
ATOM 5266 C CA . LEU C 1 134 ? 81.426 17.512 58.962 1.00 39.34 134 LEU C CA 1
ATOM 5267 C C . LEU C 1 134 ? 82.618 17.087 59.812 1.00 38.93 134 LEU C C 1
ATOM 5268 O O . LEU C 1 134 ? 82.789 17.548 60.940 1.00 38.45 134 LEU C O 1
ATOM 5273 N N . GLY C 1 135 ? 83.441 16.213 59.249 1.00 38.61 135 GLY C N 1
ATOM 5274 C CA . GLY C 1 135 ? 84.610 15.734 59.951 1.00 39.78 135 GLY C CA 1
ATOM 5275 C C . GLY C 1 135 ? 85.564 16.845 60.334 1.00 40.87 135 GLY C C 1
ATOM 5276 O O . GLY C 1 135 ? 85.917 16.977 61.510 1.00 41.36 135 GLY C O 1
ATOM 5277 N N . LEU C 1 136 ? 85.986 17.649 59.359 1.00 40.19 136 LEU C N 1
ATOM 5278 C CA . LEU C 1 136 ? 86.906 18.730 59.662 1.00 39.58 136 LEU C CA 1
ATOM 5279 C C . LEU C 1 136 ? 86.364 19.655 60.739 1.00 39.18 136 LEU C C 1
ATOM 5280 O O . LEU C 1 136 ? 87.092 20.040 61.657 1.00 40.80 136 LEU C O 1
ATOM 5285 N N . ASN C 1 137 ? 85.094 20.021 60.655 1.00 38.49 137 ASN C N 1
ATOM 5286 C CA . ASN C 1 137 ? 84.565 20.930 61.663 1.00 38.01 137 ASN C CA 1
ATOM 5287 C C . ASN C 1 137 ? 84.513 20.265 63.025 1.00 36.46 137 ASN C C 1
ATOM 5288 O O . ASN C 1 137 ? 84.709 20.922 64.047 1.00 35.80 137 ASN C O 1
ATOM 5293 N N . ALA C 1 138 ? 84.255 18.962 63.047 1.00 36.85 138 ALA C N 1
ATOM 5294 C CA . ALA C 1 138 ? 84.202 18.234 64.316 1.00 35.27 138 ALA C CA 1
ATOM 5295 C C . ALA C 1 138 ? 85.605 18.233 64.929 1.00 35.93 138 ALA C C 1
ATOM 5296 O O . ALA C 1 138 ? 85.762 18.437 66.139 1.00 36.25 138 ALA C O 1
ATOM 5298 N N . TYR C 1 139 ? 86.622 18.015 64.094 1.00 34.66 139 TYR C N 1
ATOM 5299 C CA . TYR C 1 139 ? 88.001 18.017 64.570 1.00 35.73 139 TYR C CA 1
ATOM 5300 C C . TYR C 1 139 ? 88.398 19.370 65.155 1.00 36.42 139 TYR C C 1
ATOM 5301 O O . TYR C 1 139 ? 89.095 19.434 66.173 1.00 35.29 139 TYR C O 1
ATOM 5310 N N . VAL C 1 140 ? 87.967 20.457 64.517 1.00 36.58 140 VAL C N 1
ATOM 5311 C CA . VAL C 1 140 ? 88.295 21.782 65.043 1.00 36.61 140 VAL C CA 1
ATOM 5312 C C . VAL C 1 140 ? 87.581 21.950 66.375 1.00 35.88 140 VAL C C 1
ATOM 5313 O O . VAL C 1 140 ? 88.107 22.557 67.300 1.00 36.78 140 VAL C O 1
ATOM 5317 N N . ALA C 1 141 ? 86.376 21.407 66.466 1.00 37.37 141 ALA C N 1
ATOM 5318 C CA . ALA C 1 141 ? 85.618 21.483 67.705 1.00 38.09 141 ALA C CA 1
ATOM 5319 C C . ALA C 1 141 ? 86.402 20.714 68.771 1.00 38.94 141 ALA C C 1
ATOM 5320 O O . ALA C 1 141 ? 86.473 21.137 69.923 1.00 36.94 141 ALA C O 1
ATOM 5322 N N . GLY C 1 142 ? 86.997 19.592 68.362 1.00 40.44 142 GLY C N 1
ATOM 5323 C CA . GLY C 1 142 ? 87.753 18.759 69.279 1.00 42.74 142 GLY C CA 1
ATOM 5324 C C . GLY C 1 142 ? 88.959 19.465 69.853 1.00 44.62 142 GLY C C 1
ATOM 5325 O O . GLY C 1 142 ? 89.305 19.289 71.025 1.00 44.48 142 GLY C O 1
ATOM 5326 N N . TYR C 1 143 ? 89.596 20.277 69.018 1.00 45.38 143 TYR C N 1
ATOM 5327 C CA . TYR C 1 143 ? 90.773 21.030 69.420 1.00 44.96 143 TYR C CA 1
ATOM 5328 C C . TYR C 1 143 ? 90.448 21.882 70.638 1.00 45.55 143 TYR C C 1
ATOM 5329 O O . TYR C 1 143 ? 91.311 22.129 71.474 1.00 45.17 143 TYR C O 1
ATOM 5338 N N . TYR C 1 144 ? 89.203 22.346 70.721 1.00 46.06 144 TYR C N 1
ATOM 5339 C CA . TYR C 1 144 ? 88.769 23.163 71.847 1.00 46.96 144 TYR C CA 1
ATOM 5340 C C . TYR C 1 144 ? 88.042 22.317 72.888 1.00 47.14 144 TYR C C 1
ATOM 5341 O O . TYR C 1 144 ? 87.405 22.846 73.799 1.00 47.17 144 TYR C O 1
ATOM 5350 N N . ASP C 1 145 ? 88.142 20.999 72.750 1.00 47.70 145 ASP C N 1
ATOM 5351 C CA . ASP C 1 145 ? 87.489 20.086 73.683 1.00 50.46 145 ASP C CA 1
ATOM 5352 C C . ASP C 1 145 ? 85.989 20.280 73.735 1.00 49.57 145 ASP C C 1
ATOM 5353 O O . ASP C 1 145 ? 85.369 20.109 74.785 1.00 49.66 145 ASP C O 1
ATOM 5358 N N . VAL C 1 146 ? 85.410 20.651 72.602 1.00 49.05 146 VAL C N 1
ATOM 5359 C CA . VAL C 1 146 ? 83.976 20.855 72.533 1.00 47.07 146 VAL C CA 1
ATOM 5360 C C . VAL C 1 146 ? 83.398 19.708 71.732 1.00 46.38 146 VAL C C 1
ATOM 5361 O O . VAL C 1 146 ? 83.854 19.408 70.632 1.00 47.54 146 VAL C O 1
ATOM 5365 N N . PRO C 1 147 ? 82.399 19.027 72.294 1.00 44.84 147 PRO C N 1
ATOM 5366 C CA . PRO C 1 147 ? 81.761 17.899 71.623 1.00 44.31 147 PRO C CA 1
ATOM 5367 C C . PRO C 1 147 ? 80.640 18.311 70.685 1.00 43.75 147 PRO C C 1
ATOM 5368 O O . PRO C 1 147 ? 79.935 19.293 70.930 1.00 43.79 147 PRO C O 1
ATOM 5372 N N . VAL C 1 148 ? 80.490 17.555 69.607 1.00 42.76 148 VAL C N 1
ATOM 5373 C CA . VAL C 1 148 ? 79.439 17.802 68.638 1.00 43.45 148 VAL C CA 1
ATOM 5374 C C . VAL C 1 148 ? 78.243 17.009 69.157 1.00 43.13 148 VAL C C 1
ATOM 5375 O O . VAL C 1 148 ? 78.156 15.798 68.957 1.00 43.22 148 VAL C O 1
ATOM 5379 N N . LEU C 1 149 ? 77.330 17.702 69.825 1.00 42.60 149 LEU C N 1
ATOM 5380 C CA . LEU C 1 149 ? 76.151 17.077 70.412 1.00 42.67 149 LEU C CA 1
ATOM 5381 C C . LEU C 1 149 ? 75.107 16.595 69.424 1.00 43.38 149 LEU C C 1
ATOM 5382 O O . LEU C 1 149 ? 74.502 15.532 69.613 1.00 45.19 149 LEU C O 1
ATOM 5387 N N . MET C 1 150 ? 74.897 17.372 68.365 1.00 44.04 150 MET C N 1
ATOM 5388 C CA . MET C 1 150 ? 73.893 17.040 67.355 1.00 42.41 150 MET C CA 1
ATOM 5389 C C . MET C 1 150 ? 74.299 17.440 65.941 1.00 42.09 150 MET C C 1
ATOM 5390 O O . MET C 1 150 ? 75.025 18.410 65.738 1.00 42.24 150 MET C O 1
ATOM 5395 N N . VAL C 1 151 ? 73.807 16.681 64.970 1.00 41.31 151 VAL C N 1
ATOM 5396 C CA . VAL C 1 151 ? 74.073 16.930 63.563 1.00 41.04 151 VAL C CA 1
ATOM 5397 C C . VAL C 1 151 ? 72.771 16.676 62.802 1.00 41.01 151 VAL C C 1
ATOM 5398 O O . VAL C 1 151 ? 72.192 15.591 62.901 1.00 39.58 151 VAL C O 1
ATOM 5402 N N . ALA C 1 152 ? 72.304 17.685 62.066 1.00 39.71 152 ALA C N 1
ATOM 5403 C CA . ALA C 1 152 ? 71.064 17.572 61.304 1.00 39.34 152 ALA C CA 1
ATOM 5404 C C . ALA C 1 152 ? 71.328 17.780 59.824 1.00 39.38 152 ALA C C 1
ATOM 5405 O O . ALA C 1 152 ? 72.206 18.549 59.444 1.00 40.78 152 ALA C O 1
ATOM 5407 N N . GLY C 1 153 ? 70.565 17.083 58.993 1.00 38.44 153 GLY C N 1
ATOM 5408 C CA . GLY C 1 153 ? 70.731 17.187 57.556 1.00 38.52 153 GLY C CA 1
ATOM 5409 C C . GLY C 1 153 ? 69.965 16.042 56.931 1.00 38.91 153 GLY C C 1
ATOM 5410 O O . GLY C 1 153 ? 68.923 15.643 57.455 1.00 40.98 153 GLY C O 1
ATOM 5411 N N . ASP C 1 154 ? 70.459 15.508 55.822 1.00 37.45 154 ASP C N 1
ATOM 5412 C CA . ASP C 1 154 ? 69.778 14.392 55.182 1.00 39.46 154 ASP C CA 1
ATOM 5413 C C . ASP C 1 154 ? 70.201 13.116 55.900 1.00 41.63 154 ASP C C 1
ATOM 5414 O O . ASP C 1 154 ? 71.019 13.158 56.818 1.00 39.86 154 ASP C O 1
ATOM 5419 N N . ASP C 1 155 ? 69.652 11.985 55.469 1.00 43.83 155 ASP C N 1
ATOM 5420 C CA . ASP C 1 155 ? 69.958 10.707 56.096 1.00 44.97 155 ASP C CA 1
ATOM 5421 C C . ASP C 1 155 ? 71.428 10.335 55.943 1.00 45.72 155 ASP C C 1
ATOM 5422 O O . ASP C 1 155 ? 72.022 9.745 56.853 1.00 45.74 155 ASP C O 1
ATOM 5427 N N . ARG C 1 156 ? 72.026 10.688 54.807 1.00 45.25 156 ARG C N 1
ATOM 5428 C CA . ARG C 1 156 ? 73.432 10.351 54.582 1.00 44.48 156 ARG C CA 1
ATOM 5429 C C . ARG C 1 156 ? 74.377 11.142 55.480 1.00 44.50 156 ARG C C 1
ATOM 5430 O O . ARG C 1 156 ? 75.401 10.615 55.929 1.00 45.66 156 ARG C O 1
ATOM 5438 N N . ALA C 1 157 ? 74.042 12.398 55.751 1.00 43.63 157 ALA C N 1
ATOM 5439 C CA . ALA C 1 157 ? 74.895 13.212 56.610 1.00 43.78 157 ALA C CA 1
ATOM 5440 C C . ALA C 1 157 ? 74.820 12.656 58.020 1.00 43.40 157 ALA C C 1
ATOM 5441 O O . ALA C 1 157 ? 75.817 12.610 58.738 1.00 44.43 157 ALA C O 1
ATOM 5443 N N . ALA C 1 158 ? 73.621 12.248 58.414 1.00 43.92 158 ALA C N 1
ATOM 5444 C CA . ALA C 1 158 ? 73.396 11.692 59.737 1.00 44.61 158 ALA C CA 1
ATOM 5445 C C . ALA C 1 158 ? 74.239 10.432 59.918 1.00 45.00 158 ALA C C 1
ATOM 5446 O O . ALA C 1 158 ? 74.900 10.262 60.934 1.00 44.15 158 ALA C O 1
ATOM 5448 N N . LYS C 1 159 ? 74.210 9.560 58.918 1.00 46.64 159 LYS C N 1
ATOM 5449 C CA . LYS C 1 159 ? 74.959 8.311 58.950 1.00 48.63 159 LYS C CA 1
ATOM 5450 C C . LYS C 1 159 ? 76.448 8.601 59.049 1.00 48.64 159 LYS C C 1
ATOM 5451 O O . LYS C 1 159 ? 77.181 7.952 59.802 1.00 48.17 159 LYS C O 1
ATOM 5457 N N . GLU C 1 160 ? 76.892 9.579 58.269 1.00 49.03 160 GLU C N 1
ATOM 5458 C CA . GLU C 1 160 ? 78.297 9.968 58.253 1.00 47.90 160 GLU C CA 1
ATOM 5459 C C . GLU C 1 160 ? 78.710 10.514 59.626 1.00 48.24 160 GLU C C 1
ATOM 5460 O O . GLU C 1 160 ? 79.816 10.244 60.103 1.00 48.20 160 GLU C O 1
ATOM 5466 N N . ALA C 1 161 ? 77.812 11.258 60.269 1.00 47.14 161 ALA C N 1
ATOM 5467 C CA . ALA C 1 161 ? 78.098 11.824 61.584 1.00 47.10 161 ALA C CA 1
ATOM 5468 C C . ALA C 1 161 ? 78.271 10.746 62.646 1.00 48.31 161 ALA C C 1
ATOM 5469 O O . ALA C 1 161 ? 79.282 10.703 63.349 1.00 47.77 161 ALA C O 1
ATOM 5471 N N . GLU C 1 162 ? 77.281 9.872 62.761 1.00 50.01 162 GLU C N 1
ATOM 5472 C CA . GLU C 1 162 ? 77.333 8.817 63.761 1.00 51.47 162 GLU C CA 1
ATOM 5473 C C . GLU C 1 162 ? 78.456 7.791 63.566 1.00 51.63 162 GLU C C 1
ATOM 5474 O O . GLU C 1 162 ? 78.858 7.127 64.523 1.00 50.45 162 GLU C O 1
ATOM 5480 N N . GLU C 1 163 ? 78.967 7.666 62.344 1.00 51.38 163 GLU C N 1
ATOM 5481 C CA . GLU C 1 163 ? 80.063 6.737 62.086 1.00 51.97 163 GLU C CA 1
ATOM 5482 C C . GLU C 1 163 ? 81.386 7.360 62.507 1.00 51.69 163 GLU C C 1
ATOM 5483 O O . GLU C 1 163 ? 82.415 6.685 62.555 1.00 53.17 163 GLU C O 1
ATOM 5489 N N . LEU C 1 164 ? 81.343 8.648 62.836 1.00 51.18 164 LEU C N 1
ATOM 5490 C CA . LEU C 1 164 ? 82.530 9.390 63.228 1.00 49.99 164 LEU C CA 1
ATOM 5491 C C . LEU C 1 164 ? 82.497 9.806 64.691 1.00 50.42 164 LEU C C 1
ATOM 5492 O O . LEU C 1 164 ? 83.516 9.765 65.377 1.00 50.68 164 LEU C O 1
ATOM 5497 N N . ILE C 1 165 ? 81.324 10.215 65.162 1.00 49.68 165 ILE C N 1
ATOM 5498 C CA . ILE C 1 165 ? 81.158 10.651 66.542 1.00 49.78 165 ILE C CA 1
ATOM 5499 C C . ILE C 1 165 ? 80.233 9.721 67.330 1.00 51.00 165 ILE C C 1
ATOM 5500 O O . ILE C 1 165 ? 79.018 9.712 67.122 1.00 51.39 165 ILE C O 1
ATOM 5505 N N . PRO C 1 166 ? 80.797 8.933 68.256 1.00 50.84 166 PRO C N 1
ATOM 5506 C CA . PRO C 1 166 ? 80.015 8.002 69.073 1.00 50.36 166 PRO C CA 1
ATOM 5507 C C . PRO C 1 166 ? 78.904 8.666 69.910 1.00 49.96 166 PRO C C 1
ATOM 5508 O O . PRO C 1 166 ? 79.116 9.701 70.552 1.00 48.65 166 PRO C O 1
ATOM 5512 N N . ASN C 1 167 ? 77.723 8.050 69.890 1.00 48.95 167 ASN C N 1
ATOM 5513 C CA . ASN C 1 167 ? 76.559 8.527 70.638 1.00 48.31 167 ASN C CA 1
ATOM 5514 C C . ASN C 1 167 ? 76.000 9.876 70.178 1.00 47.45 167 ASN C C 1
ATOM 5515 O O . ASN C 1 167 ? 75.099 10.431 70.817 1.00 47.62 167 ASN C O 1
ATOM 5520 N N . VAL C 1 168 ? 76.528 10.417 69.086 1.00 47.05 168 VAL C N 1
ATOM 5521 C CA . VAL C 1 168 ? 76.041 11.704 68.593 1.00 45.68 168 VAL C CA 1
ATOM 5522 C C . VAL C 1 168 ? 74.570 11.620 68.198 1.00 45.18 168 VAL C C 1
ATOM 5523 O O . VAL C 1 168 ? 74.119 10.599 67.688 1.00 45.53 168 VAL C O 1
ATOM 5527 N N . THR C 1 169 ? 73.819 12.686 68.444 1.00 44.09 169 THR C N 1
ATOM 5528 C CA . THR C 1 169 ? 72.411 12.702 68.071 1.00 43.84 169 THR C CA 1
ATOM 5529 C C . THR C 1 169 ? 72.276 13.275 66.656 1.00 44.92 169 THR C C 1
ATOM 5530 O O . THR C 1 169 ? 72.838 14.332 66.337 1.00 43.91 169 THR C O 1
ATOM 5534 N N . THR C 1 170 ? 71.545 12.565 65.805 1.00 44.20 170 THR C N 1
ATOM 5535 C CA . THR C 1 170 ? 71.343 13.007 64.435 1.00 44.13 170 THR C CA 1
ATOM 5536 C C . THR C 1 170 ? 69.860 13.204 64.143 1.00 45.49 170 THR C C 1
ATOM 5537 O O . THR C 1 170 ? 68.998 12.548 64.736 1.00 46.38 170 THR C O 1
ATOM 5541 N N . ALA C 1 171 ? 69.573 14.131 63.234 1.00 46.19 171 ALA C N 1
ATOM 5542 C CA . ALA C 1 171 ? 68.203 14.445 62.834 1.00 44.61 171 ALA C CA 1
ATOM 5543 C C . ALA C 1 171 ? 68.144 14.466 61.319 1.00 44.29 171 ALA C C 1
ATOM 5544 O O . ALA C 1 171 ? 68.618 15.409 60.691 1.00 44.33 171 ALA C O 1
ATOM 5546 N N . ALA C 1 172 ? 67.566 13.417 60.738 1.00 43.50 172 ALA C N 1
ATOM 5547 C CA . ALA C 1 172 ? 67.443 13.313 59.288 1.00 42.39 172 ALA C CA 1
ATOM 5548 C C . ALA C 1 172 ? 66.145 13.965 58.826 1.00 42.56 172 ALA C C 1
ATOM 5549 O O . ALA C 1 172 ? 65.102 13.321 58.782 1.00 43.44 172 ALA C O 1
ATOM 5551 N N . VAL C 1 173 ? 66.218 15.247 58.476 1.00 41.76 173 VAL C N 1
ATOM 5552 C CA . VAL C 1 173 ? 65.042 15.983 58.031 1.00 39.91 173 VAL C CA 1
ATOM 5553 C C . VAL C 1 173 ? 64.564 15.579 56.636 1.00 39.70 173 VAL C C 1
ATOM 5554 O O . VAL C 1 173 ? 63.469 15.944 56.215 1.00 40.49 173 VAL C O 1
ATOM 5558 N N . LYS C 1 174 ? 65.377 14.816 55.922 1.00 38.42 174 LYS C N 1
ATOM 5559 C CA . LYS C 1 174 ? 64.984 14.385 54.597 1.00 39.17 174 LYS C CA 1
ATOM 5560 C C . LYS C 1 174 ? 65.777 13.165 54.192 1.00 39.99 174 LYS C C 1
ATOM 5561 O O . LYS C 1 174 ? 66.850 12.914 54.737 1.00 41.10 174 LYS C O 1
ATOM 5567 N N . GLN C 1 175 ? 65.235 12.401 53.250 1.00 41.42 175 GLN C N 1
ATOM 5568 C CA . GLN C 1 175 ? 65.878 11.184 52.762 1.00 42.67 175 GLN C CA 1
ATOM 5569 C C . GLN C 1 175 ? 66.416 11.418 51.360 1.00 42.78 175 GLN C C 1
ATOM 5570 O O . GLN C 1 175 ? 65.712 11.926 50.492 1.00 43.62 175 GLN C O 1
ATOM 5576 N N . THR C 1 176 ? 67.662 11.026 51.137 1.00 42.64 176 THR C N 1
ATOM 5577 C CA . THR C 1 176 ? 68.295 11.194 49.839 1.00 40.05 176 THR C CA 1
ATOM 5578 C C . THR C 1 176 ? 67.883 10.122 48.837 1.00 41.19 176 THR C C 1
ATOM 5579 O O . THR C 1 176 ? 67.888 8.926 49.143 1.00 42.48 176 THR C O 1
ATOM 5583 N N . ILE C 1 177 ? 67.537 10.556 47.631 1.00 40.67 177 ILE C N 1
ATOM 5584 C CA . ILE C 1 177 ? 67.156 9.632 46.572 1.00 39.69 177 ILE C CA 1
ATOM 5585 C C . ILE C 1 177 ? 68.232 9.698 45.490 1.00 40.29 177 ILE C C 1
ATOM 5586 O O . ILE C 1 177 ? 68.573 8.686 44.876 1.00 41.36 177 ILE C O 1
ATOM 5591 N N . SER C 1 178 ? 68.762 10.898 45.261 1.00 39.56 178 SER C N 1
ATOM 5592 C CA . SER C 1 178 ? 69.831 11.116 44.287 1.00 37.64 178 SER C CA 1
ATOM 5593 C C . SER C 1 178 ? 70.590 12.363 44.730 1.00 37.90 178 SER C C 1
ATOM 5594 O O . SER C 1 178 ? 70.237 12.997 45.726 1.00 37.66 178 SER C O 1
ATOM 5597 N N . ARG C 1 179 ? 71.637 12.726 44.005 1.00 37.39 179 ARG C N 1
ATOM 5598 C CA . ARG C 1 179 ? 72.382 13.904 44.397 1.00 37.73 179 ARG C CA 1
ATOM 5599 C C . ARG C 1 179 ? 71.550 15.187 44.274 1.00 38.48 179 ARG C C 1
ATOM 5600 O O . ARG C 1 179 ? 71.911 16.217 44.847 1.00 39.58 179 ARG C O 1
ATOM 5608 N N . SER C 1 180 ? 70.428 15.120 43.556 1.00 37.64 180 SER C N 1
ATOM 5609 C CA . SER C 1 180 ? 69.557 16.289 43.394 1.00 39.22 180 SER C CA 1
ATOM 5610 C C . SER C 1 180 ? 68.082 15.941 43.570 1.00 40.45 180 SER C C 1
ATOM 5611 O O . SER C 1 180 ? 67.215 16.496 42.885 1.00 41.32 180 SER C O 1
ATOM 5614 N N . ALA C 1 181 ? 67.798 15.039 44.505 1.00 39.68 181 ALA C N 1
ATOM 5615 C CA . ALA C 1 181 ? 66.426 14.614 44.751 1.00 39.98 181 ALA C CA 1
ATOM 5616 C C . ALA C 1 181 ? 66.286 14.006 46.128 1.00 40.37 181 ALA C C 1
ATOM 5617 O O . ALA C 1 181 ? 67.129 13.224 46.553 1.00 40.84 181 ALA C O 1
ATOM 5619 N N . VAL C 1 182 ? 65.210 14.356 46.822 1.00 42.56 182 VAL C N 1
ATOM 5620 C CA . VAL C 1 182 ? 64.992 13.834 48.157 1.00 43.13 182 VAL C CA 1
ATOM 5621 C C . VAL C 1 182 ? 63.525 13.648 48.486 1.00 44.95 182 VAL C C 1
ATOM 5622 O O . VAL C 1 182 ? 62.648 14.170 47.802 1.00 46.14 182 VAL C O 1
ATOM 5626 N N . LYS C 1 183 ? 63.277 12.875 49.535 1.00 45.93 183 LYS C N 1
ATOM 5627 C CA . LYS C 1 183 ? 61.936 12.643 50.037 1.00 48.02 183 LYS C CA 1
ATOM 5628 C C . LYS C 1 183 ? 62.032 13.392 51.357 1.00 48.67 183 LYS C C 1
ATOM 5629 O O . LYS C 1 183 ? 62.818 13.027 52.234 1.00 49.00 183 LYS C O 1
ATOM 5635 N N . CYS C 1 184 ? 61.259 14.456 51.491 1.00 49.56 184 CYS C N 1
ATOM 5636 C CA . CYS C 1 184 ? 61.327 15.259 52.695 1.00 51.50 184 CYS C CA 1
ATOM 5637 C C . CYS C 1 184 ? 60.064 15.324 53.533 1.00 51.59 184 CYS C C 1
ATOM 5638 O O . CYS C 1 184 ? 58.989 14.926 53.103 1.00 52.66 184 CYS C O 1
ATOM 5641 N N . LEU C 1 185 ? 60.229 15.835 54.746 1.00 52.40 185 LEU C N 1
ATOM 5642 C CA . LEU C 1 185 ? 59.146 15.996 55.695 1.00 53.54 185 LEU C CA 1
ATOM 5643 C C . LEU C 1 185 ? 58.614 17.419 55.549 1.00 55.75 185 LEU C C 1
ATOM 5644 O O . LEU C 1 185 ? 59.336 18.308 55.097 1.00 55.19 185 LEU C O 1
ATOM 5649 N N . SER C 1 186 ? 57.359 17.637 55.936 1.00 57.75 186 SER C N 1
ATOM 5650 C CA . SER C 1 186 ? 56.771 18.967 55.842 1.00 59.28 186 SER C CA 1
ATOM 5651 C C . SER C 1 186 ? 57.533 19.885 56.785 1.00 61.02 186 SER C C 1
ATOM 5652 O O . SER C 1 186 ? 58.049 19.443 57.805 1.00 61.39 186 SER C O 1
ATOM 5655 N N . PRO C 1 187 ? 57.608 21.185 56.461 1.00 62.60 187 PRO C N 1
ATOM 5656 C CA . PRO C 1 187 ? 58.332 22.130 57.316 1.00 62.17 187 PRO C CA 1
ATOM 5657 C C . PRO C 1 187 ? 57.974 21.992 58.786 1.00 61.09 187 PRO C C 1
ATOM 5658 O O . PRO C 1 187 ? 58.838 22.080 59.653 1.00 60.55 187 PRO C O 1
ATOM 5662 N N . ALA C 1 188 ? 56.698 21.763 59.066 1.00 60.32 188 ALA C N 1
ATOM 5663 C CA . ALA C 1 188 ? 56.259 21.633 60.447 1.00 60.15 188 ALA C CA 1
ATOM 5664 C C . ALA C 1 188 ? 56.710 20.307 61.054 1.00 59.89 188 ALA C C 1
ATOM 5665 O O . ALA C 1 188 ? 57.044 20.237 62.241 1.00 60.26 188 ALA C O 1
ATOM 5667 N N . LYS C 1 189 ? 56.713 19.260 60.237 1.00 58.50 189 LYS C N 1
ATOM 5668 C CA . LYS C 1 189 ? 57.108 17.935 60.693 1.00 57.81 189 LYS C CA 1
ATOM 5669 C C . LYS C 1 189 ? 58.588 17.900 61.056 1.00 56.46 189 LYS C C 1
ATOM 5670 O O . LYS C 1 189 ? 58.975 17.322 62.069 1.00 57.14 189 LYS C O 1
ATOM 5676 N N . ARG C 1 190 ? 59.409 18.517 60.218 1.00 55.24 190 ARG C N 1
ATOM 5677 C CA . ARG C 1 190 ? 60.845 18.569 60.441 1.00 54.81 190 ARG C CA 1
ATOM 5678 C C . ARG C 1 190 ? 61.092 19.380 61.711 1.00 53.08 190 ARG C C 1
ATOM 5679 O O . ARG C 1 190 ? 62.035 19.116 62.451 1.00 54.27 190 ARG C O 1
ATOM 5687 N N . GLY C 1 191 ? 60.242 20.378 61.940 1.00 51.40 191 GLY C N 1
ATOM 5688 C CA . GLY C 1 191 ? 60.375 21.232 63.102 1.00 50.59 191 GLY C CA 1
ATOM 5689 C C . GLY C 1 191 ? 60.264 20.453 64.392 1.00 51.59 191 GLY C C 1
ATOM 5690 O O . GLY C 1 191 ? 61.020 20.690 65.334 1.00 52.38 191 GLY C O 1
ATOM 5691 N N . ARG C 1 192 ? 59.310 19.531 64.448 1.00 51.04 192 ARG C N 1
ATOM 5692 C CA . ARG C 1 192 ? 59.136 18.719 65.642 1.00 51.63 192 ARG C CA 1
ATOM 5693 C C . ARG C 1 192 ? 60.366 17.844 65.808 1.00 50.05 192 ARG C C 1
ATOM 5694 O O . ARG C 1 192 ? 60.943 17.772 66.894 1.00 49.81 192 ARG C O 1
ATOM 5702 N N . LEU C 1 193 ? 60.761 17.188 64.721 1.00 47.22 193 LEU C N 1
ATOM 5703 C CA . LEU C 1 193 ? 61.924 16.326 64.739 1.00 45.88 193 LEU C CA 1
ATOM 5704 C C . LEU C 1 193 ? 63.123 17.074 65.299 1.00 45.08 193 LEU C C 1
ATOM 5705 O O . LEU C 1 193 ? 63.786 16.594 66.210 1.00 45.76 193 LEU C O 1
ATOM 5710 N N . LEU C 1 194 ? 63.389 18.256 64.759 1.00 45.16 194 LEU C N 1
ATOM 5711 C CA . LEU C 1 194 ? 64.514 19.062 65.208 1.00 45.78 194 LEU C CA 1
ATOM 5712 C C . LEU C 1 194 ? 64.350 19.476 66.666 1.00 46.47 194 LEU C C 1
ATOM 5713 O O . LEU C 1 194 ? 65.315 19.482 67.424 1.00 47.12 194 LEU C O 1
ATOM 5718 N N . THR C 1 195 ? 63.127 19.814 67.057 1.00 47.18 195 THR C N 1
ATOM 5719 C CA . THR C 1 195 ? 62.857 20.216 68.427 1.00 48.88 195 THR C CA 1
ATOM 5720 C C . THR C 1 195 ? 63.155 19.078 69.401 1.00 49.73 195 THR C C 1
ATOM 5721 O O . THR C 1 195 ? 63.857 19.266 70.398 1.00 49.60 195 THR C O 1
ATOM 5725 N N . GLU C 1 196 ? 62.625 17.896 69.107 1.00 51.47 196 GLU C N 1
ATOM 5726 C CA . GLU C 1 196 ? 62.843 16.725 69.959 1.00 51.79 196 GLU C CA 1
ATOM 5727 C C . GLU C 1 196 ? 64.334 16.361 69.981 1.00 49.99 196 GLU C C 1
ATOM 5728 O O . GLU C 1 196 ? 64.931 16.223 71.045 1.00 49.53 196 GLU C O 1
ATOM 5734 N N . LYS C 1 197 ? 64.929 16.224 68.801 1.00 47.82 197 LYS C N 1
ATOM 5735 C CA . LYS C 1 197 ? 66.340 15.864 68.701 1.00 46.99 197 LYS C CA 1
ATOM 5736 C C . LYS C 1 197 ? 67.266 16.848 69.427 1.00 46.80 197 LYS C C 1
ATOM 5737 O O . LYS C 1 197 ? 68.247 16.452 70.068 1.00 44.69 197 LYS C O 1
ATOM 5743 N N . THR C 1 198 ? 66.955 18.131 69.332 1.00 46.23 198 THR C N 1
ATOM 5744 C CA . THR C 1 198 ? 67.773 19.135 69.990 1.00 46.86 198 THR C CA 1
ATOM 5745 C C . THR C 1 198 ? 67.659 18.975 71.501 1.00 47.38 198 THR C C 1
ATOM 5746 O O . THR C 1 198 ? 68.651 19.090 72.218 1.00 47.37 198 THR C O 1
ATOM 5750 N N . ALA C 1 199 ? 66.446 18.710 71.982 1.00 47.65 199 ALA C N 1
ATOM 5751 C CA . ALA C 1 199 ? 66.218 18.531 73.414 1.00 47.97 199 ALA C CA 1
ATOM 5752 C C . ALA C 1 199 ? 66.987 17.323 73.936 1.00 47.60 199 ALA C C 1
ATOM 5753 O O . ALA C 1 199 ? 67.677 17.414 74.947 1.00 47.69 199 ALA C O 1
ATOM 5755 N N . PHE C 1 200 ? 66.869 16.199 73.240 1.00 48.90 200 PHE C N 1
ATOM 5756 C CA . PHE C 1 200 ? 67.553 14.981 73.644 1.00 49.94 200 PHE C CA 1
ATOM 5757 C C . PHE C 1 200 ? 69.064 15.160 73.618 1.00 51.29 200 PHE C C 1
ATOM 5758 O O . PHE C 1 200 ? 69.767 14.728 74.534 1.00 52.27 200 PHE C O 1
ATOM 5766 N N . ALA C 1 201 ? 69.558 15.800 72.564 1.00 51.69 201 ALA C N 1
ATOM 5767 C CA . ALA C 1 201 ? 70.988 16.028 72.410 1.00 51.62 201 ALA C CA 1
ATOM 5768 C C . ALA C 1 201 ? 71.586 16.804 73.582 1.00 50.99 201 ALA C C 1
ATOM 5769 O O . ALA C 1 201 ? 72.661 16.465 74.074 1.00 49.57 201 ALA C O 1
ATOM 5771 N N . LEU C 1 202 ? 70.889 17.844 74.021 1.00 51.88 202 LEU C N 1
ATOM 5772 C CA . LEU C 1 202 ? 71.362 18.666 75.125 1.00 54.56 202 LEU C CA 1
ATOM 5773 C C . LEU C 1 202 ? 71.333 17.967 76.475 1.00 56.79 202 LEU C C 1
ATOM 5774 O O . LEU C 1 202 ? 72.171 18.243 77.335 1.00 56.84 202 LEU C O 1
ATOM 5779 N N . GLN C 1 203 ? 70.375 17.068 76.672 1.00 58.53 203 GLN C N 1
ATOM 5780 C CA . GLN C 1 203 ? 70.293 16.359 77.942 1.00 61.62 203 GLN C CA 1
ATOM 5781 C C . GLN C 1 203 ? 71.141 15.086 77.960 1.00 61.27 203 GLN C C 1
ATOM 5782 O O . GLN C 1 203 ? 71.481 14.574 79.028 1.00 61.62 203 GLN C O 1
ATOM 5788 N N . ASN C 1 204 ? 71.486 14.588 76.777 1.00 59.92 204 ASN C N 1
ATOM 5789 C CA . ASN C 1 204 ? 72.284 13.373 76.654 1.00 59.36 204 ASN C CA 1
ATOM 5790 C C . ASN C 1 204 ? 73.732 13.735 76.324 1.00 59.84 204 ASN C C 1
ATOM 5791 O O . ASN C 1 204 ? 74.536 12.870 75.962 1.00 59.77 204 ASN C O 1
ATOM 5796 N N . LYS C 1 205 ? 74.057 15.016 76.476 1.00 60.30 205 LYS C N 1
ATOM 5797 C CA . LYS C 1 205 ? 75.388 15.538 76.163 1.00 60.80 205 LYS C CA 1
ATOM 5798 C C . LYS C 1 205 ? 76.568 14.841 76.827 1.00 61.24 205 LYS C C 1
ATOM 5799 O O . LYS C 1 205 ? 77.655 14.770 76.252 1.00 60.89 205 LYS C O 1
ATOM 5805 N N . ASP C 1 206 ? 76.357 14.331 78.034 1.00 61.97 206 ASP C N 1
ATOM 5806 C CA . ASP C 1 206 ? 77.422 13.663 78.765 1.00 62.73 206 ASP C CA 1
ATOM 5807 C C . ASP C 1 206 ? 77.943 12.418 78.062 1.00 61.25 206 ASP C C 1
ATOM 5808 O O . ASP C 1 206 ? 79.077 12.008 78.289 1.00 61.07 206 ASP C O 1
ATOM 5813 N N . LYS C 1 207 ? 77.122 11.824 77.206 1.00 60.24 207 LYS C N 1
ATOM 5814 C CA . LYS C 1 207 ? 77.530 10.617 76.499 1.00 60.27 207 LYS C CA 1
ATOM 5815 C C . LYS C 1 207 ? 78.337 10.879 75.238 1.00 58.70 207 LYS C C 1
ATOM 5816 O O . LYS C 1 207 ? 78.774 9.942 74.564 1.00 57.75 207 LYS C O 1
ATOM 5822 N N . VAL C 1 208 ? 78.542 12.152 74.923 1.00 57.91 208 VAL C N 1
ATOM 5823 C CA . VAL C 1 208 ? 79.296 12.515 73.731 1.00 57.63 208 VAL C CA 1
ATOM 5824 C C . VAL C 1 208 ? 80.631 13.162 74.079 1.00 56.80 208 VAL C C 1
ATOM 5825 O O . VAL C 1 208 ? 80.704 14.065 74.911 1.00 55.64 208 VAL C O 1
ATOM 5829 N N . LYS C 1 209 ? 81.689 12.682 73.435 1.00 57.09 209 LYS C N 1
ATOM 5830 C CA . LYS C 1 209 ? 83.023 13.209 73.670 1.00 57.54 209 LYS C CA 1
ATOM 5831 C C . LYS C 1 209 ? 83.572 13.969 72.469 1.00 55.98 209 LYS C C 1
ATOM 5832 O O . LYS C 1 209 ? 83.222 13.684 71.323 1.00 56.84 209 LYS C O 1
ATOM 5838 N N . PRO C 1 210 ? 84.450 14.951 72.726 1.00 55.09 210 PRO C N 1
ATOM 5839 C CA . PRO C 1 210 ? 85.066 15.765 71.674 1.00 53.14 210 PRO C CA 1
ATOM 5840 C C . PRO C 1 210 ? 85.871 14.897 70.735 1.00 51.97 210 PRO C C 1
ATOM 5841 O O . PRO C 1 210 ? 86.528 13.963 71.174 1.00 53.84 210 PRO C O 1
ATOM 5845 N N . LEU C 1 211 ? 85.813 15.198 69.445 1.00 51.85 211 LEU C N 1
ATOM 5846 C CA . LEU C 1 211 ? 86.564 14.439 68.455 1.00 49.78 211 LEU C CA 1
ATOM 5847 C C . LEU C 1 211 ? 87.989 14.985 68.451 1.00 50.31 211 LEU C C 1
ATOM 5848 O O . LEU C 1 211 ? 88.351 15.810 67.602 1.00 50.16 211 LEU C O 1
ATOM 5853 N N . THR C 1 212 ? 88.789 14.529 69.410 1.00 48.68 212 THR C N 1
ATOM 5854 C CA . THR C 1 212 ? 90.170 14.977 69.537 1.00 47.73 212 THR C CA 1
ATOM 5855 C C . THR C 1 212 ? 91.001 14.703 68.290 1.00 46.45 212 THR C C 1
ATOM 5856 O O . THR C 1 212 ? 91.079 13.574 67.818 1.00 45.76 212 THR C O 1
ATOM 5860 N N . PRO C 1 213 ? 91.620 15.749 67.731 1.00 47.14 213 PRO C N 1
ATOM 5861 C CA . PRO C 1 213 ? 92.453 15.617 66.533 1.00 48.57 213 PRO C CA 1
ATOM 5862 C C . PRO C 1 213 ? 93.907 15.349 66.912 1.00 50.04 213 PRO C C 1
ATOM 5863 O O . PRO C 1 213 ? 94.324 15.627 68.043 1.00 50.08 213 PRO C O 1
ATOM 5867 N N . PRO C 1 214 ? 94.693 14.806 65.973 1.00 50.86 214 PRO C N 1
ATOM 5868 C CA . PRO C 1 214 ? 96.110 14.512 66.213 1.00 52.18 214 PRO C CA 1
ATOM 5869 C C . PRO C 1 214 ? 96.852 15.799 66.567 1.00 53.63 214 PRO C C 1
ATOM 5870 O O . PRO C 1 214 ? 96.384 16.885 66.245 1.00 53.11 214 PRO C O 1
ATOM 5874 N N . ASP C 1 215 ? 98.011 15.666 67.212 1.00 55.06 215 ASP C N 1
ATOM 5875 C CA . ASP C 1 215 ? 98.822 16.817 67.607 1.00 56.31 215 ASP C CA 1
ATOM 5876 C C . ASP C 1 215 ? 99.359 17.592 66.404 1.00 55.62 215 ASP C C 1
ATOM 5877 O O . ASP C 1 215 ? 99.246 18.816 66.333 1.00 56.83 215 ASP C O 1
ATOM 5882 N N . ARG C 1 216 ? 99.965 16.877 65.466 1.00 53.12 216 ARG C N 1
ATOM 5883 C CA . ARG C 1 216 ? 100.502 17.510 64.269 1.00 51.05 216 ARG C CA 1
ATOM 5884 C C . ARG C 1 216 ? 99.858 16.792 63.107 1.00 49.32 216 ARG C C 1
ATOM 5885 O O . ARG C 1 216 ? 100.487 15.981 62.426 1.00 49.41 216 ARG C O 1
ATOM 5893 N N . PRO C 1 217 ? 98.578 17.086 62.862 1.00 47.64 217 PRO C N 1
ATOM 5894 C CA . PRO C 1 217 ? 97.830 16.459 61.776 1.00 46.02 217 PRO C CA 1
ATOM 5895 C C . PRO C 1 217 ? 98.361 16.701 60.378 1.00 43.64 217 PRO C C 1
ATOM 5896 O O . PRO C 1 217 ? 98.874 17.770 60.064 1.00 43.99 217 PRO C O 1
ATOM 5900 N N . VAL C 1 218 ? 98.246 15.673 59.553 1.00 41.82 218 VAL C N 1
ATOM 5901 C CA . VAL C 1 218 ? 98.666 15.748 58.174 1.00 41.51 218 VAL C CA 1
ATOM 5902 C C . VAL C 1 218 ? 97.391 15.862 57.341 1.00 42.08 218 VAL C C 1
ATOM 5903 O O . VAL C 1 218 ? 96.564 14.940 57.305 1.00 40.88 218 VAL C O 1
ATOM 5907 N N . LEU C 1 219 ? 97.230 17.013 56.697 1.00 41.41 219 LEU C N 1
ATOM 5908 C CA . LEU C 1 219 ? 96.084 17.272 55.856 1.00 39.63 219 LEU C CA 1
ATOM 5909 C C . LEU C 1 219 ? 96.372 16.743 54.461 1.00 39.41 219 LEU C C 1
ATOM 5910 O O . LEU C 1 219 ? 97.444 16.975 53.902 1.00 37.13 219 LEU C O 1
ATOM 5915 N N . SER C 1 220 ? 95.418 16.004 53.914 1.00 39.22 220 SER C N 1
ATOM 5916 C CA . SER C 1 220 ? 95.549 15.484 52.564 1.00 39.56 220 SER C CA 1
ATOM 5917 C C . SER C 1 220 ? 94.269 15.861 51.834 1.00 38.35 220 SER C C 1
ATOM 5918 O O . SER C 1 220 ? 93.171 15.703 52.368 1.00 37.01 220 SER C O 1
ATOM 5921 N N . ILE C 1 221 ? 94.420 16.386 50.624 1.00 37.65 221 ILE C N 1
ATOM 5922 C CA . ILE C 1 221 ? 93.278 16.779 49.818 1.00 36.75 221 ILE C CA 1
ATOM 5923 C C . ILE C 1 221 ? 93.411 16.175 48.439 1.00 37.14 221 ILE C C 1
ATOM 5924 O O . ILE C 1 221 ? 94.389 16.426 47.722 1.00 36.17 221 ILE C O 1
ATOM 5929 N N . GLU C 1 222 ? 92.435 15.360 48.064 1.00 37.42 222 GLU C N 1
ATOM 5930 C CA . GLU C 1 222 ? 92.456 14.755 46.741 1.00 37.51 222 GLU C CA 1
ATOM 5931 C C . GLU C 1 222 ? 91.514 15.600 45.909 1.00 36.55 222 GLU C C 1
ATOM 5932 O O . GLU C 1 222 ? 90.345 15.762 46.261 1.00 36.53 222 GLU C O 1
ATOM 5938 N N . PHE C 1 223 ? 92.026 16.158 44.821 1.00 35.95 223 PHE C N 1
ATOM 5939 C CA . PHE C 1 223 ? 91.208 16.994 43.948 1.00 35.42 223 PHE C CA 1
ATOM 5940 C C . PHE C 1 223 ? 90.691 16.204 42.753 1.00 36.03 223 PHE C C 1
ATOM 5941 O O . PHE C 1 223 ? 91.184 15.116 42.456 1.00 37.85 223 PHE C O 1
ATOM 5949 N N . ALA C 1 224 ? 89.701 16.756 42.059 1.00 37.23 224 ALA C N 1
ATOM 5950 C CA . ALA C 1 224 ? 89.120 16.087 40.898 1.00 36.15 224 ALA C CA 1
ATOM 5951 C C . ALA C 1 224 ? 90.104 15.952 39.738 1.00 36.23 224 ALA C C 1
ATOM 5952 O O . ALA C 1 224 ? 90.174 14.898 39.098 1.00 38.27 224 ALA C O 1
ATOM 5954 N N . ASN C 1 225 ? 90.857 17.012 39.452 1.00 36.36 225 ASN C N 1
ATOM 5955 C CA . ASN C 1 225 ? 91.836 16.958 38.354 1.00 36.55 225 ASN C CA 1
ATOM 5956 C C . ASN C 1 225 ? 93.214 17.430 38.800 1.00 36.05 225 ASN C C 1
ATOM 5957 O O . ASN C 1 225 ? 93.358 18.009 39.871 1.00 33.78 225 ASN C O 1
ATOM 5962 N N . TYR C 1 226 ? 94.219 17.190 37.959 1.00 36.62 226 TYR C N 1
ATOM 5963 C CA . TYR C 1 226 ? 95.587 17.560 38.289 1.00 36.92 226 TYR C CA 1
ATOM 5964 C C . TYR C 1 226 ? 95.799 19.072 38.342 1.00 36.69 226 TYR C C 1
ATOM 5965 O O . TYR C 1 226 ? 96.648 19.564 39.087 1.00 38.05 226 TYR C O 1
ATOM 5974 N N . GLY C 1 227 ? 95.031 19.813 37.556 1.00 36.24 227 GLY C N 1
ATOM 5975 C CA . GLY C 1 227 ? 95.170 21.261 37.565 1.00 34.66 227 GLY C CA 1
ATOM 5976 C C . GLY C 1 227 ? 94.891 21.848 38.942 1.00 33.70 227 GLY C C 1
ATOM 5977 O O . GLY C 1 227 ? 95.609 22.733 39.405 1.00 32.74 227 GLY C O 1
ATOM 5978 N N . GLN C 1 228 ? 93.847 21.364 39.608 1.00 33.99 228 GLN C N 1
ATOM 5979 C CA . GLN C 1 228 ? 93.505 21.874 40.935 1.00 33.87 228 GLN C CA 1
ATOM 5980 C C . GLN C 1 228 ? 94.590 21.505 41.934 1.00 34.57 228 GLN C C 1
ATOM 5981 O O . GLN C 1 228 ? 94.850 22.244 42.892 1.00 34.81 228 GLN C O 1
ATOM 5987 N N . ALA C 1 229 ? 95.226 20.359 41.715 1.00 35.08 229 ALA C N 1
ATOM 5988 C CA . ALA C 1 229 ? 96.306 19.926 42.596 1.00 35.18 229 ALA C CA 1
ATOM 5989 C C . ALA C 1 229 ? 97.491 20.881 42.404 1.00 34.69 229 ALA C C 1
ATOM 5990 O O . ALA C 1 229 ? 98.083 21.322 43.380 1.00 35.22 229 ALA C O 1
ATOM 5992 N N . GLU C 1 230 ? 97.824 21.210 41.155 1.00 33.23 230 GLU C N 1
ATOM 5993 C CA . GLU C 1 230 ? 98.930 22.121 40.894 1.00 33.63 230 GLU C CA 1
ATOM 5994 C C . GLU C 1 230 ? 98.709 23.471 41.579 1.00 34.57 230 GLU C C 1
ATOM 5995 O O . GLU C 1 230 ? 99.627 24.027 42.179 1.00 33.74 230 GLU C O 1
ATOM 6001 N N . TRP C 1 231 ? 97.497 24.007 41.483 1.00 34.89 231 TRP C N 1
ATOM 6002 C CA . TRP C 1 231 ? 97.199 25.287 42.113 1.00 36.28 231 TRP C CA 1
ATOM 6003 C C . TRP C 1 231 ? 97.468 25.224 43.610 1.00 37.77 231 TRP C C 1
ATOM 6004 O O . TRP C 1 231 ? 98.175 26.067 44.158 1.00 38.69 231 TRP C O 1
ATOM 6015 N N . ALA C 1 232 ? 96.902 24.224 44.279 1.00 37.92 232 ALA C N 1
ATOM 6016 C CA . ALA C 1 232 ? 97.105 24.093 45.714 1.00 38.61 232 ALA C CA 1
ATOM 6017 C C . ALA C 1 232 ? 98.576 23.849 46.051 1.00 39.51 232 ALA C C 1
ATOM 6018 O O . ALA C 1 232 ? 99.075 24.324 47.076 1.00 40.93 232 ALA C O 1
ATOM 6020 N N . ASN C 1 233 ? 99.274 23.122 45.185 1.00 39.91 233 ASN C N 1
ATOM 6021 C CA . ASN C 1 233 ? 100.674 22.803 45.429 1.00 40.85 233 ASN C CA 1
ATOM 6022 C C . ASN C 1 233 ? 101.580 24.022 45.344 1.00 42.23 233 ASN C C 1
ATOM 6023 O O . ASN C 1 233 ? 102.803 23.920 45.472 1.00 43.25 233 ASN C O 1
ATOM 6028 N N . LEU C 1 234 ? 100.971 25.177 45.116 1.00 43.27 234 LEU C N 1
ATOM 6029 C CA . LEU C 1 234 ? 101.705 26.433 45.035 1.00 42.67 234 LEU C CA 1
ATOM 6030 C C . LEU C 1 234 ? 101.955 26.928 46.453 1.00 42.33 234 LEU C C 1
ATOM 6031 O O . LEU C 1 234 ? 102.929 27.630 46.714 1.00 42.36 234 LEU C O 1
ATOM 6036 N N . MET C 1 235 ? 101.063 26.566 47.369 1.00 41.40 235 MET C N 1
ATOM 6037 C CA . MET C 1 235 ? 101.202 26.996 48.754 1.00 40.98 235 MET C CA 1
ATOM 6038 C C . MET C 1 235 ? 102.428 26.372 49.429 1.00 40.64 235 MET C C 1
ATOM 6039 O O . MET C 1 235 ? 102.629 25.166 49.382 1.00 39.28 235 MET C O 1
ATOM 6044 N N . PRO C 1 236 ? 103.264 27.197 50.074 1.00 41.60 236 PRO C N 1
ATOM 6045 C CA . PRO C 1 236 ? 104.461 26.681 50.751 1.00 42.64 236 PRO C CA 1
ATOM 6046 C C . PRO C 1 236 ? 104.120 25.603 51.776 1.00 43.07 236 PRO C C 1
ATOM 6047 O O . PRO C 1 236 ? 103.133 25.711 52.509 1.00 42.09 236 PRO C O 1
ATOM 6051 N N . GLY C 1 237 ? 104.950 24.565 51.824 1.00 43.78 237 GLY C N 1
ATOM 6052 C CA . GLY C 1 237 ? 104.725 23.483 52.764 1.00 44.22 237 GLY C CA 1
ATOM 6053 C C . GLY C 1 237 ? 103.890 22.338 52.214 1.00 44.57 237 GLY C C 1
ATOM 6054 O O . GLY C 1 237 ? 103.611 21.375 52.934 1.00 44.92 237 GLY C O 1
ATOM 6055 N N . THR C 1 238 ? 103.511 22.432 50.943 1.00 42.53 238 THR C N 1
ATOM 6056 C CA . THR C 1 238 ? 102.700 21.405 50.300 1.00 43.40 238 THR C CA 1
ATOM 6057 C C . THR C 1 238 ? 103.502 20.541 49.338 1.00 44.07 238 THR C C 1
ATOM 6058 O O . THR C 1 238 ? 104.572 20.928 48.875 1.00 42.73 238 THR C O 1
ATOM 6062 N N . GLU C 1 239 ? 102.957 19.372 49.023 1.00 45.98 239 GLU C N 1
ATOM 6063 C CA . GLU C 1 239 ? 103.607 18.443 48.110 1.00 49.19 239 GLU C CA 1
ATOM 6064 C C . GLU C 1 239 ? 102.554 17.529 47.473 1.00 48.73 239 GLU C C 1
ATOM 6065 O O . GLU C 1 239 ? 101.591 17.127 48.124 1.00 48.73 239 GLU C O 1
ATOM 6071 N N . ILE C 1 240 ? 102.731 17.223 46.195 1.00 49.16 240 ILE C N 1
ATOM 6072 C CA . ILE C 1 240 ? 101.807 16.345 45.493 1.00 50.11 240 ILE C CA 1
ATOM 6073 C C . ILE C 1 240 ? 102.335 14.914 45.522 1.00 50.64 240 ILE C C 1
ATOM 6074 O O . ILE C 1 240 ? 103.498 14.662 45.214 1.00 50.20 240 ILE C O 1
ATOM 6079 N N . LYS C 1 241 ? 101.468 13.984 45.895 1.00 52.17 241 LYS C N 1
ATOM 6080 C CA . LYS C 1 241 ? 101.831 12.577 45.954 1.00 53.96 241 LYS C CA 1
ATOM 6081 C C . LYS C 1 241 ? 101.894 12.070 44.512 1.00 54.17 241 LYS C C 1
ATOM 6082 O O . LYS C 1 241 ? 100.865 11.985 43.839 1.00 53.79 241 LYS C O 1
ATOM 6088 N N . THR C 1 242 ? 103.096 11.747 44.037 1.00 54.01 242 THR C N 1
ATOM 6089 C CA . THR C 1 242 ? 103.277 11.260 42.666 1.00 54.34 242 THR C CA 1
ATOM 6090 C C . THR C 1 242 ? 102.261 10.189 42.268 1.00 53.20 242 THR C C 1
ATOM 6091 O O . THR C 1 242 ? 101.938 9.295 43.052 1.00 52.05 242 THR C O 1
ATOM 6095 N N . GLY C 1 243 ? 101.759 10.295 41.042 1.00 52.34 243 GLY C N 1
ATOM 6096 C CA . GLY C 1 243 ? 100.775 9.347 40.556 1.00 51.12 243 GLY C CA 1
ATOM 6097 C C . GLY C 1 243 ? 99.358 9.622 41.045 1.00 51.04 243 GLY C C 1
ATOM 6098 O O . GLY C 1 243 ? 98.465 8.794 40.856 1.00 51.26 243 GLY C O 1
ATOM 6099 N N . THR C 1 244 ? 99.143 10.778 41.673 1.00 49.27 244 THR C N 1
ATOM 6100 C CA . THR C 1 244 ? 97.821 11.138 42.183 1.00 46.83 244 THR C CA 1
ATOM 6101 C C . THR C 1 244 ? 97.511 12.622 42.000 1.00 45.59 244 THR C C 1
ATOM 6102 O O . THR C 1 244 ? 98.323 13.387 41.486 1.00 45.49 244 THR C O 1
ATOM 6106 N N . THR C 1 245 ? 96.323 13.019 42.439 1.00 44.07 245 THR C N 1
ATOM 6107 C CA . THR C 1 245 ? 95.894 14.410 42.364 1.00 40.53 245 THR C CA 1
ATOM 6108 C C . THR C 1 245 ? 95.703 14.874 43.805 1.00 39.94 245 THR C C 1
ATOM 6109 O O . THR C 1 245 ? 94.910 15.772 44.099 1.00 39.44 245 THR C O 1
ATOM 6113 N N . THR C 1 246 ? 96.435 14.225 44.703 1.00 38.58 246 THR C N 1
ATOM 6114 C CA . THR C 1 246 ? 96.371 14.536 46.117 1.00 39.03 246 THR C CA 1
ATOM 6115 C C . THR C 1 246 ? 97.549 15.418 46.541 1.00 39.26 246 THR C C 1
ATOM 6116 O O . THR C 1 246 ? 98.698 15.207 46.127 1.00 39.03 246 THR C O 1
ATOM 6120 N N . VAL C 1 247 ? 97.253 16.413 47.368 1.00 38.64 247 VAL C N 1
ATOM 6121 C CA . VAL C 1 247 ? 98.273 17.328 47.864 1.00 37.46 247 VAL C CA 1
ATOM 6122 C C . VAL C 1 247 ? 98.258 17.241 49.378 1.00 38.71 247 VAL C C 1
ATOM 6123 O O . VAL C 1 247 ? 97.192 17.291 49.988 1.00 38.01 247 VAL C O 1
ATOM 6127 N N . GLN C 1 248 ? 99.439 17.106 49.980 1.00 40.09 248 GLN C N 1
ATOM 6128 C CA . GLN C 1 248 ? 99.546 16.985 51.430 1.00 41.22 248 GLN C CA 1
ATOM 6129 C C . GLN C 1 248 ? 100.204 18.188 52.079 1.00 40.75 248 GLN C C 1
ATOM 6130 O O . GLN C 1 248 ? 101.004 18.891 51.466 1.00 41.44 248 GLN C O 1
ATOM 6136 N N . PHE C 1 249 ? 99.854 18.416 53.335 1.00 40.40 249 PHE C N 1
ATOM 6137 C CA . PHE C 1 249 ? 100.394 19.523 54.090 1.00 39.86 249 PHE C CA 1
ATOM 6138 C C . PHE C 1 249 ? 100.539 19.112 55.552 1.00 41.42 249 PHE C C 1
ATOM 6139 O O . PHE C 1 249 ? 99.553 18.769 56.201 1.00 42.76 249 PHE C O 1
ATOM 6147 N N . GLN C 1 250 ? 101.766 19.142 56.065 1.00 41.75 250 GLN C N 1
ATOM 6148 C CA . GLN C 1 250 ? 102.019 18.790 57.456 1.00 43.75 250 GLN C CA 1
ATOM 6149 C C . GLN C 1 250 ? 101.759 20.043 58.297 1.00 43.49 250 GLN C C 1
ATOM 6150 O O . GLN C 1 250 ? 102.458 21.047 58.161 1.00 44.88 250 GLN C O 1
ATOM 6156 N N . ALA C 1 251 ? 100.748 19.987 59.155 1.00 42.63 251 ALA C N 1
ATOM 6157 C CA . ALA C 1 251 ? 100.389 21.131 59.982 1.00 45.13 251 ALA C CA 1
ATOM 6158 C C . ALA C 1 251 ? 100.937 21.040 61.407 1.00 47.07 251 ALA C C 1
ATOM 6159 O O . ALA C 1 251 ? 101.296 19.959 61.876 1.00 48.31 251 ALA C O 1
ATOM 6161 N N . LYS C 1 252 ? 101.003 22.182 62.084 1.00 47.56 252 LYS C N 1
ATOM 6162 C CA . LYS C 1 252 ? 101.496 22.241 63.453 1.00 49.71 252 LYS C CA 1
ATOM 6163 C C . LYS C 1 252 ? 100.391 21.791 64.406 1.00 50.40 252 LYS C C 1
ATOM 6164 O O . LYS C 1 252 ? 100.662 21.204 65.456 1.00 49.49 252 LYS C O 1
ATOM 6170 N N . ASP C 1 253 ? 99.145 22.085 64.027 1.00 49.38 253 ASP C N 1
ATOM 6171 C CA . ASP C 1 253 ? 97.955 21.731 64.808 1.00 47.90 253 ASP C CA 1
ATOM 6172 C C . ASP C 1 253 ? 96.709 21.735 63.921 1.00 45.55 253 ASP C C 1
ATOM 6173 O O . ASP C 1 253 ? 96.776 22.098 62.751 1.00 44.01 253 ASP C O 1
ATOM 6178 N N . MET C 1 254 ? 95.575 21.333 64.483 1.00 44.00 254 MET C N 1
ATOM 6179 C CA . MET C 1 254 ? 94.336 21.273 63.721 1.00 42.84 254 MET C CA 1
ATOM 6180 C C . MET C 1 254 ? 93.922 22.637 63.178 1.00 42.36 254 MET C C 1
ATOM 6181 O O . MET C 1 254 ? 93.343 22.724 62.096 1.00 41.42 254 MET C O 1
ATOM 6186 N N . LEU C 1 255 ? 94.211 23.699 63.926 1.00 40.85 255 LEU C N 1
ATOM 6187 C CA . LEU C 1 255 ? 93.848 25.031 63.469 1.00 39.87 255 LEU C CA 1
ATOM 6188 C C . LEU C 1 255 ? 94.618 25.412 62.196 1.00 40.32 255 LEU C C 1
ATOM 6189 O O . LEU C 1 255 ? 94.046 25.979 61.255 1.00 40.98 255 LEU C O 1
ATOM 6194 N N . GLU C 1 256 ? 95.903 25.076 62.142 1.00 39.09 256 GLU C N 1
ATOM 6195 C CA . GLU C 1 256 ? 96.699 25.408 60.972 1.00 39.34 256 GLU C CA 1
ATOM 6196 C C . GLU C 1 256 ? 96.262 24.541 59.808 1.00 39.38 256 GLU C C 1
ATOM 6197 O O . GLU C 1 256 ? 96.282 24.963 58.643 1.00 39.07 256 GLU C O 1
ATOM 6203 N N . ALA C 1 257 ? 95.870 23.315 60.127 1.00 38.08 257 ALA C N 1
ATOM 6204 C CA . ALA C 1 257 ? 95.415 22.382 59.101 1.00 36.59 257 ALA C CA 1
ATOM 6205 C C . ALA C 1 257 ? 94.117 22.886 58.476 1.00 34.99 257 ALA C C 1
ATOM 6206 O O . ALA C 1 257 ? 93.903 22.750 57.275 1.00 33.56 257 ALA C O 1
ATOM 6208 N N . TYR C 1 258 ? 93.253 23.462 59.301 1.00 33.55 258 TYR C N 1
ATOM 6209 C CA . TYR C 1 258 ? 91.991 23.969 58.803 1.00 36.17 258 TYR C CA 1
ATOM 6210 C C . TYR C 1 258 ? 92.246 25.127 57.833 1.00 36.10 258 TYR C C 1
ATOM 6211 O O . TYR C 1 258 ? 91.743 25.136 56.714 1.00 35.97 258 TYR C O 1
ATOM 6220 N N . GLN C 1 259 ? 93.042 26.095 58.259 1.00 36.39 259 GLN C N 1
ATOM 6221 C CA . GLN C 1 259 ? 93.339 27.228 57.404 1.00 37.86 259 GLN C CA 1
ATOM 6222 C C . GLN C 1 259 ? 94.088 26.824 56.141 1.00 37.51 259 GLN C C 1
ATOM 6223 O O . GLN C 1 259 ? 93.929 27.453 55.102 1.00 37.65 259 GLN C O 1
ATOM 6229 N N . ALA C 1 260 ? 94.899 25.772 56.222 1.00 37.54 260 ALA C N 1
ATOM 6230 C CA . ALA C 1 260 ? 95.610 25.312 55.037 1.00 36.01 260 ALA C CA 1
ATOM 6231 C C . ALA C 1 260 ? 94.556 24.779 54.053 1.00 36.59 260 ALA C C 1
ATOM 6232 O O . ALA C 1 260 ? 94.700 24.903 52.835 1.00 37.40 260 ALA C O 1
ATOM 6234 N N . MET C 1 261 ? 93.498 24.182 54.591 1.00 34.82 261 MET C N 1
ATOM 6235 C CA . MET C 1 261 ? 92.412 23.662 53.767 1.00 34.86 261 MET C CA 1
ATOM 6236 C C . MET C 1 261 ? 91.728 24.833 53.052 1.00 33.47 261 MET C C 1
ATOM 6237 O O . MET C 1 261 ? 91.450 24.771 51.855 1.00 33.91 261 MET C O 1
ATOM 6242 N N . LEU C 1 262 ? 91.465 25.902 53.795 1.00 32.72 262 LEU C N 1
ATOM 6243 C CA . LEU C 1 262 ? 90.824 27.083 53.231 1.00 33.64 262 LEU C CA 1
ATOM 6244 C C . LEU C 1 262 ? 91.612 27.643 52.047 1.00 33.33 262 LEU C C 1
ATOM 6245 O O . LEU C 1 262 ? 91.050 27.884 50.981 1.00 36.01 262 LEU C O 1
ATOM 6250 N N . VAL C 1 263 ? 92.915 27.822 52.232 1.00 32.03 263 VAL C N 1
ATOM 6251 C CA . VAL C 1 263 ? 93.777 28.358 51.190 1.00 31.01 263 VAL C CA 1
ATOM 6252 C C . VAL C 1 263 ? 93.952 27.407 50.013 1.00 31.98 263 VAL C C 1
ATOM 6253 O O . VAL C 1 263 ? 93.851 27.821 48.859 1.00 33.43 263 VAL C O 1
ATOM 6257 N N . MET C 1 264 ? 94.226 26.137 50.289 1.00 32.19 264 MET C N 1
ATOM 6258 C CA . MET C 1 264 ? 94.380 25.165 49.210 1.00 33.17 264 MET C CA 1
ATOM 6259 C C . MET C 1 264 ? 93.113 25.037 48.359 1.00 32.07 264 MET C C 1
ATOM 6260 O O . MET C 1 264 ? 93.199 24.963 47.136 1.00 31.50 264 MET C O 1
ATOM 6265 N N . THR C 1 265 ? 91.940 25.009 48.989 1.00 32.93 265 THR C N 1
ATOM 6266 C CA . THR C 1 265 ? 90.710 24.892 48.211 1.00 33.04 265 THR C CA 1
ATOM 6267 C C . THR C 1 265 ? 90.427 26.194 47.467 1.00 33.69 265 THR C C 1
ATOM 6268 O O . THR C 1 265 ? 89.912 26.171 46.354 1.00 33.63 265 THR C O 1
ATOM 6272 N N . GLU C 1 266 ? 90.771 27.323 48.081 1.00 34.88 266 GLU C N 1
ATOM 6273 C CA . GLU C 1 266 ? 90.576 28.618 47.447 1.00 34.32 266 GLU C CA 1
ATOM 6274 C C . GLU C 1 266 ? 91.409 28.682 46.169 1.00 33.82 266 GLU C C 1
ATOM 6275 O O . GLU C 1 266 ? 90.948 29.173 45.148 1.00 35.17 266 GLU C O 1
ATOM 6281 N N . LEU C 1 267 ? 92.639 28.188 46.232 1.00 33.74 267 LEU C N 1
ATOM 6282 C CA . LEU C 1 267 ? 93.515 28.180 45.073 1.00 33.91 267 LEU C CA 1
ATOM 6283 C C . LEU C 1 267 ? 92.964 27.249 44.008 1.00 34.96 267 LEU C C 1
ATOM 6284 O O . LEU C 1 267 ? 92.925 27.597 42.827 1.00 34.47 267 LEU C O 1
ATOM 6289 N N . ALA C 1 268 ? 92.536 26.064 44.432 1.00 36.12 268 ALA C N 1
ATOM 6290 C CA . ALA C 1 268 ? 91.997 25.067 43.512 1.00 38.20 268 ALA C CA 1
ATOM 6291 C C . ALA C 1 268 ? 90.769 25.586 42.773 1.00 40.31 268 ALA C C 1
ATOM 6292 O O . ALA C 1 268 ? 90.527 25.210 41.625 1.00 41.08 268 ALA C O 1
ATOM 6294 N N . MET C 1 269 ? 90.007 26.457 43.431 1.00 42.94 269 MET C N 1
ATOM 6295 C CA . MET C 1 269 ? 88.801 27.042 42.845 1.00 47.32 269 MET C CA 1
ATOM 6296 C C . MET C 1 269 ? 89.078 27.840 41.567 1.00 49.31 269 MET C C 1
ATOM 6297 O O . MET C 1 269 ? 88.189 28.018 40.739 1.00 49.74 269 MET C O 1
ATOM 6302 N N . ARG C 1 270 ? 90.312 28.314 41.410 1.00 51.08 270 ARG C N 1
ATOM 6303 C CA . ARG C 1 270 ? 90.692 29.105 40.243 1.00 52.52 270 ARG C CA 1
ATOM 6304 C C . ARG C 1 270 ? 90.976 28.255 39.005 1.00 52.00 270 ARG C C 1
ATOM 6305 O O . ARG C 1 270 ? 91.112 28.783 37.905 1.00 51.51 270 ARG C O 1
ATOM 6313 N N . THR C 1 271 ? 91.065 26.942 39.183 1.00 51.07 271 THR C N 1
ATOM 6314 C CA . THR C 1 271 ? 91.362 26.049 38.069 1.00 51.15 271 THR C CA 1
ATOM 6315 C C . THR C 1 271 ? 90.388 26.187 36.899 1.00 51.35 271 THR C C 1
ATOM 6316 O O . THR C 1 271 ? 89.166 26.173 37.075 1.00 50.74 271 THR C O 1
ATOM 6320 N N . SER C 1 272 ? 90.951 26.324 35.704 1.00 51.50 272 SER C N 1
ATOM 6321 C CA . SER C 1 272 ? 90.176 26.463 34.479 1.00 51.44 272 SER C CA 1
ATOM 6322 C C . SER C 1 272 ? 90.139 25.135 33.708 1.00 52.25 272 SER C C 1
ATOM 6323 O O . SER C 1 272 ? 90.850 24.187 34.047 1.00 52.78 272 SER C O 1
ATOM 6326 N N . PHE C 1 273 ? 89.310 25.084 32.671 1.00 52.89 273 PHE C N 1
ATOM 6327 C CA . PHE C 1 273 ? 89.168 23.895 31.837 1.00 53.44 273 PHE C CA 1
ATOM 6328 C C . PHE C 1 273 ? 88.680 22.718 32.678 1.00 54.45 273 PHE C C 1
ATOM 6329 O O . PHE C 1 273 ? 89.323 21.668 32.752 1.00 54.73 273 PHE C O 1
ATOM 6337 N N . CYS C 1 274 ? 87.541 22.910 33.331 1.00 55.23 274 CYS C N 1
ATOM 6338 C CA . CYS C 1 274 ? 86.946 21.864 34.152 1.00 56.89 274 CYS C CA 1
ATOM 6339 C C . CYS C 1 274 ? 85.533 22.267 34.566 1.00 57.18 274 CYS C C 1
ATOM 6340 O O . CYS C 1 274 ? 84.911 21.613 35.399 1.00 58.42 274 CYS C O 1
ATOM 6343 N N . MET D 1 1 ? 65.799 71.681 71.756 1.00 63.05 1 MET D N 1
ATOM 6344 C CA . MET D 1 1 ? 67.204 71.591 71.274 1.00 62.34 1 MET D CA 1
ATOM 6345 C C . MET D 1 1 ? 67.258 70.848 69.937 1.00 60.77 1 MET D C 1
ATOM 6346 O O . MET D 1 1 ? 66.587 69.830 69.755 1.00 59.98 1 MET D O 1
ATOM 6351 N N . LYS D 1 2 ? 68.049 71.372 69.004 1.00 58.82 2 LYS D N 1
ATOM 6352 C CA . LYS D 1 2 ? 68.189 70.770 67.677 1.00 57.19 2 LYS D CA 1
ATOM 6353 C C . LYS D 1 2 ? 69.312 69.752 67.652 1.00 55.18 2 LYS D C 1
ATOM 6354 O O . LYS D 1 2 ? 70.427 70.035 68.081 1.00 55.37 2 LYS D O 1
ATOM 6360 N N . LEU D 1 3 ? 69.012 68.568 67.140 1.00 53.26 3 LEU D N 1
ATOM 6361 C CA . LEU D 1 3 ? 70.004 67.508 67.050 1.00 51.01 3 LEU D CA 1
ATOM 6362 C C . LEU D 1 3 ? 70.231 67.139 65.576 1.00 49.18 3 LEU D C 1
ATOM 6363 O O . LEU D 1 3 ? 69.277 66.968 64.820 1.00 48.06 3 LEU D O 1
ATOM 6368 N N . TYR D 1 4 ? 71.500 67.045 65.179 1.00 46.91 4 TYR D N 1
ATOM 6369 C CA . TYR D 1 4 ? 71.864 66.700 63.810 1.00 45.06 4 TYR D CA 1
ATOM 6370 C C . TYR D 1 4 ? 72.246 65.231 63.706 1.00 43.85 4 TYR D C 1
ATOM 6371 O O . TYR D 1 4 ? 72.979 64.709 64.549 1.00 43.79 4 TYR D O 1
ATOM 6380 N N . MET D 1 5 ? 71.756 64.570 62.665 1.00 41.39 5 MET D N 1
ATOM 6381 C CA . MET D 1 5 ? 72.058 63.162 62.451 1.00 41.17 5 MET D CA 1
ATOM 6382 C C . MET D 1 5 ? 72.626 62.854 61.065 1.00 39.92 5 MET D C 1
ATOM 6383 O O . MET D 1 5 ? 72.033 63.207 60.045 1.00 38.15 5 MET D O 1
ATOM 6388 N N . SER D 1 6 ? 73.785 62.200 61.042 1.00 38.75 6 SER D N 1
ATOM 6389 C CA . SER D 1 6 ? 74.429 61.789 59.799 1.00 36.26 6 SER D CA 1
ATOM 6390 C C . SER D 1 6 ? 74.344 60.266 59.793 1.00 35.03 6 SER D C 1
ATOM 6391 O O . SER D 1 6 ? 74.907 59.612 60.665 1.00 34.69 6 SER D O 1
ATOM 6394 N N . VAL D 1 7 ? 73.630 59.702 58.826 1.00 34.58 7 VAL D N 1
ATOM 6395 C CA . VAL D 1 7 ? 73.476 58.253 58.777 1.00 35.23 7 VAL D CA 1
ATOM 6396 C C . VAL D 1 7 ? 74.130 57.584 57.574 1.00 36.50 7 VAL D C 1
ATOM 6397 O O . VAL D 1 7 ? 73.741 57.822 56.422 1.00 36.64 7 VAL D O 1
ATOM 6401 N N . ASP D 1 8 ? 75.110 56.733 57.854 1.00 36.18 8 ASP D N 1
ATOM 6402 C CA . ASP D 1 8 ? 75.817 55.994 56.819 1.00 36.77 8 ASP D CA 1
ATOM 6403 C C . ASP D 1 8 ? 75.208 54.595 56.825 1.00 37.14 8 ASP D C 1
ATOM 6404 O O . ASP D 1 8 ? 74.305 54.328 57.616 1.00 36.28 8 ASP D O 1
ATOM 6409 N N . MET D 1 9 ? 75.687 53.709 55.954 1.00 36.13 9 MET D N 1
ATOM 6410 C CA . MET D 1 9 ? 75.143 52.349 55.886 1.00 36.15 9 MET D CA 1
ATOM 6411 C C . MET D 1 9 ? 76.029 51.186 56.318 1.00 35.07 9 MET D C 1
ATOM 6412 O O . MET D 1 9 ? 75.552 50.252 56.954 1.00 35.05 9 MET D O 1
ATOM 6417 N N . GLU D 1 10 ? 77.304 51.221 55.946 1.00 34.26 10 GLU D N 1
ATOM 6418 C CA . GLU D 1 10 ? 78.208 50.123 56.270 1.00 33.50 10 GLU D CA 1
ATOM 6419 C C . GLU D 1 10 ? 78.208 49.737 57.726 1.00 32.72 10 GLU D C 1
ATOM 6420 O O . GLU D 1 10 ? 78.369 48.567 58.048 1.00 30.74 10 GLU D O 1
ATOM 6426 N N . GLY D 1 11 ? 78.032 50.723 58.597 1.00 33.12 11 GLY D N 1
ATOM 6427 C CA . GLY D 1 11 ? 78.038 50.454 60.019 1.00 34.90 11 GLY D CA 1
ATOM 6428 C C . GLY D 1 11 ? 76.700 50.040 60.597 1.00 36.68 11 GLY D C 1
ATOM 6429 O O . GLY D 1 11 ? 76.608 49.738 61.790 1.00 36.04 11 GLY D O 1
ATOM 6430 N N . ILE D 1 12 ? 75.662 50.011 59.767 1.00 36.14 12 ILE D N 1
ATOM 6431 C CA . ILE D 1 12 ? 74.348 49.635 60.258 1.00 35.86 12 ILE D CA 1
ATOM 6432 C C . ILE D 1 12 ? 74.380 48.222 60.787 1.00 37.34 12 ILE D C 1
ATOM 6433 O O . ILE D 1 12 ? 75.123 47.370 60.295 1.00 38.60 12 ILE D O 1
ATOM 6438 N N . SER D 1 13 ? 73.570 47.975 61.804 1.00 37.59 13 SER D N 1
ATOM 6439 C CA . SER D 1 13 ? 73.527 46.661 62.418 1.00 39.22 13 SER D CA 1
ATOM 6440 C C . SER D 1 13 ? 72.991 45.571 61.501 1.00 39.08 13 SER D C 1
ATOM 6441 O O . SER D 1 13 ? 72.100 45.810 60.688 1.00 38.54 13 SER D O 1
ATOM 6444 N N . GLY D 1 14 ? 73.546 44.371 61.649 1.00 39.26 14 GLY D N 1
ATOM 6445 C CA . GLY D 1 14 ? 73.118 43.239 60.849 1.00 37.57 14 GLY D CA 1
ATOM 6446 C C . GLY D 1 14 ? 73.725 43.139 59.464 1.00 37.52 14 GLY D C 1
ATOM 6447 O O . GLY D 1 14 ? 73.724 42.060 58.880 1.00 39.33 14 GLY D O 1
ATOM 6448 N N . LEU D 1 15 ? 74.250 44.246 58.938 1.00 36.46 15 LEU D N 1
ATOM 6449 C CA . LEU D 1 15 ? 74.838 44.245 57.598 1.00 33.33 15 LEU D CA 1
ATOM 6450 C C . LEU D 1 15 ? 76.294 43.771 57.575 1.00 31.65 15 LEU D C 1
ATOM 6451 O O . LEU D 1 15 ? 77.188 44.434 58.089 1.00 30.81 15 LEU D O 1
ATOM 6456 N N . PRO D 1 16 ? 76.548 42.604 56.973 1.00 32.21 16 PRO D N 1
ATOM 6457 C CA . PRO D 1 16 ? 77.901 42.038 56.888 1.00 33.44 16 PRO D CA 1
ATOM 6458 C C . PRO D 1 16 ? 78.750 42.420 55.667 1.00 35.73 16 PRO D C 1
ATOM 6459 O O . PRO D 1 16 ? 79.980 42.502 55.755 1.00 36.44 16 PRO D O 1
ATOM 6463 N N . ASP D 1 17 ? 78.103 42.620 54.523 1.00 35.34 17 ASP D N 1
ATOM 6464 C CA . ASP D 1 17 ? 78.839 42.928 53.300 1.00 36.54 17 ASP D CA 1
ATOM 6465 C C . ASP D 1 17 ? 78.133 43.934 52.402 1.00 35.48 17 ASP D C 1
ATOM 6466 O O . ASP D 1 17 ? 77.057 44.429 52.740 1.00 35.08 17 ASP D O 1
ATOM 6471 N N . ASP D 1 18 ? 78.727 44.216 51.249 1.00 35.17 18 ASP D N 1
ATOM 6472 C CA . ASP D 1 18 ? 78.151 45.212 50.350 1.00 36.90 18 ASP D CA 1
ATOM 6473 C C . ASP D 1 18 ? 76.876 44.815 49.616 1.00 35.88 18 ASP D C 1
ATOM 6474 O O . ASP D 1 18 ? 76.260 45.658 48.967 1.00 36.22 18 ASP D O 1
ATOM 6479 N N . THR D 1 19 ? 76.465 43.552 49.716 1.00 34.56 19 THR D N 1
ATOM 6480 C CA . THR D 1 19 ? 75.232 43.147 49.052 1.00 34.20 19 THR D CA 1
ATOM 6481 C C . THR D 1 19 ? 74.061 43.822 49.750 1.00 34.24 19 THR D C 1
ATOM 6482 O O . THR D 1 19 ? 72.947 43.842 49.232 1.00 34.46 19 THR D O 1
ATOM 6486 N N . PHE D 1 20 ? 74.317 44.374 50.933 1.00 33.62 20 PHE D N 1
ATOM 6487 C CA . PHE D 1 20 ? 73.281 45.070 51.689 1.00 31.83 20 PHE D CA 1
ATOM 6488 C C . PHE D 1 20 ? 73.381 46.591 51.538 1.00 32.11 20 PHE D C 1
ATOM 6489 O O . PHE D 1 20 ? 72.446 47.307 51.876 1.00 33.24 20 PHE D O 1
ATOM 6497 N N . VAL D 1 21 ? 74.498 47.097 51.033 1.00 32.68 21 VAL D N 1
ATOM 6498 C CA . VAL D 1 21 ? 74.639 48.546 50.908 1.00 35.13 21 VAL D CA 1
ATOM 6499 C C . VAL D 1 21 ? 74.762 49.102 49.485 1.00 35.92 21 VAL D C 1
ATOM 6500 O O . VAL D 1 21 ? 74.697 50.311 49.289 1.00 36.90 21 VAL D O 1
ATOM 6504 N N . ASP D 1 22 ? 74.976 48.227 48.510 1.00 37.45 22 ASP D N 1
ATOM 6505 C CA . ASP D 1 22 ? 75.115 48.626 47.107 1.00 37.55 22 ASP D CA 1
ATOM 6506 C C . ASP D 1 22 ? 73.721 48.574 46.450 1.00 37.77 22 ASP D C 1
ATOM 6507 O O . ASP D 1 22 ? 73.157 47.494 46.257 1.00 36.42 22 ASP D O 1
ATOM 6512 N N . SER D 1 23 ? 73.164 49.737 46.116 1.00 37.62 23 SER D N 1
ATOM 6513 C CA . SER D 1 23 ? 71.838 49.799 45.503 1.00 36.82 23 SER D CA 1
ATOM 6514 C C . SER D 1 23 ? 71.627 48.818 44.334 1.00 37.46 23 SER D C 1
ATOM 6515 O O . SER D 1 23 ? 70.494 48.466 43.998 1.00 37.08 23 SER D O 1
ATOM 6518 N N . GLY D 1 24 ? 72.713 48.383 43.708 1.00 36.84 24 GLY D N 1
ATOM 6519 C CA . GLY D 1 24 ? 72.579 47.449 42.609 1.00 37.07 24 GLY D CA 1
ATOM 6520 C C . GLY D 1 24 ? 72.673 45.987 43.020 1.00 38.08 24 GLY D C 1
ATOM 6521 O O . GLY D 1 24 ? 72.738 45.111 42.162 1.00 37.27 24 GLY D O 1
ATOM 6522 N N . LYS D 1 25 ? 72.669 45.704 44.321 1.00 38.56 25 LYS D N 1
ATOM 6523 C CA . LYS D 1 25 ? 72.779 44.318 44.768 1.00 38.84 25 LYS D CA 1
ATOM 6524 C C . LYS D 1 25 ? 71.562 43.722 45.483 1.00 38.03 25 LYS D C 1
ATOM 6525 O O . LYS D 1 25 ? 70.733 44.432 46.058 1.00 37.95 25 LYS D O 1
ATOM 6531 N N . ARG D 1 26 ? 71.495 42.397 45.435 1.00 39.04 26 ARG D N 1
ATOM 6532 C CA . ARG D 1 26 ? 70.417 41.580 45.987 1.00 40.16 26 ARG D CA 1
ATOM 6533 C C . ARG D 1 26 ? 69.847 41.886 47.362 1.00 38.52 26 ARG D C 1
ATOM 6534 O O . ARG D 1 26 ? 68.639 41.783 47.558 1.00 37.51 26 ARG D O 1
ATOM 6542 N N . ASN D 1 27 ? 70.683 42.259 48.321 1.00 38.47 27 ASN D N 1
ATOM 6543 C CA . ASN D 1 27 ? 70.158 42.528 49.659 1.00 37.13 27 ASN D CA 1
ATOM 6544 C C . ASN D 1 27 ? 69.986 43.990 50.029 1.00 37.98 27 ASN D C 1
ATOM 6545 O O . ASN D 1 27 ? 69.726 44.318 51.194 1.00 37.84 27 ASN D O 1
ATOM 6550 N N . TYR D 1 28 ? 70.103 44.870 49.038 1.00 38.99 28 TYR D N 1
ATOM 6551 C CA . TYR D 1 28 ? 69.985 46.309 49.273 1.00 38.71 28 TYR D CA 1
ATOM 6552 C C . TYR D 1 28 ? 68.647 46.758 49.861 1.00 40.01 28 TYR D C 1
ATOM 6553 O O . TYR D 1 28 ? 68.616 47.539 50.818 1.00 40.19 28 TYR D O 1
ATOM 6562 N N . GLU D 1 29 ? 67.545 46.281 49.287 1.00 41.22 29 GLU D N 1
ATOM 6563 C CA . GLU D 1 29 ? 66.225 46.661 49.776 1.00 43.12 29 GLU D CA 1
ATOM 6564 C C . GLU D 1 29 ? 66.033 46.309 51.248 1.00 42.54 29 GLU D C 1
ATOM 6565 O O . GLU D 1 29 ? 65.420 47.076 51.997 1.00 43.78 29 GLU D O 1
ATOM 6571 N N . ARG D 1 30 ? 66.555 45.166 51.676 1.00 40.29 30 ARG D N 1
ATOM 6572 C CA . ARG D 1 30 ? 66.436 44.797 53.084 1.00 39.66 30 ARG D CA 1
ATOM 6573 C C . ARG D 1 30 ? 67.332 45.741 53.869 1.00 38.89 30 ARG D C 1
ATOM 6574 O O . ARG D 1 30 ? 66.982 46.203 54.958 1.00 38.98 30 ARG D O 1
ATOM 6582 N N . GLY D 1 31 ? 68.489 46.039 53.290 1.00 37.90 31 GLY D N 1
ATOM 6583 C CA . GLY D 1 31 ? 69.437 46.921 53.946 1.00 37.51 31 GLY D CA 1
ATOM 6584 C C . GLY D 1 31 ? 68.895 48.294 54.281 1.00 36.48 31 GLY D C 1
ATOM 6585 O O . GLY D 1 31 ? 69.053 48.757 55.406 1.00 37.30 31 GLY D O 1
ATOM 6586 N N . ARG D 1 32 ? 68.253 48.951 53.320 1.00 36.52 32 ARG D N 1
ATOM 6587 C CA . ARG D 1 32 ? 67.741 50.285 53.576 1.00 37.16 32 ARG D CA 1
ATOM 6588 C C . ARG D 1 32 ? 66.556 50.263 54.520 1.00 37.67 32 ARG D C 1
ATOM 6589 O O . ARG D 1 32 ? 66.241 51.269 55.156 1.00 38.60 32 ARG D O 1
ATOM 6597 N N . LEU D 1 33 ? 65.899 49.114 54.616 1.00 37.90 33 LEU D N 1
ATOM 6598 C CA . LEU D 1 33 ? 64.772 48.984 55.524 1.00 39.06 33 LEU D CA 1
ATOM 6599 C C . LEU D 1 33 ? 65.368 49.002 56.931 1.00 39.04 33 LEU D C 1
ATOM 6600 O O . LEU D 1 33 ? 64.973 49.803 57.786 1.00 39.43 33 LEU D O 1
ATOM 6605 N N . ILE D 1 34 ? 66.343 48.129 57.153 1.00 37.37 34 ILE D N 1
ATOM 6606 C CA . ILE D 1 34 ? 67.007 48.044 58.447 1.00 37.92 34 ILE D CA 1
ATOM 6607 C C . ILE D 1 34 ? 67.638 49.390 58.814 1.00 37.98 34 ILE D C 1
ATOM 6608 O O . ILE D 1 34 ? 67.561 49.842 59.964 1.00 37.80 34 ILE D O 1
ATOM 6613 N N . MET D 1 35 ? 68.235 50.044 57.825 1.00 37.69 35 MET D N 1
ATOM 6614 C CA . MET D 1 35 ? 68.873 51.342 58.041 1.00 38.83 35 MET D CA 1
ATOM 6615 C C . MET D 1 35 ? 67.873 52.389 58.523 1.00 38.88 35 MET D C 1
ATOM 6616 O O . MET D 1 35 ? 68.140 53.127 59.476 1.00 39.08 35 MET D O 1
ATOM 6621 N N . THR D 1 36 ? 66.728 52.454 57.852 1.00 38.46 36 THR D N 1
ATOM 6622 C CA . THR D 1 36 ? 65.697 53.406 58.212 1.00 39.34 36 THR D CA 1
ATOM 6623 C C . THR D 1 36 ? 65.200 53.134 59.634 1.00 40.84 36 THR D C 1
ATOM 6624 O O . THR D 1 36 ? 65.050 54.053 60.446 1.00 39.94 36 THR D O 1
ATOM 6628 N N . GLU D 1 37 ? 64.965 51.869 59.949 1.00 42.05 37 GLU D N 1
ATOM 6629 C CA . GLU D 1 37 ? 64.488 51.531 61.281 1.00 44.13 37 GLU D CA 1
ATOM 6630 C C . GLU D 1 37 ? 65.529 51.810 62.358 1.00 44.23 37 GLU D C 1
ATOM 6631 O O . GLU D 1 37 ? 65.182 52.234 63.461 1.00 44.19 37 GLU D O 1
ATOM 6637 N N . GLU D 1 38 ? 66.802 51.590 62.033 1.00 42.92 38 GLU D N 1
ATOM 6638 C CA . GLU D 1 38 ? 67.873 51.856 62.979 1.00 42.30 38 GLU D CA 1
ATOM 6639 C C . GLU D 1 38 ? 67.876 53.337 63.330 1.00 41.58 38 GLU D C 1
ATOM 6640 O O . GLU D 1 38 ? 68.036 53.707 64.492 1.00 42.31 38 GLU D O 1
ATOM 6646 N N . ALA D 1 39 ? 67.697 54.183 62.324 1.00 41.08 39 ALA D N 1
ATOM 6647 C CA . ALA D 1 39 ? 67.680 55.624 62.548 1.00 40.98 39 ALA D CA 1
ATOM 6648 C C . ALA D 1 39 ? 66.480 56.032 63.399 1.00 40.32 39 ALA D C 1
ATOM 6649 O O . ALA D 1 39 ? 66.582 56.939 64.220 1.00 38.96 39 ALA D O 1
ATOM 6651 N N . ASN D 1 40 ? 65.345 55.365 63.193 1.00 40.86 40 ASN D N 1
ATOM 6652 C CA . ASN D 1 40 ? 64.140 55.679 63.953 1.00 41.68 40 ASN D CA 1
ATOM 6653 C C . ASN D 1 40 ? 64.348 55.464 65.452 1.00 42.17 40 ASN D C 1
ATOM 6654 O O . ASN D 1 40 ? 63.831 56.225 66.268 1.00 41.36 40 ASN D O 1
ATOM 6659 N N . TYR D 1 41 ? 65.099 54.432 65.818 1.00 41.18 41 TYR D N 1
ATOM 6660 C CA . TYR D 1 41 ? 65.350 54.194 67.222 1.00 42.30 41 TYR D CA 1
ATOM 6661 C C . TYR D 1 41 ? 65.993 55.432 67.849 1.00 43.41 41 TYR D C 1
ATOM 6662 O O . TYR D 1 41 ? 65.568 55.896 68.908 1.00 45.02 41 TYR D O 1
ATOM 6671 N N . CYS D 1 42 ? 67.000 55.987 67.185 1.00 43.38 42 CYS D N 1
ATOM 6672 C CA . CYS D 1 42 ? 67.685 57.170 67.705 1.00 44.07 42 CYS D CA 1
ATOM 6673 C C . CYS D 1 42 ? 66.822 58.418 67.676 1.00 43.79 42 CYS D C 1
ATOM 6674 O O . CYS D 1 42 ? 66.845 59.224 68.608 1.00 44.13 42 CYS D O 1
ATOM 6677 N N . ILE D 1 43 ? 66.067 58.579 66.598 1.00 43.52 43 ILE D N 1
ATOM 6678 C CA . ILE D 1 43 ? 65.190 59.732 66.459 1.00 43.54 43 ILE D CA 1
ATOM 6679 C C . ILE D 1 43 ? 64.138 59.704 67.571 1.00 44.19 43 ILE D C 1
ATOM 6680 O O . ILE D 1 43 ? 63.921 60.702 68.262 1.00 42.58 43 ILE D O 1
ATOM 6685 N N . ALA D 1 44 ? 63.495 58.553 67.734 1.00 44.74 44 ALA D N 1
ATOM 6686 C CA . ALA D 1 44 ? 62.465 58.384 68.749 1.00 45.94 44 ALA D CA 1
ATOM 6687 C C . ALA D 1 44 ? 63.010 58.736 70.119 1.00 47.55 44 ALA D C 1
ATOM 6688 O O . ALA D 1 44 ? 62.369 59.459 70.875 1.00 47.69 44 ALA D O 1
ATOM 6690 N N . GLU D 1 45 ? 64.201 58.237 70.438 1.00 49.01 45 GLU D N 1
ATOM 6691 C CA . GLU D 1 45 ? 64.786 58.523 71.731 1.00 49.61 45 GLU D CA 1
ATOM 6692 C C . GLU D 1 45 ? 65.259 59.962 71.816 1.00 50.50 45 GLU D C 1
ATOM 6693 O O . GLU D 1 45 ? 65.313 60.532 72.899 1.00 51.62 45 GLU D O 1
ATOM 6699 N N . ALA D 1 46 ? 65.598 60.556 70.678 1.00 51.94 46 ALA D N 1
ATOM 6700 C CA . ALA D 1 46 ? 66.058 61.942 70.670 1.00 52.86 46 ALA D CA 1
ATOM 6701 C C . ALA D 1 46 ? 64.919 62.840 71.143 1.00 53.45 46 ALA D C 1
ATOM 6702 O O . ALA D 1 46 ? 65.105 63.677 72.025 1.00 53.96 46 ALA D O 1
ATOM 6704 N N . PHE D 1 47 ? 63.746 62.660 70.543 1.00 53.71 47 PHE D N 1
ATOM 6705 C CA . PHE D 1 47 ? 62.573 63.440 70.907 1.00 55.89 47 PHE D CA 1
ATOM 6706 C C . PHE D 1 47 ? 62.171 63.139 72.346 1.00 57.13 47 PHE D C 1
ATOM 6707 O O . PHE D 1 47 ? 61.846 64.042 73.121 1.00 57.51 47 PHE D O 1
ATOM 6715 N N . ASN D 1 48 ? 62.186 61.858 72.694 1.00 57.60 48 ASN D N 1
ATOM 6716 C CA . ASN D 1 48 ? 61.831 61.423 74.034 1.00 58.08 48 ASN D CA 1
ATOM 6717 C C . ASN D 1 48 ? 62.758 62.031 75.076 1.00 59.25 48 ASN D C 1
ATOM 6718 O O . ASN D 1 48 ? 62.406 62.099 76.251 1.00 59.64 48 ASN D O 1
ATOM 6723 N N . SER D 1 49 ? 63.938 62.472 74.648 1.00 58.74 49 SER D N 1
ATOM 6724 C CA . SER D 1 49 ? 64.892 63.055 75.573 1.00 58.57 49 SER D CA 1
ATOM 6725 C C . SER D 1 49 ? 64.889 64.572 75.575 1.00 58.80 49 SER D C 1
ATOM 6726 O O . SER D 1 49 ? 65.817 65.193 76.091 1.00 59.73 49 SER D O 1
ATOM 6729 N N . GLY D 1 50 ? 63.855 65.175 74.998 1.00 58.13 50 GLY D N 1
ATOM 6730 C CA . GLY D 1 50 ? 63.774 66.626 74.995 1.00 58.68 50 GLY D CA 1
ATOM 6731 C C . GLY D 1 50 ? 63.996 67.347 73.681 1.00 58.78 50 GLY D C 1
ATOM 6732 O O . GLY D 1 50 ? 63.501 68.460 73.503 1.00 58.53 50 GLY D O 1
ATOM 6733 N N . CYS D 1 51 ? 64.740 66.738 72.762 1.00 58.81 51 CYS D N 1
ATOM 6734 C CA . CYS D 1 51 ? 64.998 67.375 71.470 1.00 58.64 51 CYS D CA 1
ATOM 6735 C C . CYS D 1 51 ? 63.714 67.819 70.777 1.00 57.45 51 CYS D C 1
ATOM 6736 O O . CYS D 1 51 ? 62.741 67.071 70.697 1.00 57.31 51 CYS D O 1
ATOM 6739 N N . THR D 1 52 ? 63.724 69.044 70.273 1.00 56.59 52 THR D N 1
ATOM 6740 C CA . THR D 1 52 ? 62.567 69.598 69.587 1.00 57.06 52 THR D CA 1
ATOM 6741 C C . THR D 1 52 ? 62.674 69.458 68.069 1.00 57.20 52 THR D C 1
ATOM 6742 O O . THR D 1 52 ? 61.674 69.561 67.353 1.00 56.70 52 THR D O 1
ATOM 6746 N N . GLU D 1 53 ? 63.895 69.235 67.589 1.00 55.90 53 GLU D N 1
ATOM 6747 C CA . GLU D 1 53 ? 64.160 69.092 66.161 1.00 55.29 53 GLU D CA 1
ATOM 6748 C C . GLU D 1 53 ? 65.257 68.071 65.894 1.00 53.13 53 GLU D C 1
ATOM 6749 O O . GLU D 1 53 ? 66.271 68.031 66.588 1.00 53.62 53 GLU D O 1
ATOM 6755 N N . VAL D 1 54 ? 65.044 67.241 64.884 1.00 50.44 54 VAL D N 1
ATOM 6756 C CA . VAL D 1 54 ? 66.025 66.238 64.508 1.00 47.49 54 VAL D CA 1
ATOM 6757 C C . VAL D 1 54 ? 66.187 66.237 62.991 1.00 46.17 54 VAL D C 1
ATOM 6758 O O . VAL D 1 54 ? 65.286 65.817 62.257 1.00 44.59 54 VAL D O 1
ATOM 6762 N N . LEU D 1 55 ? 67.334 66.725 62.528 1.00 44.26 55 LEU D N 1
ATOM 6763 C CA . LEU D 1 55 ? 67.629 66.779 61.099 1.00 43.12 55 LEU D CA 1
ATOM 6764 C C . LEU D 1 55 ? 68.386 65.502 60.753 1.00 41.49 55 LEU D C 1
ATOM 6765 O O . LEU D 1 55 ? 69.429 65.226 61.340 1.00 41.56 55 LEU D O 1
ATOM 6770 N N . VAL D 1 56 ? 67.855 64.726 59.810 1.00 40.08 56 VAL D N 1
ATOM 6771 C CA . VAL D 1 56 ? 68.486 63.476 59.398 1.00 38.78 56 VAL D CA 1
ATOM 6772 C C . VAL D 1 56 ? 69.022 63.583 57.977 1.00 39.31 56 VAL D C 1
ATOM 6773 O O . VAL D 1 56 ? 68.267 63.786 57.023 1.00 38.65 56 VAL D O 1
ATOM 6777 N N . ASN D 1 57 ? 70.340 63.443 57.855 1.00 39.14 57 ASN D N 1
ATOM 6778 C CA . ASN D 1 57 ? 71.028 63.530 56.575 1.00 38.76 57 ASN D CA 1
ATOM 6779 C C . ASN D 1 57 ? 71.515 62.159 56.116 1.00 38.41 57 ASN D C 1
ATOM 6780 O O . ASN D 1 57 ? 72.361 61.546 56.769 1.00 38.60 57 ASN D O 1
ATOM 6785 N N . ASP D 1 58 ? 70.967 61.680 55.001 1.00 37.19 58 ASP D N 1
ATOM 6786 C CA . ASP D 1 58 ? 71.365 60.396 54.429 1.00 34.99 58 ASP D CA 1
ATOM 6787 C C . ASP D 1 58 ? 72.793 60.637 53.956 1.00 34.85 58 ASP D C 1
ATOM 6788 O O . ASP D 1 58 ? 73.029 61.489 53.100 1.00 34.40 58 ASP D O 1
ATOM 6793 N N . SER D 1 59 ? 73.743 59.890 54.504 1.00 33.89 59 SER D N 1
ATOM 6794 C CA . SER D 1 59 ? 75.141 60.100 54.166 1.00 34.64 59 SER D CA 1
ATOM 6795 C C . SER D 1 59 ? 75.839 58.957 53.454 1.00 35.81 59 SER D C 1
ATOM 6796 O O . SER D 1 59 ? 77.061 58.850 53.512 1.00 36.44 59 SER D O 1
ATOM 6799 N N . HIS D 1 60 ? 75.077 58.124 52.759 1.00 35.83 60 HIS D N 1
ATOM 6800 C CA . HIS D 1 60 ? 75.656 56.980 52.073 1.00 35.02 60 HIS D CA 1
ATOM 6801 C C . HIS D 1 60 ? 75.479 56.953 50.550 1.00 34.45 60 HIS D C 1
ATOM 6802 O O . HIS D 1 60 ? 74.370 57.072 50.044 1.00 33.38 60 HIS D O 1
ATOM 6809 N N . SER D 1 61 ? 76.583 56.782 49.831 1.00 35.77 61 SER D N 1
ATOM 6810 C CA . SER D 1 61 ? 76.546 56.678 48.375 1.00 38.81 61 SER D CA 1
ATOM 6811 C C . SER D 1 61 ? 75.673 57.762 47.710 1.00 38.84 61 SER D C 1
ATOM 6812 O O . SER D 1 61 ? 75.979 58.950 47.808 1.00 37.54 61 SER D O 1
ATOM 6815 N N . LYS D 1 62 ? 74.597 57.354 47.035 1.00 39.29 62 LYS D N 1
ATOM 6816 C CA . LYS D 1 62 ? 73.700 58.308 46.382 1.00 39.70 62 LYS D CA 1
ATOM 6817 C C . LYS D 1 62 ? 72.791 59.032 47.384 1.00 39.48 62 LYS D C 1
ATOM 6818 O O . LYS D 1 62 ? 71.973 59.885 47.012 1.00 37.88 62 LYS D O 1
ATOM 6824 N N . MET D 1 63 ? 72.922 58.657 48.654 1.00 37.51 63 MET D N 1
ATOM 6825 C CA . MET D 1 63 ? 72.168 59.263 49.748 1.00 35.86 63 MET D CA 1
ATOM 6826 C C . MET D 1 63 ? 70.651 59.328 49.554 1.00 35.61 63 MET D C 1
ATOM 6827 O O . MET D 1 63 ? 69.982 60.286 49.967 1.00 33.18 63 MET D O 1
ATOM 6832 N N . ASN D 1 64 ? 70.120 58.293 48.917 1.00 34.17 64 ASN D N 1
ATOM 6833 C CA . ASN D 1 64 ? 68.692 58.165 48.686 1.00 34.49 64 ASN D CA 1
ATOM 6834 C C . ASN D 1 64 ? 68.277 56.789 49.205 1.00 34.95 64 ASN D C 1
ATOM 6835 O O . ASN D 1 64 ? 67.407 56.126 48.632 1.00 33.30 64 ASN D O 1
ATOM 6840 N N . ASN D 1 65 ? 68.919 56.380 50.301 1.00 35.34 65 ASN D N 1
ATOM 6841 C CA . ASN D 1 65 ? 68.691 55.085 50.950 1.00 35.28 65 ASN D CA 1
ATOM 6842 C C . ASN D 1 65 ? 67.583 55.127 52.006 1.00 35.59 65 ASN D C 1
ATOM 6843 O O . ASN D 1 65 ? 66.667 54.315 51.977 1.00 35.57 65 ASN D O 1
ATOM 6848 N N . LEU D 1 66 ? 67.682 56.062 52.944 1.00 34.69 66 LEU D N 1
ATOM 6849 C CA . LEU D 1 66 ? 66.673 56.178 53.979 1.00 35.11 66 LEU D CA 1
ATOM 6850 C C . LEU D 1 66 ? 65.332 56.322 53.289 1.00 37.01 66 LEU D C 1
ATOM 6851 O O . LEU D 1 66 ? 65.206 57.108 52.346 1.00 37.12 66 LEU D O 1
ATOM 6856 N N . MET D 1 67 ? 64.336 55.562 53.749 1.00 37.96 67 MET D N 1
ATOM 6857 C CA . MET D 1 67 ? 63.008 55.587 53.136 1.00 40.19 67 MET D CA 1
ATOM 6858 C C . MET D 1 67 ? 62.127 56.652 53.753 1.00 40.25 67 MET D C 1
ATOM 6859 O O . MET D 1 67 ? 61.691 56.523 54.889 1.00 41.40 67 MET D O 1
ATOM 6864 N N . VAL D 1 68 ? 61.860 57.701 52.985 1.00 39.27 68 VAL D N 1
ATOM 6865 C CA . VAL D 1 68 ? 61.056 58.811 53.458 1.00 40.55 68 VAL D CA 1
ATOM 6866 C C . VAL D 1 68 ? 59.674 58.408 53.964 1.00 42.20 68 VAL D C 1
ATOM 6867 O O . VAL D 1 68 ? 59.144 59.041 54.874 1.00 41.76 68 VAL D O 1
ATOM 6871 N N . GLU D 1 69 ? 59.100 57.351 53.394 1.00 43.91 69 GLU D N 1
ATOM 6872 C CA . GLU D 1 69 ? 57.768 56.906 53.800 1.00 45.58 69 GLU D CA 1
ATOM 6873 C C . GLU D 1 69 ? 57.756 56.069 55.084 1.00 45.87 69 GLU D C 1
ATOM 6874 O O . GLU D 1 69 ? 56.687 55.750 55.599 1.00 44.66 69 GLU D O 1
ATOM 6880 N N . LYS D 1 70 ? 58.934 55.726 55.605 1.00 45.85 70 LYS D N 1
ATOM 6881 C CA . LYS D 1 70 ? 59.021 54.932 56.830 1.00 46.11 70 LYS D CA 1
ATOM 6882 C C . LYS D 1 70 ? 59.844 55.581 57.931 1.00 45.91 70 LYS D C 1
ATOM 6883 O O . LYS D 1 70 ? 59.917 55.064 59.037 1.00 46.65 70 LYS D O 1
ATOM 6889 N N . LEU D 1 71 ? 60.472 56.710 57.632 1.00 46.86 71 LEU D N 1
ATOM 6890 C CA . LEU D 1 71 ? 61.272 57.394 58.637 1.00 46.60 71 LEU D CA 1
ATOM 6891 C C . LEU D 1 71 ? 60.317 58.046 59.631 1.00 47.26 71 LEU D C 1
ATOM 6892 O O . LEU D 1 71 ? 59.161 58.298 59.302 1.00 46.49 71 LEU D O 1
ATOM 6897 N N . HIS D 1 72 ? 60.802 58.315 60.841 1.00 48.72 72 HIS D N 1
ATOM 6898 C CA . HIS D 1 72 ? 59.989 58.942 61.876 1.00 49.73 72 HIS D CA 1
ATOM 6899 C C . HIS D 1 72 ? 59.391 60.203 61.270 1.00 50.17 72 HIS D C 1
ATOM 6900 O O . HIS D 1 72 ? 60.111 61.081 60.808 1.00 49.67 72 HIS D O 1
ATOM 6907 N N . PRO D 1 73 ? 58.056 60.306 61.271 1.00 52.43 73 PRO D N 1
ATOM 6908 C CA . PRO D 1 73 ? 57.311 61.444 60.720 1.00 53.58 73 PRO D CA 1
ATOM 6909 C C . PRO D 1 73 ? 57.675 62.822 61.263 1.00 54.62 73 PRO D C 1
ATOM 6910 O O . PRO D 1 73 ? 57.573 63.819 60.545 1.00 56.19 73 PRO D O 1
ATOM 6914 N N . GLU D 1 74 ? 58.109 62.885 62.515 1.00 54.97 74 GLU D N 1
ATOM 6915 C CA . GLU D 1 74 ? 58.467 64.164 63.109 1.00 55.54 74 GLU D CA 1
ATOM 6916 C C . GLU D 1 74 ? 59.901 64.602 62.832 1.00 55.41 74 GLU D C 1
ATOM 6917 O O . GLU D 1 74 ? 60.355 65.636 63.333 1.00 55.61 74 GLU D O 1
ATOM 6923 N N . ALA D 1 75 ? 60.618 63.818 62.035 1.00 54.34 75 ALA D N 1
ATOM 6924 C CA . ALA D 1 75 ? 61.996 64.161 61.698 1.00 52.17 75 ALA D CA 1
ATOM 6925 C C . ALA D 1 75 ? 62.063 64.754 60.296 1.00 49.85 75 ALA D C 1
ATOM 6926 O O . ALA D 1 75 ? 61.199 64.494 59.468 1.00 49.63 75 ALA D O 1
ATOM 6928 N N . ASP D 1 76 ? 63.081 65.568 60.050 1.00 48.34 76 ASP D N 1
ATOM 6929 C CA . ASP D 1 76 ? 63.279 66.179 58.744 1.00 47.56 76 ASP D CA 1
ATOM 6930 C C . ASP D 1 76 ? 64.403 65.443 58.018 1.00 45.71 76 ASP D C 1
ATOM 6931 O O . ASP D 1 76 ? 65.530 65.379 58.503 1.00 45.08 76 ASP D O 1
ATOM 6936 N N . LEU D 1 77 ? 64.088 64.894 56.850 1.00 44.19 77 LEU D N 1
ATOM 6937 C CA . LEU D 1 77 ? 65.058 64.146 56.068 1.00 41.80 77 LEU D CA 1
ATOM 6938 C C . LEU D 1 77 ? 65.677 64.910 54.906 1.00 40.23 77 LEU D C 1
ATOM 6939 O O . LEU D 1 77 ? 64.987 65.591 54.150 1.00 40.47 77 LEU D O 1
ATOM 6944 N N . ILE D 1 78 ? 66.992 64.794 54.785 1.00 39.37 78 ILE D N 1
ATOM 6945 C CA . ILE D 1 78 ? 67.731 65.404 53.687 1.00 38.09 78 ILE D CA 1
ATOM 6946 C C . ILE D 1 78 ? 68.099 64.211 52.818 1.00 37.69 78 ILE D C 1
ATOM 6947 O O . ILE D 1 78 ? 68.909 63.361 53.211 1.00 36.34 78 ILE D O 1
ATOM 6952 N N . SER D 1 79 ? 67.495 64.147 51.643 1.00 36.93 79 SER D N 1
ATOM 6953 C CA . SER D 1 79 ? 67.732 63.045 50.737 1.00 36.94 79 SER D CA 1
ATOM 6954 C C . SER D 1 79 ? 68.302 63.550 49.409 1.00 37.14 79 SER D C 1
ATOM 6955 O O . SER D 1 79 ? 67.903 64.602 48.914 1.00 35.63 79 SER D O 1
ATOM 6958 N N . GLY D 1 80 ? 69.240 62.798 48.841 1.00 37.13 80 GLY D N 1
ATOM 6959 C CA . GLY D 1 80 ? 69.835 63.199 47.582 1.00 37.24 80 GLY D CA 1
ATOM 6960 C C . GLY D 1 80 ? 71.312 63.503 47.692 1.00 37.64 80 GLY D C 1
ATOM 6961 O O . GLY D 1 80 ? 71.826 63.724 48.789 1.00 38.01 80 GLY D O 1
ATOM 6962 N N . ASP D 1 81 ? 71.999 63.529 46.551 1.00 38.99 81 ASP D N 1
ATOM 6963 C CA . ASP D 1 81 ? 73.435 63.794 46.537 1.00 39.51 81 ASP D CA 1
ATOM 6964 C C . ASP D 1 81 ? 73.822 65.124 45.887 1.00 38.57 81 ASP D C 1
ATOM 6965 O O . ASP D 1 81 ? 72.974 65.962 45.595 1.00 37.28 81 ASP D O 1
ATOM 6970 N N . VAL D 1 82 ? 75.118 65.302 45.664 1.00 39.02 82 VAL D N 1
ATOM 6971 C CA . VAL D 1 82 ? 75.644 66.530 45.093 1.00 39.51 82 VAL D CA 1
ATOM 6972 C C . VAL D 1 82 ? 75.320 67.684 46.053 1.00 40.43 82 VAL D C 1
ATOM 6973 O O . VAL D 1 82 ? 74.986 68.800 45.638 1.00 41.92 82 VAL D O 1
ATOM 6977 N N . LYS D 1 83 ? 75.407 67.405 47.348 1.00 38.31 83 LYS D N 1
ATOM 6978 C CA . LYS D 1 83 ? 75.156 68.427 48.355 1.00 38.28 83 LYS D CA 1
ATOM 6979 C C . LYS D 1 83 ? 76.482 69.108 48.665 1.00 37.15 83 LYS D C 1
ATOM 6980 O O . LYS D 1 83 ? 77.505 68.447 48.812 1.00 35.28 83 LYS D O 1
ATOM 6986 N N . PRO D 1 84 ? 76.476 70.445 48.768 1.00 37.30 84 PRO D N 1
ATOM 6987 C CA . PRO D 1 84 ? 77.681 71.232 49.063 1.00 36.04 84 PRO D CA 1
ATOM 6988 C C . PRO D 1 84 ? 78.578 70.618 50.125 1.00 36.03 84 PRO D C 1
ATOM 6989 O O . PRO D 1 84 ? 79.798 70.638 49.985 1.00 35.87 84 PRO D O 1
ATOM 6993 N N . PHE D 1 85 ? 77.985 70.064 51.184 1.00 35.85 85 PHE D N 1
ATOM 6994 C CA . PHE D 1 85 ? 78.792 69.457 52.245 1.00 34.48 85 PHE D CA 1
ATOM 6995 C C . PHE D 1 85 ? 78.545 67.977 52.521 1.00 36.01 85 PHE D C 1
ATOM 6996 O O . PHE D 1 85 ? 78.707 67.501 53.647 1.00 34.60 85 PHE D O 1
ATOM 7004 N N . SER D 1 86 ? 78.143 67.265 51.467 1.00 35.79 86 SER D N 1
ATOM 7005 C CA . SER D 1 86 ? 77.941 65.821 51.497 1.00 35.13 86 SER D CA 1
ATOM 7006 C C . SER D 1 86 ? 77.388 65.253 52.810 1.00 34.47 86 SER D C 1
ATOM 7007 O O . SER D 1 86 ? 76.252 65.526 53.168 1.00 32.83 86 SER D O 1
ATOM 7010 N N . MET D 1 87 ? 78.214 64.473 53.508 1.00 34.72 87 MET D N 1
ATOM 7011 C CA . MET D 1 87 ? 77.844 63.823 54.746 1.00 35.04 87 MET D CA 1
ATOM 7012 C C . MET D 1 87 ? 77.432 64.752 55.889 1.00 36.78 87 MET D C 1
ATOM 7013 O O . MET D 1 87 ? 76.708 64.327 56.793 1.00 37.28 87 MET D O 1
ATOM 7018 N N . VAL D 1 88 ? 77.867 66.009 55.861 1.00 35.99 88 VAL D N 1
ATOM 7019 C CA . VAL D 1 88 ? 77.492 66.940 56.917 1.00 36.98 88 VAL D CA 1
ATOM 7020 C C . VAL D 1 88 ? 76.632 68.094 56.427 1.00 37.16 88 VAL D C 1
ATOM 7021 O O . VAL D 1 88 ? 76.566 69.147 57.062 1.00 37.86 88 VAL D O 1
ATOM 7025 N N . GLU D 1 89 ? 75.958 67.880 55.303 1.00 36.80 89 GLU D N 1
ATOM 7026 C CA . GLU D 1 89 ? 75.075 68.893 54.732 1.00 37.00 89 GLU D CA 1
ATOM 7027 C C . GLU D 1 89 ? 73.947 69.251 55.719 1.00 37.58 89 GLU D C 1
ATOM 7028 O O . GLU D 1 89 ? 73.316 68.368 56.302 1.00 35.72 89 GLU D O 1
ATOM 7034 N N . GLY D 1 90 ? 73.710 70.546 55.905 1.00 38.14 90 GLY D N 1
ATOM 7035 C CA . GLY D 1 90 ? 72.660 70.987 56.805 1.00 40.73 90 GLY D CA 1
ATOM 7036 C C . GLY D 1 90 ? 73.094 71.238 58.243 1.00 42.69 90 GLY D C 1
ATOM 7037 O O . GLY D 1 90 ? 72.310 71.723 59.057 1.00 42.88 90 GLY D O 1
ATOM 7038 N N . LEU D 1 91 ? 74.342 70.916 58.558 1.00 44.57 91 LEU D N 1
ATOM 7039 C CA . LEU D 1 91 ? 74.868 71.103 59.903 1.00 47.67 91 LEU D CA 1
ATOM 7040 C C . LEU D 1 91 ? 75.429 72.516 60.079 1.00 48.35 91 LEU D C 1
ATOM 7041 O O . LEU D 1 91 ? 76.347 72.903 59.364 1.00 49.60 91 LEU D O 1
ATOM 7046 N N . ASP D 1 92 ? 74.870 73.286 61.011 1.00 48.98 92 ASP D N 1
ATOM 7047 C CA . ASP D 1 92 ? 75.360 74.641 61.285 1.00 50.58 92 ASP D CA 1
ATOM 7048 C C . ASP D 1 92 ? 75.544 74.841 62.799 1.00 50.95 92 ASP D C 1
ATOM 7049 O O . ASP D 1 92 ? 75.389 73.903 63.583 1.00 49.84 92 ASP D O 1
ATOM 7054 N N . ASP D 1 93 ? 75.855 76.065 63.207 1.00 52.28 93 ASP D N 1
ATOM 7055 C CA . ASP D 1 93 ? 76.075 76.357 64.619 1.00 54.20 93 ASP D CA 1
ATOM 7056 C C . ASP D 1 93 ? 74.804 76.433 65.471 1.00 54.17 93 ASP D C 1
ATOM 7057 O O . ASP D 1 93 ? 74.872 76.741 66.656 1.00 55.15 93 ASP D O 1
ATOM 7062 N N . THR D 1 94 ? 73.651 76.143 64.878 1.00 53.39 94 THR D N 1
ATOM 7063 C CA . THR D 1 94 ? 72.397 76.210 65.617 1.00 51.63 94 THR D CA 1
ATOM 7064 C C . THR D 1 94 ? 72.019 74.861 66.205 1.00 51.56 94 THR D C 1
ATOM 7065 O O . THR D 1 94 ? 70.947 74.712 66.791 1.00 52.00 94 THR D O 1
ATOM 7069 N N . PHE D 1 95 ? 72.892 73.872 66.044 1.00 51.00 95 PHE D N 1
ATOM 7070 C CA . PHE D 1 95 ? 72.618 72.549 66.583 1.00 50.33 95 PHE D CA 1
ATOM 7071 C C . PHE D 1 95 ? 73.311 72.311 67.916 1.00 50.56 95 PHE D C 1
ATOM 7072 O O . PHE D 1 95 ? 74.447 72.728 68.132 1.00 50.44 95 PHE D O 1
ATOM 7080 N N . ARG D 1 96 ? 72.600 71.633 68.804 1.00 50.98 96 ARG D N 1
ATOM 7081 C CA . ARG D 1 96 ? 73.092 71.322 70.129 1.00 51.83 96 ARG D CA 1
ATOM 7082 C C . ARG D 1 96 ? 74.163 70.243 70.069 1.00 51.19 96 ARG D C 1
ATOM 7083 O O . ARG D 1 96 ? 75.089 70.219 70.878 1.00 50.27 96 ARG D O 1
ATOM 7091 N N . GLY D 1 97 ? 74.028 69.345 69.105 1.00 50.00 97 GLY D N 1
ATOM 7092 C CA . GLY D 1 97 ? 74.995 68.278 68.971 1.00 49.46 97 GLY D CA 1
ATOM 7093 C C . GLY D 1 97 ? 74.748 67.449 67.732 1.00 48.80 97 GLY D C 1
ATOM 7094 O O . GLY D 1 97 ? 73.716 67.592 67.068 1.00 48.31 97 GLY D O 1
ATOM 7095 N N . ALA D 1 98 ? 75.698 66.575 67.424 1.00 47.41 98 ALA D N 1
ATOM 7096 C CA . ALA D 1 98 ? 75.593 65.721 66.252 1.00 45.50 98 ALA D CA 1
ATOM 7097 C C . ALA D 1 98 ? 75.646 64.262 66.647 1.00 45.43 98 ALA D C 1
ATOM 7098 O O . ALA D 1 98 ? 76.275 63.899 67.640 1.00 45.83 98 ALA D O 1
ATOM 7100 N N . LEU D 1 99 ? 74.970 63.430 65.861 1.00 45.54 99 LEU D N 1
ATOM 7101 C CA . LEU D 1 99 ? 74.926 61.991 66.103 1.00 44.69 99 LEU D CA 1
ATOM 7102 C C . LEU D 1 99 ? 75.271 61.257 64.807 1.00 42.67 99 LEU D C 1
ATOM 7103 O O . LEU D 1 99 ? 74.565 61.394 63.815 1.00 43.85 99 LEU D O 1
ATOM 7108 N N . PHE D 1 100 ? 76.357 60.488 64.816 1.00 41.77 100 PHE D N 1
ATOM 7109 C CA . PHE D 1 100 ? 76.781 59.729 63.639 1.00 39.57 100 PHE D CA 1
ATOM 7110 C C . PHE D 1 100 ? 76.279 58.300 63.780 1.00 39.50 100 PHE D C 1
ATOM 7111 O O . PHE D 1 100 ? 76.621 57.613 64.743 1.00 40.41 100 PHE D O 1
ATOM 7119 N N . LEU D 1 101 ? 75.480 57.854 62.813 1.00 38.75 101 LEU D N 1
ATOM 7120 C CA . LEU D 1 101 ? 74.894 56.516 62.843 1.00 37.26 101 LEU D CA 1
ATOM 7121 C C . LEU D 1 101 ? 75.333 55.655 61.674 1.00 36.34 101 LEU D C 1
ATOM 7122 O O . LEU D 1 101 ? 75.469 56.145 60.556 1.00 37.37 101 LEU D O 1
ATOM 7127 N N . GLY D 1 102 ? 75.527 54.367 61.936 1.00 35.64 102 GLY D N 1
ATOM 7128 C CA . GLY D 1 102 ? 75.934 53.443 60.895 1.00 35.36 102 GLY D CA 1
ATOM 7129 C C . GLY D 1 102 ? 77.298 53.749 60.319 1.00 35.08 102 GLY D C 1
ATOM 7130 O O . GLY D 1 102 ? 77.560 53.510 59.135 1.00 34.49 102 GLY D O 1
ATOM 7131 N N . TYR D 1 103 ? 78.176 54.296 61.149 1.00 34.81 103 TYR D N 1
ATOM 7132 C CA . TYR D 1 103 ? 79.521 54.613 60.686 1.00 34.10 103 TYR D CA 1
ATOM 7133 C C . TYR D 1 103 ? 80.427 53.390 60.685 1.00 34.02 103 TYR D C 1
ATOM 7134 O O . TYR D 1 103 ? 80.132 52.379 61.327 1.00 35.97 103 TYR D O 1
ATOM 7143 N N . HIS D 1 104 ? 81.530 53.499 59.960 1.00 32.63 104 HIS D N 1
ATOM 7144 C CA . HIS D 1 104 ? 82.483 52.408 59.811 1.00 32.07 104 HIS D CA 1
ATOM 7145 C C . HIS D 1 104 ? 83.895 52.928 60.011 1.00 32.27 104 HIS D C 1
ATOM 7146 O O . HIS D 1 104 ? 84.118 54.134 60.099 1.00 32.83 104 HIS D O 1
ATOM 7153 N N . ALA D 1 105 ? 84.846 52.008 60.060 1.00 32.26 105 ALA D N 1
ATOM 7154 C CA . ALA D 1 105 ? 86.237 52.371 60.265 1.00 33.97 105 ALA D CA 1
ATOM 7155 C C . ALA D 1 105 ? 86.826 53.050 59.027 1.00 35.32 105 ALA D C 1
ATOM 7156 O O . ALA D 1 105 ? 86.337 52.852 57.911 1.00 36.25 105 ALA D O 1
ATOM 7158 N N . ARG D 1 106 ? 87.873 53.846 59.236 1.00 34.84 106 ARG D N 1
ATOM 7159 C CA . ARG D 1 106 ? 88.541 54.538 58.143 1.00 34.48 106 ARG D CA 1
ATOM 7160 C C . ARG D 1 106 ? 89.363 53.549 57.312 1.00 34.91 106 ARG D C 1
ATOM 7161 O O . ARG D 1 106 ? 89.655 52.432 57.757 1.00 34.44 106 ARG D O 1
ATOM 7169 N N . ALA D 1 107 ? 89.726 53.959 56.099 1.00 33.38 107 ALA D N 1
ATOM 7170 C CA . ALA D 1 107 ? 90.491 53.105 55.193 1.00 33.03 107 ALA D CA 1
ATOM 7171 C C . ALA D 1 107 ? 91.802 52.603 55.780 1.00 34.23 107 ALA D C 1
ATOM 7172 O O . ALA D 1 107 ? 92.409 53.262 56.624 1.00 35.14 107 ALA D O 1
ATOM 7174 N N . SER D 1 108 ? 92.219 51.424 55.332 1.00 34.34 108 SER D N 1
ATOM 7175 C CA . SER D 1 108 ? 93.480 50.850 55.752 1.00 34.22 108 SER D CA 1
ATOM 7176 C C . SER D 1 108 ? 93.539 50.338 57.199 1.00 36.69 108 SER D C 1
ATOM 7177 O O . SER D 1 108 ? 94.618 50.045 57.713 1.00 36.56 108 SER D O 1
ATOM 7180 N N . THR D 1 109 ? 92.395 50.233 57.864 1.00 36.19 109 THR D N 1
ATOM 7181 C CA . THR D 1 109 ? 92.387 49.738 59.232 1.00 36.25 109 THR D CA 1
ATOM 7182 C C . THR D 1 109 ? 91.344 48.640 59.410 1.00 36.93 109 THR D C 1
ATOM 7183 O O . THR D 1 109 ? 90.452 48.474 58.571 1.00 35.89 109 THR D O 1
ATOM 7187 N N . PRO D 1 110 ? 91.454 47.865 60.507 1.00 36.07 110 PRO D N 1
ATOM 7188 C CA . PRO D 1 110 ? 90.511 46.783 60.793 1.00 34.89 110 PRO D CA 1
ATOM 7189 C C . PRO D 1 110 ? 89.098 47.365 60.886 1.00 35.37 110 PRO D C 1
ATOM 7190 O O . PRO D 1 110 ? 88.920 48.516 61.279 1.00 34.99 110 PRO D O 1
ATOM 7194 N N . GLY D 1 111 ? 88.099 46.566 60.530 1.00 34.53 111 GLY D N 1
ATOM 7195 C CA . GLY D 1 111 ? 86.731 47.037 60.564 1.00 33.40 111 GLY D CA 1
ATOM 7196 C C . GLY D 1 111 ? 85.963 46.591 59.330 1.00 34.12 111 GLY D C 1
ATOM 7197 O O . GLY D 1 111 ? 86.496 46.582 58.216 1.00 33.95 111 GLY D O 1
ATOM 7198 N N . VAL D 1 112 ? 84.709 46.199 59.529 1.00 33.69 112 VAL D N 1
ATOM 7199 C CA . VAL D 1 112 ? 83.870 45.747 58.422 1.00 31.21 112 VAL D CA 1
ATOM 7200 C C . VAL D 1 112 ? 83.664 46.877 57.416 1.00 31.95 112 VAL D C 1
ATOM 7201 O O . VAL D 1 112 ? 83.352 48.008 57.790 1.00 29.58 112 VAL D O 1
ATOM 7205 N N . MET D 1 113 ? 83.851 46.552 56.138 1.00 32.78 113 MET D N 1
ATOM 7206 C CA . MET D 1 113 ? 83.681 47.494 55.037 1.00 32.06 113 MET D CA 1
ATOM 7207 C C . MET D 1 113 ? 84.433 48.807 55.246 1.00 32.44 113 MET D C 1
ATOM 7208 O O . MET D 1 113 ? 83.950 49.884 54.906 1.00 31.84 113 MET D O 1
ATOM 7213 N N . SER D 1 114 ? 85.636 48.706 55.792 1.00 33.37 114 SER D N 1
ATOM 7214 C CA . SER D 1 114 ? 86.460 49.884 56.027 1.00 33.08 114 SER D CA 1
ATOM 7215 C C . SER D 1 114 ? 86.806 50.619 54.719 1.00 33.34 114 SER D C 1
ATOM 7216 O O . SER D 1 114 ? 87.101 49.998 53.691 1.00 30.67 114 SER D O 1
ATOM 7219 N N . HIS D 1 115 ? 86.773 51.945 54.781 1.00 32.31 115 HIS D N 1
ATOM 7220 C CA . HIS D 1 115 ? 87.098 52.796 53.641 1.00 34.11 115 HIS D CA 1
ATOM 7221 C C . HIS D 1 115 ? 86.862 54.243 54.032 1.00 34.05 115 HIS D C 1
ATOM 7222 O O . HIS D 1 115 ? 86.340 54.518 55.114 1.00 33.32 115 HIS D O 1
ATOM 7229 N N . SER D 1 116 ? 87.251 55.162 53.151 1.00 34.24 116 SER D N 1
ATOM 7230 C CA . SER D 1 116 ? 87.066 56.600 53.386 1.00 33.91 116 SER D CA 1
ATOM 7231 C C . SER D 1 116 ? 86.582 57.295 52.109 1.00 32.56 116 SER D C 1
ATOM 7232 O O . SER D 1 116 ? 87.377 57.613 51.227 1.00 30.17 116 SER D O 1
ATOM 7235 N N . MET D 1 117 ? 85.275 57.520 52.037 1.00 33.01 117 MET D N 1
ATOM 7236 C CA . MET D 1 117 ? 84.614 58.163 50.902 1.00 34.69 117 MET D CA 1
ATOM 7237 C C . MET D 1 117 ? 84.630 57.326 49.616 1.00 35.36 117 MET D C 1
ATOM 7238 O O . MET D 1 117 ? 83.579 56.941 49.115 1.00 35.92 117 MET D O 1
ATOM 7243 N N . ILE D 1 118 ? 85.811 57.045 49.075 1.00 35.89 118 ILE D N 1
ATOM 7244 C CA . ILE D 1 118 ? 85.908 56.231 47.869 1.00 35.62 118 ILE D CA 1
ATOM 7245 C C . ILE D 1 118 ? 86.917 55.122 48.131 1.00 37.54 118 ILE D C 1
ATOM 7246 O O . ILE D 1 118 ? 87.746 55.241 49.033 1.00 37.43 118 ILE D O 1
ATOM 7251 N N . PHE D 1 119 ? 86.847 54.052 47.344 1.00 37.24 119 PHE D N 1
ATOM 7252 C CA . PHE D 1 119 ? 87.757 52.923 47.496 1.00 37.81 119 PHE D CA 1
ATOM 7253 C C . PHE D 1 119 ? 89.203 53.338 47.294 1.00 36.39 119 PHE D C 1
ATOM 7254 O O . PHE D 1 119 ? 90.111 52.744 47.868 1.00 35.96 119 PHE D O 1
ATOM 7262 N N . GLY D 1 120 ? 89.408 54.371 46.486 1.00 37.25 120 GLY D N 1
ATOM 7263 C CA . GLY D 1 120 ? 90.752 54.826 46.189 1.00 36.18 120 GLY D CA 1
ATOM 7264 C C . GLY D 1 120 ? 91.570 55.525 47.254 1.00 35.53 120 GLY D C 1
ATOM 7265 O O . GLY D 1 120 ? 92.776 55.676 47.071 1.00 35.79 120 GLY D O 1
ATOM 7266 N N . VAL D 1 121 ? 90.959 55.978 48.346 1.00 35.43 121 VAL D N 1
ATOM 7267 C CA . VAL D 1 121 ? 91.768 56.637 49.367 1.00 36.26 121 VAL D CA 1
ATOM 7268 C C . VAL D 1 121 ? 92.265 55.664 50.430 1.00 35.24 121 VAL D C 1
ATOM 7269 O O . VAL D 1 121 ? 91.555 54.745 50.824 1.00 34.03 121 VAL D O 1
ATOM 7273 N N . ARG D 1 122 ? 93.503 55.868 50.864 1.00 36.16 122 ARG D N 1
ATOM 7274 C CA . ARG D 1 122 ? 94.099 55.045 51.898 1.00 36.82 122 ARG D CA 1
ATOM 7275 C C . ARG D 1 122 ? 94.073 55.796 53.217 1.00 36.30 122 ARG D C 1
ATOM 7276 O O . ARG D 1 122 ? 93.828 55.201 54.258 1.00 35.57 122 ARG D O 1
ATOM 7284 N N . HIS D 1 123 ? 94.329 57.100 53.165 1.00 35.30 123 HIS D N 1
ATOM 7285 C CA . HIS D 1 123 ? 94.323 57.931 54.363 1.00 36.67 123 HIS D CA 1
ATOM 7286 C C . HIS D 1 123 ? 93.954 59.382 54.093 1.00 36.93 123 HIS D C 1
ATOM 7287 O O . HIS D 1 123 ? 94.285 59.933 53.044 1.00 38.17 123 HIS D O 1
ATOM 7294 N N . PHE D 1 124 ? 93.264 59.985 55.054 1.00 37.36 124 PHE D N 1
ATOM 7295 C CA . PHE D 1 124 ? 92.889 61.392 55.013 1.00 37.39 124 PHE D CA 1
ATOM 7296 C C . PHE D 1 124 ? 93.720 62.031 56.127 1.00 38.04 124 PHE D C 1
ATOM 7297 O O . PHE D 1 124 ? 93.906 61.428 57.187 1.00 37.29 124 PHE D O 1
ATOM 7305 N N . TYR D 1 125 ? 94.226 63.237 55.895 1.00 39.57 125 TYR D N 1
ATOM 7306 C CA . TYR D 1 125 ? 95.011 63.927 56.914 1.00 40.60 125 TYR D CA 1
ATOM 7307 C C . TYR D 1 125 ? 94.614 65.379 57.069 1.00 40.56 125 TYR D C 1
ATOM 7308 O O . TYR D 1 125 ? 94.477 66.103 56.089 1.00 39.20 125 TYR D O 1
ATOM 7317 N N . ILE D 1 126 ? 94.428 65.794 58.313 1.00 41.76 126 ILE D N 1
ATOM 7318 C CA . ILE D 1 126 ? 94.115 67.181 58.617 1.00 42.54 126 ILE D CA 1
ATOM 7319 C C . ILE D 1 126 ? 95.266 67.600 59.521 1.00 44.52 126 ILE D C 1
ATOM 7320 O O . ILE D 1 126 ? 95.284 67.278 60.709 1.00 46.01 126 ILE D O 1
ATOM 7325 N N . ASN D 1 127 ? 96.244 68.287 58.938 1.00 46.22 127 ASN D N 1
ATOM 7326 C CA . ASN D 1 127 ? 97.423 68.725 59.675 1.00 48.13 127 ASN D CA 1
ATOM 7327 C C . ASN D 1 127 ? 98.154 67.526 60.268 1.00 50.26 127 ASN D C 1
ATOM 7328 O O . ASN D 1 127 ? 98.435 67.486 61.462 1.00 51.30 127 ASN D O 1
ATOM 7333 N N . ASP D 1 128 ? 98.447 66.543 59.425 1.00 51.84 128 ASP D N 1
ATOM 7334 C CA . ASP D 1 128 ? 99.174 65.354 59.849 1.00 52.96 128 ASP D CA 1
ATOM 7335 C C . ASP D 1 128 ? 98.433 64.373 60.742 1.00 51.97 128 ASP D C 1
ATOM 7336 O O . ASP D 1 128 ? 98.989 63.342 61.110 1.00 52.01 128 ASP D O 1
ATOM 7341 N N . ARG D 1 129 ? 97.191 64.670 61.101 1.00 50.82 129 ARG D N 1
ATOM 7342 C CA . ARG D 1 129 ? 96.460 63.727 61.929 1.00 49.80 129 ARG D CA 1
ATOM 7343 C C . ARG D 1 129 ? 95.578 62.802 61.094 1.00 48.59 129 ARG D C 1
ATOM 7344 O O . ARG D 1 129 ? 94.718 63.254 60.337 1.00 47.45 129 ARG D O 1
ATOM 7352 N N . PRO D 1 130 ? 95.785 61.484 61.234 1.00 47.19 130 PRO D N 1
ATOM 7353 C CA . PRO D 1 130 ? 95.038 60.447 60.518 1.00 45.69 130 PRO D CA 1
ATOM 7354 C C . PRO D 1 130 ? 93.544 60.479 60.830 1.00 43.90 130 PRO D C 1
ATOM 7355 O O . PRO D 1 130 ? 93.163 60.380 61.987 1.00 46.11 130 PRO D O 1
ATOM 7359 N N . VAL D 1 131 ? 92.703 60.618 59.809 1.00 41.89 131 VAL D N 1
ATOM 7360 C CA . VAL D 1 131 ? 91.254 60.620 60.011 1.00 39.34 131 VAL D CA 1
ATOM 7361 C C . VAL D 1 131 ? 90.525 60.028 58.808 1.00 39.83 131 VAL D C 1
ATOM 7362 O O . VAL D 1 131 ? 91.064 59.951 57.698 1.00 39.67 131 VAL D O 1
ATOM 7366 N N . GLY D 1 132 ? 89.293 59.603 59.043 1.00 39.44 132 GLY D N 1
ATOM 7367 C CA . GLY D 1 132 ? 88.494 59.046 57.977 1.00 37.34 132 GLY D CA 1
ATOM 7368 C C . GLY D 1 132 ? 87.258 59.902 57.912 1.00 35.77 132 GLY D C 1
ATOM 7369 O O . GLY D 1 132 ? 87.291 61.063 58.321 1.00 32.75 132 GLY D O 1
ATOM 7370 N N . GLU D 1 133 ? 86.174 59.335 57.392 1.00 35.92 133 GLU D N 1
ATOM 7371 C CA . GLU D 1 133 ? 84.911 60.052 57.294 1.00 36.13 133 GLU D CA 1
ATOM 7372 C C . GLU D 1 133 ? 84.509 60.591 58.675 1.00 37.39 133 GLU D C 1
ATOM 7373 O O . GLU D 1 133 ? 84.096 61.748 58.816 1.00 37.15 133 GLU D O 1
ATOM 7379 N N . LEU D 1 134 ? 84.645 59.738 59.686 1.00 36.08 134 LEU D N 1
ATOM 7380 C CA . LEU D 1 134 ? 84.299 60.089 61.043 1.00 36.47 134 LEU D CA 1
ATOM 7381 C C . LEU D 1 134 ? 85.040 61.342 61.474 1.00 35.63 134 LEU D C 1
ATOM 7382 O O . LEU D 1 134 ? 84.427 62.308 61.922 1.00 36.16 134 LEU D O 1
ATOM 7387 N N . GLY D 1 135 ? 86.358 61.322 61.322 1.00 35.74 135 GLY D N 1
ATOM 7388 C CA . GLY D 1 135 ? 87.174 62.458 61.699 1.00 35.91 135 GLY D CA 1
ATOM 7389 C C . GLY D 1 135 ? 86.846 63.720 60.928 1.00 36.98 135 GLY D C 1
ATOM 7390 O O . GLY D 1 135 ? 86.614 64.772 61.533 1.00 37.19 135 GLY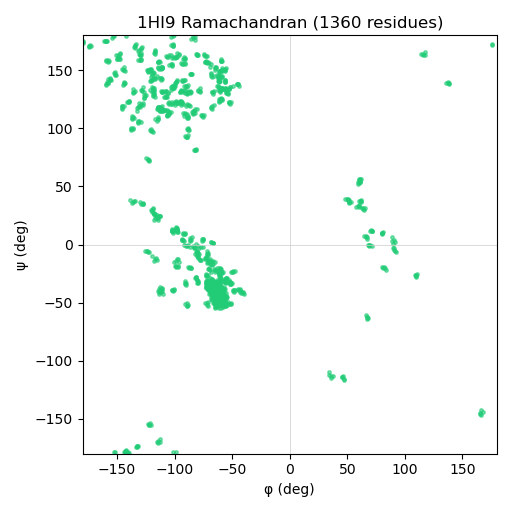 D O 1
ATOM 7391 N N . LEU D 1 136 ? 86.820 63.635 59.599 1.00 35.31 136 LEU D N 1
ATOM 7392 C CA . LEU D 1 136 ? 86.515 64.815 58.801 1.00 35.61 136 LEU D CA 1
ATOM 7393 C C . LEU D 1 136 ? 85.154 65.413 59.150 1.00 35.99 136 LEU D C 1
ATOM 7394 O O . LEU D 1 136 ? 85.014 66.634 59.241 1.00 34.96 136 LEU D O 1
ATOM 7399 N N . ASN D 1 137 ? 84.149 64.566 59.347 1.00 36.02 137 ASN D N 1
ATOM 7400 C CA . ASN D 1 137 ? 82.827 65.084 59.666 1.00 36.79 137 ASN D CA 1
ATOM 7401 C C . ASN D 1 137 ? 82.832 65.716 61.051 1.00 37.25 137 ASN D C 1
ATOM 7402 O O . ASN D 1 137 ? 82.159 66.723 61.285 1.00 37.03 137 ASN D O 1
ATOM 7407 N N . ALA D 1 138 ? 83.604 65.136 61.962 1.00 36.40 138 ALA D N 1
ATOM 7408 C CA . ALA D 1 138 ? 83.704 65.677 63.310 1.00 36.72 138 ALA D CA 1
ATOM 7409 C C . ALA D 1 138 ? 84.344 67.067 63.240 1.00 36.72 138 ALA D C 1
ATOM 7410 O O . ALA D 1 138 ? 83.908 68.006 63.912 1.00 36.53 138 ALA D O 1
ATOM 7412 N N . TYR D 1 139 ? 85.384 67.198 62.425 1.00 36.98 139 TYR D N 1
ATOM 7413 C CA . TYR D 1 139 ? 86.059 68.487 62.287 1.00 37.69 139 TYR D CA 1
ATOM 7414 C C . TYR D 1 139 ? 85.126 69.556 61.704 1.00 38.28 139 TYR D C 1
ATOM 7415 O O . TYR D 1 139 ? 85.169 70.722 62.118 1.00 38.06 139 TYR D O 1
ATOM 7424 N N . VAL D 1 140 ? 84.288 69.176 60.742 1.00 36.56 140 VAL D N 1
ATOM 7425 C CA . VAL D 1 140 ? 83.360 70.149 60.172 1.00 36.07 140 VAL D CA 1
ATOM 7426 C C . VAL D 1 140 ? 82.361 70.540 61.261 1.00 37.65 140 VAL D C 1
ATOM 7427 O O . VAL D 1 140 ? 81.930 71.699 61.348 1.00 37.97 140 VAL D O 1
ATOM 7431 N N . ALA D 1 141 ? 81.996 69.574 62.097 1.00 37.58 141 ALA D N 1
ATOM 7432 C CA . ALA D 1 141 ? 81.076 69.843 63.195 1.00 38.78 141 ALA D CA 1
ATOM 7433 C C . ALA D 1 141 ? 81.750 70.829 64.151 1.00 39.26 141 ALA D C 1
ATOM 7434 O O . ALA D 1 141 ? 81.110 71.739 64.677 1.00 38.39 141 ALA D O 1
ATOM 7436 N N . GLY D 1 142 ? 83.053 70.646 64.350 1.00 40.65 142 GLY D N 1
ATOM 7437 C CA . GLY D 1 142 ? 83.802 71.517 65.240 1.00 41.95 142 GLY D CA 1
ATOM 7438 C C . GLY D 1 142 ? 83.858 72.953 64.748 1.00 43.42 142 GLY D C 1
ATOM 7439 O O . GLY D 1 142 ? 83.852 73.900 65.542 1.00 43.51 142 GLY D O 1
ATOM 7440 N N . TYR D 1 143 ? 83.921 73.114 63.431 1.00 42.78 143 TYR D N 1
ATOM 7441 C CA . TYR D 1 143 ? 83.957 74.430 62.822 1.00 42.99 143 TYR D CA 1
ATOM 7442 C C . TYR D 1 143 ? 82.731 75.224 63.261 1.00 43.04 143 TYR D C 1
ATOM 7443 O O . TYR D 1 143 ? 82.785 76.441 63.378 1.00 42.21 143 TYR D O 1
ATOM 7452 N N . TYR D 1 144 ? 81.620 74.530 63.485 1.00 44.31 144 TYR D N 1
ATOM 7453 C CA . TYR D 1 144 ? 80.392 75.187 63.919 1.00 46.52 144 TYR D CA 1
ATOM 7454 C C . TYR D 1 144 ? 80.207 75.089 65.435 1.00 47.25 144 TYR D C 1
ATOM 7455 O O . TYR D 1 144 ? 79.132 75.386 65.957 1.00 46.91 144 TYR D O 1
ATOM 7464 N N . ASP D 1 145 ? 81.260 74.666 66.129 1.00 48.16 145 ASP D N 1
ATOM 7465 C CA . ASP D 1 145 ? 81.224 74.527 67.572 1.00 49.24 145 ASP D CA 1
ATOM 7466 C C . ASP D 1 145 ? 80.165 73.556 68.020 1.00 48.89 145 ASP D C 1
ATOM 7467 O O . ASP D 1 145 ? 79.575 73.722 69.085 1.00 49.69 145 ASP D O 1
ATOM 7472 N N . VAL D 1 146 ? 79.915 72.547 67.199 1.00 47.07 146 VAL D N 1
ATOM 7473 C CA . VAL D 1 146 ? 78.936 71.536 67.536 1.00 45.46 146 VAL D CA 1
ATOM 7474 C C . VAL D 1 146 ? 79.683 70.269 67.895 1.00 45.64 146 VAL D C 1
ATOM 7475 O O . VAL D 1 146 ? 80.552 69.821 67.154 1.00 46.39 146 VAL D O 1
ATOM 7479 N N . PRO D 1 147 ? 79.373 69.691 69.061 1.00 45.25 147 PRO D N 1
ATOM 7480 C CA . PRO D 1 147 ? 80.027 68.464 69.515 1.00 43.69 147 PRO D CA 1
ATOM 7481 C C . PRO D 1 147 ? 79.358 67.190 69.004 1.00 43.23 147 PRO D C 1
ATOM 7482 O O . PRO D 1 147 ? 78.137 67.130 68.830 1.00 42.92 147 PRO D O 1
ATOM 7486 N N . VAL D 1 148 ? 80.175 66.172 68.761 1.00 42.08 148 VAL D N 1
ATOM 7487 C CA . VAL D 1 148 ? 79.674 64.887 68.306 1.00 41.24 148 VAL D CA 1
ATOM 7488 C C . VAL D 1 148 ? 79.358 64.122 69.597 1.00 42.14 148 VAL D C 1
ATOM 7489 O O . VAL D 1 148 ? 80.254 63.573 70.242 1.00 40.20 148 VAL D O 1
ATOM 7493 N N . LEU D 1 149 ? 78.081 64.099 69.965 1.00 41.79 149 LEU D N 1
ATOM 7494 C CA . LEU D 1 149 ? 77.633 63.449 71.188 1.00 42.24 149 LEU D CA 1
ATOM 7495 C C . LEU D 1 149 ? 77.677 61.934 71.170 1.00 43.29 149 LEU D C 1
ATOM 7496 O O . LEU D 1 149 ? 78.025 61.300 72.171 1.00 44.38 149 LEU D O 1
ATOM 7501 N N . MET D 1 150 ? 77.331 61.348 70.031 1.00 43.94 150 MET D N 1
ATOM 7502 C CA . MET D 1 150 ? 77.312 59.900 69.896 1.00 42.54 150 MET D CA 1
ATOM 7503 C C . MET D 1 150 ? 77.756 59.437 68.507 1.00 42.87 150 MET D C 1
ATOM 7504 O O . MET D 1 150 ? 77.602 60.150 67.509 1.00 43.05 150 MET D O 1
ATOM 7509 N N . VAL D 1 151 ? 78.298 58.228 68.461 1.00 40.93 151 VAL D N 1
ATOM 7510 C CA . VAL D 1 151 ? 78.740 57.612 67.220 1.00 39.47 151 VAL D CA 1
ATOM 7511 C C . VAL D 1 151 ? 78.392 56.133 67.305 1.00 38.51 151 VAL D C 1
ATOM 7512 O O . VAL D 1 151 ? 78.820 55.451 68.234 1.00 39.69 151 VAL D O 1
ATOM 7516 N N . ALA D 1 152 ? 77.609 55.644 66.352 1.00 37.16 152 ALA D N 1
ATOM 7517 C CA . ALA D 1 152 ? 77.212 54.237 66.333 1.00 36.67 152 ALA D CA 1
ATOM 7518 C C . ALA D 1 152 ? 77.715 53.557 65.058 1.00 35.60 152 ALA D C 1
ATOM 7519 O O . ALA D 1 152 ? 77.810 54.183 64.004 1.00 35.71 152 ALA D O 1
ATOM 7521 N N . GLY D 1 153 ? 78.015 52.272 65.170 1.00 34.38 153 GLY D N 1
ATOM 7522 C CA . GLY D 1 153 ? 78.506 51.502 64.048 1.00 34.50 153 GLY D CA 1
ATOM 7523 C C . GLY D 1 153 ? 79.063 50.195 64.583 1.00 35.00 153 GLY D C 1
ATOM 7524 O O . GLY D 1 153 ? 78.508 49.632 65.527 1.00 34.68 153 GLY D O 1
ATOM 7525 N N . ASP D 1 154 ? 80.156 49.711 64.001 1.00 35.09 154 ASP D N 1
ATOM 7526 C CA . ASP D 1 154 ? 80.771 48.474 64.469 1.00 36.75 154 ASP D CA 1
ATOM 7527 C C . ASP D 1 154 ? 81.713 48.819 65.614 1.00 37.65 154 ASP D C 1
ATOM 7528 O O . ASP D 1 154 ? 81.892 49.989 65.938 1.00 39.23 154 ASP D O 1
ATOM 7533 N N . ASP D 1 155 ? 82.321 47.808 66.220 1.00 38.52 155 ASP D N 1
ATOM 7534 C CA . ASP D 1 155 ? 83.226 48.052 67.327 1.00 40.32 155 ASP D CA 1
ATOM 7535 C C . ASP D 1 155 ? 84.425 48.896 66.903 1.00 41.39 155 ASP D C 1
ATOM 7536 O O . ASP D 1 155 ? 84.892 49.751 67.665 1.00 41.70 155 ASP D O 1
ATOM 7541 N N . ARG D 1 156 ? 84.923 48.676 65.689 1.00 40.97 156 ARG D N 1
ATOM 7542 C CA . ARG D 1 156 ? 86.082 49.442 65.229 1.00 41.28 156 ARG D CA 1
ATOM 7543 C C . ARG D 1 156 ? 85.781 50.925 65.021 1.00 39.81 156 ARG D C 1
ATOM 7544 O O . ARG D 1 156 ? 86.632 51.773 65.285 1.00 39.87 156 ARG D O 1
ATOM 7552 N N . ALA D 1 157 ? 84.580 51.247 64.551 1.00 38.87 157 ALA D N 1
ATOM 7553 C CA . ALA D 1 157 ? 84.227 52.649 64.353 1.00 39.69 157 ALA D CA 1
ATOM 7554 C C . ALA D 1 157 ? 84.091 53.326 65.721 1.00 40.30 157 ALA D C 1
ATOM 7555 O O . ALA D 1 157 ? 84.453 54.496 65.898 1.00 38.95 157 ALA D O 1
ATOM 7557 N N . ALA D 1 158 ? 83.573 52.576 66.689 1.00 41.58 158 ALA D N 1
ATOM 7558 C CA . ALA D 1 158 ? 83.392 53.097 68.041 1.00 43.12 158 ALA D CA 1
ATOM 7559 C C . ALA D 1 158 ? 84.746 53.423 68.636 1.00 43.30 158 ALA D C 1
ATOM 7560 O O . ALA D 1 158 ? 84.935 54.493 69.211 1.00 43.63 158 ALA D O 1
ATOM 7562 N N . LYS D 1 159 ? 85.686 52.495 68.483 1.00 44.75 159 LYS D N 1
ATOM 7563 C CA . LYS D 1 159 ? 87.039 52.663 69.012 1.00 47.34 159 LYS D CA 1
ATOM 7564 C C . LYS D 1 159 ? 87.687 53.886 68.373 1.00 46.01 159 LYS D C 1
ATOM 7565 O O . LYS D 1 159 ? 88.315 54.711 69.049 1.00 45.29 159 LYS D O 1
ATOM 7571 N N . GLU D 1 160 ? 87.522 53.995 67.059 1.00 45.90 160 GLU D N 1
ATOM 7572 C CA . GLU D 1 160 ? 88.085 55.112 66.309 1.00 45.78 160 GLU D CA 1
ATOM 7573 C C . GLU D 1 160 ? 87.500 56.444 66.801 1.00 46.05 160 GLU D C 1
ATOM 7574 O O . GLU D 1 160 ? 88.216 57.443 66.932 1.00 44.48 160 GLU D O 1
ATOM 7580 N N . ALA D 1 161 ? 86.201 56.444 67.092 1.00 46.16 161 ALA D N 1
ATOM 7581 C CA . ALA D 1 161 ? 85.522 57.642 67.574 1.00 45.91 161 ALA D CA 1
ATOM 7582 C C . ALA D 1 161 ? 86.052 58.099 68.920 1.00 47.44 161 ALA D C 1
ATOM 7583 O O . ALA D 1 161 ? 86.438 59.258 69.089 1.00 47.11 161 ALA D O 1
ATOM 7585 N N . GLU D 1 162 ? 86.071 57.189 69.887 1.00 48.35 162 GLU D N 1
ATOM 7586 C CA . GLU D 1 162 ? 86.541 57.543 71.218 1.00 50.25 162 GLU D CA 1
ATOM 7587 C C . GLU D 1 162 ? 88.019 57.923 71.314 1.00 51.05 162 GLU D C 1
ATOM 7588 O O . GLU D 1 162 ? 88.418 58.641 72.238 1.00 51.91 162 GLU D O 1
ATOM 7594 N N . GLU D 1 163 ? 88.831 57.465 70.367 1.00 51.17 163 GLU D N 1
ATOM 7595 C CA . GLU D 1 163 ? 90.251 57.812 70.365 1.00 51.17 163 GLU D CA 1
ATOM 7596 C C . GLU D 1 163 ? 90.454 59.213 69.794 1.00 50.25 163 GLU D C 1
ATOM 7597 O O . GLU D 1 163 ? 91.544 59.781 69.881 1.00 50.62 163 GLU D O 1
ATOM 7603 N N . LEU D 1 164 ? 89.392 59.770 69.226 1.00 48.52 164 LEU D N 1
ATOM 7604 C CA . LEU D 1 164 ? 89.447 61.092 68.626 1.00 47.96 164 LEU D CA 1
ATOM 7605 C C . LEU D 1 164 ? 88.647 62.136 69.403 1.00 47.59 164 LEU D C 1
ATOM 7606 O O . LEU D 1 164 ? 89.066 63.283 69.507 1.00 46.57 164 LEU D O 1
ATOM 7611 N N . ILE D 1 165 ? 87.492 61.732 69.929 1.00 47.53 165 ILE D N 1
ATOM 7612 C CA . ILE D 1 165 ? 86.616 62.629 70.676 1.00 47.77 165 ILE D CA 1
ATOM 7613 C C . ILE D 1 165 ? 86.457 62.180 72.128 1.00 48.74 165 ILE D C 1
ATOM 7614 O O . ILE D 1 165 ? 85.777 61.191 72.413 1.00 49.22 165 ILE D O 1
ATOM 7619 N N . PRO D 1 166 ? 87.069 62.913 73.068 1.00 48.85 166 PRO D N 1
ATOM 7620 C CA . PRO D 1 166 ? 86.996 62.589 74.498 1.00 48.86 166 PRO D CA 1
ATOM 7621 C C . PRO D 1 166 ? 85.574 62.524 75.062 1.00 48.39 166 PRO D C 1
ATOM 7622 O O . PRO D 1 166 ? 84.751 63.400 74.800 1.00 47.96 166 PRO D O 1
ATOM 7626 N N . ASN D 1 167 ? 85.301 61.473 75.833 1.00 48.05 167 ASN D N 1
ATOM 7627 C CA . ASN D 1 167 ? 84.003 61.266 76.481 1.00 46.90 167 ASN D CA 1
ATOM 7628 C C . ASN D 1 167 ? 82.842 60.998 75.535 1.00 47.33 167 ASN D C 1
ATOM 7629 O O . ASN D 1 167 ? 81.692 60.930 75.967 1.00 46.44 167 ASN D O 1
ATOM 7634 N N . VAL D 1 168 ? 83.132 60.840 74.247 1.00 46.05 168 VAL D N 1
ATOM 7635 C CA . VAL D 1 168 ? 82.069 60.581 73.285 1.00 44.36 168 VAL D CA 1
ATOM 7636 C C . VAL D 1 168 ? 81.376 59.266 73.602 1.00 43.69 168 VAL D C 1
ATOM 7637 O O . VAL D 1 168 ? 82.009 58.321 74.063 1.00 43.76 168 VAL D O 1
ATOM 7641 N N . THR D 1 169 ? 80.071 59.207 73.361 1.00 42.01 169 THR D N 1
ATOM 7642 C CA . THR D 1 169 ? 79.328 57.979 73.604 1.00 41.60 169 THR D CA 1
ATOM 7643 C C . THR D 1 169 ? 79.294 57.170 72.313 1.00 41.56 169 THR D C 1
ATOM 7644 O O . THR D 1 169 ? 78.978 57.698 71.244 1.00 41.70 169 THR D O 1
ATOM 7648 N N . THR D 1 170 ? 79.616 55.885 72.416 1.00 40.95 170 THR D N 1
ATOM 7649 C CA . THR D 1 170 ? 79.632 55.012 71.254 1.00 39.97 170 THR D CA 1
ATOM 7650 C C . THR D 1 170 ? 78.705 53.828 71.445 1.00 40.71 170 THR D C 1
ATOM 7651 O O . THR D 1 170 ? 78.498 53.369 72.564 1.00 40.30 170 THR D O 1
ATOM 7655 N N . ALA D 1 171 ? 78.146 53.342 70.339 1.00 40.39 171 ALA D N 1
ATOM 7656 C CA . ALA D 1 171 ? 77.242 52.203 70.358 1.00 38.98 171 ALA D CA 1
ATOM 7657 C C . ALA D 1 171 ? 77.677 51.199 69.302 1.00 38.74 171 ALA D C 1
ATOM 7658 O O . ALA D 1 171 ? 77.490 51.425 68.105 1.00 37.33 171 ALA D O 1
ATOM 7660 N N . ALA D 1 172 ? 78.255 50.091 69.748 1.00 38.58 172 ALA D N 1
ATOM 7661 C CA . ALA D 1 172 ? 78.737 49.057 68.843 1.00 38.35 172 ALA D CA 1
ATOM 7662 C C . ALA D 1 172 ? 77.643 48.032 68.585 1.00 38.47 172 ALA D C 1
ATOM 7663 O O . ALA D 1 172 ? 77.494 47.063 69.323 1.00 39.76 172 ALA D O 1
ATOM 7665 N N . VAL D 1 173 ? 76.893 48.243 67.516 1.00 38.61 173 VAL D N 1
ATOM 7666 C CA . VAL D 1 173 ? 75.794 47.363 67.168 1.00 38.23 173 VAL D CA 1
ATOM 7667 C C . VAL D 1 173 ? 76.260 46.021 66.608 1.00 39.35 173 VAL D C 1
ATOM 7668 O O . VAL D 1 173 ? 75.475 45.082 66.450 1.00 40.35 173 VAL D O 1
ATOM 7672 N N . LYS D 1 174 ? 77.536 45.923 66.285 1.00 38.97 174 LYS D N 1
ATOM 7673 C CA . LYS D 1 174 ? 78.049 44.667 65.773 1.00 38.46 174 LYS D CA 1
ATOM 7674 C C . LYS D 1 174 ? 79.555 44.606 65.977 1.00 39.05 174 LYS D C 1
ATOM 7675 O O . LYS D 1 174 ? 80.213 45.635 66.138 1.00 39.51 174 LYS D O 1
ATOM 7681 N N . GLN D 1 175 ? 80.089 43.393 65.969 1.00 39.01 175 GLN D N 1
ATOM 7682 C CA . GLN D 1 175 ? 81.511 43.165 66.154 1.00 40.40 175 GLN D CA 1
ATOM 7683 C C . GLN D 1 175 ? 82.121 42.748 64.836 1.00 39.87 175 GLN D C 1
ATOM 7684 O O . GLN D 1 175 ? 81.599 41.867 64.146 1.00 39.57 175 GLN D O 1
ATOM 7690 N N . THR D 1 176 ? 83.236 43.377 64.490 1.00 39.36 176 THR D N 1
ATOM 7691 C CA . THR D 1 176 ? 83.929 43.066 63.248 1.00 38.65 176 THR D CA 1
ATOM 7692 C C . THR D 1 176 ? 84.777 41.800 63.355 1.00 38.46 176 THR D C 1
ATOM 7693 O O . THR D 1 176 ? 85.531 41.633 64.307 1.00 39.21 176 THR D O 1
ATOM 7697 N N . ILE D 1 177 ? 84.646 40.914 62.375 1.00 39.11 177 ILE D N 1
ATOM 7698 C CA . ILE D 1 177 ? 85.437 39.689 62.334 1.00 38.85 177 ILE D CA 1
ATOM 7699 C C . ILE D 1 177 ? 86.410 39.796 61.152 1.00 38.60 177 ILE D C 1
ATOM 7700 O O . ILE D 1 177 ? 87.566 39.381 61.245 1.00 39.61 177 ILE D O 1
ATOM 7705 N N . SER D 1 178 ? 85.930 40.365 60.048 1.00 37.01 178 SER D N 1
ATOM 7706 C CA . SER D 1 178 ? 86.745 40.587 58.849 1.00 36.24 178 SER D CA 1
ATOM 7707 C C . SER D 1 178 ? 86.161 41.813 58.127 1.00 35.58 178 SER D C 1
ATOM 7708 O O . SER D 1 178 ? 85.191 42.420 58.592 1.00 34.67 178 SER D O 1
ATOM 7711 N N . ARG D 1 179 ? 86.739 42.181 56.993 1.00 34.07 179 ARG D N 1
ATOM 7712 C CA . ARG D 1 179 ? 86.237 43.340 56.284 1.00 34.28 179 ARG D CA 1
ATOM 7713 C C . ARG D 1 179 ? 84.838 43.074 55.709 1.00 34.59 179 ARG D C 1
ATOM 7714 O O . ARG D 1 179 ? 84.104 44.006 55.373 1.00 32.55 179 ARG D O 1
ATOM 7722 N N . SER D 1 180 ? 84.459 41.801 55.625 1.00 34.70 180 SER D N 1
ATOM 7723 C CA . SER D 1 180 ? 83.140 41.424 55.102 1.00 35.81 180 SER D CA 1
ATOM 7724 C C . SER D 1 180 ? 82.438 40.373 55.970 1.00 36.77 180 SER D C 1
ATOM 7725 O O . SER D 1 180 ? 81.768 39.470 55.453 1.00 36.65 180 SER D O 1
ATOM 7728 N N . ALA D 1 181 ? 82.593 40.490 57.286 1.00 37.19 181 ALA D N 1
ATOM 7729 C CA . ALA D 1 181 ? 81.996 39.540 58.216 1.00 35.90 181 ALA D CA 1
ATOM 7730 C C . ALA D 1 181 ? 81.892 40.151 59.599 1.00 36.77 181 ALA D C 1
ATOM 7731 O O . ALA D 1 181 ? 82.814 40.819 60.064 1.00 35.74 181 ALA D O 1
ATOM 7733 N N . VAL D 1 182 ? 80.766 39.918 60.259 1.00 37.76 182 VAL D N 1
ATOM 7734 C CA . VAL D 1 182 ? 80.576 40.452 61.594 1.00 41.11 182 VAL D CA 1
ATOM 7735 C C . VAL D 1 182 ? 79.725 39.551 62.473 1.00 42.23 182 VAL D C 1
ATOM 7736 O O . VAL D 1 182 ? 79.060 38.629 61.992 1.00 42.37 182 VAL D O 1
ATOM 7740 N N . LYS D 1 183 ? 79.775 39.818 63.773 1.00 43.95 183 LYS D N 1
ATOM 7741 C CA . LYS D 1 183 ? 78.969 39.098 64.754 1.00 45.99 183 LYS D CA 1
ATOM 7742 C C . LYS D 1 183 ? 78.047 40.222 65.188 1.00 45.43 183 LYS D C 1
ATOM 7743 O O . LYS D 1 183 ? 78.497 41.221 65.748 1.00 44.46 183 LYS D O 1
ATOM 7749 N N . CYS D 1 184 ? 76.762 40.072 64.900 1.00 46.32 184 CYS D N 1
ATOM 7750 C CA . CYS D 1 184 ? 75.810 41.119 65.218 1.00 48.94 184 CYS D CA 1
ATOM 7751 C C . CYS D 1 184 ? 74.709 40.779 66.209 1.00 50.62 184 CYS D C 1
ATOM 7752 O O . CYS D 1 184 ? 74.453 39.618 66.529 1.00 50.89 184 CYS D O 1
ATOM 7755 N N . LEU D 1 185 ? 74.074 41.833 66.703 1.00 51.75 185 LEU D N 1
ATOM 7756 C CA . LEU D 1 185 ? 72.979 41.720 67.645 1.00 52.73 185 LEU D CA 1
ATOM 7757 C C . LEU D 1 185 ? 71.689 41.669 66.837 1.00 54.27 185 LEU D C 1
ATOM 7758 O O . LEU D 1 185 ? 71.642 42.159 65.706 1.00 53.89 185 LEU D O 1
ATOM 7763 N N . SER D 1 186 ? 70.645 41.079 67.409 1.00 55.66 186 SER D N 1
ATOM 7764 C CA . SER D 1 186 ? 69.364 41.012 66.714 1.00 58.20 186 SER D CA 1
ATOM 7765 C C . SER D 1 186 ? 68.865 42.445 66.535 1.00 59.32 186 SER D C 1
ATOM 7766 O O . SER D 1 186 ? 69.215 43.332 67.314 1.00 59.68 186 SER D O 1
ATOM 7769 N N . PRO D 1 187 ? 68.050 42.692 65.501 1.00 60.54 187 PRO D N 1
ATOM 7770 C CA . PRO D 1 187 ? 67.524 44.039 65.251 1.00 60.78 187 PRO D CA 1
ATOM 7771 C C . PRO D 1 187 ? 66.917 44.681 66.495 1.00 59.95 187 PRO D C 1
ATOM 7772 O O . PRO D 1 187 ? 67.101 45.870 66.746 1.00 59.64 187 PRO D O 1
ATOM 7776 N N . ALA D 1 188 ? 66.200 43.889 67.279 1.00 59.38 188 ALA D N 1
ATOM 7777 C CA . ALA D 1 188 ? 65.576 44.405 68.491 1.00 59.03 188 ALA D CA 1
ATOM 7778 C C . ALA D 1 188 ? 66.615 44.705 69.568 1.00 57.35 188 ALA D C 1
ATOM 7779 O O . ALA D 1 188 ? 66.481 45.672 70.306 1.00 57.19 188 ALA D O 1
ATOM 7781 N N . LYS D 1 189 ? 67.640 43.865 69.656 1.00 56.14 189 LYS D N 1
ATOM 7782 C CA . LYS D 1 189 ? 68.693 44.033 70.648 1.00 55.78 189 LYS D CA 1
ATOM 7783 C C . LYS D 1 189 ? 69.491 45.306 70.385 1.00 54.76 189 LYS D C 1
ATOM 7784 O O . LYS D 1 189 ? 69.799 46.063 71.302 1.00 54.99 189 LYS D O 1
ATOM 7790 N N . ARG D 1 190 ? 69.830 45.537 69.125 1.00 54.38 190 ARG D N 1
ATOM 7791 C CA . ARG D 1 190 ? 70.584 46.727 68.743 1.00 53.69 190 ARG D CA 1
ATOM 7792 C C . ARG D 1 190 ? 69.731 47.961 69.059 1.00 51.85 190 ARG D C 1
ATOM 7793 O O . ARG D 1 190 ? 70.246 49.016 69.434 1.00 50.60 190 ARG D O 1
ATOM 7801 N N . GLY D 1 191 ? 68.420 47.811 68.883 1.00 50.33 191 GLY D N 1
ATOM 7802 C CA . GLY D 1 191 ? 67.493 48.895 69.139 1.00 49.82 191 GLY D CA 1
ATOM 7803 C C . GLY D 1 191 ? 67.579 49.399 70.562 1.00 49.03 191 GLY D C 1
ATOM 7804 O O . GLY D 1 191 ? 67.606 50.604 70.797 1.00 48.59 191 GLY D O 1
ATOM 7805 N N . ARG D 1 192 ? 67.613 48.477 71.517 1.00 49.65 192 ARG D N 1
ATOM 7806 C CA . ARG D 1 192 ? 67.711 48.859 72.914 1.00 49.84 192 ARG D CA 1
ATOM 7807 C C . ARG D 1 192 ? 69.031 49.577 73.105 1.00 48.74 192 ARG D C 1
ATOM 7808 O O . ARG D 1 192 ? 69.077 50.683 73.654 1.00 48.95 192 ARG D O 1
ATOM 7816 N N . LEU D 1 193 ? 70.106 48.949 72.635 1.00 46.35 193 LEU D N 1
ATOM 7817 C CA . LEU D 1 193 ? 71.438 49.535 72.755 1.00 45.24 193 LEU D CA 1
ATOM 7818 C C . LEU D 1 193 ? 71.430 50.967 72.243 1.00 45.02 193 LEU D C 1
ATOM 7819 O O . LEU D 1 193 ? 71.882 51.879 72.931 1.00 46.01 193 LEU D O 1
ATOM 7824 N N . LEU D 1 194 ? 70.899 51.164 71.042 1.00 44.23 194 LEU D N 1
ATOM 7825 C CA . LEU D 1 194 ? 70.854 52.494 70.453 1.00 44.66 194 LEU D CA 1
ATOM 7826 C C . LEU D 1 194 ? 69.980 53.426 71.284 1.00 45.18 194 LEU D C 1
ATOM 7827 O O . LEU D 1 194 ? 70.318 54.597 71.478 1.00 44.76 194 LEU D O 1
ATOM 7832 N N . THR D 1 195 ? 68.860 52.905 71.780 1.00 45.33 195 THR D N 1
ATOM 7833 C CA . THR D 1 195 ? 67.958 53.700 72.606 1.00 46.68 195 THR D CA 1
ATOM 7834 C C . THR D 1 195 ? 68.648 54.182 73.891 1.00 47.31 195 THR D C 1
ATOM 7835 O O . THR D 1 195 ? 68.620 55.367 74.222 1.00 45.83 195 THR D O 1
ATOM 7839 N N . GLU D 1 196 ? 69.273 53.252 74.604 1.00 47.86 196 GLU D N 1
ATOM 7840 C CA . GLU D 1 196 ? 69.970 53.589 75.837 1.00 49.58 196 GLU D CA 1
ATOM 7841 C C . GLU D 1 196 ? 71.127 54.552 75.558 1.00 48.81 196 GLU D C 1
ATOM 7842 O O . GLU D 1 196 ? 71.242 55.613 76.181 1.00 46.97 196 GLU D O 1
ATOM 7848 N N . LYS D 1 197 ? 71.977 54.180 74.604 1.00 47.66 197 LYS D N 1
ATOM 7849 C CA . LYS D 1 197 ? 73.126 55.006 74.251 1.00 46.64 197 LYS D CA 1
ATOM 7850 C C . LYS D 1 197 ? 72.732 56.423 73.834 1.00 45.32 197 LYS D C 1
ATOM 7851 O O . LYS D 1 197 ? 73.390 57.395 74.212 1.00 44.00 197 LYS D O 1
ATOM 7857 N N . THR D 1 198 ? 71.652 56.544 73.071 1.00 45.14 198 THR D N 1
ATOM 7858 C CA . THR D 1 198 ? 71.210 57.856 72.618 1.00 45.59 198 THR D CA 1
ATOM 7859 C C . THR D 1 198 ? 70.757 58.681 73.814 1.00 46.32 198 THR D C 1
ATOM 7860 O O . THR D 1 198 ? 71.045 59.877 73.901 1.00 46.73 198 THR D O 1
ATOM 7864 N N . ALA D 1 199 ? 70.049 58.039 74.739 1.00 46.74 199 ALA D N 1
ATOM 7865 C CA . ALA D 1 199 ? 69.571 58.736 75.935 1.00 47.61 199 ALA D CA 1
ATOM 7866 C C . ALA D 1 199 ? 70.749 59.238 76.763 1.00 47.24 199 ALA D C 1
ATOM 7867 O O . ALA D 1 199 ? 70.803 60.408 77.152 1.00 46.24 199 ALA D O 1
ATOM 7869 N N . PHE D 1 200 ? 71.697 58.346 77.028 1.00 48.02 200 PHE D N 1
ATOM 7870 C CA . PHE D 1 200 ? 72.867 58.722 77.808 1.00 49.85 200 PHE D CA 1
ATOM 7871 C C . PHE D 1 200 ? 73.673 59.837 77.133 1.00 50.35 200 PHE D C 1
ATOM 7872 O O . PHE D 1 200 ? 74.135 60.765 77.792 1.00 51.40 200 PHE D O 1
ATOM 7880 N N . ALA D 1 201 ? 73.845 59.739 75.817 1.00 50.79 201 ALA D N 1
ATOM 7881 C CA . ALA D 1 201 ? 74.607 60.732 75.075 1.00 50.43 201 ALA D CA 1
ATOM 7882 C C . ALA D 1 201 ? 74.017 62.136 75.204 1.00 51.50 201 ALA D C 1
ATOM 7883 O O . ALA D 1 201 ? 74.747 63.112 75.384 1.00 50.55 201 ALA D O 1
ATOM 7885 N N . LEU D 1 202 ? 72.696 62.237 75.109 1.00 52.89 202 LEU D N 1
ATOM 7886 C CA . LEU D 1 202 ? 72.027 63.526 75.205 1.00 55.45 202 LEU D CA 1
ATOM 7887 C C . LEU D 1 202 ? 72.090 64.143 76.596 1.00 57.44 202 LEU D C 1
ATOM 7888 O O . LEU D 1 202 ? 72.168 65.366 76.734 1.00 57.55 202 LEU D O 1
ATOM 7893 N N . GLN D 1 203 ? 72.065 63.308 77.629 1.00 58.99 203 GLN D N 1
ATOM 7894 C CA . GLN D 1 203 ? 72.121 63.829 78.987 1.00 61.30 203 GLN D CA 1
ATOM 7895 C C . GLN D 1 203 ? 73.544 64.057 79.482 1.00 61.01 203 GLN D C 1
ATOM 7896 O O . GLN D 1 203 ? 73.764 64.829 80.411 1.00 61.56 203 GLN D O 1
ATOM 7902 N N . ASN D 1 204 ? 74.508 63.395 78.852 1.00 60.80 204 ASN D N 1
ATOM 7903 C CA . ASN D 1 204 ? 75.909 63.521 79.240 1.00 60.19 204 ASN D CA 1
ATOM 7904 C C . ASN D 1 204 ? 76.632 64.461 78.269 1.00 60.39 204 ASN D C 1
ATOM 7905 O O . ASN D 1 204 ? 77.857 64.568 78.286 1.00 60.27 204 ASN D O 1
ATOM 7910 N N . LYS D 1 205 ? 75.851 65.156 77.443 1.00 60.73 205 LYS D N 1
ATOM 7911 C CA . LYS D 1 205 ? 76.377 66.073 76.436 1.00 61.52 205 LYS D CA 1
ATOM 7912 C C . LYS D 1 205 ? 77.369 67.125 76.913 1.00 61.88 205 LYS D C 1
ATOM 7913 O O . LYS D 1 205 ? 78.265 67.521 76.168 1.00 61.65 205 LYS D O 1
ATOM 7919 N N . ASP D 1 206 ? 77.208 67.586 78.145 1.00 62.30 206 ASP D N 1
ATOM 7920 C CA . ASP D 1 206 ? 78.098 68.602 78.679 1.00 63.04 206 ASP D CA 1
ATOM 7921 C C . ASP D 1 206 ? 79.556 68.147 78.757 1.00 62.48 206 ASP D C 1
ATOM 7922 O O . ASP D 1 206 ? 80.469 68.970 78.717 1.00 62.60 206 ASP D O 1
ATOM 7927 N N . LYS D 1 207 ? 79.780 66.841 78.850 1.00 61.28 207 LYS D N 1
ATOM 7928 C CA . LYS D 1 207 ? 81.140 66.329 78.956 1.00 61.12 207 LYS D CA 1
ATOM 7929 C C . LYS D 1 207 ? 81.860 66.183 77.623 1.00 60.39 207 LYS D C 1
ATOM 7930 O O . LYS D 1 207 ? 83.032 65.808 77.582 1.00 60.04 207 LYS D O 1
ATOM 7936 N N . VAL D 1 208 ? 81.167 66.488 76.532 1.00 59.35 208 VAL D N 1
ATOM 7937 C CA . VAL D 1 208 ? 81.764 66.377 75.209 1.00 57.27 208 VAL D CA 1
ATOM 7938 C C . VAL D 1 208 ? 81.985 67.736 74.571 1.00 56.51 208 VAL D C 1
ATOM 7939 O O . VAL D 1 208 ? 81.086 68.578 74.549 1.00 55.63 208 VAL D O 1
ATOM 7943 N N . LYS D 1 209 ? 83.188 67.944 74.048 1.00 55.81 209 LYS D N 1
ATOM 7944 C CA . LYS D 1 209 ? 83.526 69.208 73.409 1.00 56.15 209 LYS D CA 1
ATOM 7945 C C . LYS D 1 209 ? 83.700 69.084 71.901 1.00 54.63 209 LYS D C 1
ATOM 7946 O O . LYS D 1 209 ? 84.056 68.027 71.388 1.00 54.73 209 LYS D O 1
ATOM 7952 N N . PRO D 1 210 ? 83.438 70.172 71.170 1.00 53.21 210 PRO D N 1
ATOM 7953 C CA . PRO D 1 210 ? 83.571 70.187 69.713 1.00 52.40 210 PRO D CA 1
ATOM 7954 C C . PRO D 1 210 ? 85.011 69.910 69.286 1.00 51.76 210 PRO D C 1
ATOM 7955 O O . PRO D 1 210 ? 85.961 70.382 69.913 1.00 51.34 210 PRO D O 1
ATOM 7959 N N . LEU D 1 211 ? 85.170 69.145 68.214 1.00 51.04 211 LEU D N 1
ATOM 7960 C CA . LEU D 1 211 ? 86.498 68.825 67.715 1.00 50.64 211 LEU D CA 1
ATOM 7961 C C . LEU D 1 211 ? 86.973 70.011 66.889 1.00 50.45 211 LEU D C 1
ATOM 7962 O O . LEU D 1 211 ? 86.875 70.001 65.664 1.00 51.43 211 LEU D O 1
ATOM 7967 N N . THR D 1 212 ? 87.483 71.035 67.561 1.00 49.42 212 THR D N 1
ATOM 7968 C CA . THR D 1 212 ? 87.944 72.231 66.873 1.00 48.53 212 THR D CA 1
ATOM 7969 C C . THR D 1 212 ? 89.057 71.949 65.870 1.00 48.26 212 THR D C 1
ATOM 7970 O O . THR D 1 212 ? 90.084 71.360 66.205 1.00 47.47 212 THR D O 1
ATOM 7974 N N . PRO D 1 213 ? 88.858 72.359 64.614 1.00 48.59 213 PRO D N 1
ATOM 7975 C CA . PRO D 1 213 ? 89.850 72.154 63.555 1.00 48.76 213 PRO D CA 1
ATOM 7976 C C . PRO D 1 213 ? 90.802 73.345 63.446 1.00 48.76 213 PRO D C 1
ATOM 7977 O O . PRO D 1 213 ? 90.497 74.438 63.911 1.00 48.67 213 PRO D O 1
ATOM 7981 N N . PRO D 1 214 ? 91.966 73.142 62.827 1.00 48.59 214 PRO D N 1
ATOM 7982 C CA . PRO D 1 214 ? 92.948 74.214 62.657 1.00 49.94 214 PRO D CA 1
ATOM 7983 C C . PRO D 1 214 ? 92.343 75.376 61.862 1.00 50.98 214 PRO D C 1
ATOM 7984 O O . PRO D 1 214 ? 91.377 75.187 61.134 1.00 50.18 214 PRO D O 1
ATOM 7988 N N . ASP D 1 215 ? 92.912 76.570 62.007 1.00 52.95 215 ASP D N 1
ATOM 7989 C CA . ASP D 1 215 ? 92.433 77.750 61.289 1.00 54.75 215 ASP D CA 1
ATOM 7990 C C . ASP D 1 215 ? 92.599 77.603 59.777 1.00 54.23 215 ASP D C 1
ATOM 7991 O O . ASP D 1 215 ? 91.669 77.851 59.015 1.00 54.08 215 ASP D O 1
ATOM 7996 N N . ARG D 1 216 ? 93.800 77.239 59.345 1.00 52.15 216 ARG D N 1
ATOM 7997 C CA . ARG D 1 216 ? 94.096 77.043 57.928 1.00 50.55 216 ARG D CA 1
ATOM 7998 C C . ARG D 1 216 ? 94.615 75.619 57.782 1.00 48.24 216 ARG D C 1
ATOM 7999 O O . ARG D 1 216 ? 95.804 75.388 57.581 1.00 47.03 216 ARG D O 1
ATOM 8007 N N . PRO D 1 217 ? 93.711 74.639 57.883 1.00 47.11 217 PRO D N 1
ATOM 8008 C CA . PRO D 1 217 ? 94.077 73.227 57.775 1.00 45.50 217 PRO D CA 1
ATOM 8009 C C . PRO D 1 217 ? 94.684 72.803 56.441 1.00 44.01 217 PRO D C 1
ATOM 8010 O O . PRO D 1 217 ? 94.316 73.296 55.369 1.00 41.96 217 PRO D O 1
ATOM 8014 N N . VAL D 1 218 ? 95.645 71.895 56.541 1.00 42.77 218 VAL D N 1
ATOM 8015 C CA . VAL D 1 218 ? 96.306 71.333 55.386 1.00 41.53 218 VAL D CA 1
ATOM 8016 C C . VAL D 1 218 ? 95.726 69.942 55.194 1.00 41.10 218 VAL D C 1
ATOM 8017 O O . VAL D 1 218 ? 95.909 69.052 56.034 1.00 40.09 218 VAL D O 1
ATOM 8021 N N . LEU D 1 219 ? 95.009 69.771 54.089 1.00 40.03 219 LEU D N 1
ATOM 8022 C CA . LEU D 1 219 ? 94.399 68.496 53.762 1.00 39.20 219 LEU D CA 1
ATOM 8023 C C . LEU D 1 219 ? 95.407 67.649 53.008 1.00 38.38 219 LEU D C 1
ATOM 8024 O O . LEU D 1 219 ? 96.055 68.119 52.081 1.00 38.02 219 LEU D O 1
ATOM 8029 N N . SER D 1 220 ? 95.565 66.407 53.437 1.00 37.63 220 SER D N 1
ATOM 8030 C CA . SER D 1 220 ? 96.453 65.483 52.759 1.00 37.16 220 SER D CA 1
ATOM 8031 C C . SER D 1 220 ? 95.633 64.233 52.470 1.00 36.75 220 SER D C 1
ATOM 8032 O O . SER D 1 220 ? 94.880 63.766 53.330 1.00 37.31 220 SER D O 1
ATOM 8035 N N . ILE D 1 221 ? 95.760 63.713 51.256 1.00 34.93 221 ILE D N 1
ATOM 8036 C CA . ILE D 1 221 ? 95.037 62.514 50.867 1.00 34.20 221 ILE D CA 1
ATOM 8037 C C . ILE D 1 221 ? 96.026 61.562 50.240 1.00 34.69 221 ILE D C 1
ATOM 8038 O O . ILE D 1 221 ? 96.708 61.913 49.276 1.00 34.58 221 ILE D O 1
ATOM 8043 N N . GLU D 1 222 ? 96.138 60.371 50.812 1.00 34.29 222 GLU D N 1
ATOM 8044 C CA . GLU D 1 222 ? 97.024 59.367 50.258 1.00 34.80 222 GLU D CA 1
ATOM 8045 C C . GLU D 1 222 ? 96.122 58.413 49.479 1.00 33.87 222 GLU D C 1
ATOM 8046 O O . GLU D 1 222 ? 95.181 57.836 50.034 1.00 33.69 222 GLU D O 1
ATOM 8052 N N . PHE D 1 223 ? 96.393 58.267 48.190 1.00 32.95 223 PHE D N 1
ATOM 8053 C CA . PHE D 1 223 ? 95.599 57.389 47.338 1.00 32.43 223 PHE D CA 1
ATOM 8054 C C . PHE D 1 223 ? 96.251 56.028 47.149 1.00 31.87 223 PHE D C 1
ATOM 8055 O O . PHE D 1 223 ? 97.447 55.863 47.377 1.00 33.97 223 PHE D O 1
ATOM 8063 N N . ALA D 1 224 ? 95.461 55.046 46.734 1.00 32.52 224 ALA D N 1
ATOM 8064 C CA . ALA D 1 224 ? 95.978 53.698 46.529 1.00 33.46 224 ALA D CA 1
ATOM 8065 C C . ALA D 1 224 ? 97.075 53.622 45.468 1.00 32.77 224 ALA D C 1
ATOM 8066 O O . ALA D 1 224 ? 98.084 52.955 45.683 1.00 32.96 224 ALA D O 1
ATOM 8068 N N . ASN D 1 225 ? 96.875 54.283 44.325 1.00 33.58 225 ASN D N 1
ATOM 8069 C CA . ASN D 1 225 ? 97.876 54.268 43.253 1.00 33.37 225 ASN D CA 1
ATOM 8070 C C . ASN D 1 225 ? 98.217 55.673 42.799 1.00 34.53 225 ASN D C 1
ATOM 8071 O O . ASN D 1 225 ? 97.544 56.634 43.185 1.00 34.51 225 ASN D O 1
ATOM 8076 N N . TYR D 1 226 ? 99.259 55.789 41.978 1.00 33.77 226 TYR D N 1
ATOM 8077 C CA . TYR D 1 226 ? 99.714 57.090 41.485 1.00 34.00 226 TYR D CA 1
ATOM 8078 C C . TYR D 1 226 ? 98.728 57.740 40.505 1.00 31.27 226 TYR D C 1
ATOM 8079 O O . TYR D 1 226 ? 98.658 58.965 40.405 1.00 31.84 226 TYR D O 1
ATOM 8088 N N . GLY D 1 227 ? 97.970 56.920 39.788 1.00 30.59 227 GLY D N 1
ATOM 8089 C CA . GLY D 1 227 ? 97.004 57.462 38.852 1.00 29.95 227 GLY D CA 1
ATOM 8090 C C . GLY D 1 227 ? 95.954 58.307 39.562 1.00 28.64 227 GLY D C 1
ATOM 8091 O O . GLY D 1 227 ? 95.591 59.381 39.098 1.00 28.24 227 GLY D O 1
ATOM 8092 N N . GLN D 1 228 ? 95.466 57.834 40.699 1.00 29.26 228 GLN D N 1
ATOM 8093 C CA . GLN D 1 228 ? 94.459 58.592 41.434 1.00 30.25 228 GLN D CA 1
ATOM 8094 C C . GLN D 1 228 ? 95.059 59.890 41.951 1.00 29.29 228 GLN D C 1
ATOM 8095 O O . GLN D 1 228 ? 94.378 60.905 42.022 1.00 29.14 228 GLN D O 1
ATOM 8101 N N . ALA D 1 229 ? 96.340 59.856 42.300 1.00 29.53 229 ALA D N 1
ATOM 8102 C CA . ALA D 1 229 ? 97.006 61.045 42.780 1.00 29.79 229 ALA D CA 1
ATOM 8103 C C . ALA D 1 229 ? 97.087 62.046 41.624 1.00 31.42 229 ALA D C 1
ATOM 8104 O O . ALA D 1 229 ? 96.776 63.228 41.801 1.00 32.13 229 ALA D O 1
ATOM 8106 N N . GLU D 1 230 ? 97.476 61.588 40.437 1.00 31.40 230 GLU D N 1
ATOM 8107 C CA . GLU D 1 230 ? 97.563 62.499 39.282 1.00 34.12 230 GLU D CA 1
ATOM 8108 C C . GLU D 1 230 ? 96.236 63.200 39.006 1.00 32.84 230 GLU D C 1
ATOM 8109 O O . GLU D 1 230 ? 96.217 64.403 38.771 1.00 32.43 230 GLU D O 1
ATOM 8115 N N . TRP D 1 231 ? 95.137 62.447 39.035 1.00 32.77 231 TRP D N 1
ATOM 8116 C CA . TRP D 1 231 ? 93.822 63.020 38.796 1.00 32.89 231 TRP D CA 1
ATOM 8117 C C . TRP D 1 231 ? 93.547 64.148 39.797 1.00 34.01 231 TRP D C 1
ATOM 8118 O O . TRP D 1 231 ? 93.192 65.270 39.404 1.00 34.87 231 TRP D O 1
ATOM 8129 N N . ALA D 1 232 ? 93.721 63.859 41.084 1.00 33.19 232 ALA D N 1
ATOM 8130 C CA . ALA D 1 232 ? 93.473 64.856 42.128 1.00 33.81 232 ALA D CA 1
ATOM 8131 C C . ALA D 1 232 ? 94.405 66.046 41.996 1.00 34.02 232 ALA D C 1
ATOM 8132 O O . ALA D 1 232 ? 94.001 67.185 42.211 1.00 34.03 232 ALA D O 1
ATOM 8134 N N . ASN D 1 233 ? 95.649 65.778 41.617 1.00 35.60 233 ASN D N 1
ATOM 8135 C CA . ASN D 1 233 ? 96.637 66.838 41.451 1.00 36.55 233 ASN D CA 1
ATOM 8136 C C . ASN D 1 233 ? 96.324 67.804 40.297 1.00 37.22 233 ASN D C 1
ATOM 8137 O O . ASN D 1 233 ? 97.084 68.735 40.036 1.00 37.80 233 ASN D O 1
ATOM 8142 N N . LEU D 1 234 ? 95.201 67.577 39.624 1.00 38.65 234 LEU D N 1
ATOM 8143 C CA . LEU D 1 234 ? 94.766 68.430 38.530 1.00 40.19 234 LEU D CA 1
ATOM 8144 C C . LEU D 1 234 ? 94.100 69.664 39.125 1.00 40.99 234 LEU D C 1
ATOM 8145 O O . LEU D 1 234 ? 94.140 70.741 38.537 1.00 42.96 234 LEU D O 1
ATOM 8150 N N . MET D 1 235 ? 93.484 69.503 40.291 1.00 39.67 235 MET D N 1
ATOM 8151 C CA . MET D 1 235 ? 92.794 70.610 40.940 1.00 40.20 235 MET D CA 1
ATOM 8152 C C . MET D 1 235 ? 93.770 71.701 41.361 1.00 39.33 235 MET D C 1
ATOM 8153 O O . MET D 1 235 ? 94.796 71.419 41.973 1.00 37.99 235 MET D O 1
ATOM 8158 N N . PRO D 1 236 ? 93.458 72.964 41.035 1.00 39.86 236 PRO D N 1
ATOM 8159 C CA . PRO D 1 236 ? 94.331 74.084 41.391 1.00 40.27 236 PRO D CA 1
ATOM 8160 C C . PRO D 1 236 ? 94.596 74.137 42.891 1.00 40.39 236 PRO D C 1
ATOM 8161 O O . PRO D 1 236 ? 93.702 73.869 43.696 1.00 41.91 236 PRO D O 1
ATOM 8165 N N . GLY D 1 237 ? 95.824 74.477 43.264 1.00 41.07 237 GLY D N 1
ATOM 8166 C CA . GLY D 1 237 ? 96.174 74.574 44.676 1.00 39.46 237 GLY D CA 1
ATOM 8167 C C . GLY D 1 237 ? 96.692 73.293 45.295 1.00 39.14 237 GLY D C 1
ATOM 8168 O O . GLY D 1 237 ? 97.019 73.277 46.476 1.00 37.90 237 GLY D O 1
ATOM 8169 N N . THR D 1 238 ? 96.781 72.230 44.499 1.00 39.14 238 THR D N 1
ATOM 8170 C CA . THR D 1 238 ? 97.253 70.939 44.986 1.00 41.07 238 THR D CA 1
ATOM 8171 C C . THR D 1 238 ? 98.686 70.646 44.563 1.00 43.04 238 THR D C 1
ATOM 8172 O O . THR D 1 238 ? 99.209 71.251 43.631 1.00 41.79 238 THR D O 1
ATOM 8176 N N . GLU D 1 239 ? 99.301 69.681 45.237 1.00 44.93 239 GLU D N 1
ATOM 8177 C CA . GLU D 1 239 ? 100.670 69.280 44.936 1.00 47.52 239 GLU D CA 1
ATOM 8178 C C . GLU D 1 239 ? 100.912 67.852 45.438 1.00 47.00 239 GLU D C 1
ATOM 8179 O O . GLU D 1 239 ? 100.414 67.455 46.495 1.00 45.61 239 GLU D O 1
ATOM 8185 N N . ILE D 1 240 ? 101.669 67.080 44.668 1.00 46.84 240 ILE D N 1
ATOM 8186 C CA . ILE D 1 240 ? 101.973 65.715 45.049 1.00 47.51 240 ILE D CA 1
ATOM 8187 C C . ILE D 1 240 ? 103.309 65.683 45.774 1.00 48.83 240 ILE D C 1
ATOM 8188 O O . ILE D 1 240 ? 104.285 66.274 45.317 1.00 49.17 240 ILE D O 1
ATOM 8193 N N . LYS D 1 241 ? 103.338 64.998 46.911 1.00 50.16 241 LYS D N 1
ATOM 8194 C CA . LYS D 1 241 ? 104.545 64.871 47.708 1.00 52.11 241 LYS D CA 1
ATOM 8195 C C . LYS D 1 241 ? 105.428 63.847 46.998 1.00 52.06 241 LYS D C 1
ATOM 8196 O O . LYS D 1 241 ? 105.089 62.664 46.959 1.00 51.57 241 LYS D O 1
ATOM 8202 N N . THR D 1 242 ? 106.547 64.300 46.428 1.00 52.27 242 THR D N 1
ATOM 8203 C CA . THR D 1 242 ? 107.463 63.412 45.702 1.00 52.15 242 THR D CA 1
ATOM 8204 C C . THR D 1 242 ? 107.745 62.111 46.447 1.00 51.52 242 THR D C 1
ATOM 8205 O O . THR D 1 242 ? 107.937 62.105 47.665 1.00 50.83 242 THR D O 1
ATOM 8209 N N . GLY D 1 243 ? 107.758 61.007 45.705 1.00 50.83 243 GLY D N 1
ATOM 8210 C CA . GLY D 1 243 ? 108.012 59.709 46.308 1.00 49.02 243 GLY D CA 1
ATOM 8211 C C . GLY D 1 243 ? 106.801 59.088 46.989 1.00 48.01 243 GLY D C 1
ATOM 8212 O O . GLY D 1 243 ? 106.921 58.068 47.675 1.00 47.61 243 GLY D O 1
ATOM 8213 N N . THR D 1 244 ? 105.630 59.696 46.805 1.00 46.14 244 THR D N 1
ATOM 8214 C CA . THR D 1 244 ? 104.401 59.190 47.421 1.00 44.30 244 THR D CA 1
ATOM 8215 C C . THR D 1 244 ? 103.206 59.284 46.475 1.00 42.75 244 THR D C 1
ATOM 8216 O O . THR D 1 244 ? 103.335 59.733 45.341 1.00 42.71 244 THR D O 1
ATOM 8220 N N . THR D 1 245 ? 102.046 58.854 46.957 1.00 40.81 245 THR D N 1
ATOM 8221 C CA . THR D 1 245 ? 100.812 58.920 46.185 1.00 38.40 245 THR D CA 1
ATOM 8222 C C . THR D 1 245 ? 99.877 59.840 46.962 1.00 37.83 245 THR D C 1
ATOM 8223 O O . THR D 1 245 ? 98.655 59.752 46.867 1.00 36.53 245 THR D O 1
ATOM 8227 N N . THR D 1 246 ? 100.482 60.736 47.732 1.00 37.56 246 THR D N 1
ATOM 8228 C CA . THR D 1 246 ? 99.747 61.679 48.564 1.00 37.17 246 THR D CA 1
ATOM 8229 C C . THR D 1 246 ? 99.690 63.055 47.909 1.00 37.30 246 THR D C 1
ATOM 8230 O O . THR D 1 246 ? 100.697 63.562 47.405 1.00 37.46 246 THR D O 1
ATOM 8234 N N . VAL D 1 247 ? 98.508 63.659 47.931 1.00 36.28 247 VAL D N 1
ATOM 8235 C CA . VAL D 1 247 ? 98.311 64.980 47.356 1.00 35.96 247 VAL D CA 1
ATOM 8236 C C . VAL D 1 247 ? 97.875 65.911 48.482 1.00 37.44 247 VAL D C 1
ATOM 8237 O O . VAL D 1 247 ? 97.009 65.562 49.287 1.00 35.75 247 VAL D O 1
ATOM 8241 N N . GLN D 1 248 ? 98.485 67.093 48.540 1.00 39.04 248 GLN D N 1
ATOM 8242 C CA . GLN D 1 248 ? 98.177 68.056 49.590 1.00 40.28 248 GLN D CA 1
ATOM 8243 C C . GLN D 1 248 ? 97.502 69.317 49.088 1.00 40.14 248 GLN D C 1
ATOM 8244 O O . GLN D 1 248 ? 97.715 69.750 47.955 1.00 40.93 248 GLN D O 1
ATOM 8250 N N . PHE D 1 249 ? 96.688 69.909 49.952 1.00 38.70 249 PHE D N 1
ATOM 8251 C CA . PHE D 1 249 ? 95.965 71.122 49.619 1.00 39.28 249 PHE D CA 1
ATOM 8252 C C . PHE D 1 249 ? 95.857 72.031 50.843 1.00 39.47 249 PHE D C 1
ATOM 8253 O O . PHE D 1 249 ? 95.290 71.648 51.874 1.00 38.08 249 PHE D O 1
ATOM 8261 N N . GLN D 1 250 ? 96.409 73.231 50.729 1.00 39.33 250 GLN D N 1
ATOM 8262 C CA . GLN D 1 250 ? 96.349 74.192 51.825 1.00 41.07 250 GLN D CA 1
ATOM 8263 C C . GLN D 1 250 ? 95.003 74.900 51.723 1.00 40.26 250 GLN D C 1
ATOM 8264 O O . GLN D 1 250 ? 94.744 75.605 50.759 1.00 39.61 250 GLN D O 1
ATOM 8270 N N . ALA D 1 251 ? 94.145 74.708 52.717 1.00 41.99 251 ALA D N 1
ATOM 8271 C CA . ALA D 1 251 ? 92.823 75.322 52.710 1.00 43.64 251 ALA D CA 1
ATOM 8272 C C . ALA D 1 251 ? 92.761 76.595 53.560 1.00 46.13 251 ALA D C 1
ATOM 8273 O O . ALA D 1 251 ? 93.615 76.823 54.417 1.00 45.36 251 ALA D O 1
ATOM 8275 N N . LYS D 1 252 ? 91.738 77.414 53.320 1.00 47.98 252 LYS D N 1
ATOM 8276 C CA . LYS D 1 252 ? 91.542 78.651 54.065 1.00 49.67 252 LYS D CA 1
ATOM 8277 C C . LYS D 1 252 ? 90.890 78.332 55.399 1.00 49.23 252 LYS D C 1
ATOM 8278 O O . LYS D 1 252 ? 91.145 79.006 56.390 1.00 51.27 252 LYS D O 1
ATOM 8284 N N . ASP D 1 253 ? 90.040 77.307 55.405 1.00 49.09 253 ASP D N 1
ATOM 8285 C CA . ASP D 1 253 ? 89.330 76.859 56.607 1.00 47.96 253 ASP D CA 1
ATOM 8286 C C . ASP D 1 253 ? 88.865 75.419 56.425 1.00 46.14 253 ASP D C 1
ATOM 8287 O O . ASP D 1 253 ? 89.009 74.851 55.347 1.00 45.84 253 ASP D O 1
ATOM 8292 N N . MET D 1 254 ? 88.295 74.839 57.473 1.00 43.53 254 MET D N 1
ATOM 8293 C CA . MET D 1 254 ? 87.839 73.460 57.409 1.00 41.86 254 MET D CA 1
ATOM 8294 C C . MET D 1 254 ? 86.771 73.245 56.340 1.00 41.14 254 MET D C 1
ATOM 8295 O O . MET D 1 254 ? 86.705 72.180 55.731 1.00 40.08 254 MET D O 1
ATOM 8300 N N . LEU D 1 255 ? 85.929 74.248 56.111 1.00 39.88 255 LEU D N 1
ATOM 8301 C CA . LEU D 1 255 ? 84.890 74.103 55.099 1.00 39.38 255 LEU D CA 1
ATOM 8302 C C . LEU D 1 255 ? 85.484 73.976 53.685 1.00 38.87 255 LEU D C 1
ATOM 8303 O O . LEU D 1 255 ? 84.993 73.192 52.866 1.00 36.62 255 LEU D O 1
ATOM 8308 N N . GLU D 1 256 ? 86.542 74.735 53.404 1.00 37.29 256 GLU D N 1
ATOM 8309 C CA . GLU D 1 256 ? 87.168 74.663 52.095 1.00 37.65 256 GLU D CA 1
ATOM 8310 C C . GLU D 1 256 ? 87.917 73.346 51.979 1.00 36.87 256 GLU D C 1
ATOM 8311 O O . GLU D 1 256 ? 87.984 72.745 50.908 1.00 36.15 256 GLU D O 1
ATOM 8317 N N . ALA D 1 257 ? 88.470 72.899 53.098 1.00 35.33 257 ALA D N 1
ATOM 8318 C CA . ALA D 1 257 ? 89.215 71.657 53.139 1.00 33.88 257 ALA D CA 1
ATOM 8319 C C . ALA D 1 257 ? 88.285 70.500 52.839 1.00 34.46 257 ALA D C 1
ATOM 8320 O O . ALA D 1 257 ? 88.669 69.559 52.148 1.00 33.79 257 ALA D O 1
ATOM 8322 N N . TYR D 1 258 ? 87.055 70.574 53.353 1.00 33.64 258 TYR D N 1
ATOM 8323 C CA . TYR D 1 258 ? 86.085 69.504 53.140 1.00 33.68 258 TYR D CA 1
ATOM 8324 C C . TYR D 1 258 ? 85.708 69.405 51.658 1.00 33.09 258 TYR D C 1
ATOM 8325 O O . TYR D 1 258 ? 85.714 68.324 51.068 1.00 31.59 258 TYR D O 1
ATOM 8334 N N . GLN D 1 259 ? 85.381 70.544 51.061 1.00 32.63 259 GLN D N 1
ATOM 8335 C CA . GLN D 1 259 ? 85.008 70.554 49.664 1.00 32.81 259 GLN D CA 1
ATOM 8336 C C . GLN D 1 259 ? 86.181 70.142 48.779 1.00 33.02 259 GLN D C 1
ATOM 8337 O O . GLN D 1 259 ? 85.991 69.489 47.750 1.00 33.02 259 GLN D O 1
ATOM 8343 N N . ALA D 1 260 ? 87.394 70.504 49.182 1.00 31.05 260 ALA D N 1
ATOM 8344 C CA . ALA D 1 260 ? 88.561 70.101 48.419 1.00 32.11 260 ALA D CA 1
ATOM 8345 C C . ALA D 1 260 ? 88.616 68.563 48.409 1.00 32.07 260 ALA D C 1
ATOM 8346 O O . ALA D 1 260 ? 88.987 67.944 47.407 1.00 32.16 260 ALA D O 1
ATOM 8348 N N . MET D 1 261 ? 88.236 67.959 49.531 1.00 30.65 261 MET D N 1
ATOM 8349 C CA . MET D 1 261 ? 88.221 66.512 49.661 1.00 30.64 261 MET D CA 1
ATOM 8350 C C . MET D 1 261 ? 87.204 65.915 48.685 1.00 30.47 261 MET D C 1
ATOM 8351 O O . MET D 1 261 ? 87.485 64.927 48.005 1.00 28.91 261 MET D O 1
ATOM 8356 N N . LEU D 1 262 ? 86.032 66.531 48.613 1.00 30.22 262 LEU D N 1
ATOM 8357 C CA . LEU D 1 262 ? 84.979 66.072 47.725 1.00 30.80 262 LEU D CA 1
ATOM 8358 C C . LEU D 1 262 ? 85.441 66.048 46.273 1.00 31.99 262 LEU D C 1
ATOM 8359 O O . LEU D 1 262 ? 85.271 65.047 45.575 1.00 31.62 262 LEU D O 1
ATOM 8364 N N . VAL D 1 263 ? 86.033 67.154 45.827 1.00 31.74 263 VAL D N 1
ATOM 8365 C CA . VAL D 1 263 ? 86.520 67.279 44.463 1.00 29.81 263 VAL D CA 1
ATOM 8366 C C . VAL D 1 263 ? 87.700 66.358 44.162 1.00 31.15 263 VAL D C 1
ATOM 8367 O O . VAL D 1 263 ? 87.710 65.682 43.137 1.00 30.32 263 VAL D O 1
ATOM 8371 N N . MET D 1 264 ? 88.692 66.329 45.046 1.00 32.26 264 MET D N 1
ATOM 8372 C CA . MET D 1 264 ? 89.846 65.469 44.840 1.00 31.24 264 MET D CA 1
ATOM 8373 C C . MET D 1 264 ? 89.460 63.995 44.780 1.00 31.21 264 MET D C 1
ATOM 8374 O O . MET D 1 264 ? 89.982 63.252 43.943 1.00 30.10 264 MET D O 1
ATOM 8379 N N . THR D 1 265 ? 88.555 63.557 45.649 1.00 29.44 265 THR D N 1
ATOM 8380 C CA . THR D 1 265 ? 88.159 62.156 45.616 1.00 29.44 265 THR D CA 1
ATOM 8381 C C . THR D 1 265 ? 87.282 61.891 44.399 1.00 30.26 265 THR D C 1
ATOM 8382 O O . THR D 1 265 ? 87.332 60.809 43.817 1.00 30.31 265 THR D O 1
ATOM 8386 N N . GLU D 1 266 ? 86.488 62.882 44.006 1.00 30.39 266 GLU D N 1
ATOM 8387 C CA . GLU D 1 266 ? 85.639 62.727 42.827 1.00 31.23 266 GLU D CA 1
ATOM 8388 C C . GLU D 1 266 ? 86.533 62.520 41.599 1.00 32.24 266 GLU D C 1
ATOM 8389 O O . GLU D 1 266 ? 86.250 61.689 40.729 1.00 32.61 266 GLU D O 1
ATOM 8395 N N . LEU D 1 267 ? 87.615 63.281 41.531 1.00 30.72 267 LEU D N 1
ATOM 8396 C CA . LEU D 1 267 ? 88.547 63.153 40.421 1.00 32.30 267 LEU D CA 1
ATOM 8397 C C . LEU D 1 267 ? 89.248 61.800 40.447 1.00 33.54 267 LEU D C 1
ATOM 8398 O O . LEU D 1 267 ? 89.390 61.141 39.415 1.00 34.59 267 LEU D O 1
ATOM 8403 N N . ALA D 1 268 ? 89.683 61.387 41.632 1.00 34.68 268 ALA D N 1
ATOM 8404 C CA . ALA D 1 268 ? 90.382 60.123 41.790 1.00 35.86 268 ALA D CA 1
ATOM 8405 C C . ALA D 1 268 ? 89.508 58.949 41.389 1.00 37.35 268 ALA D C 1
ATOM 8406 O O . ALA D 1 268 ? 90.020 57.953 40.908 1.00 36.58 268 ALA D O 1
ATOM 8408 N N . MET D 1 269 ? 88.199 59.082 41.583 1.00 41.14 269 MET D N 1
ATOM 8409 C CA . MET D 1 269 ? 87.237 58.042 41.232 1.00 46.26 269 MET D CA 1
ATOM 8410 C C . MET D 1 269 ? 87.258 57.692 39.741 1.00 46.23 269 MET D C 1
ATOM 8411 O O . MET D 1 269 ? 86.879 56.595 39.362 1.00 46.15 269 MET D O 1
ATOM 8416 N N . ARG D 1 270 ? 87.701 58.622 38.906 1.00 48.60 270 ARG D N 1
ATOM 8417 C CA . ARG D 1 270 ? 87.738 58.391 37.465 1.00 52.54 270 ARG D CA 1
ATOM 8418 C C . ARG D 1 270 ? 88.910 57.530 37.014 1.00 51.62 270 ARG D C 1
ATOM 8419 O O . ARG D 1 270 ? 88.929 57.052 35.877 1.00 52.77 270 ARG D O 1
ATOM 8427 N N . THR D 1 271 ? 89.881 57.328 37.901 1.00 50.81 271 THR D N 1
ATOM 8428 C CA . THR D 1 271 ? 91.075 56.545 37.571 1.00 49.82 271 THR D CA 1
ATOM 8429 C C . THR D 1 271 ? 90.780 55.149 37.026 1.00 50.03 271 THR D C 1
ATOM 8430 O O . THR D 1 271 ? 90.007 54.384 37.600 1.00 49.01 271 THR D O 1
ATOM 8434 N N . SER D 1 272 ? 91.414 54.839 35.901 1.00 50.46 272 SER D N 1
ATOM 8435 C CA . SER D 1 272 ? 91.248 53.558 35.239 1.00 50.23 272 SER D CA 1
ATOM 8436 C C . SER D 1 272 ? 92.440 52.648 35.534 1.00 50.64 272 SER D C 1
ATOM 8437 O O . SER D 1 272 ? 93.445 53.087 36.102 1.00 49.88 272 SER D O 1
ATOM 8440 N N . PHE D 1 273 ? 92.322 51.384 35.129 1.00 50.80 273 PHE D N 1
ATOM 8441 C CA . PHE D 1 273 ? 93.368 50.386 35.334 1.00 51.64 273 PHE D CA 1
ATOM 8442 C C . PHE D 1 273 ? 93.652 50.199 36.822 1.00 52.51 273 PHE D C 1
ATOM 8443 O O . PHE D 1 273 ? 94.783 50.362 37.285 1.00 52.34 273 PHE D O 1
ATOM 8451 N N . CYS D 1 274 ? 92.606 49.869 37.571 1.00 54.13 274 CYS D N 1
ATOM 8452 C CA . CYS D 1 274 ? 92.731 49.637 39.005 1.00 55.16 274 CYS D CA 1
ATOM 8453 C C . CYS D 1 274 ? 91.432 49.033 39.540 1.00 53.89 274 CYS D C 1
ATOM 8454 O O . CYS D 1 274 ? 91.229 48.956 40.743 1.00 53.77 274 CYS D O 1
ATOM 8457 N N . MET E 1 1 ? 31.388 73.176 41.692 1.00 62.57 1 MET E N 1
ATOM 8458 C CA . MET E 1 1 ? 32.461 73.874 40.934 1.00 61.71 1 MET E CA 1
ATOM 8459 C C . MET E 1 1 ? 33.501 72.863 40.444 1.00 59.94 1 MET E C 1
ATOM 8460 O O . MET E 1 1 ? 33.899 71.958 41.182 1.00 59.05 1 MET E O 1
ATOM 8465 N N . LYS E 1 2 ? 33.922 73.014 39.191 1.00 57.48 2 LYS E N 1
ATOM 8466 C CA . LYS E 1 2 ? 34.909 72.117 38.600 1.00 55.45 2 LYS E CA 1
ATOM 8467 C C . LYS E 1 2 ? 36.326 72.612 38.857 1.00 53.68 2 LYS E C 1
ATOM 8468 O O . LYS E 1 2 ? 36.644 73.786 38.650 1.00 53.62 2 LYS E O 1
ATOM 8474 N N . LEU E 1 3 ? 37.176 71.707 39.316 1.00 50.60 3 LEU E N 1
ATOM 8475 C CA . LEU E 1 3 ? 38.563 72.044 39.584 1.00 48.67 3 LEU E CA 1
ATOM 8476 C C . LEU E 1 3 ? 39.463 71.183 38.690 1.00 45.99 3 LEU E C 1
ATOM 8477 O O . LEU E 1 3 ? 39.250 69.979 38.563 1.00 44.58 3 LEU E O 1
ATOM 8482 N N . TYR E 1 4 ? 40.444 71.817 38.051 1.00 43.17 4 TYR E N 1
ATOM 8483 C CA . TYR E 1 4 ? 41.381 71.121 37.178 1.00 41.38 4 TYR E CA 1
ATOM 8484 C C . TYR E 1 4 ? 42.699 70.891 37.900 1.00 40.77 4 TYR E C 1
ATOM 8485 O O . TYR E 1 4 ? 43.210 71.786 38.578 1.00 41.03 4 TYR E O 1
ATOM 8494 N N . MET E 1 5 ? 43.242 69.688 37.751 1.00 38.94 5 MET E N 1
ATOM 8495 C CA . MET E 1 5 ? 44.511 69.345 38.369 1.00 38.08 5 MET E CA 1
ATOM 8496 C C . MET E 1 5 ? 45.543 68.808 37.383 1.00 36.05 5 MET E C 1
ATOM 8497 O O . MET E 1 5 ? 45.264 67.888 36.625 1.00 34.45 5 MET E O 1
ATOM 8502 N N . SER E 1 6 ? 46.730 69.406 37.393 1.00 35.17 6 SER E N 1
ATOM 8503 C CA . SER E 1 6 ? 47.832 68.968 36.547 1.00 33.51 6 SER E CA 1
ATOM 8504 C C . SER E 1 6 ? 48.872 68.451 37.533 1.00 32.61 6 SER E C 1
ATOM 8505 O O . SER E 1 6 ? 49.363 69.205 38.373 1.00 31.59 6 SER E O 1
ATOM 8508 N N . VAL E 1 7 ? 49.198 67.167 37.443 1.00 31.88 7 VAL E N 1
ATOM 8509 C CA . VAL E 1 7 ? 50.162 66.589 38.361 1.00 32.98 7 VAL E CA 1
ATOM 8510 C C . VAL E 1 7 ? 51.459 66.132 37.701 1.00 33.91 7 VAL E C 1
ATOM 8511 O O . VAL E 1 7 ? 51.457 65.260 36.831 1.00 33.65 7 VAL E O 1
ATOM 8515 N N . ASP E 1 8 ? 52.563 66.735 38.123 1.00 34.28 8 ASP E N 1
ATOM 8516 C CA . ASP E 1 8 ? 53.877 66.376 37.621 1.00 33.58 8 ASP E CA 1
ATOM 8517 C C . ASP E 1 8 ? 54.535 65.523 38.713 1.00 33.93 8 ASP E C 1
ATOM 8518 O O . ASP E 1 8 ? 53.944 65.298 39.775 1.00 31.75 8 ASP E O 1
ATOM 8523 N N . MET E 1 9 ? 55.752 65.049 38.469 1.00 33.42 9 MET E N 1
ATOM 8524 C CA . MET E 1 9 ? 56.422 64.199 39.458 1.00 35.15 9 MET E CA 1
ATOM 8525 C C . MET E 1 9 ? 57.631 64.755 40.207 1.00 33.89 9 MET E C 1
ATOM 8526 O O . MET E 1 9 ? 57.768 64.532 41.401 1.00 33.36 9 MET E O 1
ATOM 8531 N N . GLU E 1 10 ? 58.521 65.437 39.498 1.00 33.53 10 GLU E N 1
ATOM 8532 C CA . GLU E 1 10 ? 59.729 65.960 40.120 1.00 32.46 10 GLU E CA 1
ATOM 8533 C C . GLU E 1 10 ? 59.488 66.764 41.383 1.00 31.58 10 GLU E C 1
ATOM 8534 O O . GLU E 1 10 ? 60.305 66.739 42.294 1.00 29.17 10 GLU E O 1
ATOM 8540 N N . GLY E 1 11 ? 58.370 67.479 41.434 1.00 31.44 11 GLY E N 1
ATOM 8541 C CA . GLY E 1 11 ? 58.086 68.292 42.597 1.00 30.28 11 GLY E CA 1
ATOM 8542 C C . GLY E 1 11 ? 57.349 67.565 43.695 1.00 31.09 11 GLY E C 1
ATOM 8543 O O . GLY E 1 11 ? 57.055 68.160 44.729 1.00 29.51 11 GLY E O 1
ATOM 8544 N N . ILE E 1 12 ? 57.034 66.288 43.484 1.00 31.40 12 ILE E N 1
ATOM 8545 C CA . ILE E 1 12 ? 56.341 65.519 44.511 1.00 31.38 12 ILE E CA 1
ATOM 8546 C C . ILE E 1 12 ? 57.188 65.448 45.772 1.00 31.91 12 ILE E C 1
ATOM 8547 O O . ILE E 1 12 ? 58.425 65.469 45.728 1.00 28.87 12 ILE E O 1
ATOM 8552 N N . SER E 1 13 ? 56.516 65.378 46.910 1.00 33.97 13 SER E N 1
ATOM 8553 C CA . SER E 1 13 ? 57.231 65.348 48.178 1.00 36.32 13 SER E CA 1
ATOM 8554 C C . SER E 1 13 ? 58.023 64.065 48.393 1.00 34.57 13 SER E C 1
ATOM 8555 O O . SER E 1 13 ? 57.616 63.003 47.938 1.00 34.14 13 SER E O 1
ATOM 8558 N N . GLY E 1 14 ? 59.159 64.197 49.077 1.00 34.51 14 GLY E N 1
ATOM 8559 C CA . GLY E 1 14 ? 60.018 63.068 49.370 1.00 34.54 14 GLY E CA 1
ATOM 8560 C C . GLY E 1 14 ? 60.944 62.623 48.254 1.00 34.92 14 GLY E C 1
ATOM 8561 O O . GLY E 1 14 ? 61.932 61.957 48.531 1.00 35.76 14 GLY E O 1
ATOM 8562 N N . LEU E 1 15 ? 60.647 62.992 47.010 1.00 33.83 15 LEU E N 1
ATOM 8563 C CA . LEU E 1 15 ? 61.457 62.569 45.873 1.00 31.96 15 LEU E CA 1
ATOM 8564 C C . LEU E 1 15 ? 62.669 63.467 45.650 1.00 31.22 15 LEU E C 1
ATOM 8565 O O . LEU E 1 15 ? 62.535 64.636 45.307 1.00 30.04 15 LEU E O 1
ATOM 8570 N N . PRO E 1 16 ? 63.875 62.923 45.851 1.00 31.13 16 PRO E N 1
ATOM 8571 C CA . PRO E 1 16 ? 65.125 63.671 45.680 1.00 32.20 16 PRO E CA 1
ATOM 8572 C C . PRO E 1 16 ? 65.768 63.647 44.290 1.00 33.40 16 PRO E C 1
ATOM 8573 O O . PRO E 1 16 ? 66.376 64.628 43.868 1.00 32.65 16 PRO E O 1
ATOM 8577 N N . ASP E 1 17 ? 65.650 62.523 43.591 1.00 33.34 17 ASP E N 1
ATOM 8578 C CA . ASP E 1 17 ? 66.286 62.389 42.290 1.00 33.62 17 ASP E CA 1
ATOM 8579 C C . ASP E 1 17 ? 65.449 61.619 41.265 1.00 33.89 17 ASP E C 1
ATOM 8580 O O . ASP E 1 17 ? 64.322 61.193 41.546 1.00 32.96 17 ASP E O 1
ATOM 8585 N N . ASP E 1 18 ? 66.013 61.418 40.080 1.00 33.16 18 ASP E N 1
ATOM 8586 C CA . ASP E 1 18 ? 65.280 60.738 39.030 1.00 33.19 18 ASP E CA 1
ATOM 8587 C C . ASP E 1 18 ? 65.060 59.226 39.193 1.00 32.42 18 ASP E C 1
ATOM 8588 O O . ASP E 1 18 ? 64.315 58.626 38.415 1.00 29.05 18 ASP E O 1
ATOM 8593 N N . THR E 1 19 ? 65.682 58.606 40.192 1.00 31.76 19 THR E N 1
ATOM 8594 C CA . THR E 1 19 ? 65.453 57.179 40.407 1.00 31.41 19 THR E CA 1
ATOM 8595 C C . THR E 1 19 ? 63.998 56.992 40.853 1.00 32.40 19 THR E C 1
ATOM 8596 O O . THR E 1 19 ? 63.454 55.887 40.771 1.00 31.15 19 THR E O 1
ATOM 8600 N N . PHE E 1 20 ? 63.366 58.078 41.306 1.00 30.55 20 PHE E N 1
ATOM 8601 C CA . PHE E 1 20 ? 61.974 58.034 41.741 1.00 29.65 20 PHE E CA 1
ATOM 8602 C C . PHE E 1 20 ? 61.003 58.461 40.656 1.00 29.82 20 PHE E C 1
ATOM 8603 O O . PHE E 1 20 ? 59.820 58.201 40.784 1.00 31.20 20 PHE E O 1
ATOM 8611 N N . VAL E 1 21 ? 61.486 59.107 39.594 1.00 31.22 21 VAL E N 1
ATOM 8612 C CA . VAL E 1 21 ? 60.585 59.570 38.529 1.00 33.00 21 VAL E CA 1
ATOM 8613 C C . VAL E 1 21 ? 60.760 58.919 37.133 1.00 33.65 21 VAL E C 1
ATOM 8614 O O . VAL E 1 21 ? 59.910 59.061 36.256 1.00 33.07 21 VAL E O 1
ATOM 8618 N N . ASP E 1 22 ? 61.859 58.215 36.935 1.00 35.50 22 ASP E N 1
ATOM 8619 C CA . ASP E 1 22 ? 62.136 57.565 35.666 1.00 36.50 22 ASP E CA 1
ATOM 8620 C C . ASP E 1 22 ? 61.557 56.144 35.722 1.00 36.41 22 ASP E C 1
ATOM 8621 O O . ASP E 1 22 ? 62.050 55.307 36.477 1.00 34.36 22 ASP E O 1
ATOM 8626 N N . SER E 1 23 ? 60.520 55.880 34.926 1.00 36.86 23 SER E N 1
ATOM 8627 C CA . SER E 1 23 ? 59.877 54.569 34.914 1.00 37.24 23 SER E CA 1
ATOM 8628 C C . SER E 1 23 ? 60.856 53.396 34.780 1.00 37.66 23 SER E C 1
ATOM 8629 O O . SER E 1 23 ? 60.554 52.267 35.183 1.00 38.74 23 SER E O 1
ATOM 8632 N N . GLY E 1 24 ? 62.029 53.653 34.220 1.00 35.12 24 GLY E N 1
ATOM 8633 C CA . GLY E 1 24 ? 63.004 52.591 34.093 1.00 35.93 24 GLY E CA 1
ATOM 8634 C C . GLY E 1 24 ? 63.957 52.479 35.277 1.00 35.70 24 GLY E C 1
ATOM 8635 O O . GLY E 1 24 ? 64.929 51.731 35.205 1.00 36.55 24 GLY E O 1
ATOM 8636 N N . LYS E 1 25 ? 63.699 53.195 36.370 1.00 35.12 25 LYS E N 1
ATOM 8637 C CA . LYS E 1 25 ? 64.612 53.132 37.514 1.00 37.21 25 LYS E CA 1
ATOM 8638 C C . LYS E 1 25 ? 64.062 52.519 38.807 1.00 36.39 25 LYS E C 1
ATOM 8639 O O . LYS E 1 25 ? 62.858 52.498 39.051 1.00 34.83 25 LYS E O 1
ATOM 8645 N N . ARG E 1 26 ? 64.993 52.039 39.623 1.00 37.51 26 ARG E N 1
ATOM 8646 C CA . ARG E 1 26 ? 64.734 51.353 40.891 1.00 39.07 26 ARG E CA 1
ATOM 8647 C C . ARG E 1 26 ? 63.674 51.887 41.856 1.00 38.05 26 ARG E C 1
ATOM 8648 O O . ARG E 1 26 ? 62.919 51.105 42.440 1.00 35.80 26 ARG E O 1
ATOM 8656 N N . ASN E 1 27 ? 63.596 53.200 42.031 1.00 36.43 27 ASN E N 1
ATOM 8657 C CA . ASN E 1 27 ? 62.623 53.736 42.964 1.00 35.44 27 ASN E CA 1
ATOM 8658 C C . ASN E 1 27 ? 61.345 54.294 42.350 1.00 36.43 27 ASN E C 1
ATOM 8659 O O . ASN E 1 27 ? 60.554 54.958 43.032 1.00 34.87 27 ASN E O 1
ATOM 8664 N N . TYR E 1 28 ? 61.128 54.012 41.070 1.00 36.28 28 TYR E N 1
ATOM 8665 C CA . TYR E 1 28 ? 59.946 54.509 40.379 1.00 36.50 28 TYR E CA 1
ATOM 8666 C C . TYR E 1 28 ? 58.623 54.043 40.973 1.00 37.56 28 TYR E C 1
ATOM 8667 O O . TYR E 1 28 ? 57.720 54.850 41.167 1.00 37.81 28 TYR E O 1
ATOM 8676 N N . GLU E 1 29 ? 58.500 52.749 41.247 1.00 38.93 29 GLU E N 1
ATOM 8677 C CA . GLU E 1 29 ? 57.258 52.224 41.796 1.00 41.40 29 GLU E CA 1
ATOM 8678 C C . GLU E 1 29 ? 56.860 52.902 43.109 1.00 41.31 29 GLU E C 1
ATOM 8679 O O . GLU E 1 29 ? 55.675 53.155 43.353 1.00 40.86 29 GLU E O 1
ATOM 8685 N N . ARG E 1 30 ? 57.843 53.202 43.952 1.00 38.89 30 ARG E N 1
ATOM 8686 C CA . ARG E 1 30 ? 57.558 53.884 45.204 1.00 38.28 30 ARG E CA 1
ATOM 8687 C C . ARG E 1 30 ? 57.132 55.309 44.853 1.00 37.42 30 ARG E C 1
ATOM 8688 O O . ARG E 1 30 ? 56.189 55.860 45.427 1.00 36.58 30 ARG E O 1
ATOM 8696 N N . GLY E 1 31 ? 57.835 55.896 43.892 1.00 36.12 31 GLY E N 1
ATOM 8697 C CA . GLY E 1 31 ? 57.534 57.250 43.475 1.00 35.62 31 GLY E CA 1
ATOM 8698 C C . GLY E 1 31 ? 56.101 57.467 43.025 1.00 35.89 31 GLY E C 1
ATOM 8699 O O . GLY E 1 31 ? 55.448 58.415 43.467 1.00 36.85 31 GLY E O 1
ATOM 8700 N N . ARG E 1 32 ? 55.589 56.596 42.163 1.00 35.15 32 ARG E N 1
ATOM 8701 C CA . ARG E 1 32 ? 54.230 56.787 41.682 1.00 36.53 32 ARG E CA 1
ATOM 8702 C C . ARG E 1 32 ? 53.192 56.523 42.764 1.00 36.70 32 ARG E C 1
ATOM 8703 O O . ARG E 1 32 ? 52.061 57.003 42.689 1.00 35.92 32 ARG E O 1
ATOM 8711 N N . LEU E 1 33 ? 53.585 55.767 43.779 1.00 37.12 33 LEU E N 1
ATOM 8712 C CA . LEU E 1 33 ? 52.685 55.473 44.878 1.00 37.79 33 LEU E CA 1
ATOM 8713 C C . LEU E 1 33 ? 52.550 56.774 45.666 1.00 36.76 33 LEU E C 1
ATOM 8714 O O . LEU E 1 33 ? 51.449 57.255 45.925 1.00 34.83 33 LEU E O 1
ATOM 8719 N N . ILE E 1 34 ? 53.687 57.354 46.025 1.00 36.00 34 ILE E N 1
ATOM 8720 C CA . ILE E 1 34 ? 53.695 58.605 46.766 1.00 35.33 34 ILE E CA 1
ATOM 8721 C C . ILE E 1 34 ? 52.988 59.693 45.966 1.00 34.82 34 ILE E C 1
ATOM 8722 O O . ILE E 1 34 ? 52.241 60.492 46.524 1.00 32.60 34 ILE E O 1
ATOM 8727 N N . MET E 1 35 ? 53.224 59.709 44.654 1.00 35.55 35 MET E N 1
ATOM 8728 C CA . MET E 1 35 ? 52.613 60.694 43.766 1.00 35.20 35 MET E CA 1
ATOM 8729 C C . MET E 1 35 ? 51.090 60.594 43.793 1.00 35.39 35 MET E C 1
ATOM 8730 O O . MET E 1 35 ? 50.394 61.599 43.912 1.00 33.80 35 MET E O 1
ATOM 8735 N N . THR E 1 36 ? 50.580 59.375 43.664 1.00 35.88 36 THR E N 1
ATOM 8736 C CA . THR E 1 36 ? 49.147 59.158 43.670 1.00 38.28 36 THR E CA 1
ATOM 8737 C C . THR E 1 36 ? 48.538 59.577 45.004 1.00 38.94 36 THR E C 1
ATOM 8738 O O . THR E 1 36 ? 47.486 60.203 45.038 1.00 40.50 36 THR E O 1
ATOM 8742 N N . GLU E 1 37 ? 49.201 59.248 46.101 1.00 40.75 37 GLU E N 1
ATOM 8743 C CA . GLU E 1 37 ? 48.686 59.621 47.403 1.00 42.30 37 GLU E CA 1
ATOM 8744 C C . GLU E 1 37 ? 48.739 61.125 47.600 1.00 41.59 37 GLU E C 1
ATOM 8745 O O . GLU E 1 37 ? 47.830 61.704 48.199 1.00 42.06 37 GLU E O 1
ATOM 8751 N N . GLU E 1 38 ? 49.782 61.763 47.076 1.00 40.46 38 GLU E N 1
ATOM 8752 C CA . GLU E 1 38 ? 49.920 63.211 47.198 1.00 40.11 38 GLU E CA 1
ATOM 8753 C C . GLU E 1 38 ? 48.749 63.900 46.519 1.00 39.69 38 GLU E C 1
ATOM 8754 O O . GLU E 1 38 ? 48.208 64.878 47.033 1.00 40.33 38 GLU E O 1
ATOM 8760 N N . ALA E 1 39 ? 48.358 63.385 45.361 1.00 38.51 39 ALA E N 1
ATOM 8761 C CA . ALA E 1 39 ? 47.236 63.960 44.631 1.00 38.49 39 ALA E CA 1
ATOM 8762 C C . ALA E 1 39 ? 45.922 63.734 45.382 1.00 39.11 39 ALA E C 1
ATOM 8763 O O . ALA E 1 39 ? 45.021 64.577 45.335 1.00 36.65 39 ALA E O 1
ATOM 8765 N N . ASN E 1 40 ? 45.814 62.588 46.058 1.00 38.95 40 ASN E N 1
ATOM 8766 C CA . ASN E 1 40 ? 44.608 62.268 46.810 1.00 39.03 40 ASN E CA 1
ATOM 8767 C C . ASN E 1 40 ? 44.356 63.278 47.926 1.00 38.01 40 ASN E C 1
ATOM 8768 O O . ASN E 1 40 ? 43.211 63.626 48.199 1.00 34.17 40 ASN E O 1
ATOM 8773 N N . TYR E 1 41 ? 45.424 63.754 48.562 1.00 38.13 41 TYR E N 1
ATOM 8774 C CA . TYR E 1 41 ? 45.254 64.733 49.617 1.00 39.33 41 TYR E CA 1
ATOM 8775 C C . TYR E 1 41 ? 44.529 65.955 49.064 1.00 39.81 41 TYR E C 1
ATOM 8776 O O . TYR E 1 41 ? 43.572 66.432 49.666 1.00 40.73 41 TYR E O 1
ATOM 8785 N N . CYS E 1 42 ? 44.971 66.444 47.908 1.00 38.99 42 CYS E N 1
ATOM 8786 C CA . CYS E 1 42 ? 44.353 67.615 47.293 1.00 39.03 42 CYS E CA 1
ATOM 8787 C C . CYS E 1 42 ? 42.937 67.358 46.785 1.00 39.13 42 CYS E C 1
ATOM 8788 O O . CYS E 1 42 ? 42.051 68.194 46.947 1.00 39.88 42 CYS E O 1
ATOM 8791 N N . ILE E 1 43 ? 42.731 66.199 46.174 1.00 39.39 43 ILE E N 1
ATOM 8792 C CA . ILE E 1 43 ? 41.429 65.832 45.653 1.00 39.92 43 ILE E CA 1
ATOM 8793 C C . ILE E 1 43 ? 40.426 65.757 46.795 1.00 41.93 43 ILE E C 1
ATOM 8794 O O . ILE E 1 43 ? 39.329 66.314 46.714 1.00 40.15 43 ILE E O 1
ATOM 8799 N N . ALA E 1 44 ? 40.813 65.063 47.863 1.00 43.34 44 ALA E N 1
ATOM 8800 C CA . ALA E 1 44 ? 39.957 64.900 49.029 1.00 43.26 44 ALA E CA 1
ATOM 8801 C C . ALA E 1 44 ? 39.552 66.251 49.595 1.00 43.88 44 ALA E C 1
ATOM 8802 O O . ALA E 1 44 ? 38.385 66.481 49.897 1.00 42.22 44 ALA E O 1
ATOM 8804 N N . GLU E 1 45 ? 40.517 67.150 49.737 1.00 44.90 45 GLU E N 1
ATOM 8805 C CA . GLU E 1 45 ? 40.210 68.462 50.269 1.00 46.19 45 GLU E CA 1
ATOM 8806 C C . GLU E 1 45 ? 39.441 69.306 49.257 1.00 48.00 45 GLU E C 1
ATOM 8807 O O . GLU E 1 45 ? 38.712 70.216 49.636 1.00 49.55 45 GLU E O 1
ATOM 8813 N N . ALA E 1 46 ? 39.601 69.011 47.972 1.00 48.51 46 ALA E N 1
ATOM 8814 C CA . ALA E 1 46 ? 38.894 69.758 46.944 1.00 49.68 46 ALA E CA 1
ATOM 8815 C C . ALA E 1 46 ? 37.405 69.505 47.120 1.00 50.67 46 ALA E C 1
ATOM 8816 O O . ALA E 1 46 ? 36.610 70.439 47.193 1.00 49.57 46 ALA E O 1
ATOM 8818 N N . PHE E 1 47 ? 37.036 68.229 47.178 1.00 52.36 47 PHE E N 1
ATOM 8819 C CA . PHE E 1 47 ? 35.644 67.834 47.354 1.00 53.95 47 PHE E CA 1
ATOM 8820 C C . PHE E 1 47 ? 35.122 68.357 48.686 1.00 54.94 47 PHE E C 1
ATOM 8821 O O . PHE E 1 47 ? 34.019 68.901 48.767 1.00 54.94 47 PHE E O 1
ATOM 8829 N N . ASN E 1 48 ? 35.927 68.185 49.728 1.00 55.96 48 ASN E N 1
ATOM 8830 C CA . ASN E 1 48 ? 35.568 68.645 51.059 1.00 56.78 48 ASN E CA 1
ATOM 8831 C C . ASN E 1 48 ? 35.334 70.152 51.096 1.00 57.04 48 ASN E C 1
ATOM 8832 O O . ASN E 1 48 ? 34.666 70.659 52.000 1.00 56.58 48 ASN E O 1
ATOM 8837 N N . SER E 1 49 ? 35.879 70.868 50.119 1.00 56.36 49 SER E N 1
ATOM 8838 C CA . SER E 1 49 ? 35.714 72.313 50.076 1.00 56.08 49 SER E CA 1
ATOM 8839 C C . SER E 1 49 ? 34.605 72.772 49.142 1.00 56.01 49 SER E C 1
ATOM 8840 O O . SER E 1 49 ? 34.510 73.955 48.831 1.00 56.55 49 SER E O 1
ATOM 8843 N N . GLY E 1 50 ? 33.770 71.841 48.692 1.00 55.66 50 GLY E N 1
ATOM 8844 C CA . GLY E 1 50 ? 32.671 72.217 47.825 1.00 56.25 50 GLY E CA 1
ATOM 8845 C C . GLY E 1 50 ? 32.751 71.781 46.378 1.00 56.74 50 GLY E C 1
ATOM 8846 O O . GLY E 1 50 ? 31.718 71.645 45.722 1.00 57.55 50 GLY E O 1
ATOM 8847 N N . CYS E 1 51 ? 33.954 71.564 45.862 1.00 56.62 51 CYS E N 1
ATOM 8848 C CA . CYS E 1 51 ? 34.095 71.144 44.467 1.00 56.04 51 CYS E CA 1
ATOM 8849 C C . CYS E 1 51 ? 33.241 69.921 44.141 1.00 55.29 51 CYS E C 1
ATOM 8850 O O . CYS E 1 51 ? 33.215 68.945 44.886 1.00 54.60 51 CYS E O 1
ATOM 8853 N N . THR E 1 52 ? 32.544 69.983 43.014 1.00 55.17 52 THR E N 1
ATOM 8854 C CA . THR E 1 52 ? 31.686 68.891 42.584 1.00 54.80 52 THR E CA 1
ATOM 8855 C C . THR E 1 52 ? 32.385 67.987 41.584 1.00 54.42 52 THR E C 1
ATOM 8856 O O . THR E 1 52 ? 31.971 66.850 41.373 1.00 54.45 52 THR E O 1
ATOM 8860 N N . GLU E 1 53 ? 33.439 68.506 40.962 1.00 54.00 53 GLU E N 1
ATOM 8861 C CA . GLU E 1 53 ? 34.197 67.755 39.964 1.00 53.22 53 GLU E CA 1
ATOM 8862 C C . GLU E 1 53 ? 35.687 68.068 40.048 1.00 51.03 53 GLU E C 1
ATOM 8863 O O . GLU E 1 53 ? 36.086 69.217 40.244 1.00 50.11 53 GLU E O 1
ATOM 8869 N N . VAL E 1 54 ? 36.503 67.034 39.907 1.00 47.92 54 VAL E N 1
ATOM 8870 C CA . VAL E 1 54 ? 37.944 67.202 39.936 1.00 46.43 54 VAL E CA 1
ATOM 8871 C C . VAL E 1 54 ? 38.568 66.384 38.810 1.00 44.73 54 VAL E C 1
ATOM 8872 O O . VAL E 1 54 ? 38.558 65.152 38.847 1.00 42.37 54 VAL E O 1
ATOM 8876 N N . LEU E 1 55 ? 39.093 67.078 37.801 1.00 42.84 55 LEU E N 1
ATOM 8877 C CA . LEU E 1 55 ? 39.727 66.420 36.668 1.00 41.08 55 LEU E CA 1
ATOM 8878 C C . LEU E 1 55 ? 41.210 66.362 36.970 1.00 40.18 55 LEU E C 1
ATOM 8879 O O . LEU E 1 55 ? 41.841 67.394 37.218 1.00 39.87 55 LEU E O 1
ATOM 8884 N N . VAL E 1 56 ? 41.764 65.155 36.960 1.00 39.46 56 VAL E N 1
ATOM 8885 C CA . VAL E 1 56 ? 43.180 64.963 37.241 1.00 39.03 56 VAL E CA 1
ATOM 8886 C C . VAL E 1 56 ? 43.915 64.505 35.991 1.00 38.34 56 VAL E C 1
ATOM 8887 O O . VAL E 1 56 ? 43.638 63.433 35.442 1.00 37.46 56 VAL E O 1
ATOM 8891 N N . ASN E 1 57 ? 44.860 65.331 35.554 1.00 37.96 57 ASN E N 1
ATOM 8892 C CA . ASN E 1 57 ? 45.652 65.049 34.361 1.00 36.84 57 ASN E CA 1
ATOM 8893 C C . ASN E 1 57 ? 47.088 64.701 34.715 1.00 34.95 57 ASN E C 1
ATOM 8894 O O . ASN E 1 57 ? 47.820 65.537 35.248 1.00 36.07 57 ASN E O 1
ATOM 8899 N N . ASP E 1 58 ? 47.484 63.469 34.424 1.00 33.63 58 ASP E N 1
ATOM 8900 C CA . ASP E 1 58 ? 48.851 63.019 34.697 1.00 34.58 58 ASP E CA 1
ATOM 8901 C C . ASP E 1 58 ? 49.729 63.825 33.736 1.00 33.27 58 ASP E C 1
ATOM 8902 O O . ASP E 1 58 ? 49.601 63.688 32.529 1.00 34.02 58 ASP E O 1
ATOM 8907 N N . SER E 1 59 ? 50.616 64.655 34.262 1.00 33.81 59 SER E N 1
ATOM 8908 C CA . SER E 1 59 ? 51.442 65.508 33.412 1.00 34.12 59 SER E CA 1
ATOM 8909 C C . SER E 1 59 ? 52.930 65.213 33.394 1.00 33.43 59 SER E C 1
ATOM 8910 O O . SER E 1 59 ? 53.730 66.098 33.105 1.00 30.29 59 SER E O 1
ATOM 8913 N N . HIS E 1 60 ? 53.304 63.978 33.701 1.00 34.32 60 HIS E N 1
ATOM 8914 C CA . HIS E 1 60 ? 54.714 63.613 33.740 1.00 34.16 60 HIS E CA 1
ATOM 8915 C C . HIS E 1 60 ? 55.134 62.524 32.749 1.00 35.09 60 HIS E C 1
ATOM 8916 O O . HIS E 1 60 ? 54.516 61.465 32.689 1.00 34.76 60 HIS E O 1
ATOM 8923 N N . SER E 1 61 ? 56.183 62.799 31.978 1.00 35.83 61 SER E N 1
ATOM 8924 C CA . SER E 1 61 ? 56.738 61.830 31.037 1.00 37.03 61 SER E CA 1
ATOM 8925 C C . SER E 1 61 ? 55.693 61.114 30.167 1.00 37.08 61 SER E C 1
ATOM 8926 O O . SER E 1 61 ? 55.039 61.745 29.337 1.00 37.04 61 SER E O 1
ATOM 8929 N N . LYS E 1 62 ? 55.527 59.807 30.357 1.00 37.47 62 LYS E N 1
ATOM 8930 C CA . LYS E 1 62 ? 54.551 59.052 29.571 1.00 38.72 62 LYS E CA 1
ATOM 8931 C C . LYS E 1 62 ? 53.153 59.222 30.136 1.00 38.56 62 LYS E C 1
ATOM 8932 O O . LYS E 1 62 ? 52.190 58.638 29.638 1.00 37.42 62 LYS E O 1
ATOM 8938 N N . MET E 1 63 ? 53.066 60.005 31.205 1.00 38.05 63 MET E N 1
ATOM 8939 C CA . MET E 1 63 ? 51.801 60.326 31.856 1.00 37.23 63 MET E CA 1
ATOM 8940 C C . MET E 1 63 ? 50.922 59.122 32.193 1.00 36.62 63 MET E C 1
ATOM 8941 O O . MET E 1 63 ? 49.698 59.172 32.078 1.00 36.05 63 MET E O 1
ATOM 8946 N N . ASN E 1 64 ? 51.567 58.041 32.612 1.00 35.79 64 ASN E N 1
ATOM 8947 C CA . ASN E 1 64 ? 50.865 56.828 33.005 1.00 36.57 64 ASN E CA 1
ATOM 8948 C C . ASN E 1 64 ? 51.412 56.433 34.367 1.00 36.17 64 ASN E C 1
ATOM 8949 O O . ASN E 1 64 ? 51.565 55.251 34.670 1.00 35.50 64 ASN E O 1
ATOM 8954 N N . ASN E 1 65 ? 51.692 57.457 35.176 1.00 35.47 65 ASN E N 1
ATOM 8955 C CA . ASN E 1 65 ? 52.276 57.317 36.511 1.00 34.06 65 ASN E CA 1
ATOM 8956 C C . ASN E 1 65 ? 51.222 57.192 37.609 1.00 35.56 65 ASN E C 1
ATOM 8957 O O . ASN E 1 65 ? 51.281 56.284 38.436 1.00 34.29 65 ASN E O 1
ATOM 8962 N N . LEU E 1 66 ? 50.262 58.114 37.626 1.00 35.68 66 LEU E N 1
ATOM 8963 C CA . LEU E 1 66 ? 49.210 58.060 38.621 1.00 34.25 66 LEU E CA 1
ATOM 8964 C C . LEU E 1 66 ? 48.545 56.697 38.505 1.00 35.54 66 LEU E C 1
ATOM 8965 O O . LEU E 1 66 ? 48.247 56.235 37.403 1.00 34.24 66 LEU E O 1
ATOM 8970 N N . MET E 1 67 ? 48.325 56.048 39.643 1.00 35.89 67 MET E N 1
ATOM 8971 C CA . MET E 1 67 ? 47.730 54.720 39.651 1.00 37.30 67 MET E CA 1
ATOM 8972 C C . MET E 1 67 ? 46.215 54.786 39.722 1.00 38.06 67 MET E C 1
ATOM 8973 O O . MET E 1 67 ? 45.639 55.132 40.750 1.00 38.20 67 MET E O 1
ATOM 8978 N N . VAL E 1 68 ? 45.575 54.444 38.613 1.00 38.27 68 VAL E N 1
ATOM 8979 C CA . VAL E 1 68 ? 44.130 54.491 38.532 1.00 40.10 68 VAL E CA 1
ATOM 8980 C C . VAL E 1 68 ? 43.414 53.671 39.610 1.00 41.94 68 VAL E C 1
ATOM 8981 O O . VAL E 1 68 ? 42.315 54.035 40.037 1.00 41.16 68 VAL E O 1
ATOM 8985 N N . GLU E 1 69 ? 44.030 52.585 40.066 1.00 42.87 69 GLU E N 1
ATOM 8986 C CA . GLU E 1 69 ? 43.396 51.749 41.079 1.00 45.34 69 GLU E CA 1
ATOM 8987 C C . GLU E 1 69 ? 43.539 52.291 42.501 1.00 46.66 69 GLU E C 1
ATOM 8988 O O . GLU E 1 69 ? 42.936 51.756 43.429 1.00 47.83 69 GLU E O 1
ATOM 8994 N N . LYS E 1 70 ? 44.313 53.361 42.674 1.00 46.23 70 LYS E N 1
ATOM 8995 C CA . LYS E 1 70 ? 44.508 53.938 43.994 1.00 45.41 70 LYS E CA 1
ATOM 8996 C C . LYS E 1 70 ? 44.149 55.410 44.089 1.00 44.78 70 LYS E C 1
ATOM 8997 O O . LYS E 1 70 ? 44.174 55.989 45.172 1.00 44.51 70 LYS E O 1
ATOM 9003 N N . LEU E 1 71 ? 43.821 56.023 42.961 1.00 44.63 71 LEU E N 1
ATOM 9004 C CA . LEU E 1 71 ? 43.457 57.434 42.965 1.00 43.53 71 LEU E CA 1
ATOM 9005 C C . LEU E 1 71 ? 42.064 57.573 43.579 1.00 44.47 71 LEU E C 1
ATOM 9006 O O . LEU E 1 71 ? 41.293 56.617 43.587 1.00 42.54 71 LEU E O 1
ATOM 9011 N N . HIS E 1 72 ? 41.754 58.759 44.099 1.00 45.18 72 HIS E N 1
ATOM 9012 C CA . HIS E 1 72 ? 40.453 59.008 44.704 1.00 46.74 72 HIS E CA 1
ATOM 9013 C C . HIS E 1 72 ? 39.395 58.584 43.693 1.00 47.84 72 HIS E C 1
ATOM 9014 O O . HIS E 1 72 ? 39.345 59.099 42.581 1.00 46.90 72 HIS E O 1
ATOM 9021 N N . PRO E 1 73 ? 38.532 57.634 44.078 1.00 49.51 73 PRO E N 1
ATOM 9022 C CA . PRO E 1 73 ? 37.455 57.094 43.237 1.00 50.37 73 PRO E CA 1
ATOM 9023 C C . PRO E 1 73 ? 36.483 58.112 42.640 1.00 50.72 73 PRO E C 1
ATOM 9024 O O . PRO E 1 73 ? 35.932 57.881 41.568 1.00 50.17 73 PRO E O 1
ATOM 9028 N N . GLU E 1 74 ? 36.282 59.236 43.319 1.00 51.48 74 GLU E N 1
ATOM 9029 C CA . GLU E 1 74 ? 35.368 60.246 42.817 1.00 52.73 74 GLU E CA 1
ATOM 9030 C C . GLU E 1 74 ? 36.014 61.233 41.857 1.00 52.34 74 GLU E C 1
ATOM 9031 O O . GLU E 1 74 ? 35.370 62.178 41.394 1.00 53.03 74 GLU E O 1
ATOM 9037 N N . ALA E 1 75 ? 37.288 61.018 41.551 1.00 50.31 75 ALA E N 1
ATOM 9038 C CA . ALA E 1 75 ? 37.987 61.909 40.634 1.00 48.63 75 ALA E CA 1
ATOM 9039 C C . ALA E 1 75 ? 38.091 61.270 39.260 1.00 47.05 75 ALA E C 1
ATOM 9040 O O . ALA E 1 75 ? 38.054 60.051 39.132 1.00 46.37 75 ALA E O 1
ATOM 9042 N N . ASP E 1 76 ? 38.192 62.104 38.232 1.00 46.84 76 ASP E N 1
ATOM 9043 C CA . ASP E 1 76 ? 38.319 61.627 36.860 1.00 46.49 76 ASP E CA 1
ATOM 9044 C C . ASP E 1 76 ? 39.781 61.759 36.435 1.00 45.15 76 ASP E C 1
ATOM 9045 O O . ASP E 1 76 ? 40.349 62.851 36.471 1.00 43.40 76 ASP E O 1
ATOM 9050 N N . LEU E 1 77 ? 40.384 60.639 36.037 1.00 43.04 77 LEU E N 1
ATOM 9051 C CA . LEU E 1 77 ? 41.785 60.627 35.632 1.00 40.05 77 LEU E CA 1
ATOM 9052 C C . LEU E 1 77 ? 42.020 60.590 34.135 1.00 38.01 77 LEU E C 1
ATOM 9053 O O . LEU E 1 77 ? 41.379 59.832 33.405 1.00 35.91 77 LEU E O 1
ATOM 9058 N N . ILE E 1 78 ? 42.940 61.440 33.691 1.00 36.75 78 ILE E N 1
ATOM 9059 C CA . ILE E 1 78 ? 43.344 61.481 32.296 1.00 36.94 78 ILE E CA 1
ATOM 9060 C C . ILE E 1 78 ? 44.719 60.831 32.311 1.00 36.77 78 ILE E C 1
ATOM 9061 O O . ILE E 1 78 ? 45.672 61.381 32.866 1.00 35.86 78 ILE E O 1
ATOM 9066 N N . SER E 1 79 ? 44.811 59.647 31.718 1.00 36.61 79 SER E N 1
ATOM 9067 C CA . SER E 1 79 ? 46.061 58.903 31.696 1.00 37.10 79 SER E CA 1
ATOM 9068 C C . SER E 1 79 ? 46.508 58.648 30.257 1.00 36.15 79 SER E C 1
ATOM 9069 O O . SER E 1 79 ? 45.681 58.383 29.391 1.00 35.93 79 SER E O 1
ATOM 9072 N N . GLY E 1 80 ? 47.810 58.740 30.003 1.00 36.29 80 GLY E N 1
ATOM 9073 C CA . GLY E 1 80 ? 48.309 58.512 28.663 1.00 37.11 80 GLY E CA 1
ATOM 9074 C C . GLY E 1 80 ? 48.944 59.744 28.056 1.00 37.90 80 GLY E C 1
ATOM 9075 O O . GLY E 1 80 ? 48.736 60.865 28.533 1.00 36.25 80 GLY E O 1
ATOM 9076 N N . ASP E 1 81 ? 49.709 59.535 26.986 1.00 38.97 81 ASP E N 1
ATOM 9077 C CA . ASP E 1 81 ? 50.400 60.637 26.326 1.00 40.68 81 ASP E CA 1
ATOM 9078 C C . ASP E 1 81 ? 49.916 60.931 24.912 1.00 39.32 81 ASP E C 1
ATOM 9079 O O . ASP E 1 81 ? 48.906 60.397 24.462 1.00 38.11 81 ASP E O 1
ATOM 9084 N N . VAL E 1 82 ? 50.649 61.789 24.215 1.00 38.11 82 VAL E N 1
ATOM 9085 C CA . VAL E 1 82 ? 50.282 62.183 22.865 1.00 38.55 82 VAL E CA 1
ATOM 9086 C C . VAL E 1 82 ? 48.918 62.882 22.929 1.00 39.07 82 VAL E C 1
ATOM 9087 O O . VAL E 1 82 ? 48.053 62.703 22.064 1.00 39.11 82 VAL E O 1
ATOM 9091 N N . LYS E 1 83 ? 48.718 63.669 23.979 1.00 37.97 83 LYS E N 1
ATOM 9092 C CA . LYS E 1 83 ? 47.477 64.416 24.125 1.00 36.35 83 LYS E CA 1
ATOM 9093 C C . LYS E 1 83 ? 47.691 65.773 23.480 1.00 34.98 83 LYS E C 1
ATOM 9094 O O . LYS E 1 83 ? 48.722 66.400 23.675 1.00 33.49 83 LYS E O 1
ATOM 9100 N N . PRO E 1 84 ? 46.711 66.243 22.705 1.00 35.93 84 PRO E N 1
ATOM 9101 C CA . PRO E 1 84 ? 46.762 67.533 22.010 1.00 36.65 84 PRO E CA 1
ATOM 9102 C C . PRO E 1 84 ? 47.393 68.649 22.836 1.00 36.65 84 PRO E C 1
ATOM 9103 O O . PRO E 1 84 ? 48.197 69.430 22.318 1.00 36.12 84 PRO E O 1
ATOM 9107 N N . PHE E 1 85 ? 47.042 68.726 24.119 1.00 35.95 85 PHE E N 1
ATOM 9108 C CA . PHE E 1 85 ? 47.609 69.766 24.977 1.00 35.45 85 PHE E CA 1
ATOM 9109 C C . PHE E 1 85 ? 48.432 69.299 26.193 1.00 35.83 85 PHE E C 1
ATOM 9110 O O . PHE E 1 85 ? 48.480 69.962 27.240 1.00 34.76 85 PHE E O 1
ATOM 9118 N N . SER E 1 86 ? 49.081 68.151 26.026 1.00 34.94 86 SER E N 1
ATOM 9119 C CA . SER E 1 86 ? 49.975 67.579 27.024 1.00 35.69 86 SER E CA 1
ATOM 9120 C C . SER E 1 86 ? 49.604 67.822 28.504 1.00 34.96 86 SER E C 1
ATOM 9121 O O . SER E 1 86 ? 48.617 67.286 29.011 1.00 33.92 86 SER E O 1
ATOM 9124 N N . MET E 1 87 ? 50.399 68.646 29.179 1.00 34.27 87 MET E N 1
ATOM 9125 C CA . MET E 1 87 ? 50.206 68.949 30.586 1.00 33.23 87 MET E CA 1
ATOM 9126 C C . MET E 1 87 ? 48.900 69.652 30.951 1.00 35.00 87 MET E C 1
ATOM 9127 O O . MET E 1 87 ? 48.497 69.622 32.112 1.00 33.98 87 MET E O 1
ATOM 9132 N N . VAL E 1 88 ? 48.237 70.288 29.985 1.00 35.51 88 VAL E N 1
ATOM 9133 C CA . VAL E 1 88 ? 46.983 70.970 30.281 1.00 35.11 88 VAL E CA 1
ATOM 9134 C C . VAL E 1 88 ? 45.798 70.390 29.519 1.00 36.03 88 VAL E C 1
ATOM 9135 O O . VAL E 1 88 ? 44.753 71.025 29.358 1.00 34.36 88 VAL E O 1
ATOM 9139 N N . GLU E 1 89 ? 45.963 69.154 29.072 1.00 37.45 89 GLU E N 1
ATOM 9140 C CA . GLU E 1 89 ? 44.906 68.466 28.345 1.00 37.73 89 GLU E CA 1
ATOM 9141 C C . GLU E 1 89 ? 43.640 68.384 29.201 1.00 38.29 89 GLU E C 1
ATOM 9142 O O . GLU E 1 89 ? 43.710 68.031 30.377 1.00 35.86 89 GLU E O 1
ATOM 9148 N N . GLY E 1 90 ? 42.498 68.712 28.600 1.00 38.30 90 GLY E N 1
ATOM 9149 C CA . GLY E 1 90 ? 41.235 68.656 29.305 1.00 40.14 90 GLY E CA 1
ATOM 9150 C C . GLY E 1 90 ? 40.819 69.935 30.014 1.00 42.37 90 GLY E C 1
ATOM 9151 O O . GLY E 1 90 ? 39.724 70.008 30.571 1.00 41.38 90 GLY E O 1
ATOM 9152 N N . LEU E 1 91 ? 41.682 70.944 29.999 1.00 43.38 91 LEU E N 1
ATOM 9153 C CA . LEU E 1 91 ? 41.386 72.214 30.653 1.00 45.40 91 LEU E CA 1
ATOM 9154 C C . LEU E 1 91 ? 40.658 73.160 29.692 1.00 46.88 91 LEU E C 1
ATOM 9155 O O . LEU E 1 91 ? 41.181 73.491 28.627 1.00 47.83 91 LEU E O 1
ATOM 9160 N N . ASP E 1 92 ? 39.449 73.578 30.062 1.00 48.31 92 ASP E N 1
ATOM 9161 C CA . ASP E 1 92 ? 38.667 74.504 29.245 1.00 49.11 92 ASP E CA 1
ATOM 9162 C C . ASP E 1 92 ? 38.104 75.623 30.123 1.00 49.92 92 ASP E C 1
ATOM 9163 O O . ASP E 1 92 ? 38.420 75.701 31.309 1.00 47.86 92 ASP E O 1
ATOM 9168 N N . ASP E 1 93 ? 37.258 76.471 29.541 1.00 51.16 93 ASP E N 1
ATOM 9169 C CA . ASP E 1 93 ? 36.680 77.602 30.261 1.00 52.62 93 ASP E CA 1
ATOM 9170 C C . ASP E 1 93 ? 35.559 77.243 31.235 1.00 52.43 93 ASP E C 1
ATOM 9171 O O . ASP E 1 93 ? 34.954 78.124 31.837 1.00 52.64 93 ASP E O 1
ATOM 9176 N N . THR E 1 94 ? 35.285 75.956 31.399 1.00 51.87 94 THR E N 1
ATOM 9177 C CA . THR E 1 94 ? 34.232 75.534 32.309 1.00 50.88 94 THR E CA 1
ATOM 9178 C C . THR E 1 94 ? 34.778 75.225 33.704 1.00 51.72 94 THR E C 1
ATOM 9179 O O . THR E 1 94 ? 34.037 74.776 34.580 1.00 52.40 94 THR E O 1
ATOM 9183 N N . PHE E 1 95 ? 36.071 75.458 33.917 1.00 50.94 95 PHE E N 1
ATOM 9184 C CA . PHE E 1 95 ? 36.673 75.191 35.216 1.00 50.52 95 PHE E CA 1
ATOM 9185 C C . PHE E 1 95 ? 36.813 76.450 36.057 1.00 51.11 95 PHE E C 1
ATOM 9186 O O . PHE E 1 95 ? 37.177 77.518 35.559 1.00 50.44 95 PHE E O 1
ATOM 9194 N N . ARG E 1 96 ? 36.527 76.303 37.343 1.00 51.12 96 ARG E N 1
ATOM 9195 C CA . ARG E 1 96 ? 36.592 77.401 38.299 1.00 52.00 96 ARG E CA 1
ATOM 9196 C C . ARG E 1 96 ? 38.044 77.776 38.584 1.00 50.23 96 ARG E C 1
ATOM 9197 O O . ARG E 1 96 ? 38.353 78.932 38.868 1.00 50.18 96 ARG E O 1
ATOM 9205 N N . GLY E 1 97 ? 38.932 76.794 38.502 1.00 48.04 97 GLY E N 1
ATOM 9206 C CA . GLY E 1 97 ? 40.330 77.066 38.754 1.00 47.76 97 GLY E CA 1
ATOM 9207 C C . GLY E 1 97 ? 41.218 75.875 38.466 1.00 46.85 97 GLY E C 1
ATOM 9208 O O . GLY E 1 97 ? 40.741 74.765 38.220 1.00 44.89 97 GLY E O 1
ATOM 9209 N N . ALA E 1 98 ? 42.523 76.111 38.503 1.00 45.84 98 ALA E N 1
ATOM 9210 C CA . ALA E 1 98 ? 43.488 75.057 38.244 1.00 44.93 98 ALA E CA 1
ATOM 9211 C C . ALA E 1 98 ? 44.430 74.907 39.421 1.00 44.37 98 ALA E C 1
ATOM 9212 O O . ALA E 1 98 ? 44.724 75.872 40.129 1.00 42.71 98 ALA E O 1
ATOM 9214 N N . LEU E 1 99 ? 44.900 73.681 39.621 1.00 44.24 99 LEU E N 1
ATOM 9215 C CA . LEU E 1 99 ? 45.821 73.367 40.700 1.00 43.16 99 LEU E CA 1
ATOM 9216 C C . LEU E 1 99 ? 46.987 72.570 40.110 1.00 41.76 99 LEU E C 1
ATOM 9217 O O . LEU E 1 99 ? 46.786 71.498 39.538 1.00 40.76 99 LEU E O 1
ATOM 9222 N N . PHE E 1 100 ? 48.197 73.109 40.227 1.00 39.99 100 PHE E N 1
ATOM 9223 C CA . PHE E 1 100 ? 49.398 72.432 39.728 1.00 38.97 100 PHE E CA 1
ATOM 9224 C C . PHE E 1 100 ? 50.074 71.711 40.898 1.00 37.78 100 PHE E C 1
ATOM 9225 O O . PHE E 1 100 ? 50.445 72.340 41.891 1.00 37.78 100 PHE E O 1
ATOM 9233 N N . LEU E 1 101 ? 50.240 70.400 40.770 1.00 36.14 101 LEU E N 1
ATOM 9234 C CA . LEU E 1 101 ? 50.844 69.585 41.824 1.00 36.65 101 LEU E CA 1
ATOM 9235 C C . LEU E 1 101 ? 52.150 68.926 41.389 1.00 35.75 101 LEU E C 1
ATOM 9236 O O . LEU E 1 101 ? 52.289 68.500 40.240 1.00 35.19 101 LEU E O 1
ATOM 9241 N N . GLY E 1 102 ? 53.091 68.834 42.319 1.00 34.00 102 GLY E N 1
ATOM 9242 C CA . GLY E 1 102 ? 54.361 68.208 42.030 1.00 33.86 102 GLY E CA 1
ATOM 9243 C C . GLY E 1 102 ? 55.177 68.933 40.983 1.00 35.50 102 GLY E C 1
ATOM 9244 O O . GLY E 1 102 ? 55.939 68.314 40.244 1.00 36.18 102 GLY E O 1
ATOM 9245 N N . TYR E 1 103 ? 55.033 70.247 40.910 1.00 34.76 103 TYR E N 1
ATOM 9246 C CA . TYR E 1 103 ? 55.776 71.010 39.936 1.00 32.72 103 TYR E CA 1
ATOM 9247 C C . TYR E 1 103 ? 57.198 71.292 40.384 1.00 32.72 103 TYR E C 1
ATOM 9248 O O . TYR E 1 103 ? 57.537 71.158 41.562 1.00 33.22 103 TYR E O 1
ATOM 9257 N N . HIS E 1 104 ? 58.026 71.685 39.422 1.00 31.88 104 HIS E N 1
ATOM 9258 C CA . HIS E 1 104 ? 59.433 71.952 39.673 1.00 32.30 104 HIS E CA 1
ATOM 9259 C C . HIS E 1 104 ? 59.847 73.245 39.011 1.00 31.78 104 HIS E C 1
ATOM 9260 O O . HIS E 1 104 ? 59.104 73.795 38.215 1.00 31.59 104 HIS E O 1
ATOM 9267 N N . ALA E 1 105 ? 61.044 73.714 39.341 1.00 32.56 105 ALA E N 1
ATOM 9268 C CA . ALA E 1 105 ? 61.578 74.948 38.782 1.00 32.94 105 ALA E CA 1
ATOM 9269 C C . ALA E 1 105 ? 61.879 74.806 37.293 1.00 34.43 105 ALA E C 1
ATOM 9270 O O . ALA E 1 105 ? 62.126 73.699 36.802 1.00 33.59 105 ALA E O 1
ATOM 9272 N N . ARG E 1 106 ? 61.873 75.935 36.583 1.00 34.73 106 ARG E N 1
ATOM 9273 C CA . ARG E 1 106 ? 62.148 75.936 35.150 1.00 34.87 106 ARG E CA 1
ATOM 9274 C C . ARG E 1 106 ? 63.643 75.720 34.902 1.00 33.89 106 ARG E C 1
ATOM 9275 O O . ARG E 1 106 ? 64.458 75.866 35.810 1.00 33.21 106 ARG E O 1
ATOM 9283 N N . ALA E 1 107 ? 63.989 75.354 33.671 1.00 32.61 107 ALA E N 1
ATOM 9284 C CA . ALA E 1 107 ? 65.373 75.086 33.298 1.00 32.86 107 ALA E CA 1
ATOM 9285 C C . ALA E 1 107 ? 66.335 76.238 33.556 1.00 33.08 107 ALA E C 1
ATOM 9286 O O . ALA E 1 107 ? 65.960 77.409 33.506 1.00 32.45 107 ALA E O 1
ATOM 9288 N N . SER E 1 108 ? 67.586 75.888 33.836 1.00 34.00 108 SER E N 1
ATOM 9289 C CA . SER E 1 108 ? 68.616 76.879 34.072 1.00 34.95 108 SER E CA 1
ATOM 9290 C C . SER E 1 108 ? 68.503 77.664 35.387 1.00 34.66 108 SER E C 1
ATOM 9291 O O . SER E 1 108 ? 69.185 78.669 35.555 1.00 33.62 108 SER E O 1
ATOM 9294 N N . THR E 1 109 ? 67.648 77.224 36.309 1.00 34.95 109 THR E N 1
ATOM 9295 C CA . THR E 1 109 ? 67.518 77.921 37.592 1.00 35.21 109 THR E CA 1
ATOM 9296 C C . THR E 1 109 ? 67.633 76.944 38.765 1.00 34.58 109 THR E C 1
ATOM 9297 O O . THR E 1 109 ? 67.536 75.729 38.589 1.00 33.99 109 THR E O 1
ATOM 9301 N N . PRO E 1 110 ? 67.879 77.468 39.978 1.00 34.42 110 PRO E N 1
ATOM 9302 C CA . PRO E 1 110 ? 67.998 76.610 41.160 1.00 33.59 110 PRO E CA 1
ATOM 9303 C C . PRO E 1 110 ? 66.695 75.827 41.345 1.00 34.14 110 PRO E C 1
ATOM 9304 O 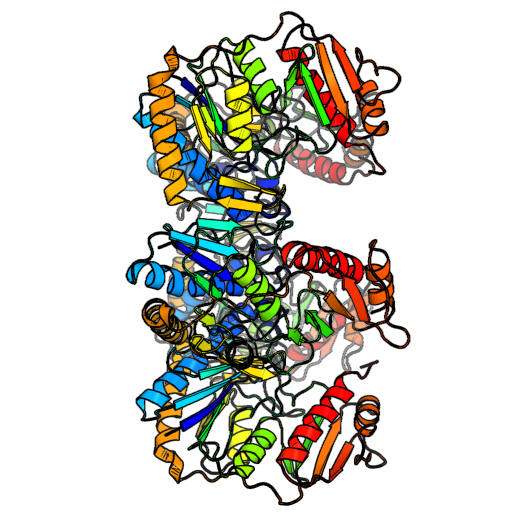O . PRO E 1 110 ? 65.618 76.286 40.948 1.00 33.13 110 PRO E O 1
ATOM 9308 N N . GLY E 1 111 ? 66.791 74.649 41.951 1.00 33.42 111 GLY E N 1
ATOM 9309 C CA . GLY E 1 111 ? 65.610 73.831 42.152 1.00 33.16 111 GLY E CA 1
ATOM 9310 C C . GLY E 1 111 ? 65.883 72.377 41.817 1.00 33.55 111 GLY E C 1
ATOM 9311 O O . GLY E 1 111 ? 66.555 72.058 40.832 1.00 33.95 111 GLY E O 1
ATOM 9312 N N . VAL E 1 112 ? 65.360 71.485 42.646 1.00 31.93 112 VAL E N 1
ATOM 9313 C CA . VAL E 1 112 ? 65.557 70.063 42.443 1.00 28.74 112 VAL E CA 1
ATOM 9314 C C . VAL E 1 112 ? 64.981 69.614 41.096 1.00 28.90 112 VAL E C 1
ATOM 9315 O O . VAL E 1 112 ? 63.849 69.958 40.758 1.00 25.93 112 VAL E O 1
ATOM 9319 N N . MET E 1 113 ? 65.779 68.862 40.335 1.00 27.56 113 MET E N 1
ATOM 9320 C CA . MET E 1 113 ? 65.380 68.345 39.028 1.00 29.26 113 MET E CA 1
ATOM 9321 C C . MET E 1 113 ? 64.831 69.417 38.089 1.00 28.75 113 MET E C 1
ATOM 9322 O O . MET E 1 113 ? 63.888 69.171 37.350 1.00 28.15 113 MET E O 1
ATOM 9327 N N . SER E 1 114 ? 65.424 70.605 38.124 1.00 29.56 114 SER E N 1
ATOM 9328 C CA . SER E 1 114 ? 64.977 71.701 37.265 1.00 30.20 114 SER E CA 1
ATOM 9329 C C . SER E 1 114 ? 65.123 71.355 35.789 1.00 30.44 114 SER E C 1
ATOM 9330 O O . SER E 1 114 ? 66.112 70.744 35.378 1.00 28.19 114 SER E O 1
ATOM 9333 N N . HIS E 1 115 ? 64.133 71.762 35.002 1.00 31.63 115 HIS E N 1
ATOM 9334 C CA . HIS E 1 115 ? 64.122 71.539 33.554 1.00 33.58 115 HIS E CA 1
ATOM 9335 C C . HIS E 1 115 ? 62.798 72.046 33.008 1.00 32.59 115 HIS E C 1
ATOM 9336 O O . HIS E 1 115 ? 61.896 72.398 33.776 1.00 32.26 115 HIS E O 1
ATOM 9343 N N . SER E 1 116 ? 62.691 72.078 31.682 1.00 32.16 116 SER E N 1
ATOM 9344 C CA . SER E 1 116 ? 61.469 72.527 31.003 1.00 33.02 116 SER E CA 1
ATOM 9345 C C . SER E 1 116 ? 61.115 71.590 29.852 1.00 30.86 116 SER E C 1
ATOM 9346 O O . SER E 1 116 ? 61.687 71.701 28.778 1.00 29.63 116 SER E O 1
ATOM 9349 N N . MET E 1 117 ? 60.169 70.688 30.097 1.00 31.30 117 MET E N 1
ATOM 9350 C CA . MET E 1 117 ? 59.697 69.705 29.117 1.00 33.25 117 MET E CA 1
ATOM 9351 C C . MET E 1 117 ? 60.743 68.672 28.727 1.00 33.20 117 MET E C 1
ATOM 9352 O O . MET E 1 117 ? 60.530 67.480 28.921 1.00 33.98 117 MET E O 1
ATOM 9357 N N . ILE E 1 118 ? 61.866 69.118 28.170 1.00 33.37 118 ILE E N 1
ATOM 9358 C CA . ILE E 1 118 ? 62.927 68.195 27.779 1.00 33.80 118 ILE E CA 1
ATOM 9359 C C . ILE E 1 118 ? 64.252 68.725 28.296 1.00 35.51 118 ILE E C 1
ATOM 9360 O O . ILE E 1 118 ? 64.382 69.916 28.582 1.00 36.19 118 ILE E O 1
ATOM 9365 N N . PHE E 1 119 ? 65.237 67.842 28.421 1.00 35.32 119 PHE E N 1
ATOM 9366 C CA . PHE E 1 119 ? 66.543 68.242 28.923 1.00 36.12 119 PHE E CA 1
ATOM 9367 C C . PHE E 1 119 ? 67.188 69.291 28.021 1.00 35.99 119 PHE E C 1
ATOM 9368 O O . PHE E 1 119 ? 67.975 70.124 28.474 1.00 34.39 119 PHE E O 1
ATOM 9376 N N . GLY E 1 120 ? 66.842 69.247 26.742 1.00 35.95 120 GLY E N 1
ATOM 9377 C CA . GLY E 1 120 ? 67.425 70.167 25.787 1.00 36.45 120 GLY E CA 1
ATOM 9378 C C . GLY E 1 120 ? 67.070 71.645 25.856 1.00 36.56 120 GLY E C 1
ATOM 9379 O O . GLY E 1 120 ? 67.784 72.457 25.274 1.00 37.59 120 GLY E O 1
ATOM 9380 N N . VAL E 1 121 ? 65.996 72.022 26.543 1.00 35.50 121 VAL E N 1
ATOM 9381 C CA . VAL E 1 121 ? 65.663 73.439 26.572 1.00 36.43 121 VAL E CA 1
ATOM 9382 C C . VAL E 1 121 ? 66.299 74.177 27.746 1.00 36.08 121 VAL E C 1
ATOM 9383 O O . VAL E 1 121 ? 66.410 73.640 28.842 1.00 35.42 121 VAL E O 1
ATOM 9387 N N . ARG E 1 122 ? 66.735 75.404 27.496 1.00 34.70 122 ARG E N 1
ATOM 9388 C CA . ARG E 1 122 ? 67.326 76.219 28.532 1.00 36.05 122 ARG E CA 1
ATOM 9389 C C . ARG E 1 122 ? 66.309 77.246 29.007 1.00 34.84 122 ARG E C 1
ATOM 9390 O O . ARG E 1 122 ? 66.233 77.525 30.191 1.00 33.57 122 ARG E O 1
ATOM 9398 N N . HIS E 1 123 ? 65.537 77.802 28.077 1.00 34.92 123 HIS E N 1
ATOM 9399 C CA . HIS E 1 123 ? 64.520 78.792 28.406 1.00 35.12 123 HIS E CA 1
ATOM 9400 C C . HIS E 1 123 ? 63.351 78.791 27.422 1.00 36.63 123 HIS E C 1
ATOM 9401 O O . HIS E 1 123 ? 63.525 78.532 26.226 1.00 37.68 123 HIS E O 1
ATOM 9408 N N . PHE E 1 124 ? 62.163 79.082 27.950 1.00 36.14 124 PHE E N 1
ATOM 9409 C CA . PHE E 1 124 ? 60.943 79.217 27.165 1.00 37.15 124 PHE E CA 1
ATOM 9410 C C . PHE E 1 124 ? 60.611 80.714 27.266 1.00 39.29 124 PHE E C 1
ATOM 9411 O O . PHE E 1 124 ? 60.825 81.329 28.311 1.00 39.03 124 PHE E O 1
ATOM 9419 N N . TYR E 1 125 ? 60.107 81.302 26.186 1.00 38.99 125 TYR E N 1
ATOM 9420 C CA . TYR E 1 125 ? 59.742 82.708 26.200 1.00 39.16 125 TYR E CA 1
ATOM 9421 C C . TYR E 1 125 ? 58.397 82.961 25.536 1.00 39.96 125 TYR E C 1
ATOM 9422 O O . TYR E 1 125 ? 58.126 82.478 24.432 1.00 40.47 125 TYR E O 1
ATOM 9431 N N . ILE E 1 126 ? 57.553 83.716 26.225 1.00 39.43 126 ILE E N 1
ATOM 9432 C CA . ILE E 1 126 ? 56.264 84.107 25.693 1.00 41.63 126 ILE E CA 1
ATOM 9433 C C . ILE E 1 126 ? 56.334 85.624 25.673 1.00 43.88 126 ILE E C 1
ATOM 9434 O O . ILE E 1 126 ? 56.140 86.273 26.695 1.00 43.57 126 ILE E O 1
ATOM 9439 N N . ASN E 1 127 ? 56.654 86.177 24.501 1.00 47.49 127 ASN E N 1
ATOM 9440 C CA . ASN E 1 127 ? 56.795 87.623 24.323 1.00 49.28 127 ASN E CA 1
ATOM 9441 C C . ASN E 1 127 ? 57.893 88.148 25.244 1.00 49.46 127 ASN E C 1
ATOM 9442 O O . ASN E 1 127 ? 57.679 89.069 26.027 1.00 49.63 127 ASN E O 1
ATOM 9447 N N . ASP E 1 128 ? 59.065 87.532 25.156 1.00 50.02 128 ASP E N 1
ATOM 9448 C CA . ASP E 1 128 ? 60.218 87.946 25.954 1.00 51.60 128 ASP E CA 1
ATOM 9449 C C . ASP E 1 128 ? 60.152 87.670 27.452 1.00 50.10 128 ASP E C 1
ATOM 9450 O O . ASP E 1 128 ? 61.092 87.986 28.178 1.00 50.25 128 ASP E O 1
ATOM 9455 N N . ARG E 1 129 ? 59.059 87.092 27.931 1.00 48.70 129 ARG E N 1
ATOM 9456 C CA . ARG E 1 129 ? 58.998 86.795 29.349 1.00 47.30 129 ARG E CA 1
ATOM 9457 C C . ARG E 1 129 ? 59.430 85.362 29.646 1.00 45.63 129 ARG E C 1
ATOM 9458 O O . ARG E 1 129 ? 58.855 84.407 29.124 1.00 43.16 129 ARG E O 1
ATOM 9466 N N . PRO E 1 130 ? 60.454 85.199 30.502 1.00 43.53 130 PRO E N 1
ATOM 9467 C CA . PRO E 1 130 ? 60.992 83.889 30.894 1.00 43.28 130 PRO E CA 1
ATOM 9468 C C . PRO E 1 130 ? 59.956 83.012 31.593 1.00 42.02 130 PRO E C 1
ATOM 9469 O O . PRO E 1 130 ? 59.353 83.429 32.577 1.00 43.17 130 PRO E O 1
ATOM 9473 N N . VAL E 1 131 ? 59.742 81.808 31.079 1.00 40.05 131 VAL E N 1
ATOM 9474 C CA . VAL E 1 131 ? 58.797 80.886 31.695 1.00 39.49 131 VAL E CA 1
ATOM 9475 C C . VAL E 1 131 ? 59.196 79.424 31.475 1.00 38.95 131 VAL E C 1
ATOM 9476 O O . VAL E 1 131 ? 59.966 79.090 30.567 1.00 35.57 131 VAL E O 1
ATOM 9480 N N . GLY E 1 132 ? 58.668 78.553 32.328 1.00 38.41 132 GLY E N 1
ATOM 9481 C CA . GLY E 1 132 ? 58.948 77.135 32.213 1.00 35.47 132 GLY E CA 1
ATOM 9482 C C . GLY E 1 132 ? 57.615 76.463 32.034 1.00 34.80 132 GLY E C 1
ATOM 9483 O O . GLY E 1 132 ? 56.669 77.083 31.542 1.00 34.97 132 GLY E O 1
ATOM 9484 N N . GLU E 1 133 ? 57.524 75.203 32.439 1.00 35.36 133 GLU E N 1
ATOM 9485 C CA . GLU E 1 133 ? 56.267 74.467 32.320 1.00 35.51 133 GLU E CA 1
ATOM 9486 C C . GLU E 1 133 ? 55.167 75.207 33.086 1.00 35.49 133 GLU E C 1
ATOM 9487 O O . GLU E 1 133 ? 54.042 75.368 32.605 1.00 33.66 133 GLU E O 1
ATOM 9493 N N . LEU E 1 134 ? 55.514 75.657 34.286 1.00 35.54 134 LEU E N 1
ATOM 9494 C CA . LEU E 1 134 ? 54.576 76.365 35.145 1.00 36.61 134 LEU E CA 1
ATOM 9495 C C . LEU E 1 134 ? 53.972 77.561 34.421 1.00 36.60 134 LEU E C 1
ATOM 9496 O O . LEU E 1 134 ? 52.753 77.722 34.375 1.00 34.61 134 LEU E O 1
ATOM 9501 N N . GLY E 1 135 ? 54.844 78.399 33.870 1.00 36.44 135 GLY E N 1
ATOM 9502 C CA . GLY E 1 135 ? 54.402 79.564 33.139 1.00 37.14 135 GLY E CA 1
ATOM 9503 C C . GLY E 1 135 ? 53.575 79.232 31.916 1.00 36.62 135 GLY E C 1
ATOM 9504 O O . GLY E 1 135 ? 52.472 79.761 31.758 1.00 36.83 135 GLY E O 1
ATOM 9505 N N . LEU E 1 136 ? 54.084 78.362 31.047 1.00 35.53 136 LEU E N 1
ATOM 9506 C CA . LEU E 1 136 ? 53.332 78.010 29.854 1.00 34.65 136 LEU E CA 1
ATOM 9507 C C . LEU E 1 136 ? 51.968 77.455 30.204 1.00 33.82 136 LEU E C 1
ATOM 9508 O O . LEU E 1 136 ? 50.979 77.838 29.589 1.00 33.19 136 LEU E O 1
ATOM 9513 N N . ASN E 1 137 ? 51.903 76.565 31.191 1.00 32.92 137 ASN E N 1
ATOM 9514 C CA . ASN E 1 137 ? 50.615 75.987 31.560 1.00 34.89 137 ASN E CA 1
ATOM 9515 C C . ASN E 1 137 ? 49.672 77.048 32.124 1.00 34.29 137 ASN E C 1
ATOM 9516 O O . ASN E 1 137 ? 48.475 77.025 31.846 1.00 33.92 137 ASN E O 1
ATOM 9521 N N . ALA E 1 138 ? 50.219 77.993 32.884 1.00 34.06 138 ALA E N 1
ATOM 9522 C CA . ALA E 1 138 ? 49.410 79.055 33.453 1.00 33.93 138 ALA E CA 1
ATOM 9523 C C . ALA E 1 138 ? 48.840 79.900 32.318 1.00 34.51 138 ALA E C 1
ATOM 9524 O O . ALA E 1 138 ? 47.674 80.287 32.353 1.00 34.09 138 ALA E O 1
ATOM 9526 N N . TYR E 1 139 ? 49.660 80.182 31.309 1.00 34.81 139 TYR E N 1
ATOM 9527 C CA . TYR E 1 139 ? 49.194 80.965 30.170 1.00 34.97 139 TYR E CA 1
ATOM 9528 C C . TYR E 1 139 ? 48.064 80.263 29.419 1.00 34.42 139 TYR E C 1
ATOM 9529 O O . TYR E 1 139 ? 47.122 80.910 28.974 1.00 33.97 139 TYR E O 1
ATOM 9538 N N . VAL E 1 140 ? 48.149 78.944 29.272 1.00 34.20 140 VAL E N 1
ATOM 9539 C CA . VAL E 1 140 ? 47.089 78.226 28.574 1.00 34.38 140 VAL E CA 1
ATOM 9540 C C . VAL E 1 140 ? 45.847 78.294 29.448 1.00 34.97 140 VAL E C 1
ATOM 9541 O O . VAL E 1 140 ? 44.729 78.388 28.949 1.00 36.36 140 VAL E O 1
ATOM 9545 N N . ALA E 1 141 ? 46.043 78.250 30.759 1.00 35.01 141 ALA E N 1
ATOM 9546 C CA . ALA E 1 141 ? 44.926 78.352 31.685 1.00 36.30 141 ALA E CA 1
ATOM 9547 C C . ALA E 1 141 ? 44.284 79.728 31.491 1.00 37.75 141 ALA E C 1
ATOM 9548 O O . ALA E 1 141 ? 43.063 79.866 31.494 1.00 37.54 141 ALA E O 1
ATOM 9550 N N . GLY E 1 142 ? 45.125 80.741 31.305 1.00 40.59 142 GLY E N 1
ATOM 9551 C CA . GLY E 1 142 ? 44.639 82.097 31.110 1.00 42.42 142 GLY E CA 1
ATOM 9552 C C . GLY E 1 142 ? 43.819 82.258 29.849 1.00 43.41 142 GLY E C 1
ATOM 9553 O O . GLY E 1 142 ? 42.869 83.033 29.825 1.00 44.66 142 GLY E O 1
ATOM 9554 N N . TYR E 1 143 ? 44.196 81.535 28.799 1.00 44.14 143 TYR E N 1
ATOM 9555 C CA . TYR E 1 143 ? 43.481 81.587 27.537 1.00 44.71 143 TYR E CA 1
ATOM 9556 C C . TYR E 1 143 ? 42.013 81.235 27.761 1.00 45.80 143 TYR E C 1
ATOM 9557 O O . TYR E 1 143 ? 41.139 81.731 27.057 1.00 47.88 143 TYR E O 1
ATOM 9566 N N . TYR E 1 144 ? 41.749 80.368 28.734 1.00 45.30 144 TYR E N 1
ATOM 9567 C CA . TYR E 1 144 ? 40.392 79.952 29.030 1.00 45.95 144 TYR E CA 1
ATOM 9568 C C . TYR E 1 144 ? 39.823 80.739 30.205 1.00 46.50 144 TYR E C 1
ATOM 9569 O O . TYR E 1 144 ? 38.759 80.406 30.732 1.00 44.79 144 TYR E O 1
ATOM 9578 N N . ASP E 1 145 ? 40.532 81.791 30.605 1.00 47.01 145 ASP E N 1
ATOM 9579 C CA . ASP E 1 145 ? 40.109 82.619 31.725 1.00 48.16 145 ASP E CA 1
ATOM 9580 C C . ASP E 1 145 ? 40.005 81.824 33.012 1.00 47.72 145 ASP E C 1
ATOM 9581 O O . ASP E 1 145 ? 39.133 82.080 33.845 1.00 46.42 145 ASP E O 1
ATOM 9586 N N . VAL E 1 146 ? 40.885 80.840 33.161 1.00 46.62 146 VAL E N 1
ATOM 9587 C CA . VAL E 1 146 ? 40.896 80.027 34.363 1.00 44.82 146 VAL E CA 1
ATOM 9588 C C . VAL E 1 146 ? 42.129 80.386 35.161 1.00 43.24 146 VAL E C 1
ATOM 9589 O O . VAL E 1 146 ? 43.235 80.385 34.646 1.00 42.26 146 VAL E O 1
ATOM 9593 N N . PRO E 1 147 ? 41.940 80.730 36.436 1.00 43.84 147 PRO E N 1
ATOM 9594 C CA . PRO E 1 147 ? 43.054 81.101 37.312 1.00 42.94 147 PRO E CA 1
ATOM 9595 C C . PRO E 1 147 ? 43.748 79.910 37.960 1.00 42.42 147 PRO E C 1
ATOM 9596 O O . PRO E 1 147 ? 43.129 78.886 38.265 1.00 42.08 147 PRO E O 1
ATOM 9600 N N . VAL E 1 148 ? 45.049 80.052 38.163 1.00 42.97 148 VAL E N 1
ATOM 9601 C CA . VAL E 1 148 ? 45.829 79.013 38.808 1.00 41.64 148 VAL E CA 1
ATOM 9602 C C . VAL E 1 148 ? 45.732 79.348 40.292 1.00 41.33 148 VAL E C 1
ATOM 9603 O O . VAL E 1 148 ? 46.434 80.227 40.787 1.00 39.39 148 VAL E O 1
ATOM 9607 N N . LEU E 1 149 ? 44.847 78.648 40.993 1.00 41.69 149 LEU E N 1
ATOM 9608 C CA . LEU E 1 149 ? 44.623 78.889 42.415 1.00 41.60 149 LEU E CA 1
ATOM 9609 C C . LEU E 1 149 ? 45.753 78.464 43.335 1.00 42.11 149 LEU E C 1
ATOM 9610 O O . LEU E 1 149 ? 46.073 79.162 44.299 1.00 43.64 149 LEU E O 1
ATOM 9615 N N . MET E 1 150 ? 46.359 77.323 43.028 1.00 42.44 150 MET E N 1
ATOM 9616 C CA . MET E 1 150 ? 47.436 76.772 43.840 1.00 40.21 150 MET E CA 1
ATOM 9617 C C . MET E 1 150 ? 48.520 76.072 43.007 1.00 39.40 150 MET E C 1
ATOM 9618 O O . MET E 1 150 ? 48.251 75.516 41.940 1.00 39.03 150 MET E O 1
ATOM 9623 N N . VAL E 1 151 ? 49.739 76.094 43.526 1.00 38.10 151 VAL E N 1
ATOM 9624 C CA . VAL E 1 151 ? 50.878 75.449 42.896 1.00 37.24 151 VAL E CA 1
ATOM 9625 C C . VAL E 1 151 ? 51.694 74.808 44.012 1.00 36.40 151 VAL E C 1
ATOM 9626 O O . VAL E 1 151 ? 52.100 75.488 44.958 1.00 34.68 151 VAL E O 1
ATOM 9630 N N . ALA E 1 152 ? 51.914 73.499 43.906 1.00 36.46 152 ALA E N 1
ATOM 9631 C CA . ALA E 1 152 ? 52.672 72.754 44.910 1.00 36.07 152 ALA E CA 1
ATOM 9632 C C . ALA E 1 152 ? 53.907 72.109 44.293 1.00 37.18 152 ALA E C 1
ATOM 9633 O O . ALA E 1 152 ? 53.886 71.677 43.144 1.00 37.61 152 ALA E O 1
ATOM 9635 N N . GLY E 1 153 ? 54.980 72.041 45.073 1.00 37.44 153 GLY E N 1
ATOM 9636 C CA . GLY E 1 153 ? 56.220 71.457 44.600 1.00 37.28 153 GLY E CA 1
ATOM 9637 C C . GLY E 1 153 ? 57.299 71.807 45.597 1.00 37.50 153 GLY E C 1
ATOM 9638 O O . GLY E 1 153 ? 57.033 71.854 46.799 1.00 38.63 153 GLY E O 1
ATOM 9639 N N . ASP E 1 154 ? 58.514 72.055 45.120 1.00 36.80 154 ASP E N 1
ATOM 9640 C CA . ASP E 1 154 ? 59.600 72.419 46.020 1.00 35.53 154 ASP E CA 1
ATOM 9641 C C . ASP E 1 154 ? 59.507 73.914 46.276 1.00 35.53 154 ASP E C 1
ATOM 9642 O O . ASP E 1 154 ? 58.639 74.590 45.729 1.00 33.25 154 ASP E O 1
ATOM 9647 N N . ASP E 1 155 ? 60.413 74.427 47.097 1.00 37.09 155 ASP E N 1
ATOM 9648 C CA . ASP E 1 155 ? 60.409 75.839 47.436 1.00 39.37 155 ASP E CA 1
ATOM 9649 C C . ASP E 1 155 ? 60.689 76.724 46.231 1.00 40.03 155 ASP E C 1
ATOM 9650 O O . ASP E 1 155 ? 60.152 77.824 46.140 1.00 39.97 155 ASP E O 1
ATOM 9655 N N . ARG E 1 156 ? 61.516 76.248 45.303 1.00 40.68 156 ARG E N 1
ATOM 9656 C CA . ARG E 1 156 ? 61.848 77.043 44.126 1.00 40.92 156 ARG E CA 1
ATOM 9657 C C . ARG E 1 156 ? 60.681 77.164 43.159 1.00 40.12 156 ARG E C 1
ATOM 9658 O O . ARG E 1 156 ? 60.498 78.204 42.544 1.00 39.14 156 ARG E O 1
ATOM 9666 N N . ALA E 1 157 ? 59.891 76.102 43.026 1.00 40.01 157 ALA E N 1
ATOM 9667 C CA . ALA E 1 157 ? 58.737 76.131 42.136 1.00 38.26 157 ALA E CA 1
ATOM 9668 C C . ALA E 1 157 ? 57.704 77.088 42.729 1.00 38.79 157 ALA E C 1
ATOM 9669 O O . ALA E 1 157 ? 57.035 77.832 42.010 1.00 37.17 157 ALA E O 1
ATOM 9671 N N . ALA E 1 158 ? 57.584 77.066 44.053 1.00 39.40 158 ALA E N 1
ATOM 9672 C CA . ALA E 1 158 ? 56.636 77.930 44.747 1.00 39.69 158 ALA E CA 1
ATOM 9673 C C . ALA E 1 158 ? 57.003 79.381 44.491 1.00 39.22 158 ALA E C 1
ATOM 9674 O O . ALA E 1 158 ? 56.149 80.192 44.150 1.00 38.29 158 ALA E O 1
ATOM 9676 N N . LYS E 1 159 ? 58.285 79.690 44.650 1.00 41.61 159 LYS E N 1
ATOM 9677 C CA . LYS E 1 159 ? 58.797 81.040 44.444 1.00 44.56 159 LYS E CA 1
ATOM 9678 C C . LYS E 1 159 ? 58.536 81.465 43.008 1.00 44.45 159 LYS E C 1
ATOM 9679 O O . LYS E 1 159 ? 58.076 82.577 42.743 1.00 44.92 159 LYS E O 1
ATOM 9685 N N . GLU E 1 160 ? 58.827 80.563 42.079 1.00 44.23 160 GLU E N 1
ATOM 9686 C CA . GLU E 1 160 ? 58.629 80.845 40.667 1.00 43.86 160 GLU E CA 1
ATOM 9687 C C . GLU E 1 160 ? 57.153 81.126 40.386 1.00 43.16 160 GLU E C 1
ATOM 9688 O O . GLU E 1 160 ? 56.828 82.027 39.621 1.00 42.36 160 GLU E O 1
ATOM 9694 N N . ALA E 1 161 ? 56.266 80.366 41.022 1.00 43.43 161 ALA E N 1
ATOM 9695 C CA . ALA E 1 161 ? 54.829 80.556 40.833 1.00 44.09 161 ALA E CA 1
ATOM 9696 C C . ALA E 1 161 ? 54.362 81.928 41.313 1.00 45.85 161 ALA E C 1
ATOM 9697 O O . ALA E 1 161 ? 53.730 82.679 40.566 1.00 45.14 161 ALA E O 1
ATOM 9699 N N . GLU E 1 162 ? 54.676 82.259 42.561 1.00 47.41 162 GLU E N 1
ATOM 9700 C CA . GLU E 1 162 ? 54.245 83.535 43.111 1.00 50.52 162 GLU E CA 1
ATOM 9701 C C . GLU E 1 162 ? 54.847 84.768 42.440 1.00 50.94 162 GLU E C 1
ATOM 9702 O O . GLU E 1 162 ? 54.272 85.851 42.519 1.00 51.24 162 GLU E O 1
ATOM 9708 N N . GLU E 1 163 ? 55.983 84.615 41.767 1.00 50.93 163 GLU E N 1
ATOM 9709 C CA . GLU E 1 163 ? 56.587 85.750 41.079 1.00 51.27 163 GLU E CA 1
ATOM 9710 C C . GLU E 1 163 ? 55.905 85.976 39.741 1.00 50.44 163 GLU E C 1
ATOM 9711 O O . GLU E 1 163 ? 56.129 86.990 39.081 1.00 49.94 163 GLU E O 1
ATOM 9717 N N . LEU E 1 164 ? 55.060 85.027 39.354 1.00 49.12 164 LEU E N 1
ATOM 9718 C CA . LEU E 1 164 ? 54.343 85.095 38.088 1.00 47.68 164 LEU E CA 1
ATOM 9719 C C . LEU E 1 164 ? 52.844 85.329 38.269 1.00 47.34 164 LEU E C 1
ATOM 9720 O O . LEU E 1 164 ? 52.235 86.082 37.514 1.00 46.40 164 LEU E O 1
ATOM 9725 N N . ILE E 1 165 ? 52.258 84.677 39.271 1.00 47.57 165 ILE E N 1
ATOM 9726 C CA . ILE E 1 165 ? 50.827 84.790 39.541 1.00 47.30 165 ILE E CA 1
ATOM 9727 C C . ILE E 1 165 ? 50.550 85.462 40.887 1.00 47.21 165 ILE E C 1
ATOM 9728 O O . ILE E 1 165 ? 50.759 84.876 41.944 1.00 47.41 165 ILE E O 1
ATOM 9733 N N . PRO E 1 166 ? 50.055 86.706 40.862 1.00 47.85 166 PRO E N 1
ATOM 9734 C CA . PRO E 1 166 ? 49.755 87.443 42.096 1.00 47.26 166 PRO E CA 1
ATOM 9735 C C . PRO E 1 166 ? 48.744 86.751 43.010 1.00 46.95 166 PRO E C 1
ATOM 9736 O O . PRO E 1 166 ? 47.715 86.256 42.550 1.00 47.03 166 PRO E O 1
ATOM 9740 N N . ASN E 1 167 ? 49.060 86.716 44.302 1.00 46.84 167 ASN E N 1
ATOM 9741 C CA . ASN E 1 167 ? 48.195 86.116 45.324 1.00 47.04 167 ASN E CA 1
ATOM 9742 C C . ASN E 1 167 ? 48.020 84.601 45.244 1.00 46.21 167 ASN E C 1
ATOM 9743 O O . ASN E 1 167 ? 47.239 84.021 46.001 1.00 45.59 167 ASN E O 1
ATOM 9748 N N . VAL E 1 168 ? 48.740 83.956 44.333 1.00 45.50 168 VAL E N 1
ATOM 9749 C CA . VAL E 1 168 ? 48.627 82.509 44.183 1.00 43.39 168 VAL E CA 1
ATOM 9750 C C . VAL E 1 168 ? 49.036 81.795 45.469 1.00 43.32 168 VAL E C 1
ATOM 9751 O O . VAL E 1 168 ? 49.931 82.242 46.185 1.00 43.02 168 VAL E O 1
ATOM 9755 N N . THR E 1 169 ? 48.370 80.689 45.772 1.00 41.65 169 THR E N 1
ATOM 9756 C CA . THR E 1 169 ? 48.725 79.939 46.961 1.00 41.36 169 THR E CA 1
ATOM 9757 C C . THR E 1 169 ? 49.754 78.880 46.571 1.00 40.00 169 THR E C 1
ATOM 9758 O O . THR E 1 169 ? 49.585 78.181 45.574 1.00 36.67 169 THR E O 1
ATOM 9762 N N . THR E 1 170 ? 50.828 78.779 47.349 1.00 39.86 170 THR E N 1
ATOM 9763 C CA . THR E 1 170 ? 51.870 77.803 47.068 1.00 39.84 170 THR E CA 1
ATOM 9764 C C . THR E 1 170 ? 52.093 76.898 48.270 1.00 40.93 170 THR E C 1
ATOM 9765 O O . THR E 1 170 ? 51.892 77.297 49.420 1.00 39.86 170 THR E O 1
ATOM 9769 N N . ALA E 1 171 ? 52.506 75.668 47.983 1.00 41.81 171 ALA E N 1
ATOM 9770 C CA . ALA E 1 171 ? 52.764 74.667 49.006 1.00 41.69 171 ALA E CA 1
ATOM 9771 C C . ALA E 1 171 ? 54.120 74.036 48.737 1.00 41.34 171 ALA E C 1
ATOM 9772 O O . ALA E 1 171 ? 54.270 73.243 47.804 1.00 41.76 171 ALA E O 1
ATOM 9774 N N . ALA E 1 172 ? 55.106 74.400 49.548 1.00 39.73 172 ALA E N 1
ATOM 9775 C CA . ALA E 1 172 ? 56.454 73.863 49.400 1.00 40.09 172 ALA E CA 1
ATOM 9776 C C . ALA E 1 172 ? 56.613 72.591 50.235 1.00 40.10 172 ALA E C 1
ATOM 9777 O O . ALA E 1 172 ? 56.960 72.649 51.418 1.00 39.02 172 ALA E O 1
ATOM 9779 N N . VAL E 1 173 ? 56.367 71.444 49.605 1.00 39.91 173 VAL E N 1
ATOM 9780 C CA . VAL E 1 173 ? 56.462 70.155 50.283 1.00 39.06 173 VAL E CA 1
ATOM 9781 C C . VAL E 1 173 ? 57.896 69.732 50.573 1.00 38.38 173 VAL E C 1
ATOM 9782 O O . VAL E 1 173 ? 58.133 68.791 51.324 1.00 39.46 173 VAL E O 1
ATOM 9786 N N . LYS E 1 174 ? 58.855 70.436 49.994 1.00 37.82 174 LYS E N 1
ATOM 9787 C CA . LYS E 1 174 ? 60.249 70.110 50.236 1.00 37.72 174 LYS E CA 1
ATOM 9788 C C . LYS E 1 174 ? 61.136 71.295 49.906 1.00 37.28 174 LYS E C 1
ATOM 9789 O O . LYS E 1 174 ? 60.741 72.188 49.158 1.00 35.18 174 LYS E O 1
ATOM 9795 N N . GLN E 1 175 ? 62.334 71.297 50.477 1.00 37.57 175 GLN E N 1
ATOM 9796 C CA . GLN E 1 175 ? 63.288 72.372 50.260 1.00 38.11 175 GLN E CA 1
ATOM 9797 C C . GLN E 1 175 ? 64.418 71.863 49.380 1.00 37.07 175 GLN E C 1
ATOM 9798 O O . GLN E 1 175 ? 64.985 70.794 49.627 1.00 35.52 175 GLN E O 1
ATOM 9804 N N . THR E 1 176 ? 64.741 72.628 48.347 1.00 35.77 176 THR E N 1
ATOM 9805 C CA . THR E 1 176 ? 65.819 72.257 47.442 1.00 34.99 176 THR E CA 1
ATOM 9806 C C . THR E 1 176 ? 67.191 72.550 48.042 1.00 34.13 176 THR E C 1
ATOM 9807 O O . THR E 1 176 ? 67.419 73.620 48.610 1.00 34.50 176 THR E O 1
ATOM 9811 N N . ILE E 1 177 ? 68.103 71.591 47.928 1.00 33.91 177 ILE E N 1
ATOM 9812 C CA . ILE E 1 177 ? 69.465 71.782 48.424 1.00 34.26 177 ILE E CA 1
ATOM 9813 C C . ILE E 1 177 ? 70.391 71.797 47.206 1.00 35.06 177 ILE E C 1
ATOM 9814 O O . ILE E 1 177 ? 71.354 72.564 47.156 1.00 35.34 177 ILE E O 1
ATOM 9819 N N . SER E 1 178 ? 70.084 70.945 46.226 1.00 34.69 178 SER E N 1
ATOM 9820 C CA . SER E 1 178 ? 70.838 70.858 44.967 1.00 32.55 178 SER E CA 1
ATOM 9821 C C . SER E 1 178 ? 69.871 70.356 43.896 1.00 32.13 178 SER E C 1
ATOM 9822 O O . SER E 1 178 ? 68.704 70.121 44.177 1.00 31.44 178 SER E O 1
ATOM 9825 N N . ARG E 1 179 ? 70.344 70.172 42.670 1.00 32.69 179 ARG E N 1
ATOM 9826 C CA . ARG E 1 179 ? 69.450 69.699 41.628 1.00 31.18 179 ARG E CA 1
ATOM 9827 C C . ARG E 1 179 ? 69.023 68.241 41.853 1.00 31.12 179 ARG E C 1
ATOM 9828 O O . ARG E 1 179 ? 68.094 67.765 41.210 1.00 30.70 179 ARG E O 1
ATOM 9836 N N . SER E 1 180 ? 69.683 67.543 42.773 1.00 31.55 180 SER E N 1
ATOM 9837 C CA . SER E 1 180 ? 69.338 66.148 43.068 1.00 33.11 180 SER E CA 1
ATOM 9838 C C . SER E 1 180 ? 69.377 65.868 44.571 1.00 34.25 180 SER E C 1
ATOM 9839 O O . SER E 1 180 ? 69.811 64.799 45.005 1.00 32.82 180 SER E O 1
ATOM 9842 N N . ALA E 1 181 ? 68.931 66.840 45.359 1.00 34.49 181 ALA E N 1
ATOM 9843 C CA . ALA E 1 181 ? 68.933 66.709 46.810 1.00 34.68 181 ALA E CA 1
ATOM 9844 C C . ALA E 1 181 ? 67.943 67.673 47.422 1.00 36.51 181 ALA E C 1
ATOM 9845 O O . ALA E 1 181 ? 67.825 68.815 46.986 1.00 37.33 181 ALA E O 1
ATOM 9847 N N . VAL E 1 182 ? 67.228 67.218 48.436 1.00 39.24 182 VAL E N 1
ATOM 9848 C CA . VAL E 1 182 ? 66.255 68.072 49.088 1.00 41.56 182 VAL E CA 1
ATOM 9849 C C . VAL E 1 182 ? 66.071 67.709 50.554 1.00 43.08 182 VAL E C 1
ATOM 9850 O O . VAL E 1 182 ? 66.472 66.636 51.010 1.00 43.08 182 VAL E O 1
ATOM 9854 N N . LYS E 1 183 ? 65.476 68.636 51.288 1.00 44.55 183 LYS E N 1
ATOM 9855 C CA . LYS E 1 183 ? 65.160 68.440 52.690 1.00 45.32 183 LYS E CA 1
ATOM 9856 C C . LYS E 1 183 ? 63.640 68.378 52.593 1.00 46.13 183 LYS E C 1
ATOM 9857 O O . LYS E 1 183 ? 62.997 69.348 52.191 1.00 45.34 183 LYS E O 1
ATOM 9863 N N . CYS E 1 184 ? 63.072 67.229 52.921 1.00 45.87 184 CYS E N 1
ATOM 9864 C CA . CYS E 1 184 ? 61.640 67.071 52.818 1.00 48.49 184 CYS E CA 1
ATOM 9865 C C . CYS E 1 184 ? 60.886 66.803 54.116 1.00 49.29 184 CYS E C 1
ATOM 9866 O O . CYS E 1 184 ? 61.466 66.482 55.150 1.00 49.45 184 CYS E O 1
ATOM 9869 N N . LEU E 1 185 ? 59.571 66.947 54.027 1.00 49.53 185 LEU E N 1
ATOM 9870 C CA . LEU E 1 185 ? 58.667 66.715 55.130 1.00 49.96 185 LEU E CA 1
ATOM 9871 C C . LEU E 1 185 ? 58.198 65.273 55.027 1.00 51.96 185 LEU E C 1
ATOM 9872 O O . LEU E 1 185 ? 58.197 64.693 53.937 1.00 50.55 185 LEU E O 1
ATOM 9877 N N . SER E 1 186 ? 57.784 64.696 56.151 1.00 54.72 186 SER E N 1
ATOM 9878 C CA . SER E 1 186 ? 57.298 63.316 56.138 1.00 57.68 186 SER E CA 1
ATOM 9879 C C . SER E 1 186 ? 56.033 63.268 55.295 1.00 58.16 186 SER E C 1
ATOM 9880 O O . SER E 1 186 ? 55.317 64.255 55.191 1.00 58.22 186 SER E O 1
ATOM 9883 N N . PRO E 1 187 ? 55.741 62.116 54.681 1.00 59.39 187 PRO E N 1
ATOM 9884 C CA . PRO E 1 187 ? 54.540 61.993 53.850 1.00 59.94 187 PRO E CA 1
ATOM 9885 C C . PRO E 1 187 ? 53.281 62.518 54.537 1.00 59.00 187 PRO E C 1
ATOM 9886 O O . PRO E 1 187 ? 52.447 63.157 53.909 1.00 59.64 187 PRO E O 1
ATOM 9890 N N . ALA E 1 188 ? 53.151 62.259 55.830 1.00 57.54 188 ALA E N 1
ATOM 9891 C CA . ALA E 1 188 ? 51.982 62.714 56.560 1.00 57.00 188 ALA E CA 1
ATOM 9892 C C . ALA E 1 188 ? 51.999 64.226 56.773 1.00 56.35 188 ALA E C 1
ATOM 9893 O O . ALA E 1 188 ? 50.959 64.885 56.726 1.00 56.19 188 ALA E O 1
ATOM 9895 N N . LYS E 1 189 ? 53.185 64.769 57.015 1.00 55.42 189 LYS E N 1
ATOM 9896 C CA . LYS E 1 189 ? 53.348 66.201 57.255 1.00 54.48 189 LYS E CA 1
ATOM 9897 C C . LYS E 1 189 ? 53.012 67.012 56.006 1.00 53.58 189 LYS E C 1
ATOM 9898 O O . LYS E 1 189 ? 52.362 68.050 56.083 1.00 51.99 189 LYS E O 1
ATOM 9904 N N . ARG E 1 190 ? 53.468 66.525 54.859 1.00 52.90 190 ARG E N 1
ATOM 9905 C CA . ARG E 1 190 ? 53.231 67.187 53.588 1.00 52.70 190 ARG E CA 1
ATOM 9906 C C . ARG E 1 190 ? 51.736 67.142 53.319 1.00 50.31 190 ARG E C 1
ATOM 9907 O O . ARG E 1 190 ? 51.181 68.059 52.727 1.00 49.59 190 ARG E O 1
ATOM 9915 N N . GLY E 1 191 ? 51.104 66.053 53.751 1.00 49.27 191 GLY E N 1
ATOM 9916 C CA . GLY E 1 191 ? 49.678 65.868 53.552 1.00 48.77 191 GLY E CA 1
ATOM 9917 C C . GLY E 1 191 ? 48.867 66.955 54.217 1.00 48.45 191 GLY E C 1
ATOM 9918 O O . GLY E 1 191 ? 47.909 67.476 53.636 1.00 47.37 191 GLY E O 1
ATOM 9919 N N . ARG E 1 192 ? 49.251 67.305 55.440 1.00 48.77 192 ARG E N 1
ATOM 9920 C CA . ARG E 1 192 ? 48.551 68.352 56.172 1.00 49.05 192 ARG E CA 1
ATOM 9921 C C . ARG E 1 192 ? 48.763 69.657 55.428 1.00 46.93 192 ARG E C 1
ATOM 9922 O O . ARG E 1 192 ? 47.809 70.383 55.152 1.00 46.61 192 ARG E O 1
ATOM 9930 N N . LEU E 1 193 ? 50.016 69.929 55.076 1.00 45.30 193 LEU E N 1
ATOM 9931 C CA . LEU E 1 193 ? 50.353 71.142 54.350 1.00 44.38 193 LEU E CA 1
ATOM 9932 C C . LEU E 1 193 ? 49.498 71.272 53.085 1.00 44.08 193 LEU E C 1
ATOM 9933 O O . LEU E 1 193 ? 48.891 72.316 52.834 1.00 44.41 193 LEU E O 1
ATOM 9938 N N . LEU E 1 194 ? 49.447 70.204 52.298 1.00 42.60 194 LEU E N 1
ATOM 9939 C CA . LEU E 1 194 ? 48.671 70.206 51.070 1.00 43.56 194 LEU E CA 1
ATOM 9940 C C . LEU E 1 194 ? 47.188 70.388 51.369 1.00 44.64 194 LEU E C 1
ATOM 9941 O O . LEU E 1 194 ? 46.490 71.132 50.670 1.00 45.52 194 LEU E O 1
ATOM 9946 N N . THR E 1 195 ? 46.709 69.710 52.408 1.00 44.76 195 THR E N 1
ATOM 9947 C CA . THR E 1 195 ? 45.314 69.817 52.808 1.00 45.49 195 THR E CA 1
ATOM 9948 C C . THR E 1 195 ? 44.942 71.258 53.163 1.00 46.77 195 THR E C 1
ATOM 9949 O O . THR E 1 195 ? 43.963 71.799 52.647 1.00 46.50 195 THR E O 1
ATOM 9953 N N . GLU E 1 196 ? 45.735 71.878 54.033 1.00 48.04 196 GLU E N 1
ATOM 9954 C CA . GLU E 1 196 ? 45.490 73.253 54.457 1.00 48.61 196 GLU E CA 1
ATOM 9955 C C . GLU E 1 196 ? 45.584 74.208 53.275 1.00 46.94 196 GLU E C 1
ATOM 9956 O O . GLU E 1 196 ? 44.673 74.993 53.025 1.00 45.96 196 GLU E O 1
ATOM 9962 N N . LYS E 1 197 ? 46.685 74.122 52.542 1.00 46.34 197 LYS E N 1
ATOM 9963 C CA . LYS E 1 197 ? 46.899 74.982 51.386 1.00 45.45 197 LYS E CA 1
ATOM 9964 C C . LYS E 1 197 ? 45.803 74.865 50.328 1.00 44.09 197 LYS E C 1
ATOM 9965 O O . LYS E 1 197 ? 45.400 75.860 49.740 1.00 42.93 197 LYS E O 1
ATOM 9971 N N . THR E 1 198 ? 45.326 73.651 50.087 1.00 43.96 198 THR E N 1
ATOM 9972 C CA . THR E 1 198 ? 44.279 73.441 49.100 1.00 43.42 198 THR E CA 1
ATOM 9973 C C . THR E 1 198 ? 42.996 74.114 49.586 1.00 44.87 198 THR E C 1
ATOM 9974 O O . THR E 1 198 ? 42.291 74.753 48.805 1.00 45.55 198 THR E O 1
ATOM 9978 N N . ALA E 1 199 ? 42.700 73.976 50.877 1.00 44.87 199 ALA E N 1
ATOM 9979 C CA . ALA E 1 199 ? 41.504 74.579 51.447 1.00 45.72 199 ALA E CA 1
ATOM 9980 C C . ALA E 1 199 ? 41.561 76.096 51.335 1.00 46.20 199 ALA E C 1
ATOM 9981 O O . ALA E 1 199 ? 40.600 76.730 50.900 1.00 45.91 199 ALA E O 1
ATOM 9983 N N . PHE E 1 200 ? 42.697 76.678 51.702 1.00 47.46 200 PHE E N 1
ATOM 9984 C CA . PHE E 1 200 ? 42.846 78.130 51.633 1.00 48.91 200 PHE E CA 1
ATOM 9985 C C . PHE E 1 200 ? 42.761 78.635 50.201 1.00 49.42 200 PHE E C 1
ATOM 9986 O O . PHE E 1 200 ? 42.128 79.658 49.927 1.00 50.51 200 PHE E O 1
ATOM 9994 N N . ALA E 1 201 ? 43.402 77.914 49.289 1.00 49.13 201 ALA E N 1
ATOM 9995 C CA . ALA E 1 201 ? 43.409 78.297 47.886 1.00 49.32 201 ALA E CA 1
ATOM 9996 C C . ALA E 1 201 ? 42.003 78.380 47.291 1.00 49.92 201 ALA E C 1
ATOM 9997 O O . ALA E 1 201 ? 41.692 79.305 46.546 1.00 48.67 201 ALA E O 1
ATOM 9999 N N . LEU E 1 202 ? 41.163 77.406 47.618 1.00 51.22 202 LEU E N 1
ATOM 10000 C CA . LEU E 1 202 ? 39.804 77.372 47.105 1.00 53.92 202 LEU E CA 1
ATOM 10001 C C . LEU E 1 202 ? 38.902 78.467 47.668 1.00 56.02 202 LEU E C 1
ATOM 10002 O O . LEU E 1 202 ? 38.009 78.949 46.973 1.00 56.14 202 LEU E O 1
ATOM 10007 N N . GLN E 1 203 ? 39.133 78.866 48.915 1.00 57.60 203 GLN E N 1
ATOM 10008 C CA . GLN E 1 203 ? 38.307 79.898 49.528 1.00 59.81 203 GLN E CA 1
ATOM 10009 C C . GLN E 1 203 ? 38.830 81.297 49.250 1.00 59.20 203 GLN E C 1
ATOM 10010 O O . GLN E 1 203 ? 38.092 82.270 49.352 1.00 59.00 203 GLN E O 1
ATOM 10016 N N . ASN E 1 204 ? 40.103 81.393 48.892 1.00 59.02 204 ASN E N 1
ATOM 10017 C CA . ASN E 1 204 ? 40.722 82.682 48.609 1.00 58.94 204 ASN E CA 1
ATOM 10018 C C . ASN E 1 204 ? 40.822 82.891 47.094 1.00 58.61 204 ASN E C 1
ATOM 10019 O O . ASN E 1 204 ? 41.478 83.820 46.621 1.00 58.32 204 ASN E O 1
ATOM 10024 N N . LYS E 1 205 ? 40.141 82.028 46.348 1.00 59.37 205 LYS E N 1
ATOM 10025 C CA . LYS E 1 205 ? 40.158 82.054 44.891 1.00 60.76 205 LYS E CA 1
ATOM 10026 C C . LYS E 1 205 ? 39.838 83.382 44.228 1.00 61.97 205 LYS E C 1
ATOM 10027 O O . LYS E 1 205 ? 40.350 83.684 43.148 1.00 61.83 205 LYS E O 1
ATOM 10033 N N . ASP E 1 206 ? 38.980 84.171 44.859 1.00 63.21 206 ASP E N 1
ATOM 10034 C CA . ASP E 1 206 ? 38.603 85.460 44.296 1.00 64.16 206 ASP E CA 1
ATOM 10035 C C . ASP E 1 206 ? 39.778 86.422 44.143 1.00 63.39 206 ASP E C 1
ATOM 10036 O O . ASP E 1 206 ? 39.748 87.319 43.296 1.00 63.07 206 ASP E O 1
ATOM 10041 N N . LYS E 1 207 ? 40.818 86.229 44.947 1.00 61.99 207 LYS E N 1
ATOM 10042 C CA . LYS E 1 207 ? 41.974 87.109 44.886 1.00 61.37 207 LYS E CA 1
ATOM 10043 C C . LYS E 1 207 ? 42.972 86.757 43.790 1.00 60.09 207 LYS E C 1
ATOM 10044 O O . LYS E 1 207 ? 43.952 87.473 43.581 1.00 59.54 207 LYS E O 1
ATOM 10050 N N . VAL E 1 208 ? 42.715 85.669 43.075 1.00 58.45 208 VAL E N 1
ATOM 10051 C CA . VAL E 1 208 ? 43.617 85.249 42.012 1.00 56.86 208 VAL E CA 1
ATOM 10052 C C . VAL E 1 208 ? 42.993 85.436 40.641 1.00 56.27 208 VAL E C 1
ATOM 10053 O O . VAL E 1 208 ? 41.852 85.040 40.406 1.00 54.98 208 VAL E O 1
ATOM 10057 N N . LYS E 1 209 ? 43.755 86.039 39.733 1.00 55.87 209 LYS E N 1
ATOM 10058 C CA . LYS E 1 209 ? 43.275 86.277 38.381 1.00 55.59 209 LYS E CA 1
ATOM 10059 C C . LYS E 1 209 ? 43.989 85.418 37.343 1.00 53.66 209 LYS E C 1
ATOM 10060 O O . LYS E 1 209 ? 45.129 85.016 37.537 1.00 53.11 209 LYS E O 1
ATOM 10066 N N . PRO E 1 210 ? 43.312 85.121 36.225 1.00 52.54 210 PRO E N 1
ATOM 10067 C CA . PRO E 1 210 ? 43.886 84.310 35.149 1.00 51.14 210 PRO E CA 1
ATOM 10068 C C . PRO E 1 210 ? 45.102 84.996 34.537 1.00 49.84 210 PRO E C 1
ATOM 10069 O O . PRO E 1 210 ? 45.112 86.208 34.374 1.00 49.93 210 PRO E O 1
ATOM 10073 N N . LEU E 1 211 ? 46.126 84.216 34.213 1.00 48.74 211 LEU E N 1
ATOM 10074 C CA . LEU E 1 211 ? 47.322 84.766 33.608 1.00 47.62 211 LEU E CA 1
ATOM 10075 C C . LEU E 1 211 ? 47.036 84.935 32.113 1.00 47.97 211 LEU E C 1
ATOM 10076 O O . LEU E 1 211 ? 47.385 84.079 31.297 1.00 47.05 211 LEU E O 1
ATOM 10081 N N . THR E 1 212 ? 46.373 86.034 31.766 1.00 47.38 212 THR E N 1
ATOM 10082 C CA . THR E 1 212 ? 46.031 86.325 30.383 1.00 45.94 212 THR E CA 1
ATOM 10083 C C . THR E 1 212 ? 47.266 86.416 29.486 1.00 45.91 212 THR E C 1
ATOM 10084 O O . THR E 1 212 ? 48.206 87.176 29.762 1.00 43.72 212 THR E O 1
ATOM 10088 N N . PRO E 1 213 ? 47.285 85.621 28.402 1.00 45.90 213 PRO E N 1
ATOM 10089 C CA . PRO E 1 213 ? 48.402 85.613 27.457 1.00 46.64 213 PRO E CA 1
ATOM 10090 C C . PRO E 1 213 ? 48.156 86.593 26.311 1.00 46.98 213 PRO E C 1
ATOM 10091 O O . PRO E 1 213 ? 47.019 86.982 26.048 1.00 45.60 213 PRO E O 1
ATOM 10095 N N . PRO E 1 214 ? 49.223 86.997 25.614 1.00 48.42 214 PRO E N 1
ATOM 10096 C CA . PRO E 1 214 ? 49.104 87.929 24.489 1.00 50.19 214 PRO E CA 1
ATOM 10097 C C . PRO E 1 214 ? 48.182 87.346 23.414 1.00 51.13 214 PRO E C 1
ATOM 10098 O O . PRO E 1 214 ? 47.995 86.136 23.353 1.00 51.06 214 PRO E O 1
ATOM 10102 N N . ASP E 1 215 ? 47.610 88.205 22.576 1.00 53.15 215 ASP E N 1
ATOM 10103 C CA . ASP E 1 215 ? 46.724 87.764 21.503 1.00 54.57 215 ASP E CA 1
ATOM 10104 C C . ASP E 1 215 ? 47.469 86.899 20.491 1.00 54.34 215 ASP E C 1
ATOM 10105 O O . ASP E 1 215 ? 47.014 85.814 20.144 1.00 54.24 215 ASP E O 1
ATOM 10110 N N . ARG E 1 216 ? 48.597 87.402 20.000 1.00 52.19 216 ARG E N 1
ATOM 10111 C CA . ARG E 1 216 ? 49.411 86.680 19.031 1.00 51.41 216 ARG E CA 1
ATOM 10112 C C . ARG E 1 216 ? 50.800 86.519 19.631 1.00 50.21 216 ARG E C 1
ATOM 10113 O O . ARG E 1 216 ? 51.759 87.169 19.213 1.00 50.64 216 ARG E O 1
ATOM 10121 N N . PRO E 1 217 ? 50.923 85.637 20.628 1.00 47.41 217 PRO E N 1
ATOM 10122 C CA . PRO E 1 217 ? 52.195 85.393 21.297 1.00 45.60 217 PRO E CA 1
ATOM 10123 C C . PRO E 1 217 ? 53.337 84.892 20.412 1.00 44.16 217 PRO E C 1
ATOM 10124 O O . PRO E 1 217 ? 53.142 84.125 19.462 1.00 42.26 217 PRO E O 1
ATOM 10128 N N . VAL E 1 218 ? 54.533 85.355 20.746 1.00 41.07 218 VAL E N 1
ATOM 10129 C CA . VAL E 1 218 ? 55.729 84.956 20.047 1.00 41.27 218 VAL E CA 1
ATOM 10130 C C . VAL E 1 218 ? 56.448 83.995 20.970 1.00 41.17 218 VAL E C 1
ATOM 10131 O O . VAL E 1 218 ? 56.907 84.387 22.051 1.00 39.37 218 VAL E O 1
ATOM 10135 N N . LEU E 1 219 ? 56.522 82.734 20.550 1.00 39.82 219 LEU E N 1
ATOM 10136 C CA . LEU E 1 219 ? 57.186 81.699 21.331 1.00 38.51 219 LEU E CA 1
ATOM 10137 C C . LEU E 1 219 ? 58.664 81.682 20.998 1.00 38.17 219 LEU E C 1
ATOM 10138 O O . LEU E 1 219 ? 59.048 81.687 19.831 1.00 37.02 219 LEU E O 1
ATOM 10143 N N . SER E 1 220 ? 59.490 81.693 22.036 1.00 37.01 220 SER E N 1
ATOM 10144 C CA . SER E 1 220 ? 60.933 81.627 21.859 1.00 36.96 220 SER E CA 1
ATOM 10145 C C . SER E 1 220 ? 61.469 80.475 22.708 1.00 36.14 220 SER E C 1
ATOM 10146 O O . SER E 1 220 ? 61.127 80.348 23.885 1.00 35.65 220 SER E O 1
ATOM 10149 N N . ILE E 1 221 ? 62.299 79.633 22.103 1.00 34.77 221 ILE E N 1
ATOM 10150 C CA . ILE E 1 221 ? 62.879 78.514 22.810 1.00 33.74 221 ILE E CA 1
ATOM 10151 C C . ILE E 1 221 ? 64.377 78.545 22.634 1.00 34.11 221 ILE E C 1
ATOM 10152 O O . ILE E 1 221 ? 64.884 78.530 21.506 1.00 32.94 221 ILE E O 1
ATOM 10157 N N . GLU E 1 222 ? 65.094 78.609 23.749 1.00 34.97 222 GLU E N 1
ATOM 10158 C CA . GLU E 1 222 ? 66.543 78.615 23.682 1.00 35.51 222 GLU E CA 1
ATOM 10159 C C . GLU E 1 222 ? 66.962 77.207 24.048 1.00 33.49 222 GLU E C 1
ATOM 10160 O O . GLU E 1 222 ? 66.626 76.735 25.123 1.00 34.05 222 GLU E O 1
ATOM 10166 N N . PHE E 1 223 ? 67.664 76.533 23.141 1.00 31.64 223 PHE E N 1
ATOM 10167 C CA . PHE E 1 223 ? 68.119 75.166 23.368 1.00 29.92 223 PHE E CA 1
ATOM 10168 C C . PHE E 1 223 ? 69.551 75.120 23.878 1.00 29.98 223 PHE E C 1
ATOM 10169 O O . PHE E 1 223 ? 70.288 76.098 23.780 1.00 29.87 223 PHE E O 1
ATOM 10177 N N . ALA E 1 224 ? 69.940 73.979 24.427 1.00 29.77 224 ALA E N 1
ATOM 10178 C CA . ALA E 1 224 ? 71.282 73.815 24.967 1.00 30.00 224 ALA E CA 1
ATOM 10179 C C . ALA E 1 224 ? 72.375 73.916 23.905 1.00 30.58 224 ALA E C 1
ATOM 10180 O O . ALA E 1 224 ? 73.430 74.520 24.140 1.00 29.94 224 ALA E O 1
ATOM 10182 N N . ASN E 1 225 ? 72.141 73.299 22.748 1.00 30.18 225 ASN E N 1
ATOM 10183 C CA . ASN E 1 225 ? 73.121 73.320 21.663 1.00 29.91 225 ASN E CA 1
ATOM 10184 C C . ASN E 1 225 ? 72.482 73.687 20.337 1.00 30.54 225 ASN E C 1
ATOM 10185 O O . ASN E 1 225 ? 71.258 73.687 20.200 1.00 28.05 225 ASN E O 1
ATOM 10190 N N . TYR E 1 226 ? 73.321 73.997 19.355 1.00 30.88 226 TYR E N 1
ATOM 10191 C CA . TYR E 1 226 ? 72.834 74.402 18.039 1.00 31.36 226 TYR E CA 1
ATOM 10192 C C . TYR E 1 226 ? 72.114 73.286 17.271 1.00 29.30 226 TYR E C 1
ATOM 10193 O O . TYR E 1 226 ? 71.211 73.546 16.468 1.00 27.93 226 TYR E O 1
ATOM 10202 N N . GLY E 1 227 ? 72.527 72.047 17.506 1.00 27.02 227 GLY E N 1
ATOM 10203 C CA . GLY E 1 227 ? 71.865 70.938 16.849 1.00 27.39 227 GLY E CA 1
ATOM 10204 C C . GLY E 1 227 ? 70.380 70.858 17.194 1.00 27.30 227 GLY E C 1
ATOM 10205 O O . GLY E 1 227 ? 69.547 70.569 16.332 1.00 28.39 227 GLY E O 1
ATOM 10206 N N . GLN E 1 228 ? 70.027 71.125 18.447 1.00 28.92 228 GLN E N 1
ATOM 10207 C CA . GLN E 1 228 ? 68.620 71.062 18.847 1.00 29.54 228 GLN E CA 1
ATOM 10208 C C . GLN E 1 228 ? 67.859 72.206 18.195 1.00 29.24 228 GLN E C 1
ATOM 10209 O O . GLN E 1 228 ? 66.694 72.069 17.829 1.00 28.34 228 GLN E O 1
ATOM 10215 N N . ALA E 1 229 ? 68.532 73.334 18.036 1.00 29.38 229 ALA E N 1
ATOM 10216 C CA . ALA E 1 229 ? 67.908 74.478 17.397 1.00 29.74 229 ALA E CA 1
ATOM 10217 C C . ALA E 1 229 ? 67.646 74.132 15.928 1.00 30.18 229 ALA E C 1
ATOM 10218 O O . ALA E 1 229 ? 66.571 74.419 15.413 1.00 29.24 229 ALA E O 1
ATOM 10220 N N . GLU E 1 230 ? 68.614 73.502 15.255 1.00 30.39 230 GLU E N 1
ATOM 10221 C CA . GLU E 1 230 ? 68.428 73.132 13.847 1.00 31.27 230 GLU E CA 1
ATOM 10222 C C . GLU E 1 230 ? 67.233 72.213 13.662 1.00 30.56 230 GLU E C 1
ATOM 10223 O O . GLU E 1 230 ? 66.462 72.383 12.723 1.00 30.77 230 GLU E O 1
ATOM 10229 N N . TRP E 1 231 ? 67.084 71.231 14.547 1.00 31.73 231 TRP E N 1
ATOM 10230 C CA . TRP E 1 231 ? 65.956 70.304 14.454 1.00 32.37 231 TRP E CA 1
ATOM 10231 C C . TRP E 1 231 ? 64.625 71.062 14.552 1.00 33.02 231 TRP E C 1
ATOM 10232 O O . TRP E 1 231 ? 63.727 70.871 13.729 1.00 32.73 231 TRP E O 1
ATOM 10243 N N . ALA E 1 232 ? 64.503 71.917 15.565 1.00 32.10 232 ALA E N 1
ATOM 10244 C CA . ALA E 1 232 ? 63.278 72.677 15.761 1.00 33.40 232 ALA E CA 1
ATOM 10245 C C . ALA E 1 232 ? 63.026 73.617 14.589 1.00 35.18 232 ALA E C 1
ATOM 10246 O O . ALA E 1 232 ? 61.884 73.807 14.165 1.00 35.18 232 ALA E O 1
ATOM 10248 N N . ASN E 1 233 ? 64.103 74.187 14.058 1.00 36.69 233 ASN E N 1
ATOM 10249 C CA . ASN E 1 233 ? 64.016 75.116 12.941 1.00 37.93 233 ASN E CA 1
ATOM 10250 C C . ASN E 1 233 ? 63.543 74.475 11.643 1.00 40.10 233 ASN E C 1
ATOM 10251 O O . ASN E 1 233 ? 63.435 75.135 10.597 1.00 40.79 233 ASN E O 1
ATOM 10256 N N . LEU E 1 234 ? 63.256 73.184 11.716 1.00 39.34 234 LEU E N 1
ATOM 10257 C CA . LEU E 1 234 ? 62.751 72.446 10.566 1.00 40.27 234 LEU E CA 1
ATOM 10258 C C . LEU E 1 234 ? 61.247 72.702 10.436 1.00 40.82 234 LEU E C 1
ATOM 10259 O O . LEU E 1 234 ? 60.693 72.644 9.341 1.00 40.98 234 LEU E O 1
ATOM 10264 N N . MET E 1 235 ? 60.593 72.976 11.561 1.00 40.66 235 MET E N 1
ATOM 10265 C CA . MET E 1 235 ? 59.159 73.216 11.564 1.00 40.91 235 MET E CA 1
ATOM 10266 C C . MET E 1 235 ? 58.813 74.508 10.843 1.00 40.91 235 MET E C 1
ATOM 10267 O O . MET E 1 235 ? 59.410 75.550 11.100 1.00 41.40 235 MET E O 1
ATOM 10272 N N . PRO E 1 236 ? 57.837 74.458 9.928 1.00 41.91 236 PRO E N 1
ATOM 10273 C CA . PRO E 1 236 ? 57.439 75.657 9.188 1.00 42.60 236 PRO E CA 1
ATOM 10274 C C . PRO E 1 236 ? 57.033 76.800 10.118 1.00 43.53 236 PRO E C 1
ATOM 10275 O O . PRO E 1 236 ? 56.378 76.581 11.143 1.00 44.04 236 PRO E O 1
ATOM 10279 N N . GLY E 1 237 ? 57.435 78.017 9.761 1.00 42.48 237 GLY E N 1
ATOM 10280 C CA . GLY E 1 237 ? 57.079 79.177 10.555 1.00 40.58 237 GLY E CA 1
ATOM 10281 C C . GLY E 1 237 ? 58.080 79.524 11.630 1.00 41.58 237 GLY E C 1
ATOM 10282 O O . GLY E 1 237 ? 57.862 80.456 12.405 1.00 41.02 237 GLY E O 1
ATOM 10283 N N . THR E 1 238 ? 59.187 78.789 11.670 1.00 41.83 238 THR E N 1
ATOM 10284 C CA . THR E 1 238 ? 60.217 79.019 12.678 1.00 42.44 238 THR E CA 1
ATOM 10285 C C . THR E 1 238 ? 61.440 79.691 12.083 1.00 43.78 238 THR E C 1
ATOM 10286 O O . THR E 1 238 ? 61.647 79.652 10.879 1.00 43.65 238 THR E O 1
ATOM 10290 N N . GLU E 1 239 ? 62.263 80.279 12.944 1.00 45.47 239 GLU E N 1
ATOM 10291 C CA . GLU E 1 239 ? 63.477 80.958 12.514 1.00 47.69 239 GLU E CA 1
ATOM 10292 C C . GLU E 1 239 ? 64.470 81.001 13.678 1.00 46.98 239 GLU E C 1
ATOM 10293 O O . GLU E 1 239 ? 64.087 81.170 14.843 1.00 44.48 239 GLU E O 1
ATOM 10299 N N . ILE E 1 240 ? 65.747 80.825 13.363 1.00 46.61 240 ILE E N 1
ATOM 10300 C CA . ILE E 1 240 ? 66.777 80.871 14.390 1.00 47.38 240 ILE E CA 1
ATOM 10301 C C . ILE E 1 240 ? 67.350 82.281 14.464 1.00 48.80 240 ILE E C 1
ATOM 10302 O O . ILE E 1 240 ? 67.672 82.881 13.445 1.00 49.04 240 ILE E O 1
ATOM 10307 N N . LYS E 1 241 ? 67.469 82.801 15.677 1.00 50.11 241 LYS E N 1
ATOM 10308 C CA . LYS E 1 241 ? 68.010 84.134 15.891 1.00 51.63 241 LYS E CA 1
ATOM 10309 C C . LYS E 1 241 ? 69.526 84.028 15.740 1.00 50.89 241 LYS E C 1
ATOM 10310 O O . LYS E 1 241 ? 70.192 83.407 16.570 1.00 49.58 241 LYS E O 1
ATOM 10316 N N . THR E 1 242 ? 70.069 84.629 14.682 1.00 51.46 242 THR E N 1
ATOM 10317 C CA . THR E 1 242 ? 71.508 84.567 14.417 1.00 51.51 242 THR E CA 1
ATOM 10318 C C . THR E 1 242 ? 72.362 84.833 15.650 1.00 50.05 242 THR E C 1
ATOM 10319 O O . THR E 1 242 ? 72.069 85.730 16.436 1.00 48.73 242 THR E O 1
ATOM 10323 N N . GLY E 1 243 ? 73.424 84.046 15.807 1.00 49.16 243 GLY E N 1
ATOM 10324 C CA . GLY E 1 243 ? 74.304 84.202 16.950 1.00 48.08 243 GLY E CA 1
ATOM 10325 C C . GLY E 1 243 ? 73.770 83.557 18.220 1.00 46.67 243 GLY E C 1
ATOM 10326 O O . GLY E 1 243 ? 74.327 83.771 19.294 1.00 47.76 243 GLY E O 1
ATOM 10327 N N . THR E 1 244 ? 72.698 82.771 18.108 1.00 45.10 244 THR E N 1
ATOM 10328 C CA . THR E 1 244 ? 72.107 82.110 19.273 1.00 42.84 244 THR E CA 1
ATOM 10329 C C . THR E 1 244 ? 71.647 80.688 18.963 1.00 41.32 244 THR E C 1
ATOM 10330 O O . THR E 1 244 ? 71.799 80.202 17.846 1.00 41.36 244 THR E O 1
ATOM 10334 N N . THR E 1 245 ? 71.079 80.035 19.970 1.00 40.55 245 THR E N 1
ATOM 10335 C CA . THR E 1 245 ? 70.553 78.683 19.830 1.00 39.04 245 THR E CA 1
ATOM 10336 C C . THR E 1 245 ? 69.067 78.777 20.115 1.00 38.23 245 THR E C 1
ATOM 10337 O O . THR E 1 245 ? 68.431 77.812 20.538 1.00 39.18 245 THR E O 1
ATOM 10341 N N . THR E 1 246 ? 68.523 79.961 19.878 1.00 37.52 246 THR E N 1
ATOM 10342 C CA . THR E 1 246 ? 67.112 80.237 20.117 1.00 36.29 246 THR E CA 1
ATOM 10343 C C . THR E 1 246 ? 66.326 80.205 18.812 1.00 36.43 246 THR E C 1
ATOM 10344 O O . THR E 1 246 ? 66.765 80.747 17.795 1.00 37.85 246 THR E O 1
ATOM 10348 N N . VAL E 1 247 ? 65.160 79.578 18.855 1.00 36.94 247 VAL E N 1
ATOM 10349 C CA . VAL E 1 247 ? 64.293 79.473 17.692 1.00 35.97 247 VAL E CA 1
ATOM 10350 C C . VAL E 1 247 ? 62.983 80.152 18.065 1.00 37.16 247 VAL E C 1
ATOM 10351 O O . VAL E 1 247 ? 62.462 79.950 19.166 1.00 35.45 247 VAL E O 1
ATOM 10355 N N . GLN E 1 248 ? 62.461 80.972 17.153 1.00 39.00 248 GLN E N 1
ATOM 10356 C CA . GLN E 1 248 ? 61.223 81.692 17.408 1.00 40.03 248 GLN E CA 1
ATOM 10357 C C . GLN E 1 248 ? 60.088 81.273 16.499 1.00 39.84 248 GLN E C 1
ATOM 10358 O O . GLN E 1 248 ? 60.300 80.839 15.370 1.00 41.49 248 GLN E O 1
ATOM 10364 N N . PHE E 1 249 ? 58.871 81.414 17.005 1.00 39.15 249 PHE E N 1
ATOM 10365 C CA . PHE E 1 249 ? 57.686 81.047 16.256 1.00 38.39 249 PHE E CA 1
ATOM 10366 C C . PHE E 1 249 ? 56.537 81.997 16.588 1.00 38.75 249 PHE E C 1
ATOM 10367 O O . PHE E 1 249 ? 56.107 82.088 17.740 1.00 38.07 249 PHE E O 1
ATOM 10375 N N . GLN E 1 250 ? 56.047 82.707 15.576 1.00 40.26 250 GLN E N 1
ATOM 10376 C CA . GLN E 1 250 ? 54.936 83.636 15.757 1.00 40.19 250 GLN E CA 1
ATOM 10377 C C . GLN E 1 250 ? 53.659 82.811 15.693 1.00 39.69 250 GLN E C 1
ATOM 10378 O O . GLN E 1 250 ? 53.341 82.227 14.659 1.00 39.97 250 GLN E O 1
ATOM 10384 N N . ALA E 1 251 ? 52.937 82.748 16.804 1.00 40.61 251 ALA E N 1
ATOM 10385 C CA . ALA E 1 251 ? 51.700 81.975 16.870 1.00 42.63 251 ALA E CA 1
ATOM 10386 C C . ALA E 1 251 ? 50.447 82.839 16.697 1.00 43.95 251 ALA E C 1
ATOM 10387 O O . ALA E 1 251 ? 50.493 84.056 16.869 1.00 44.02 251 ALA E O 1
ATOM 10389 N N . LYS E 1 252 ? 49.328 82.198 16.364 1.00 45.30 252 LYS E N 1
ATOM 10390 C CA . LYS E 1 252 ? 48.058 82.899 16.179 1.00 47.93 252 LYS E CA 1
ATOM 10391 C C . LYS E 1 252 ? 47.404 83.158 17.533 1.00 48.17 252 LYS E C 1
ATOM 10392 O O . LYS E 1 252 ? 46.681 84.137 17.707 1.00 48.08 252 LYS E O 1
ATOM 10398 N N . ASP E 1 253 ? 47.662 82.259 18.476 1.00 47.73 253 ASP E N 1
ATOM 10399 C CA . ASP E 1 253 ? 47.131 82.345 19.829 1.00 46.96 253 ASP E CA 1
ATOM 10400 C C . ASP E 1 253 ? 47.954 81.460 20.761 1.00 44.88 253 ASP E C 1
ATOM 10401 O O . ASP E 1 253 ? 48.843 80.740 20.314 1.00 45.04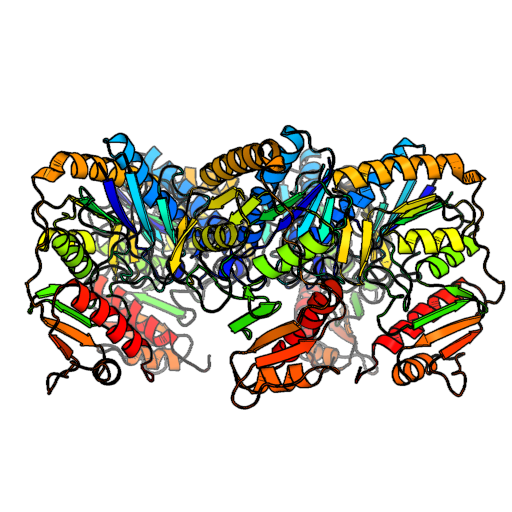 253 ASP E O 1
ATOM 10406 N N . MET E 1 254 ? 47.651 81.509 22.052 1.00 42.71 254 MET E N 1
ATOM 10407 C CA . MET E 1 254 ? 48.394 80.721 23.027 1.00 40.62 254 MET E CA 1
ATOM 10408 C C . MET E 1 254 ? 48.275 79.221 22.758 1.00 38.84 254 MET E C 1
ATOM 10409 O O . MET E 1 254 ? 49.221 78.469 22.968 1.00 38.92 254 MET E O 1
ATOM 10414 N N . LEU E 1 255 ? 47.118 78.780 22.291 1.00 36.60 255 LEU E N 1
ATOM 10415 C CA . LEU E 1 255 ? 46.957 77.369 22.020 1.00 37.64 255 LEU E CA 1
ATOM 10416 C C . LEU E 1 255 ? 47.908 76.886 20.917 1.00 38.72 255 LEU E C 1
ATOM 10417 O O . LEU E 1 255 ? 48.491 75.797 21.024 1.00 39.68 255 LEU E O 1
ATOM 10422 N N . GLU E 1 256 ? 48.076 77.684 19.863 1.00 37.27 256 GLU E N 1
ATOM 10423 C CA . GLU E 1 256 ? 48.979 77.307 18.775 1.00 37.40 256 GLU E CA 1
ATOM 10424 C C . GLU E 1 256 ? 50.420 77.388 19.267 1.00 35.60 256 GLU E C 1
ATOM 10425 O O . GLU E 1 256 ? 51.278 76.613 18.850 1.00 34.82 256 GLU E O 1
ATOM 10431 N N . ALA E 1 257 ? 50.672 78.339 20.157 1.00 33.65 257 ALA E N 1
ATOM 10432 C CA . ALA E 1 257 ? 51.998 78.523 20.709 1.00 33.37 257 ALA E CA 1
ATOM 10433 C C . ALA E 1 257 ? 52.386 77.306 21.541 1.00 32.99 257 ALA E C 1
ATOM 10434 O O . ALA E 1 257 ? 53.530 76.871 21.517 1.00 31.15 257 ALA E O 1
ATOM 10436 N N . TYR E 1 258 ? 51.419 76.755 22.270 1.00 33.69 258 TYR E N 1
ATOM 10437 C CA . TYR E 1 258 ? 51.680 75.602 23.113 1.00 33.35 258 TYR E CA 1
ATOM 10438 C C . TYR E 1 258 ? 52.033 74.397 22.255 1.00 32.31 258 TYR E C 1
ATOM 10439 O O . TYR E 1 258 ? 53.035 73.717 22.495 1.00 29.81 258 TYR E O 1
ATOM 10448 N N . GLN E 1 259 ? 51.221 74.146 21.235 1.00 32.39 259 GLN E N 1
ATOM 10449 C CA . GLN E 1 259 ? 51.475 73.010 20.364 1.00 32.31 259 GLN E CA 1
ATOM 10450 C C . GLN E 1 259 ? 52.788 73.166 19.599 1.00 32.47 259 GLN E C 1
ATOM 10451 O O . GLN E 1 259 ? 53.484 72.181 19.338 1.00 32.41 259 GLN E O 1
ATOM 10457 N N . ALA E 1 260 ? 53.150 74.399 19.269 1.00 31.99 260 ALA E N 1
ATOM 10458 C CA . ALA E 1 260 ? 54.396 74.620 18.559 1.00 31.77 260 ALA E CA 1
ATOM 10459 C C . ALA E 1 260 ? 55.519 74.214 19.500 1.00 31.71 260 ALA E C 1
ATOM 10460 O O . ALA E 1 260 ? 56.550 73.700 19.066 1.00 30.93 260 ALA E O 1
ATOM 10462 N N . MET E 1 261 ? 55.314 74.446 20.794 1.00 30.76 261 MET E N 1
ATOM 10463 C CA . MET E 1 261 ? 56.305 74.085 21.806 1.00 29.26 261 MET E CA 1
ATOM 10464 C C . MET E 1 261 ? 56.447 72.573 21.854 1.00 27.68 261 MET E C 1
ATOM 10465 O O . MET E 1 261 ? 57.559 72.053 21.936 1.00 28.93 261 MET E O 1
ATOM 10470 N N . LEU E 1 262 ? 55.325 71.871 21.786 1.00 27.35 262 LEU E N 1
ATOM 10471 C CA . LEU E 1 262 ? 55.337 70.410 21.815 1.00 29.75 262 LEU E CA 1
ATOM 10472 C C . LEU E 1 262 ? 56.125 69.824 20.652 1.00 29.78 262 LEU E C 1
ATOM 10473 O O . LEU E 1 262 ? 56.959 68.938 20.837 1.00 30.03 262 LEU E O 1
ATOM 10478 N N . VAL E 1 263 ? 55.847 70.316 19.451 1.00 31.45 263 VAL E N 1
ATOM 10479 C CA . VAL E 1 263 ? 56.538 69.854 18.244 1.00 30.25 263 VAL E CA 1
ATOM 10480 C C . VAL E 1 263 ? 58.031 70.239 18.208 1.00 30.57 263 VAL E C 1
ATOM 10481 O O . VAL E 1 263 ? 58.891 69.402 17.928 1.00 32.12 263 VAL E O 1
ATOM 10485 N N . MET E 1 264 ? 58.335 71.497 18.499 1.00 30.92 264 MET E N 1
ATOM 10486 C CA . MET E 1 264 ? 59.714 71.954 18.503 1.00 30.91 264 MET E CA 1
ATOM 10487 C C . MET E 1 264 ? 60.566 71.180 19.508 1.00 30.51 264 MET E C 1
ATOM 10488 O O . MET E 1 264 ? 61.694 70.807 19.193 1.00 30.37 264 MET E O 1
ATOM 10493 N N . THR E 1 265 ? 60.038 70.934 20.707 1.00 28.38 265 THR E N 1
ATOM 10494 C CA . THR E 1 265 ? 60.800 70.190 21.700 1.00 26.45 265 THR E CA 1
ATOM 10495 C C . THR E 1 265 ? 60.887 68.724 21.298 1.00 27.05 265 THR E C 1
ATOM 10496 O O . THR E 1 265 ? 61.912 68.073 21.503 1.00 25.65 265 THR E O 1
ATOM 10500 N N . GLU E 1 266 ? 59.819 68.205 20.703 1.00 27.89 266 GLU E N 1
ATOM 10501 C CA . GLU E 1 266 ? 59.834 66.821 20.268 1.00 30.21 266 GLU E CA 1
ATOM 10502 C C . GLU E 1 266 ? 60.960 66.646 19.244 1.00 31.58 266 GLU E C 1
ATOM 10503 O O . GLU E 1 266 ? 61.715 65.673 19.295 1.00 32.01 266 GLU E O 1
ATOM 10509 N N . LEU E 1 267 ? 61.082 67.600 18.321 1.00 31.46 267 LEU E N 1
ATOM 10510 C CA . LEU E 1 267 ? 62.129 67.530 17.302 1.00 32.55 267 LEU E CA 1
ATOM 10511 C C . LEU E 1 267 ? 63.508 67.638 17.931 1.00 32.67 267 LEU E C 1
ATOM 10512 O O . LEU E 1 267 ? 64.422 66.900 17.573 1.00 33.43 267 LEU E O 1
ATOM 10517 N N . ALA E 1 268 ? 63.653 68.574 18.861 1.00 33.60 268 ALA E N 1
ATOM 10518 C CA . ALA E 1 268 ? 64.923 68.779 19.540 1.00 36.03 268 ALA E CA 1
ATOM 10519 C C . ALA E 1 268 ? 65.374 67.531 20.301 1.00 37.03 268 ALA E C 1
ATOM 10520 O O . ALA E 1 268 ? 66.571 67.291 20.455 1.00 35.15 268 ALA E O 1
ATOM 10522 N N . MET E 1 269 ? 64.414 66.749 20.784 1.00 39.83 269 MET E N 1
ATOM 10523 C CA . MET E 1 269 ? 64.707 65.527 21.521 1.00 44.39 269 MET E CA 1
ATOM 10524 C C . MET E 1 269 ? 65.498 64.510 20.699 1.00 45.06 269 MET E C 1
ATOM 10525 O O . MET E 1 269 ? 66.194 63.676 21.261 1.00 43.91 269 MET E O 1
ATOM 10530 N N . ARG E 1 270 ? 65.389 64.584 19.376 1.00 46.83 270 ARG E N 1
ATOM 10531 C CA . ARG E 1 270 ? 66.089 63.660 18.485 1.00 50.07 270 ARG E CA 1
ATOM 10532 C C . ARG E 1 270 ? 67.573 63.975 18.305 1.00 49.20 270 ARG E C 1
ATOM 10533 O O . ARG E 1 270 ? 68.317 63.151 17.786 1.00 48.52 270 ARG E O 1
ATOM 10541 N N . THR E 1 271 ? 67.998 65.163 18.731 1.00 48.86 271 THR E N 1
ATOM 10542 C CA . THR E 1 271 ? 69.389 65.581 18.582 1.00 48.32 271 THR E CA 1
ATOM 10543 C C . THR E 1 271 ? 70.404 64.601 19.167 1.00 49.24 271 THR E C 1
ATOM 10544 O O . THR E 1 271 ? 70.291 64.161 20.320 1.00 47.77 271 THR E O 1
ATOM 10548 N N . SER E 1 272 ? 71.402 64.268 18.350 1.00 49.34 272 SER E N 1
ATOM 10549 C CA . SER E 1 272 ? 72.457 63.348 18.745 1.00 49.50 272 SER E CA 1
ATOM 10550 C C . SER E 1 272 ? 73.731 64.107 19.117 1.00 49.37 272 SER E C 1
ATOM 10551 O O . SER E 1 272 ? 73.833 65.316 18.901 1.00 49.63 272 SER E O 1
ATOM 10554 N N . PHE E 1 273 ? 74.695 63.382 19.678 1.00 49.04 273 PHE E N 1
ATOM 10555 C CA . PHE E 1 273 ? 75.977 63.956 20.087 1.00 49.37 273 PHE E CA 1
ATOM 10556 C C . PHE E 1 273 ? 75.770 65.028 21.153 1.00 50.08 273 PHE E C 1
ATOM 10557 O O . PHE E 1 273 ? 76.185 66.177 20.991 1.00 47.93 273 PHE E O 1
ATOM 10565 N N . CYS E 1 274 ? 75.115 64.638 22.242 1.00 52.00 274 CYS E N 1
ATOM 10566 C CA . CYS E 1 274 ? 74.848 65.545 23.348 1.00 53.19 274 CYS E CA 1
ATOM 10567 C C . CYS E 1 274 ? 74.315 64.771 24.548 1.00 52.70 274 CYS E C 1
ATOM 10568 O O . CYS E 1 274 ? 73.810 65.362 25.499 1.00 54.05 274 CYS E O 1
#